Protein AF-A0A9D6QWW6-F1 (afdb_monomer)

Secondary structure (DSSP, 8-state):
------HHHHHHHHHHHTTEEEEE-TTS-EEEEE---HHHH--S--TT---SS-BTTB--S-EEE--SSSSSPP-SPBPTTS-B--EEE---GGGS-SEEEEEEEEGGGTTEEEEEEEE-HHHHHHHSS--EEEPP-----SHHHHHHHHHHHHHHHHTT--EEEEEE-GGGTT--TT-EEEEEEGGGTEEEEEEEEEEEEE-TTSS-EEEEEEE--GGGGSTTTT--TT--S-SS---SS-PPPPPPEESEE-TTS-EE-EEEEEEEE-TTS-EEEEEEEEEE-------SSSPPPB--S-PEEESSSS-B-SSEEEEEEEEEE-TTS-B-PPPPPEEEEEPSS-S-BEEEE---B--BTB-EEEEEEEEETTEEEEEEEEEEP-S-EEESSPPPEEEEPP-TT--EEEEEEEEBSS--EE-SEEETTEEE-TT--PPTTTTTT-EEEEEESTTTT-EEEEEEE-SSEEEESS--SS---TT-EEEEE-SSPEEEEEESSSPEEEEE---TTPEEEEEEEEE-TT-PBPPGGGSEEEEEE-----S-----SPPPPPEEEEEE-SSSEEEEEEEE-S--TT-TT--EEEEEEEEEEGGG-S-S-BBSS-B-SS--EEEBSS-----TT-EEEETTEEEEEEEEEGGGTEEEEESSGGGPPP--B-TT-B-EEPEEEEEEEE--TT-TTSHHHHT-EEEEE-TTEEEEEEEEEEEETTEEPPPEEEE-TTSTTSSEE---S-EEEEEEEEE---BTT-S--EE--S-B---EEEEEEEE--BSS-EEEEEEETTEEEEEEEE-TT-SBPPPEEGGGSPPB-TT-EEEEEEEE--SSB--EEEEEEEE-

Mean predicted aligned error: 19.9 Å

Structure (mmCIF, N/CA/C/O backbone):
data_AF-A0A9D6QWW6-F1
#
_entry.id   AF-A0A9D6QWW6-F1
#
loop_
_atom_site.group_PDB
_atom_site.id
_atom_site.type_symbol
_atom_site.label_atom_id
_atom_site.label_alt_id
_atom_site.label_comp_id
_atom_site.label_asym_id
_atom_site.label_entity_id
_atom_site.label_seq_id
_atom_site.pdbx_PDB_ins_code
_atom_site.Cartn_x
_atom_site.Cartn_y
_atom_site.Cartn_z
_atom_site.occupancy
_atom_site.B_iso_or_equiv
_atom_site.auth_seq_id
_atom_site.auth_comp_id
_atom_site.auth_asym_id
_atom_site.auth_atom_id
_atom_site.pdbx_PDB_model_num
ATOM 1 N N . MET A 1 1 ? 13.827 -35.131 -35.999 1.00 35.34 1 MET A N 1
ATOM 2 C CA . MET A 1 1 ? 13.311 -35.762 -37.239 1.00 35.34 1 MET A CA 1
ATOM 3 C C . MET A 1 1 ? 13.720 -34.912 -38.439 1.00 35.34 1 MET A C 1
ATOM 5 O O . MET A 1 1 ? 13.206 -33.811 -38.586 1.00 35.34 1 MET A O 1
ATOM 9 N N . GLN A 1 2 ? 14.664 -35.367 -39.269 1.00 40.75 2 GLN A N 1
ATOM 10 C CA . GLN A 1 2 ? 15.051 -34.659 -40.499 1.00 40.75 2 GLN A CA 1
ATOM 11 C C . GLN A 1 2 ? 13.941 -34.818 -41.549 1.00 40.75 2 GLN A C 1
ATOM 13 O O . GLN A 1 2 ? 13.760 -35.897 -42.113 1.00 40.75 2 GLN A O 1
ATOM 18 N N . LYS A 1 3 ? 13.167 -33.756 -41.799 1.00 56.72 3 LYS A N 1
ATOM 19 C CA . LYS A 1 3 ? 12.199 -33.730 -42.905 1.00 56.72 3 LYS A CA 1
ATOM 20 C C . LYS A 1 3 ? 12.975 -33.815 -44.225 1.00 56.72 3 LYS A C 1
ATOM 22 O O . LYS A 1 3 ? 13.739 -32.909 -44.549 1.00 56.72 3 LYS A O 1
ATOM 27 N N . ARG A 1 4 ? 12.791 -34.903 -44.984 1.00 74.62 4 ARG A N 1
ATOM 28 C CA . ARG A 1 4 ? 13.320 -35.027 -46.353 1.00 74.62 4 ARG A CA 1
ATOM 29 C C . ARG A 1 4 ? 12.727 -33.905 -47.208 1.00 74.62 4 ARG A C 1
ATOM 31 O O . ARG A 1 4 ? 11.512 -33.729 -47.225 1.00 74.62 4 ARG A O 1
ATOM 38 N N . ARG A 1 5 ? 13.580 -33.154 -47.903 1.00 77.94 5 ARG A N 1
ATOM 39 C CA . ARG A 1 5 ? 13.190 -32.066 -48.812 1.00 77.94 5 ARG A CA 1
ATOM 40 C C . ARG A 1 5 ? 13.649 -32.378 -50.226 1.00 77.94 5 ARG A C 1
ATOM 42 O O . ARG A 1 5 ? 14.634 -33.087 -50.421 1.00 77.94 5 ARG A O 1
ATOM 49 N N . ILE A 1 6 ? 12.935 -31.840 -51.209 1.00 87.44 6 ILE A N 1
ATOM 50 C CA . ILE A 1 6 ? 13.286 -31.991 -52.620 1.00 87.44 6 ILE A CA 1
ATOM 51 C C . ILE A 1 6 ? 14.560 -31.178 -52.882 1.00 87.44 6 ILE A C 1
ATOM 53 O O . ILE A 1 6 ? 14.642 -30.009 -52.503 1.00 87.44 6 ILE A O 1
ATOM 57 N N . ALA A 1 7 ? 15.550 -31.774 -53.553 1.00 85.62 7 ALA A N 1
ATOM 58 C CA . ALA A 1 7 ? 16.825 -31.111 -53.852 1.00 85.62 7 ALA A CA 1
ATOM 59 C C . ALA A 1 7 ? 16.636 -29.777 -54.601 1.00 85.62 7 ALA A C 1
ATOM 61 O O . ALA A 1 7 ? 17.343 -28.809 -54.335 1.00 85.62 7 ALA A O 1
ATOM 62 N N . ALA A 1 8 ? 15.630 -29.699 -55.478 1.00 85.44 8 ALA A N 1
ATOM 63 C CA . ALA A 1 8 ? 15.270 -28.478 -56.192 1.00 85.44 8 ALA A CA 1
ATOM 64 C C . ALA A 1 8 ? 14.894 -27.313 -55.257 1.00 85.44 8 ALA A C 1
ATOM 66 O O . ALA A 1 8 ? 15.230 -26.170 -55.558 1.00 85.44 8 ALA A O 1
ATOM 67 N N . ASP A 1 9 ? 14.243 -27.581 -54.121 1.00 84.75 9 ASP A N 1
ATOM 68 C CA . ASP A 1 9 ? 13.852 -26.539 -53.164 1.00 84.75 9 ASP A CA 1
ATOM 69 C C . ASP A 1 9 ? 15.052 -26.030 -52.368 1.00 84.75 9 ASP A C 1
ATOM 71 O O . ASP A 1 9 ? 15.179 -24.826 -52.157 1.00 84.75 9 ASP A O 1
ATOM 75 N N . VAL A 1 10 ? 15.966 -26.928 -51.987 1.00 86.50 10 VAL A N 1
ATOM 76 C CA . VAL A 1 10 ? 17.221 -26.557 -51.316 1.00 86.50 10 VAL A CA 1
ATOM 77 C C . VAL A 1 10 ? 18.082 -25.709 -52.251 1.00 86.50 10 VAL A C 1
ATOM 79 O O . VAL A 1 10 ? 18.511 -24.620 -51.878 1.00 86.50 10 VAL A O 1
ATOM 82 N N . ILE A 1 11 ? 18.260 -26.153 -53.501 1.00 88.12 11 ILE A N 1
ATOM 83 C CA . ILE A 1 11 ? 19.006 -25.402 -54.520 1.00 88.12 11 ILE A CA 1
ATOM 84 C C . ILE A 1 11 ? 18.350 -24.039 -54.765 1.00 88.12 11 ILE A C 1
ATOM 86 O O . ILE A 1 11 ? 19.054 -23.037 -54.849 1.00 88.12 11 ILE A O 1
ATOM 90 N N . ARG A 1 12 ? 17.013 -23.965 -54.840 1.00 88.50 12 ARG A N 1
ATOM 91 C CA . ARG A 1 12 ? 16.294 -22.693 -55.005 1.00 88.50 12 ARG A CA 1
ATOM 92 C C . ARG A 1 12 ? 16.507 -21.757 -53.811 1.00 88.50 12 ARG A C 1
ATOM 94 O O . ARG A 1 12 ? 16.715 -20.569 -54.034 1.00 88.50 12 ARG A O 1
ATOM 101 N N . GLY A 1 13 ? 16.494 -22.277 -52.584 1.00 89.25 13 GLY A N 1
ATOM 102 C CA . GLY A 1 13 ? 16.745 -21.499 -51.368 1.00 89.25 13 GLY A CA 1
ATOM 103 C C . GLY A 1 13 ? 18.157 -20.913 -51.316 1.00 89.25 13 GLY A C 1
ATOM 104 O O . GLY A 1 13 ? 18.313 -19.711 -51.104 1.00 89.25 13 GLY A O 1
ATOM 105 N N . VAL A 1 14 ? 19.177 -21.730 -51.605 1.00 89.62 14 VAL A N 1
ATOM 106 C CA . VAL A 1 14 ? 20.581 -21.280 -51.688 1.00 89.62 14 VAL A CA 1
ATOM 107 C C . VAL A 1 14 ? 20.756 -20.258 -52.811 1.00 89.62 14 VAL A C 1
ATOM 109 O O . VAL A 1 14 ? 21.389 -19.219 -52.627 1.00 89.62 14 VAL A O 1
ATOM 112 N N . ARG A 1 15 ? 20.140 -20.521 -53.969 1.00 91.19 15 ARG A N 1
ATOM 113 C CA . ARG A 1 15 ? 20.174 -19.625 -55.124 1.00 91.19 15 ARG A CA 1
ATOM 114 C C . ARG A 1 15 ? 19.595 -18.251 -54.790 1.00 91.19 15 ARG A C 1
ATOM 116 O O . ARG A 1 15 ? 20.201 -17.246 -55.134 1.00 91.19 15 ARG A O 1
ATOM 123 N N . ASN A 1 16 ? 18.444 -18.202 -54.125 1.00 90.75 16 ASN A N 1
ATOM 124 C CA . ASN A 1 16 ? 17.798 -16.942 -53.767 1.00 90.75 16 ASN A CA 1
ATOM 125 C C . ASN A 1 16 ? 18.596 -16.158 -52.711 1.00 90.75 16 ASN A C 1
ATOM 127 O O . ASN A 1 16 ? 18.680 -14.939 -52.825 1.00 90.75 16 ASN A O 1
ATOM 131 N N . ASN A 1 17 ? 19.208 -16.837 -51.731 1.00 88.31 17 ASN A N 1
ATOM 132 C CA . ASN A 1 17 ? 20.063 -16.200 -50.722 1.00 88.31 17 ASN A CA 1
ATOM 133 C C . ASN A 1 17 ? 21.275 -15.507 -51.365 1.00 88.31 17 ASN A C 1
ATOM 135 O O . ASN A 1 17 ? 21.494 -14.320 -51.172 1.00 88.31 17 ASN A O 1
ATOM 139 N N . ALA A 1 18 ? 22.032 -16.225 -52.193 1.00 88.00 18 ALA A N 1
ATOM 140 C CA . ALA A 1 18 ? 23.262 -15.700 -52.786 1.00 88.00 18 ALA A CA 1
ATOM 141 C C . ALA A 1 18 ? 23.048 -14.979 -54.134 1.00 88.00 18 ALA A C 1
ATOM 143 O O . ALA A 1 18 ? 24.008 -14.776 -54.877 1.00 88.00 18 ALA A O 1
ATOM 144 N N . ARG A 1 19 ? 21.798 -14.616 -54.471 1.00 89.94 19 ARG A N 1
ATOM 145 C CA . ARG A 1 19 ? 21.415 -13.964 -55.740 1.00 89.94 19 ARG A CA 1
ATOM 146 C C . ARG A 1 19 ? 21.978 -14.694 -56.965 1.00 89.94 19 ARG A C 1
ATOM 148 O O . ARG A 1 19 ? 22.498 -14.081 -57.884 1.00 89.94 19 ARG A O 1
ATOM 155 N N . LEU A 1 20 ? 21.933 -16.022 -56.979 1.00 90.81 20 LEU A N 1
ATOM 156 C CA . LEU A 1 20 ? 22.541 -16.810 -58.048 1.00 90.81 20 LEU A CA 1
ATOM 157 C C . LEU A 1 20 ? 21.593 -16.963 -59.248 1.00 90.81 20 LEU A C 1
ATOM 159 O O . LEU A 1 20 ? 20.383 -17.145 -59.119 1.00 90.81 20 LEU A O 1
ATOM 163 N N . LEU A 1 21 ? 22.166 -16.977 -60.442 1.00 88.06 21 LEU A N 1
ATOM 164 C CA . LEU A 1 21 ? 21.520 -17.291 -61.707 1.00 88.06 21 LEU A CA 1
ATOM 165 C C . LEU A 1 21 ? 22.118 -18.591 -62.253 1.00 88.06 21 LEU A C 1
ATOM 167 O O . LEU A 1 21 ? 23.333 -18.784 -62.245 1.00 88.06 21 LEU A O 1
ATOM 171 N N . LEU A 1 22 ? 21.254 -19.457 -62.783 1.00 86.94 22 LEU A N 1
ATOM 172 C CA . LEU A 1 22 ? 21.667 -20.629 -63.549 1.00 86.94 22 LEU A CA 1
ATOM 173 C C . LEU A 1 22 ? 21.533 -20.327 -65.043 1.00 86.94 22 LEU A C 1
ATOM 175 O O . LEU A 1 22 ? 20.453 -19.951 -65.499 1.00 86.94 22 LEU A O 1
ATOM 179 N N . SER A 1 23 ? 22.611 -20.499 -65.800 1.00 84.94 23 SER A N 1
ATOM 180 C CA . SER A 1 23 ? 22.618 -20.319 -67.256 1.00 84.94 23 SER A CA 1
ATOM 181 C C . SER A 1 23 ? 23.560 -21.315 -67.922 1.00 84.94 23 SER A C 1
ATOM 183 O O . SER A 1 23 ? 24.389 -21.930 -67.259 1.00 84.94 23 SER A O 1
ATOM 185 N N . TYR A 1 24 ? 23.431 -21.522 -69.231 1.00 82.56 24 TYR A N 1
ATOM 186 C CA . TYR A 1 24 ? 24.338 -22.410 -69.958 1.00 82.56 24 TYR A CA 1
ATOM 187 C C . TYR A 1 24 ? 25.615 -21.675 -70.377 1.00 82.56 24 TYR A C 1
ATOM 189 O O . TYR A 1 24 ? 25.574 -20.526 -70.820 1.00 82.56 24 TYR A O 1
ATOM 197 N N . THR A 1 25 ? 26.762 -22.338 -70.249 1.00 79.06 25 THR A N 1
ATOM 198 C CA . THR A 1 25 ? 28.038 -21.847 -70.777 1.00 79.06 25 THR A CA 1
ATOM 199 C C . THR A 1 25 ? 28.094 -22.014 -72.300 1.00 79.06 25 THR A C 1
ATOM 201 O O . THR A 1 25 ? 27.261 -22.693 -72.898 1.00 79.06 25 THR A O 1
ATOM 204 N N . SER A 1 26 ? 29.107 -21.432 -72.950 1.00 72.00 26 SER A N 1
ATOM 205 C CA . SER A 1 26 ? 29.367 -21.625 -74.390 1.00 72.00 26 SER A CA 1
ATOM 206 C C . SER A 1 26 ? 29.620 -23.083 -74.781 1.00 72.00 26 SER A C 1
ATOM 208 O O . SER A 1 26 ? 29.499 -23.421 -75.950 1.00 72.00 26 SER A O 1
ATOM 210 N N . GLU A 1 27 ? 29.951 -23.941 -73.816 1.00 81.75 27 GLU A N 1
ATOM 211 C CA . GLU A 1 27 ? 30.161 -25.381 -74.010 1.00 81.75 27 GLU A CA 1
ATOM 212 C C . GLU A 1 27 ? 28.877 -26.202 -73.781 1.00 81.75 27 GLU A C 1
ATOM 214 O O . GLU A 1 27 ? 28.923 -27.428 -73.780 1.00 81.75 27 GLU A O 1
ATOM 219 N N . GLY A 1 28 ? 27.737 -25.551 -73.518 1.00 80.44 28 GLY A N 1
ATOM 220 C CA . GLY A 1 28 ? 26.470 -26.223 -73.209 1.00 80.44 28 GLY A CA 1
ATOM 221 C C . GLY A 1 28 ? 26.385 -26.806 -71.792 1.00 80.44 28 GLY A C 1
ATOM 222 O O . GLY A 1 28 ? 25.428 -27.510 -71.477 1.00 80.44 28 GLY A O 1
ATOM 223 N N . LYS A 1 29 ? 27.352 -26.512 -70.912 1.00 86.88 29 LYS A N 1
ATOM 224 C CA . LYS A 1 29 ? 27.326 -26.932 -69.499 1.00 86.88 29 LYS A CA 1
ATOM 225 C C . LYS A 1 29 ? 26.448 -25.994 -68.676 1.00 86.88 29 LYS A C 1
ATOM 227 O O . LYS A 1 29 ? 26.388 -24.801 -68.958 1.00 86.88 29 LYS A O 1
ATOM 232 N N . LEU A 1 30 ? 25.802 -26.512 -67.633 1.00 86.06 30 LEU A N 1
ATOM 233 C CA . LEU A 1 30 ? 25.117 -25.672 -66.651 1.00 86.06 30 LEU A CA 1
ATOM 234 C C . LEU A 1 30 ? 26.160 -24.891 -65.835 1.00 86.06 30 LEU A C 1
ATOM 236 O O . LEU A 1 30 ? 27.041 -25.487 -65.221 1.00 86.06 30 LEU A O 1
ATOM 240 N N . GLY A 1 31 ? 26.065 -23.568 -65.847 1.00 87.00 31 GLY A N 1
ATOM 241 C CA . GLY A 1 31 ? 26.901 -22.643 -65.093 1.00 87.00 31 GLY A CA 1
ATOM 242 C C . GLY A 1 31 ? 26.102 -21.893 -64.029 1.00 87.00 31 GLY A C 1
ATOM 243 O O . GLY A 1 31 ? 24.887 -21.716 -64.141 1.00 87.00 31 GLY A O 1
ATOM 244 N N . VAL A 1 32 ? 26.812 -21.440 -62.996 1.00 88.75 32 VAL A N 1
ATOM 245 C CA . VAL A 1 32 ? 26.279 -20.605 -61.915 1.00 88.75 32 VAL A CA 1
ATOM 246 C C . VAL A 1 32 ? 26.941 -19.235 -62.003 1.00 88.75 32 VAL A C 1
ATOM 248 O O . VAL A 1 32 ? 28.161 -19.143 -62.132 1.00 88.75 32 VAL A O 1
ATOM 251 N N . ARG A 1 33 ? 26.141 -18.173 -61.947 1.00 88.69 33 ARG A N 1
ATOM 252 C CA . ARG A 1 33 ? 26.596 -16.777 -61.926 1.00 88.69 33 ARG A CA 1
ATOM 253 C C . ARG A 1 33 ? 25.939 -16.043 -60.767 1.00 88.69 33 ARG A C 1
ATOM 255 O O . ARG A 1 33 ? 24.866 -16.443 -60.334 1.00 88.69 33 ARG A O 1
ATOM 262 N N . VAL A 1 34 ? 26.564 -14.977 -60.285 1.00 90.44 34 VAL A N 1
ATOM 263 C CA . VAL A 1 34 ? 25.941 -14.062 -59.322 1.00 90.44 34 VAL A CA 1
ATOM 264 C C . VAL A 1 34 ? 25.212 -12.976 -60.107 1.00 90.44 34 VAL A C 1
ATOM 266 O O . VAL A 1 34 ? 25.798 -12.362 -60.994 1.00 90.44 34 VAL A O 1
ATOM 269 N N . GLU A 1 35 ? 23.939 -12.770 -59.795 1.00 91.25 35 GLU A N 1
ATOM 270 C CA . GLU A 1 35 ? 23.129 -11.662 -60.283 1.00 91.25 35 GLU A CA 1
ATOM 271 C C . GLU A 1 35 ? 23.552 -10.383 -59.549 1.00 91.25 35 GLU A C 1
ATOM 273 O O . GLU A 1 35 ? 23.468 -10.302 -58.321 1.00 91.25 35 GLU A O 1
ATOM 278 N N . ASN A 1 36 ? 24.057 -9.399 -60.288 1.00 92.31 36 ASN A N 1
ATOM 279 C CA . ASN A 1 36 ? 24.637 -8.185 -59.730 1.00 92.31 36 ASN A CA 1
ATOM 280 C C . ASN A 1 36 ? 24.520 -6.998 -60.702 1.00 92.31 36 ASN A C 1
ATOM 282 O O . ASN A 1 36 ? 23.876 -7.085 -61.750 1.00 92.31 36 ASN A O 1
ATOM 286 N N . SER A 1 37 ? 25.144 -5.878 -60.339 1.00 93.31 37 SER A N 1
ATOM 287 C CA . SER A 1 37 ? 25.271 -4.705 -61.192 1.00 93.31 37 SER A CA 1
ATOM 288 C C . SER A 1 37 ? 26.024 -5.009 -62.490 1.00 93.31 37 SER A C 1
ATOM 290 O O . SER A 1 37 ? 26.860 -5.918 -62.560 1.00 93.31 37 SER A O 1
ATOM 292 N N . LEU A 1 38 ? 25.763 -4.208 -63.523 1.00 92.69 38 LEU A N 1
ATOM 293 C CA . LEU A 1 38 ? 26.370 -4.365 -64.844 1.00 92.69 38 LEU A CA 1
ATOM 294 C C . LEU A 1 38 ? 27.908 -4.320 -64.791 1.00 92.69 38 LEU A C 1
ATOM 296 O O . LEU A 1 38 ? 28.567 -5.107 -65.471 1.00 92.69 38 LEU A O 1
ATOM 300 N N . ALA A 1 39 ? 28.478 -3.457 -63.944 1.00 93.56 39 ALA A N 1
ATOM 301 C CA . ALA A 1 39 ? 29.922 -3.350 -63.731 1.00 93.56 39 ALA A CA 1
ATOM 302 C C . ALA A 1 39 ? 30.556 -4.643 -63.192 1.00 93.56 39 ALA A C 1
ATOM 304 O O . ALA A 1 39 ? 31.664 -4.994 -63.590 1.00 93.56 39 ALA A O 1
ATOM 305 N N . LEU A 1 40 ? 29.861 -5.357 -62.300 1.00 92.69 40 LEU A N 1
ATOM 306 C CA . LEU A 1 40 ? 30.375 -6.580 -61.679 1.00 92.69 40 LEU A CA 1
ATOM 307 C C . LEU A 1 40 ? 30.120 -7.821 -62.539 1.00 92.69 40 LEU A C 1
ATOM 309 O O . LEU A 1 40 ? 30.953 -8.724 -62.571 1.00 92.69 40 LEU A O 1
ATOM 313 N N . GLU A 1 41 ? 28.995 -7.874 -63.256 1.00 91.44 41 GLU A N 1
ATOM 314 C CA . GLU A 1 41 ? 28.673 -9.017 -64.114 1.00 91.44 41 GLU A CA 1
ATOM 315 C C . GLU A 1 41 ? 29.388 -9.000 -65.466 1.00 91.44 41 GLU A C 1
ATOM 317 O O . GLU A 1 41 ? 29.725 -10.061 -65.997 1.00 91.44 41 GLU A O 1
ATOM 322 N N . GLN A 1 42 ? 29.590 -7.818 -66.052 1.00 92.75 42 GLN A N 1
ATOM 323 C CA . GLN A 1 42 ? 30.191 -7.652 -67.376 1.00 92.75 42 GLN A CA 1
ATOM 324 C C . GLN A 1 42 ? 31.274 -6.551 -67.356 1.00 92.75 42 GLN A C 1
ATOM 326 O O . GLN A 1 42 ? 31.156 -5.552 -68.068 1.00 92.75 42 GLN A O 1
ATOM 331 N N . PRO A 1 43 ? 32.359 -6.711 -66.565 1.00 93.25 43 PRO A N 1
ATOM 332 C CA . PRO A 1 43 ? 33.414 -5.696 -66.427 1.00 93.25 43 PRO A CA 1
ATOM 333 C C . PRO A 1 43 ? 34.237 -5.499 -67.709 1.00 93.25 43 PRO A C 1
ATOM 335 O O . PRO A 1 43 ? 34.852 -4.453 -67.917 1.00 93.25 43 PRO A O 1
ATOM 338 N N . GLN A 1 44 ? 34.257 -6.503 -68.588 1.00 93.62 44 GLN A N 1
ATOM 339 C CA . GLN A 1 44 ? 34.959 -6.482 -69.869 1.00 93.62 44 GLN A CA 1
ATOM 340 C C . GLN A 1 44 ? 33.972 -6.627 -71.023 1.00 93.62 44 GLN A C 1
ATOM 342 O O . GLN A 1 44 ? 32.969 -7.329 -70.899 1.00 93.62 44 GLN A O 1
ATOM 347 N N . LYS A 1 45 ? 34.285 -5.994 -72.160 1.00 92.19 45 LYS A N 1
ATOM 348 C CA . LYS A 1 45 ? 33.434 -6.011 -73.351 1.00 92.19 45 LYS A CA 1
ATOM 349 C C . LYS A 1 45 ? 33.238 -7.445 -73.865 1.00 92.19 45 LYS A C 1
ATOM 351 O O . LYS A 1 45 ? 34.216 -8.047 -74.315 1.00 92.19 45 LYS A O 1
ATOM 356 N N . PRO A 1 46 ? 32.004 -7.988 -73.852 1.00 88.81 46 PRO A N 1
ATOM 357 C CA . PRO A 1 46 ? 31.754 -9.343 -74.328 1.00 88.81 46 PRO A CA 1
ATOM 358 C C . PRO A 1 46 ? 32.052 -9.492 -75.823 1.00 88.81 46 PRO A C 1
ATOM 360 O O . PRO A 1 46 ? 31.796 -8.583 -76.621 1.00 88.81 46 PRO A O 1
ATOM 363 N N . ALA A 1 47 ? 32.553 -10.664 -76.218 1.00 84.69 47 ALA A N 1
ATOM 364 C CA . ALA A 1 47 ? 32.747 -11.000 -77.624 1.00 84.69 47 ALA A CA 1
ATOM 365 C C . ALA A 1 47 ? 31.401 -10.937 -78.373 1.00 84.69 47 ALA A C 1
ATOM 367 O O . ALA A 1 47 ? 30.436 -11.582 -77.974 1.00 84.69 47 ALA A O 1
ATOM 368 N N . GLY A 1 48 ? 31.335 -10.144 -79.448 1.00 84.62 48 GLY A N 1
ATOM 369 C CA . GLY A 1 48 ? 30.103 -9.910 -80.215 1.00 84.62 48 GLY A CA 1
ATOM 370 C C . GLY A 1 48 ? 29.268 -8.700 -79.770 1.00 84.62 48 GLY A C 1
ATOM 371 O O . GLY A 1 48 ? 28.308 -8.354 -80.457 1.00 84.62 48 GLY A O 1
ATOM 372 N N . SER A 1 49 ? 29.645 -8.007 -78.687 1.00 89.44 49 SER A N 1
ATOM 373 C CA . SER A 1 49 ? 28.968 -6.775 -78.264 1.00 89.44 49 SER A CA 1
ATOM 374 C C . SER A 1 49 ? 29.247 -5.608 -79.218 1.00 89.44 49 SER A C 1
ATOM 376 O O . SER A 1 49 ? 30.399 -5.266 -79.505 1.00 89.44 49 SER A O 1
ATOM 378 N N . ASN A 1 50 ? 28.183 -4.937 -79.662 1.00 90.12 50 ASN A N 1
ATOM 379 C CA . ASN A 1 50 ? 28.246 -3.697 -80.441 1.00 90.12 50 ASN A CA 1
ATOM 380 C C . ASN A 1 50 ? 28.296 -2.429 -79.561 1.00 90.12 50 ASN A C 1
ATOM 382 O O . ASN A 1 50 ? 28.192 -1.327 -80.097 1.00 90.12 50 ASN A O 1
ATOM 386 N N . ALA A 1 51 ? 28.447 -2.558 -78.236 1.00 89.00 51 ALA A N 1
ATOM 387 C CA . ALA A 1 51 ? 28.445 -1.415 -77.326 1.00 89.00 51 ALA A CA 1
ATOM 388 C C . ALA A 1 51 ? 29.611 -0.446 -77.621 1.00 89.00 51 ALA A C 1
ATOM 390 O O . ALA A 1 51 ? 30.770 -0.884 -77.633 1.00 89.00 51 ALA A O 1
ATOM 391 N N . PRO A 1 52 ? 29.344 0.853 -77.862 1.00 87.06 52 PRO A N 1
ATOM 392 C CA . PRO A 1 52 ? 30.395 1.832 -78.145 1.00 87.06 52 PRO A CA 1
ATOM 393 C C . PRO A 1 52 ? 31.123 2.309 -76.879 1.00 87.06 52 PRO A C 1
ATOM 395 O O . PRO A 1 52 ? 32.281 2.702 -76.962 1.00 87.06 52 PRO A O 1
ATOM 398 N N . ALA A 1 53 ? 30.469 2.246 -75.717 1.00 90.44 53 ALA A N 1
ATOM 399 C CA . ALA A 1 53 ? 31.006 2.658 -74.425 1.00 90.44 53 ALA A CA 1
ATOM 400 C C . ALA A 1 53 ? 30.405 1.811 -73.292 1.00 90.44 53 ALA A C 1
ATOM 402 O O . ALA A 1 53 ? 29.415 1.101 -73.497 1.00 90.44 53 ALA A O 1
ATOM 403 N N . MET A 1 54 ? 31.001 1.911 -72.103 1.00 92.75 54 MET A N 1
ATOM 404 C CA . MET A 1 54 ? 30.438 1.340 -70.881 1.00 92.75 54 MET A CA 1
ATOM 405 C C . MET A 1 54 ? 29.134 2.049 -70.493 1.00 92.75 54 MET A C 1
ATOM 407 O O . MET A 1 54 ? 28.985 3.256 -70.685 1.00 92.75 54 MET A O 1
ATOM 411 N N . VAL A 1 55 ? 28.219 1.297 -69.891 1.00 90.31 55 VAL A N 1
ATOM 412 C CA . VAL A 1 55 ? 26.994 1.789 -69.254 1.00 90.31 55 VAL A CA 1
ATOM 413 C C . VAL A 1 55 ? 27.069 1.383 -67.787 1.00 90.31 55 VAL A C 1
ATOM 415 O O . VAL A 1 55 ? 27.397 0.239 -67.486 1.00 90.31 55 VAL A O 1
ATOM 418 N N . ASN A 1 56 ? 26.853 2.332 -66.874 1.00 90.12 56 ASN A N 1
ATOM 419 C CA . ASN A 1 56 ? 26.979 2.132 -65.425 1.00 90.12 56 ASN A CA 1
ATOM 420 C C . ASN A 1 56 ? 28.274 1.408 -64.986 1.00 90.12 56 ASN A C 1
ATOM 422 O O . ASN A 1 56 ? 28.268 0.575 -64.085 1.00 90.12 56 ASN A O 1
ATOM 426 N N . GLY A 1 57 ? 29.395 1.695 -65.655 1.00 90.88 57 GLY A N 1
ATOM 427 C CA . GLY A 1 57 ? 30.697 1.088 -65.351 1.00 90.88 57 GLY A CA 1
ATOM 428 C C . GLY A 1 57 ? 30.913 -0.339 -65.877 1.00 90.88 57 GLY A C 1
ATOM 429 O O . GLY A 1 57 ? 31.982 -0.893 -65.639 1.00 90.88 57 GLY A O 1
ATOM 430 N N . GLY A 1 58 ? 29.958 -0.929 -66.606 1.00 94.06 58 GLY A N 1
ATOM 431 C CA . GLY A 1 58 ? 30.100 -2.243 -67.249 1.00 94.06 58 GLY A CA 1
ATOM 432 C C . GLY A 1 58 ? 29.766 -2.237 -68.742 1.00 94.06 58 GLY A C 1
ATOM 433 O O . GLY A 1 58 ? 29.381 -1.216 -69.313 1.00 94.06 58 GLY A O 1
ATOM 434 N N . TRP A 1 59 ? 29.929 -3.383 -69.400 1.00 95.44 59 TRP A N 1
ATOM 435 C CA . TRP A 1 59 ? 29.727 -3.536 -70.840 1.00 95.44 59 TRP A CA 1
ATOM 436 C C . TRP A 1 59 ? 28.492 -4.381 -71.160 1.00 95.44 59 TRP A C 1
ATOM 438 O O . TRP A 1 59 ? 28.526 -5.591 -70.943 1.00 95.44 59 TRP A O 1
ATOM 448 N N . PRO A 1 60 ? 27.444 -3.801 -71.772 1.00 93.94 60 PRO A N 1
ATOM 449 C CA . PRO A 1 60 ? 26.290 -4.569 -72.224 1.00 93.94 60 PRO A CA 1
ATOM 450 C C . PRO A 1 60 ? 26.694 -5.684 -73.196 1.00 93.94 60 PRO A C 1
ATOM 452 O O . PRO A 1 60 ? 27.533 -5.478 -74.082 1.00 93.94 60 PRO A O 1
ATOM 455 N N . ALA A 1 61 ? 26.039 -6.842 -73.100 1.00 92.94 61 ALA A N 1
ATOM 456 C CA . ALA A 1 61 ? 26.201 -7.935 -74.061 1.00 92.94 61 ALA A CA 1
ATOM 457 C C . ALA A 1 61 ? 25.851 -7.497 -75.487 1.00 92.94 61 ALA A C 1
ATOM 459 O O . ALA A 1 61 ? 26.490 -7.930 -76.443 1.00 92.94 61 ALA A O 1
ATOM 460 N N . TYR A 1 62 ? 24.857 -6.619 -75.626 1.00 93.44 62 TYR A N 1
ATOM 461 C CA . TYR A 1 62 ? 24.492 -5.989 -76.886 1.00 93.44 62 TYR A CA 1
ATOM 462 C C . TYR A 1 62 ? 23.662 -4.726 -76.636 1.00 93.44 62 TYR A C 1
ATOM 464 O O . TYR A 1 62 ? 22.970 -4.619 -75.621 1.00 93.44 62 TYR A O 1
ATOM 472 N N . VAL A 1 63 ? 23.711 -3.787 -77.576 1.00 91.75 63 VAL A N 1
ATOM 473 C CA . VAL A 1 63 ? 22.939 -2.542 -77.581 1.00 91.75 63 VAL A CA 1
ATOM 474 C C . VAL A 1 63 ? 21.911 -2.602 -78.704 1.00 91.75 63 VAL A C 1
ATOM 476 O O . VAL A 1 63 ? 22.260 -2.675 -79.889 1.00 91.75 63 VAL A O 1
ATOM 479 N N . TYR A 1 64 ? 20.638 -2.543 -78.330 1.00 91.88 64 TYR A N 1
ATOM 480 C CA . TYR A 1 64 ? 19.508 -2.520 -79.248 1.00 91.88 64 TYR A CA 1
ATOM 481 C C . TYR A 1 64 ? 18.934 -1.108 -79.348 1.00 91.88 64 TYR A C 1
ATOM 483 O O . TYR A 1 64 ? 18.451 -0.564 -78.362 1.00 91.88 64 TYR A O 1
ATOM 491 N N . ALA A 1 65 ? 18.973 -0.518 -80.543 1.00 86.50 65 ALA A N 1
ATOM 492 C CA . ALA A 1 65 ? 18.422 0.810 -80.811 1.00 86.50 65 ALA A CA 1
ATOM 493 C C . ALA A 1 65 ? 17.297 0.760 -81.860 1.00 86.50 65 ALA A C 1
ATOM 495 O O . ALA A 1 65 ? 17.334 -0.066 -82.782 1.00 86.50 65 ALA A O 1
ATOM 496 N N . ASP A 1 66 ? 16.313 1.656 -81.748 1.00 80.44 66 ASP A N 1
ATOM 497 C CA . ASP A 1 66 ? 15.261 1.874 -82.754 1.00 80.44 66 ASP A CA 1
ATOM 498 C C . ASP A 1 66 ? 15.565 2.997 -83.751 1.00 80.44 66 ASP A C 1
ATOM 500 O O . ASP A 1 66 ? 14.814 3.176 -84.714 1.00 80.44 66 ASP A O 1
ATOM 504 N N . THR A 1 67 ? 16.664 3.726 -83.549 1.00 66.75 67 THR A N 1
ATOM 505 C CA . THR A 1 67 ? 17.057 4.852 -84.392 1.00 66.75 67 THR A CA 1
ATOM 506 C C . THR A 1 67 ? 17.755 4.377 -85.667 1.00 66.75 67 THR A C 1
ATOM 508 O O . THR A 1 67 ? 18.654 3.534 -85.663 1.00 66.75 67 THR A O 1
ATOM 511 N N . THR A 1 68 ? 17.327 4.929 -86.801 1.00 57.22 68 THR A N 1
ATOM 512 C CA . THR A 1 68 ? 17.920 4.678 -88.124 1.00 57.22 68 THR A CA 1
ATOM 513 C C . THR A 1 68 ? 19.109 5.594 -88.433 1.00 57.22 68 THR A C 1
ATOM 515 O O . THR A 1 68 ? 19.812 5.348 -89.408 1.00 57.22 68 THR A O 1
ATOM 518 N N . SER A 1 69 ? 19.362 6.625 -87.617 1.00 53.81 69 SER A N 1
ATOM 519 C CA . SER A 1 69 ? 20.368 7.672 -87.860 1.00 53.81 69 SER A CA 1
ATOM 520 C C . SER A 1 69 ? 21.269 7.941 -86.642 1.00 53.81 69 SER A C 1
ATOM 522 O O . SER A 1 69 ? 21.438 9.085 -86.223 1.00 53.81 69 SER A O 1
ATOM 524 N N . GLY A 1 70 ? 21.828 6.886 -86.047 1.00 57.09 70 GLY A N 1
ATOM 525 C CA . GLY A 1 70 ? 22.774 6.970 -84.930 1.00 57.09 70 GLY A CA 1
ATOM 526 C C . GLY A 1 70 ? 23.622 5.703 -84.795 1.00 57.09 70 GLY A C 1
ATOM 527 O O . GLY A 1 70 ? 23.290 4.666 -85.368 1.00 57.09 70 GLY A O 1
ATOM 528 N N . SER A 1 71 ? 24.737 5.795 -84.065 1.00 59.91 71 SER A N 1
ATOM 529 C CA . SER A 1 71 ? 25.560 4.640 -83.685 1.00 59.91 71 SER A CA 1
ATOM 530 C C . SER A 1 71 ? 25.194 4.200 -82.260 1.00 59.91 71 SER A C 1
ATOM 532 O O . SER A 1 71 ? 25.225 5.050 -81.367 1.00 59.91 71 SER A O 1
ATOM 534 N N . PRO A 1 72 ? 24.869 2.915 -82.011 1.00 67.50 72 PRO A N 1
ATOM 535 C CA . PRO A 1 72 ? 24.854 1.803 -82.964 1.00 67.50 72 PRO A CA 1
ATOM 536 C C . PRO A 1 72 ? 23.601 1.789 -83.868 1.00 67.50 72 PRO A C 1
ATOM 538 O O . PRO A 1 72 ? 22.543 2.264 -83.457 1.00 67.50 72 PRO A O 1
ATOM 541 N N . PRO A 1 73 ? 23.695 1.210 -85.084 1.00 70.56 73 PRO A N 1
ATOM 542 C CA . PRO A 1 73 ? 22.586 1.155 -86.037 1.00 70.56 73 PRO A CA 1
ATOM 543 C C . PRO A 1 73 ? 21.416 0.318 -85.511 1.00 70.56 73 PRO A C 1
ATOM 545 O O . PRO A 1 73 ? 21.624 -0.633 -84.749 1.00 70.56 73 PRO A O 1
ATOM 548 N N . SER A 1 74 ? 20.203 0.607 -86.000 1.00 78.88 74 SER A N 1
ATOM 549 C CA . SER A 1 74 ? 18.983 -0.086 -85.579 1.00 78.88 74 SER A CA 1
ATOM 550 C C . SER A 1 74 ? 19.140 -1.615 -85.559 1.00 78.88 74 SER A C 1
ATOM 552 O O . SER A 1 74 ? 19.567 -2.255 -86.530 1.00 78.88 74 SER A O 1
ATOM 554 N N . ALA A 1 75 ? 18.831 -2.218 -84.413 1.00 85.38 75 ALA A N 1
ATOM 555 C CA . ALA A 1 75 ? 18.956 -3.658 -84.173 1.00 85.38 75 ALA A CA 1
ATOM 556 C C . ALA A 1 75 ? 17.632 -4.310 -83.754 1.00 85.38 75 ALA A C 1
ATOM 558 O O . ALA A 1 75 ? 17.601 -5.507 -83.469 1.00 85.38 75 ALA A O 1
ATOM 559 N N . ILE A 1 76 ? 16.555 -3.528 -83.769 1.00 89.12 76 ILE A N 1
ATOM 560 C CA . ILE A 1 76 ? 15.189 -3.953 -83.494 1.00 89.12 76 ILE A CA 1
ATOM 561 C C . ILE A 1 76 ? 14.463 -4.069 -84.834 1.00 89.12 76 ILE A C 1
ATOM 563 O O . ILE A 1 76 ? 14.409 -3.109 -85.605 1.00 89.12 76 ILE A O 1
ATOM 567 N N . LEU A 1 77 ? 13.924 -5.250 -85.130 1.00 88.69 77 LEU A N 1
ATOM 568 C CA . LEU A 1 77 ? 13.184 -5.486 -86.365 1.00 88.69 77 LEU A CA 1
ATOM 569 C C . LEU A 1 77 ? 11.857 -4.724 -86.371 1.00 88.69 77 LEU A C 1
ATOM 571 O O . LEU A 1 77 ? 11.220 -4.503 -85.337 1.00 88.69 77 LEU A O 1
ATOM 575 N N . ARG A 1 78 ? 11.422 -4.350 -87.572 1.00 84.75 78 ARG A N 1
ATOM 576 C CA . ARG A 1 78 ? 10.074 -3.848 -87.842 1.00 84.75 78 ARG A CA 1
ATOM 577 C C . ARG A 1 78 ? 9.250 -4.965 -88.478 1.00 84.75 78 ARG A C 1
ATOM 579 O O . ARG A 1 78 ? 9.792 -5.794 -89.207 1.00 84.75 78 ARG A O 1
ATOM 586 N N . ALA A 1 79 ? 7.950 -4.974 -88.209 1.00 80.94 79 ALA A N 1
ATOM 587 C CA . ALA A 1 79 ? 7.011 -5.864 -88.880 1.00 80.94 79 ALA A CA 1
ATOM 588 C C . ALA A 1 79 ? 6.899 -5.510 -90.376 1.00 80.94 79 ALA A C 1
ATOM 590 O O . ALA A 1 79 ? 7.288 -4.421 -90.799 1.00 80.94 79 ALA A O 1
ATOM 591 N N . GLN A 1 80 ? 6.331 -6.412 -91.185 1.00 79.88 80 GLN A N 1
ATOM 592 C CA . GLN A 1 80 ? 6.183 -6.218 -92.639 1.00 79.88 80 GLN A CA 1
ATOM 593 C C . GLN A 1 80 ? 5.408 -4.941 -93.016 1.00 79.88 80 GLN A C 1
ATOM 595 O O . GLN A 1 80 ? 5.643 -4.367 -94.072 1.00 79.88 80 GLN A O 1
ATOM 600 N N . ASN A 1 81 ? 4.517 -4.473 -92.140 1.00 79.12 81 ASN A N 1
ATOM 601 C CA . ASN A 1 81 ? 3.749 -3.234 -92.295 1.00 79.12 81 ASN A CA 1
ATOM 602 C C . ASN A 1 81 ? 4.482 -1.977 -91.772 1.00 79.12 81 ASN A C 1
ATOM 604 O O . ASN A 1 81 ? 3.869 -0.922 -91.640 1.00 79.12 81 ASN A O 1
ATOM 608 N N . GLY A 1 82 ? 5.766 -2.086 -91.414 1.00 76.69 82 GLY A N 1
ATOM 609 C CA . GLY A 1 82 ? 6.574 -0.996 -90.856 1.00 76.69 82 GLY A CA 1
ATOM 610 C C . GLY A 1 82 ? 6.363 -0.731 -89.358 1.00 76.69 82 GLY A C 1
ATOM 611 O O . GLY A 1 82 ? 7.064 0.104 -88.778 1.00 76.69 82 GLY A O 1
ATOM 612 N N . ALA A 1 83 ? 5.443 -1.442 -88.696 1.00 78.88 83 ALA A N 1
ATOM 613 C CA . ALA A 1 83 ? 5.200 -1.277 -87.265 1.00 78.88 83 ALA A CA 1
ATOM 614 C C . ALA A 1 83 ? 6.400 -1.742 -86.417 1.00 78.88 83 ALA A C 1
ATOM 616 O O . ALA A 1 83 ? 7.182 -2.608 -86.812 1.00 78.88 83 ALA A O 1
ATOM 617 N N . SER A 1 84 ? 6.557 -1.153 -85.230 1.00 82.12 84 SER A N 1
ATOM 618 C CA . SER A 1 84 ? 7.545 -1.603 -84.240 1.00 82.12 84 SER A CA 1
ATOM 619 C C . SER A 1 84 ? 7.203 -3.011 -83.747 1.00 82.12 84 SER A C 1
ATOM 621 O O . SER A 1 84 ? 6.048 -3.254 -83.409 1.00 82.12 84 SER A O 1
ATOM 623 N N . THR A 1 85 ? 8.187 -3.912 -83.656 1.00 88.50 85 THR A N 1
ATOM 624 C CA . THR A 1 85 ? 8.001 -5.217 -82.984 1.00 88.50 85 THR A CA 1
ATOM 625 C C . THR A 1 85 ? 8.114 -5.110 -81.462 1.00 88.50 85 THR A C 1
ATOM 627 O O . THR A 1 85 ? 7.848 -6.079 -80.759 1.00 88.50 85 THR A O 1
ATOM 630 N N . VAL A 1 86 ? 8.497 -3.934 -80.947 1.00 90.56 86 VAL A N 1
ATOM 631 C CA . VAL A 1 86 ? 8.609 -3.682 -79.509 1.00 90.56 86 VAL A CA 1
ATOM 632 C C . VAL A 1 86 ? 7.239 -3.738 -78.850 1.00 90.56 86 VAL A C 1
ATOM 634 O O . VAL A 1 86 ? 6.338 -2.969 -79.190 1.00 90.56 86 VAL A O 1
ATOM 637 N N . ARG A 1 87 ? 7.134 -4.589 -77.838 1.00 91.44 87 ARG A N 1
ATOM 638 C CA . ARG A 1 87 ? 6.023 -4.679 -76.907 1.00 91.44 87 ARG A CA 1
ATOM 639 C C . ARG A 1 87 ? 6.559 -4.488 -75.498 1.00 91.44 87 ARG A C 1
ATOM 641 O O . ARG A 1 87 ? 7.380 -5.269 -75.031 1.00 91.44 87 ARG A O 1
ATOM 648 N N . LEU A 1 88 ? 6.053 -3.473 -74.812 1.00 90.06 88 LEU A N 1
ATOM 649 C CA . LEU A 1 88 ? 6.246 -3.323 -73.377 1.00 90.06 88 LEU A CA 1
ATOM 650 C C . LEU A 1 88 ? 5.020 -3.846 -72.648 1.00 90.06 88 LEU A C 1
ATOM 652 O O . LEU A 1 88 ? 3.889 -3.627 -73.087 1.00 90.06 88 LEU A O 1
ATOM 656 N N . TRP A 1 89 ? 5.246 -4.544 -71.546 1.00 90.19 89 TRP A N 1
ATOM 657 C CA . TRP A 1 89 ? 4.168 -5.047 -70.711 1.00 90.19 89 TRP A CA 1
ATOM 658 C C . TRP A 1 89 ? 4.608 -5.176 -69.253 1.00 90.19 89 TRP A C 1
ATOM 660 O O . TRP A 1 89 ? 5.797 -5.205 -68.930 1.00 90.19 89 TRP A O 1
ATOM 670 N N . SER A 1 90 ? 3.615 -5.258 -68.378 1.00 89.62 90 SER A N 1
ATOM 671 C CA . SER A 1 90 ? 3.762 -5.480 -66.943 1.00 89.62 90 SER A CA 1
ATOM 672 C C . SER A 1 90 ? 2.893 -6.669 -66.555 1.00 89.62 90 SER A C 1
ATOM 674 O O . SER A 1 90 ? 1.856 -6.913 -67.179 1.00 89.62 90 SER A O 1
ATOM 676 N N . ARG A 1 91 ? 3.312 -7.434 -65.549 1.00 90.81 91 ARG A N 1
ATOM 677 C CA . ARG A 1 91 ? 2.467 -8.473 -64.953 1.00 90.81 91 ARG A CA 1
ATOM 678 C C . ARG A 1 91 ? 1.263 -7.819 -64.269 1.00 90.81 91 ARG A C 1
ATOM 680 O O . ARG A 1 91 ? 1.400 -6.692 -63.783 1.00 90.81 91 ARG A O 1
ATOM 687 N N . PRO A 1 92 ? 0.103 -8.499 -64.217 1.00 87.44 92 PRO A N 1
ATOM 688 C CA . PRO A 1 92 ? -1.046 -7.992 -63.479 1.00 87.44 92 PRO A CA 1
ATOM 689 C C . PRO A 1 92 ? -0.698 -7.832 -61.996 1.00 87.44 92 PRO A C 1
ATOM 691 O O . PRO A 1 92 ? 0.187 -8.515 -61.473 1.00 87.44 92 PRO A O 1
ATOM 694 N N . THR A 1 93 ? -1.422 -6.947 -61.310 1.00 80.88 93 THR A N 1
ATOM 695 C CA . THR A 1 93 ? -1.221 -6.662 -59.883 1.00 80.88 93 THR A CA 1
ATOM 696 C C . THR A 1 93 ? -1.254 -7.948 -59.054 1.00 80.88 93 THR A C 1
ATOM 698 O O . THR A 1 93 ? -0.336 -8.172 -58.278 1.00 80.88 93 THR A O 1
ATOM 701 N N . ALA A 1 94 ? -2.196 -8.861 -59.337 1.00 83.25 94 ALA A N 1
ATOM 702 C CA . ALA A 1 94 ? -2.315 -10.182 -58.699 1.00 83.25 94 ALA A CA 1
ATOM 703 C C . ALA A 1 94 ? -1.020 -11.027 -58.707 1.00 83.25 94 ALA A C 1
ATOM 705 O O . ALA A 1 94 ? -0.776 -11.775 -57.764 1.00 83.25 94 ALA A O 1
ATOM 706 N N . ASP A 1 95 ? -0.174 -10.872 -59.731 1.00 85.31 95 ASP A N 1
ATOM 707 C CA . ASP A 1 95 ? 1.083 -11.619 -59.904 1.00 85.31 95 ASP A CA 1
ATOM 708 C C . ASP A 1 95 ? 2.330 -10.791 -59.543 1.00 85.31 95 ASP A C 1
ATOM 710 O O . ASP A 1 95 ? 3.468 -11.191 -59.829 1.00 85.31 95 ASP A O 1
ATOM 714 N N . THR A 1 96 ? 2.132 -9.624 -58.929 1.00 89.00 96 THR A N 1
ATOM 715 C CA . THR A 1 96 ? 3.188 -8.678 -58.560 1.00 89.00 96 THR A CA 1
ATOM 716 C C . THR A 1 96 ? 3.164 -8.455 -57.049 1.00 89.00 96 THR A C 1
ATOM 718 O O . THR A 1 96 ? 2.565 -7.489 -56.581 1.00 89.00 96 THR A O 1
ATOM 721 N N . PRO A 1 97 ? 3.799 -9.341 -56.256 1.00 87.62 97 PRO A N 1
ATOM 722 C CA . PRO A 1 97 ? 3.864 -9.164 -54.815 1.00 87.62 97 PRO A CA 1
ATOM 723 C C . PRO A 1 97 ? 4.490 -7.825 -54.432 1.00 87.62 97 PRO A C 1
ATOM 725 O O . PRO A 1 97 ? 5.611 -7.522 -54.858 1.00 87.62 97 PRO A O 1
ATOM 728 N N . ASN A 1 98 ? 3.768 -7.071 -53.605 1.00 82.69 98 ASN A N 1
ATOM 729 C CA . ASN A 1 98 ? 4.209 -5.823 -52.980 1.00 82.69 98 ASN A CA 1
ATOM 730 C C . ASN A 1 98 ? 4.531 -5.999 -51.481 1.00 82.69 98 ASN A C 1
ATOM 732 O O . ASN A 1 98 ? 4.918 -5.048 -50.801 1.00 82.69 98 ASN A O 1
ATOM 736 N N . ARG A 1 99 ? 4.450 -7.243 -50.992 1.00 83.81 99 ARG A N 1
ATOM 737 C CA . ARG A 1 99 ? 4.906 -7.693 -49.678 1.00 83.81 99 ARG A CA 1
ATOM 738 C C . ARG A 1 99 ? 5.687 -8.998 -49.824 1.00 83.81 99 ARG A C 1
ATOM 740 O O . ARG A 1 99 ? 5.187 -9.939 -50.435 1.00 83.81 99 ARG A O 1
ATOM 747 N N . PHE A 1 100 ? 6.882 -9.087 -49.243 1.00 83.50 100 PHE A N 1
ATOM 748 C CA . PHE A 1 100 ? 7.647 -10.337 -49.156 1.00 83.50 100 PHE A CA 1
ATOM 749 C C . PHE A 1 100 ? 7.946 -10.712 -47.712 1.00 83.50 100 PHE A C 1
ATOM 751 O O . PHE A 1 100 ? 8.316 -9.854 -46.915 1.00 83.50 100 PHE A O 1
ATOM 758 N N . ALA A 1 101 ? 7.849 -12.006 -47.408 1.00 81.81 101 ALA A N 1
ATOM 759 C CA . ALA A 1 101 ? 8.243 -12.573 -46.123 1.00 81.81 101 ALA A CA 1
ATOM 760 C C . ALA A 1 101 ? 9.219 -13.743 -46.303 1.00 81.81 101 ALA A C 1
ATOM 762 O O . ALA A 1 101 ? 9.092 -14.525 -47.255 1.00 81.81 101 ALA A O 1
ATOM 763 N N . MET A 1 102 ? 10.168 -13.875 -45.375 1.00 82.44 102 MET A N 1
ATOM 764 C CA . MET A 1 102 ? 11.060 -15.031 -45.260 1.00 82.44 102 MET A CA 1
ATOM 765 C C . MET A 1 102 ? 11.183 -15.493 -43.810 1.00 82.44 102 MET A C 1
ATOM 767 O O . MET A 1 102 ? 11.029 -14.696 -42.889 1.00 82.44 102 MET A O 1
ATOM 771 N N . GLU A 1 103 ? 11.513 -16.768 -43.636 1.00 83.00 103 GLU A N 1
ATOM 772 C CA . GLU A 1 103 ? 11.904 -17.362 -42.356 1.00 83.00 103 GLU A CA 1
ATOM 773 C C . GLU A 1 103 ? 13.387 -17.747 -42.417 1.00 83.00 103 GLU A C 1
ATOM 775 O O . GLU A 1 103 ? 13.865 -18.191 -43.465 1.00 83.00 103 GLU A O 1
ATOM 780 N N . PHE A 1 104 ? 14.113 -17.577 -41.315 1.00 83.44 104 PHE A N 1
ATOM 781 C CA . PHE A 1 104 ? 15.541 -17.879 -41.214 1.00 83.44 104 PHE A CA 1
ATOM 782 C C . PHE A 1 104 ? 15.928 -18.262 -39.777 1.00 83.44 104 PHE A C 1
ATOM 784 O O . PHE A 1 104 ? 15.124 -18.126 -38.862 1.00 83.44 104 PHE A O 1
ATOM 791 N N . GLN A 1 105 ? 17.134 -18.798 -39.576 1.00 78.81 105 GLN A N 1
ATOM 792 C CA . GLN A 1 105 ? 17.643 -19.131 -38.239 1.00 78.81 105 GLN A CA 1
ATOM 793 C C . GLN A 1 105 ? 18.575 -18.021 -37.769 1.00 78.81 105 GLN A C 1
ATOM 795 O O . GLN A 1 105 ? 19.620 -17.805 -38.384 1.00 78.81 105 GLN A O 1
ATOM 800 N N . ASP A 1 106 ? 18.206 -17.311 -36.705 1.00 72.50 106 ASP A N 1
ATOM 801 C CA . ASP A 1 106 ? 18.981 -16.161 -36.240 1.00 72.50 106 ASP A CA 1
ATOM 802 C C . ASP A 1 106 ? 20.108 -16.595 -35.297 1.00 72.50 106 ASP A C 1
ATOM 804 O O . ASP A 1 106 ? 19.870 -17.059 -34.181 1.00 72.50 106 ASP A O 1
ATOM 808 N N . ARG A 1 107 ? 21.361 -16.392 -35.720 1.00 69.50 107 ARG A N 1
ATOM 809 C CA . ARG A 1 107 ? 22.540 -16.730 -34.909 1.00 69.50 107 ARG A CA 1
ATOM 810 C C . ARG A 1 107 ? 22.602 -15.957 -33.589 1.00 69.50 107 ARG A C 1
ATOM 812 O O . ARG A 1 107 ? 23.228 -16.431 -32.646 1.00 69.50 107 ARG A O 1
ATOM 819 N N . PHE A 1 108 ? 21.994 -14.771 -33.528 1.00 60.78 108 PHE A N 1
ATOM 820 C CA . PHE A 1 108 ? 21.972 -13.927 -32.330 1.00 60.78 108 PHE A CA 1
ATOM 821 C C . PHE A 1 108 ? 20.837 -14.276 -31.371 1.00 60.78 108 PHE A C 1
ATOM 823 O O . PHE A 1 108 ? 20.832 -13.802 -30.239 1.00 60.78 108 PHE A O 1
ATOM 830 N N . ASN A 1 109 ? 19.931 -15.148 -31.804 1.00 59.78 109 ASN A N 1
ATOM 831 C CA . ASN A 1 109 ? 18.858 -15.719 -31.009 1.00 59.78 109 ASN A CA 1
ATOM 832 C C . ASN A 1 109 ? 19.028 -17.245 -30.923 1.00 59.78 109 ASN A C 1
ATOM 834 O O . ASN A 1 109 ? 18.103 -17.995 -31.205 1.00 59.78 109 ASN A O 1
ATOM 838 N N . GLU A 1 110 ? 20.244 -17.724 -30.636 1.00 61.88 110 GLU A N 1
ATOM 839 C CA . GLU A 1 110 ? 20.553 -19.157 -30.465 1.00 61.88 110 GLU A CA 1
ATOM 840 C C . GLU A 1 110 ? 20.135 -20.066 -31.643 1.00 61.88 110 GLU A C 1
ATOM 842 O O . GLU A 1 110 ? 19.811 -21.238 -31.454 1.00 61.88 110 GLU A O 1
ATOM 847 N N . TYR A 1 111 ? 20.147 -19.547 -32.876 1.00 70.56 111 TYR A N 1
ATOM 848 C CA . TYR A 1 111 ? 19.670 -20.238 -34.085 1.00 70.56 111 TYR A CA 1
ATOM 849 C C . TYR A 1 111 ? 18.185 -20.637 -34.038 1.00 70.56 111 TYR A C 1
ATOM 851 O O . TYR A 1 111 ? 17.754 -21.535 -34.772 1.00 70.56 111 TYR A O 1
ATOM 859 N N . GLN A 1 112 ? 17.385 -19.954 -33.215 1.00 67.56 112 GLN A N 1
ATOM 860 C CA . GLN A 1 112 ? 15.930 -20.071 -33.235 1.00 67.56 112 GLN A CA 1
ATOM 861 C C . GLN A 1 112 ? 15.368 -19.614 -34.585 1.00 67.56 112 GLN A C 1
ATOM 863 O O . GLN A 1 112 ? 15.940 -18.766 -35.276 1.00 67.56 112 GLN A O 1
ATOM 868 N N . GLN A 1 113 ? 14.240 -20.213 -34.968 1.00 73.44 113 GLN A N 1
ATOM 869 C CA . GLN A 1 113 ? 13.538 -19.855 -36.194 1.00 73.44 113 GLN A CA 1
ATOM 870 C C . GLN A 1 113 ? 12.865 -18.495 -36.016 1.00 73.44 113 GLN A C 1
ATOM 872 O O . GLN A 1 113 ? 12.051 -18.312 -35.115 1.00 73.44 113 GLN A O 1
ATOM 877 N N . ASP A 1 114 ? 13.195 -17.566 -36.901 1.00 74.69 114 ASP A N 1
ATOM 878 C CA . ASP A 1 114 ? 12.677 -16.207 -36.919 1.00 74.69 114 ASP A CA 1
ATOM 879 C C . ASP A 1 114 ? 12.166 -15.854 -38.324 1.00 74.69 114 ASP A C 1
ATOM 881 O O . ASP A 1 114 ? 12.335 -16.619 -39.281 1.00 74.69 114 ASP A O 1
ATOM 885 N N . SER A 1 115 ? 11.508 -14.707 -38.468 1.00 79.31 115 SER A N 1
ATOM 886 C CA . SER A 1 115 ? 10.966 -14.243 -39.740 1.00 79.31 115 SER A CA 1
ATOM 887 C C . SER A 1 115 ? 11.147 -12.745 -39.942 1.00 79.31 115 SER A C 1
ATOM 889 O O . SER A 1 115 ? 11.205 -11.959 -39.001 1.00 79.31 115 SER A O 1
ATOM 891 N N . LEU A 1 116 ? 11.208 -12.326 -41.201 1.00 78.75 116 LEU A N 1
ATOM 892 C CA . LEU A 1 116 ? 11.207 -10.917 -41.575 1.00 78.75 116 LEU A CA 1
ATOM 893 C C . LEU A 1 116 ? 10.222 -10.701 -42.717 1.00 78.75 116 LEU A C 1
ATOM 895 O O . LEU A 1 116 ? 10.125 -11.522 -43.630 1.00 78.75 116 LEU A O 1
ATOM 899 N N . THR A 1 117 ? 9.503 -9.582 -42.667 1.00 79.88 117 THR A N 1
ATOM 900 C CA . THR A 1 117 ? 8.566 -9.159 -43.709 1.00 79.88 117 THR A CA 1
ATOM 901 C C . THR A 1 117 ? 8.871 -7.727 -44.131 1.00 79.88 117 THR A C 1
ATOM 903 O O . THR A 1 117 ? 9.049 -6.866 -43.276 1.00 79.88 117 THR A O 1
ATOM 906 N N . LEU A 1 118 ? 8.891 -7.462 -45.439 1.00 77.81 118 LEU A N 1
ATOM 907 C CA . LEU A 1 118 ? 8.973 -6.116 -46.009 1.00 77.81 118 LEU A CA 1
ATOM 908 C C . LEU A 1 118 ? 7.773 -5.852 -46.919 1.00 77.81 118 LEU A C 1
ATOM 910 O O . LEU A 1 118 ? 7.370 -6.728 -47.686 1.00 77.81 118 LEU A O 1
ATOM 914 N N . VAL A 1 119 ? 7.241 -4.633 -46.852 1.00 80.00 119 VAL A N 1
ATOM 915 C CA . VAL A 1 119 ? 6.108 -4.157 -47.655 1.00 80.00 119 VAL A CA 1
ATOM 916 C C . VAL A 1 119 ? 6.463 -2.831 -48.327 1.00 80.00 119 VAL A C 1
ATOM 918 O O . VAL A 1 119 ? 7.115 -1.980 -47.721 1.00 80.00 119 VAL A O 1
ATOM 921 N N . ASP A 1 120 ? 6.050 -2.648 -49.581 1.00 77.25 120 ASP A N 1
ATOM 922 C CA . ASP A 1 120 ? 6.109 -1.348 -50.254 1.00 77.25 120 ASP A CA 1
ATOM 923 C C . ASP A 1 120 ? 4.787 -0.604 -50.035 1.00 77.25 120 ASP A C 1
ATOM 925 O O . ASP A 1 120 ? 3.805 -0.796 -50.756 1.00 77.25 120 ASP A O 1
ATOM 929 N N . ALA A 1 121 ? 4.750 0.230 -48.996 1.00 69.25 121 ALA A N 1
ATOM 930 C CA . ALA A 1 121 ? 3.541 0.952 -48.604 1.00 69.25 121 ALA A CA 1
ATOM 931 C C . ALA A 1 121 ? 3.026 1.902 -49.703 1.00 69.25 121 ALA A C 1
ATOM 933 O O . ALA A 1 121 ? 1.817 2.088 -49.841 1.00 69.25 121 ALA A O 1
ATOM 934 N N . GLY A 1 122 ? 3.925 2.479 -50.509 1.00 66.75 122 GLY A N 1
ATOM 935 C CA . GLY A 1 122 ? 3.553 3.383 -51.597 1.00 66.75 122 GLY A CA 1
ATOM 936 C C . GLY A 1 122 ? 2.819 2.659 -52.724 1.00 66.75 122 GLY A C 1
ATOM 937 O O . GLY A 1 122 ? 1.837 3.177 -53.260 1.00 66.75 122 GLY A O 1
ATOM 938 N N . ASP A 1 123 ? 3.260 1.449 -53.067 1.00 71.56 123 ASP A N 1
ATOM 939 C CA . ASP A 1 123 ? 2.573 0.619 -54.053 1.00 71.56 123 ASP A CA 1
ATOM 940 C C . ASP A 1 123 ? 1.275 0.003 -53.506 1.00 71.56 123 ASP A C 1
ATOM 942 O O . ASP A 1 123 ? 0.266 -0.019 -54.213 1.00 71.56 123 ASP A O 1
ATOM 946 N N . CYS A 1 124 ? 1.242 -0.398 -52.228 1.00 70.88 124 CYS A N 1
ATOM 947 C CA . CYS A 1 124 ? 0.012 -0.854 -51.563 1.00 70.88 124 CYS A CA 1
ATOM 948 C C . CYS A 1 124 ? -1.071 0.235 -51.571 1.00 70.88 124 CYS A C 1
ATOM 950 O O . CYS A 1 124 ? -2.218 -0.037 -51.916 1.00 70.88 124 CYS A O 1
ATOM 952 N N . ALA A 1 125 ? -0.707 1.488 -51.277 1.00 67.75 125 ALA A N 1
ATOM 953 C CA . ALA A 1 125 ? -1.635 2.617 -51.329 1.00 67.75 125 ALA A CA 1
ATOM 954 C C . ALA A 1 125 ? -2.164 2.885 -52.750 1.00 67.75 125 ALA A C 1
ATOM 956 O O . ALA A 1 125 ? -3.323 3.256 -52.920 1.00 67.75 125 ALA A O 1
ATOM 957 N N . ARG A 1 126 ? -1.333 2.678 -53.780 1.00 69.75 126 ARG A N 1
ATOM 958 C CA . ARG A 1 126 ? -1.721 2.874 -55.187 1.00 69.75 126 ARG A CA 1
ATOM 959 C C . ARG A 1 126 ? -2.621 1.757 -55.715 1.00 69.75 126 ARG A C 1
ATOM 961 O O . ARG A 1 126 ? -3.498 2.015 -56.534 1.00 69.75 126 ARG A O 1
ATOM 968 N N . THR A 1 127 ? -2.375 0.524 -55.285 1.00 76.19 127 THR A N 1
ATOM 969 C CA . THR A 1 127 ? -3.101 -0.677 -55.730 1.00 76.19 127 THR A CA 1
ATOM 970 C C . THR A 1 127 ? -4.337 -0.974 -54.880 1.00 76.19 127 THR A C 1
ATOM 972 O O . THR A 1 127 ? -5.240 -1.668 -55.342 1.00 76.19 127 THR A O 1
ATOM 975 N N . GLY A 1 128 ? -4.396 -0.437 -53.658 1.00 68.44 128 GLY A N 1
ATOM 976 C CA . GLY A 1 128 ? -5.483 -0.634 -52.700 1.00 68.44 128 GLY A CA 1
ATOM 977 C C . GLY A 1 128 ? -5.497 -2.014 -52.037 1.00 68.44 128 GLY A C 1
ATOM 978 O O . GLY A 1 128 ? -6.457 -2.324 -51.334 1.00 68.44 128 GLY A O 1
ATOM 979 N N . GLN A 1 129 ? -4.485 -2.858 -52.274 1.00 70.62 129 GLN A N 1
ATOM 980 C CA . GLN A 1 129 ? -4.418 -4.232 -51.767 1.00 70.62 129 GLN A CA 1
ATOM 981 C C . GLN A 1 129 ? -2.970 -4.670 -51.499 1.00 70.62 129 GLN A C 1
ATOM 983 O O . GLN A 1 129 ? -2.046 -4.323 -52.238 1.00 70.62 129 GLN A O 1
ATOM 988 N N . GLU A 1 130 ? -2.780 -5.490 -50.463 1.00 79.38 130 GLU A N 1
ATOM 989 C CA . GLU A 1 130 ? -1.506 -6.159 -50.184 1.00 79.38 130 GLU A CA 1
ATOM 990 C C . GLU A 1 130 ? -1.459 -7.543 -50.837 1.00 79.38 130 GLU A C 1
ATOM 992 O O . GLU A 1 130 ? -2.320 -8.395 -50.613 1.00 79.38 130 GLU A O 1
ATOM 997 N N . ILE A 1 131 ? -0.407 -7.796 -51.610 1.00 81.81 131 ILE A N 1
ATOM 998 C CA . ILE A 1 131 ? -0.173 -9.045 -52.330 1.00 81.81 131 ILE A CA 1
ATOM 999 C C . ILE A 1 131 ? 1.122 -9.646 -51.801 1.00 81.81 131 ILE A C 1
ATOM 1001 O O . ILE A 1 131 ? 2.220 -9.131 -52.021 1.00 81.81 131 ILE A O 1
ATOM 1005 N N . THR A 1 132 ? 0.977 -10.744 -51.062 1.00 83.31 132 THR A N 1
ATOM 1006 C CA . THR A 1 132 ? 2.080 -11.373 -50.329 1.00 83.31 132 THR A CA 1
ATOM 1007 C C . THR A 1 132 ? 2.761 -12.446 -51.179 1.00 83.31 132 THR A C 1
ATOM 1009 O O . THR A 1 132 ? 2.132 -13.409 -51.611 1.00 83.31 132 THR A O 1
ATOM 1012 N N . GLY A 1 133 ? 4.075 -12.323 -51.355 1.00 81.44 133 GLY A N 1
ATOM 1013 C CA . GLY A 1 133 ? 4.959 -13.359 -51.874 1.00 81.44 133 GLY A CA 1
ATOM 1014 C C . GLY A 1 133 ? 5.769 -13.994 -50.743 1.00 81.44 133 GLY A C 1
ATOM 1015 O O . GLY A 1 133 ? 6.326 -13.300 -49.893 1.00 81.44 133 GLY A O 1
ATOM 1016 N N . ARG A 1 134 ? 5.879 -15.325 -50.724 1.00 80.31 134 ARG A N 1
ATOM 1017 C CA . ARG A 1 134 ? 6.779 -16.025 -49.792 1.00 80.31 134 ARG A CA 1
ATOM 1018 C C . ARG A 1 134 ? 8.114 -16.287 -50.472 1.00 80.31 134 ARG A C 1
ATOM 1020 O O . ARG A 1 134 ? 8.152 -16.924 -51.526 1.00 80.31 134 ARG A O 1
ATOM 1027 N N . LEU A 1 135 ? 9.205 -15.830 -49.865 1.00 85.94 135 LEU A N 1
ATOM 1028 C CA . LEU A 1 135 ? 10.544 -16.076 -50.381 1.00 85.94 135 LEU A CA 1
ATOM 1029 C C . LEU A 1 135 ? 11.167 -17.288 -49.683 1.00 85.94 135 LEU A C 1
ATOM 1031 O O . LEU A 1 135 ? 11.415 -17.277 -48.482 1.00 85.94 135 LEU A O 1
ATOM 1035 N N . LEU A 1 136 ? 11.439 -18.339 -50.459 1.00 86.50 136 LEU A N 1
ATOM 1036 C CA . LEU A 1 136 ? 12.207 -19.490 -49.989 1.00 86.50 136 LEU A CA 1
ATOM 1037 C C . LEU A 1 136 ? 13.701 -19.152 -50.022 1.00 86.50 136 LEU A C 1
ATOM 1039 O O . LEU A 1 136 ? 14.239 -18.881 -51.101 1.00 86.50 136 LEU A O 1
ATOM 1043 N N . VAL A 1 137 ? 14.356 -19.214 -48.867 1.00 86.94 137 VAL A N 1
ATOM 1044 C CA . VAL A 1 137 ? 15.789 -18.946 -48.676 1.00 86.94 137 VAL A CA 1
ATOM 1045 C C . VAL A 1 137 ? 16.407 -19.989 -47.754 1.00 86.94 137 VAL A C 1
ATOM 1047 O O . VAL A 1 137 ? 15.714 -20.582 -46.937 1.00 86.94 137 VAL A O 1
ATOM 1050 N N . GLU A 1 138 ? 17.710 -20.219 -47.903 1.00 87.50 138 GLU A N 1
ATOM 1051 C CA . GLU A 1 138 ? 18.492 -21.108 -47.039 1.00 87.50 138 GLU A CA 1
ATOM 1052 C C . GLU A 1 138 ? 19.837 -20.472 -46.704 1.00 87.50 138 GLU A C 1
ATOM 1054 O O . GLU A 1 138 ? 20.479 -19.901 -47.587 1.00 87.50 138 GLU A O 1
ATOM 1059 N N . GLY A 1 139 ? 20.283 -20.611 -45.453 1.00 84.69 139 GLY A N 1
ATOM 1060 C CA . GLY A 1 139 ? 21.602 -20.141 -45.013 1.00 84.69 139 GLY A CA 1
ATOM 1061 C C . GLY A 1 139 ? 21.703 -18.631 -44.773 1.00 84.69 139 GLY A C 1
ATOM 1062 O O . GLY A 1 139 ? 22.768 -18.058 -44.988 1.00 84.69 139 GLY A O 1
ATOM 1063 N N . ILE A 1 140 ? 20.608 -17.982 -44.369 1.00 87.00 140 ILE A N 1
ATOM 1064 C CA . ILE A 1 140 ? 20.615 -16.595 -43.881 1.00 87.00 140 ILE A CA 1
ATOM 1065 C C . ILE A 1 140 ? 20.701 -16.642 -42.347 1.00 87.00 140 ILE A C 1
ATOM 1067 O O . ILE A 1 140 ? 19.776 -17.168 -41.735 1.00 87.00 140 ILE A O 1
ATOM 1071 N N . PRO A 1 141 ? 21.782 -16.140 -41.717 1.00 81.56 141 PRO A N 1
ATOM 1072 C CA . PRO A 1 141 ? 21.961 -16.214 -40.271 1.00 81.56 141 PRO A CA 1
ATOM 1073 C C . PRO A 1 141 ? 21.650 -14.901 -39.531 1.00 81.56 141 PRO A C 1
ATOM 1075 O O . PRO A 1 141 ? 21.790 -14.865 -38.312 1.00 81.56 141 PRO A O 1
ATOM 1078 N N . THR A 1 142 ? 21.315 -13.807 -40.236 1.00 80.94 142 THR A N 1
ATOM 1079 C CA . THR A 1 142 ? 21.128 -12.468 -39.642 1.00 80.94 142 THR A CA 1
ATOM 1080 C C . THR A 1 142 ? 20.002 -11.661 -40.298 1.00 80.94 142 THR A C 1
ATOM 1082 O O . THR A 1 142 ? 19.716 -11.805 -41.490 1.00 80.94 142 THR A O 1
ATOM 1085 N N . TYR A 1 143 ? 19.426 -10.729 -39.529 1.00 75.38 143 TYR A N 1
ATOM 1086 C CA . TYR A 1 143 ? 18.406 -9.777 -39.986 1.00 75.38 143 TYR A CA 1
ATOM 1087 C C . TYR A 1 143 ? 18.871 -8.829 -41.098 1.00 75.38 143 TYR A C 1
ATOM 1089 O O . TYR A 1 143 ? 18.104 -8.544 -42.012 1.00 75.38 143 TYR A O 1
ATOM 1097 N N . ASP A 1 144 ? 20.111 -8.338 -41.048 1.00 77.31 144 ASP A N 1
ATOM 1098 C CA . ASP A 1 144 ? 20.648 -7.435 -42.079 1.00 77.31 144 ASP A CA 1
ATOM 1099 C C . ASP A 1 144 ? 20.728 -8.141 -43.441 1.00 77.31 144 ASP A C 1
ATOM 1101 O O . ASP A 1 144 ? 20.250 -7.618 -44.449 1.00 77.31 144 ASP A O 1
ATOM 1105 N N . GLN A 1 145 ? 21.224 -9.382 -43.464 1.00 83.62 145 GLN A N 1
ATOM 1106 C CA . GLN A 1 145 ? 21.227 -10.188 -44.682 1.00 83.62 145 GLN A CA 1
ATOM 1107 C C . GLN A 1 145 ? 19.795 -10.502 -45.142 1.00 83.62 145 GLN A C 1
ATOM 1109 O O . GLN A 1 145 ? 19.496 -10.370 -46.330 1.00 83.62 145 GLN A O 1
ATOM 1114 N N . ALA A 1 146 ? 18.887 -10.843 -44.221 1.00 84.94 146 ALA A N 1
ATOM 1115 C CA . ALA A 1 146 ? 17.474 -11.057 -44.537 1.00 84.94 146 ALA A CA 1
ATOM 1116 C C . ALA A 1 146 ? 16.827 -9.816 -45.186 1.00 84.94 146 ALA A C 1
ATOM 1118 O O . ALA A 1 146 ? 16.155 -9.934 -46.214 1.00 84.94 146 ALA A O 1
ATOM 1119 N N . ALA A 1 147 ? 17.074 -8.620 -44.644 1.00 83.25 147 ALA A N 1
ATOM 1120 C CA . ALA A 1 147 ? 16.525 -7.359 -45.140 1.00 83.25 147 ALA A CA 1
ATOM 1121 C C . ALA A 1 147 ? 17.022 -7.027 -46.555 1.00 83.25 147 ALA A C 1
ATOM 1123 O O . ALA A 1 147 ? 16.210 -6.731 -47.435 1.00 83.25 147 ALA A O 1
ATOM 1124 N N . ARG A 1 148 ? 18.330 -7.157 -46.814 1.00 85.44 148 ARG A N 1
ATOM 1125 C CA . ARG A 1 148 ? 18.924 -6.933 -48.147 1.00 85.44 148 ARG A CA 1
ATOM 1126 C C . ARG A 1 148 ? 18.380 -7.893 -49.198 1.00 85.44 148 ARG A C 1
ATOM 1128 O O . ARG A 1 148 ? 18.158 -7.499 -50.345 1.00 85.44 148 ARG A O 1
ATOM 1135 N N . ILE A 1 149 ? 18.158 -9.155 -48.830 1.00 89.94 149 ILE A N 1
ATOM 1136 C CA . ILE A 1 149 ? 17.592 -10.147 -49.749 1.00 89.94 149 ILE A CA 1
ATOM 1137 C C . ILE A 1 149 ? 16.103 -9.880 -49.997 1.00 89.94 149 ILE A C 1
ATOM 1139 O O . ILE A 1 149 ? 15.694 -9.839 -51.156 1.00 89.94 149 ILE A O 1
ATOM 1143 N N . LEU A 1 150 ? 15.294 -9.621 -48.964 1.00 88.56 150 LEU A N 1
ATOM 1144 C CA . LEU A 1 150 ? 13.879 -9.271 -49.154 1.00 88.56 150 LEU A CA 1
ATOM 1145 C C . LEU A 1 150 ? 13.709 -8.009 -49.999 1.00 88.56 150 LEU A C 1
ATOM 1147 O O . LEU A 1 150 ? 12.879 -7.993 -50.909 1.00 88.56 150 LEU A O 1
ATOM 1151 N N . LYS A 1 151 ? 14.498 -6.964 -49.725 1.00 87.31 151 LYS A N 1
ATOM 1152 C CA . LYS A 1 151 ? 14.400 -5.694 -50.446 1.00 87.31 151 LYS A CA 1
ATOM 1153 C C . LYS A 1 151 ? 14.773 -5.850 -51.917 1.00 87.31 151 LYS A C 1
ATOM 1155 O O . LYS A 1 151 ? 14.051 -5.341 -52.771 1.00 87.31 151 LYS A O 1
ATOM 1160 N N . PHE A 1 152 ? 15.818 -6.623 -52.216 1.00 90.50 152 PHE A N 1
ATOM 1161 C CA . PHE A 1 152 ? 16.181 -6.980 -53.587 1.00 90.50 152 PHE A CA 1
ATOM 1162 C C . PHE A 1 152 ? 15.004 -7.614 -54.352 1.00 90.50 152 PHE A C 1
ATOM 1164 O O . PHE A 1 152 ? 14.659 -7.161 -55.445 1.00 90.50 152 PHE A O 1
ATOM 1171 N N . PHE A 1 153 ? 14.342 -8.623 -53.773 1.00 91.00 153 PHE A N 1
ATOM 1172 C CA . PHE A 1 153 ? 13.192 -9.273 -54.416 1.00 91.00 153 PHE A CA 1
ATOM 1173 C C . PHE A 1 153 ? 11.963 -8.358 -54.517 1.00 91.00 153 PHE A C 1
ATOM 1175 O O . PHE A 1 153 ? 11.251 -8.416 -55.521 1.00 91.00 153 PHE A O 1
ATOM 1182 N N . LEU A 1 154 ? 11.732 -7.492 -53.527 1.00 89.12 154 LEU A N 1
ATOM 1183 C CA . LEU A 1 154 ? 10.645 -6.512 -53.530 1.00 89.12 154 LEU A CA 1
ATOM 1184 C C . LEU A 1 154 ? 10.818 -5.472 -54.647 1.00 89.12 154 LEU A C 1
ATOM 1186 O O . LEU A 1 154 ? 9.904 -5.276 -55.447 1.00 89.12 154 LEU A O 1
ATOM 1190 N N . ASP A 1 155 ? 12.001 -4.861 -54.765 1.00 88.88 155 ASP A N 1
ATOM 1191 C CA . ASP A 1 155 ? 12.295 -3.897 -55.833 1.00 88.88 155 ASP A CA 1
ATOM 1192 C C . ASP A 1 155 ? 12.216 -4.557 -57.214 1.00 88.88 155 ASP A C 1
ATOM 1194 O O . ASP A 1 155 ? 11.576 -4.024 -58.121 1.00 88.88 155 ASP A O 1
ATOM 1198 N N . LYS A 1 156 ? 12.784 -5.758 -57.368 1.00 90.12 156 LYS A N 1
ATOM 1199 C CA . LYS A 1 156 ? 12.703 -6.520 -58.621 1.00 90.12 156 LYS A CA 1
ATOM 1200 C C . LYS A 1 156 ? 11.267 -6.921 -58.981 1.00 90.12 156 LYS A C 1
ATOM 1202 O O . LYS A 1 156 ? 10.955 -7.052 -60.164 1.00 90.12 156 LYS A O 1
ATOM 1207 N N . SER A 1 157 ? 10.394 -7.118 -57.992 1.00 90.50 157 SER A N 1
ATOM 1208 C CA . SER A 1 157 ? 8.976 -7.410 -58.215 1.00 90.50 157 SER A CA 1
ATOM 1209 C C . SER A 1 157 ? 8.216 -6.175 -58.685 1.00 90.50 157 SER A C 1
ATOM 1211 O O . SER A 1 157 ? 7.550 -6.265 -59.710 1.00 90.50 157 SER A O 1
ATOM 1213 N N . ILE A 1 158 ? 8.352 -5.042 -57.983 1.00 87.75 158 ILE A N 1
ATOM 1214 C CA . ILE A 1 158 ? 7.572 -3.815 -58.219 1.00 87.75 158 ILE A CA 1
ATOM 1215 C C . ILE A 1 158 ? 8.230 -2.935 -59.285 1.00 87.75 158 ILE A C 1
ATOM 1217 O O . ILE A 1 158 ? 7.687 -2.754 -60.374 1.00 87.75 158 ILE A O 1
ATOM 1221 N N . LYS A 1 159 ? 9.428 -2.407 -59.003 1.00 87.25 159 LYS A N 1
ATOM 1222 C CA . LYS A 1 159 ? 10.171 -1.526 -59.924 1.00 87.25 159 LYS A CA 1
ATOM 1223 C C . LYS A 1 159 ? 10.627 -2.286 -61.166 1.00 87.25 159 LYS A C 1
ATOM 1225 O O . LYS A 1 159 ? 10.672 -1.727 -62.258 1.00 87.25 159 LYS A O 1
ATOM 1230 N N . GLY A 1 160 ? 10.909 -3.576 -61.003 1.00 88.88 160 GLY A N 1
ATOM 1231 C CA . GLY A 1 160 ? 11.207 -4.489 -62.098 1.00 88.88 160 GLY A CA 1
ATOM 1232 C C . GLY A 1 160 ? 9.989 -5.000 -62.865 1.00 88.88 160 GLY A C 1
ATOM 1233 O O . GLY A 1 160 ? 10.184 -5.780 -63.798 1.00 88.88 160 GLY A O 1
ATOM 1234 N N . ASN A 1 161 ? 8.752 -4.582 -62.552 1.00 91.50 161 ASN A N 1
ATOM 1235 C CA . ASN A 1 161 ? 7.547 -4.982 -63.296 1.00 91.50 161 ASN A CA 1
ATOM 1236 C C . ASN A 1 161 ? 7.409 -4.271 -64.657 1.00 91.50 161 ASN A C 1
ATOM 1238 O O . ASN A 1 161 ? 6.339 -3.785 -65.026 1.00 91.50 161 ASN A O 1
ATOM 1242 N N . ARG A 1 162 ? 8.500 -4.187 -65.417 1.00 91.38 162 ARG A N 1
ATOM 1243 C CA . ARG A 1 162 ? 8.521 -3.671 -66.784 1.00 91.38 162 ARG A CA 1
ATOM 1244 C C . ARG A 1 162 ? 9.320 -4.635 -67.641 1.00 91.38 162 ARG A C 1
ATOM 1246 O O . ARG A 1 162 ? 10.532 -4.785 -67.473 1.00 91.38 162 ARG A O 1
ATOM 1253 N N . TYR A 1 163 ? 8.619 -5.284 -68.555 1.00 94.94 163 TYR A N 1
ATOM 1254 C CA . TYR A 1 163 ? 9.170 -6.258 -69.478 1.00 94.94 163 TYR A CA 1
ATOM 1255 C C . TYR A 1 163 ? 9.113 -5.706 -70.889 1.00 94.94 163 TYR A C 1
ATOM 1257 O O . TYR A 1 163 ? 8.167 -5.008 -71.259 1.00 94.94 163 TYR A O 1
ATOM 1265 N N . ILE A 1 164 ? 10.133 -6.032 -71.670 1.00 93.94 164 ILE A N 1
ATOM 1266 C CA . ILE A 1 164 ? 10.219 -5.693 -73.081 1.00 93.94 164 ILE A CA 1
ATOM 1267 C C . ILE A 1 164 ? 10.332 -6.970 -73.902 1.00 93.94 164 ILE A C 1
ATOM 1269 O O . ILE A 1 164 ? 11.098 -7.877 -73.576 1.00 93.94 164 ILE A O 1
ATOM 1273 N N . GLU A 1 165 ? 9.563 -7.019 -74.979 1.00 95.50 165 GLU A N 1
ATOM 1274 C CA . GLU A 1 165 ? 9.668 -8.019 -76.026 1.00 95.50 165 GLU A CA 1
ATOM 1275 C C . GLU A 1 165 ? 9.912 -7.334 -77.357 1.00 95.50 165 GLU A C 1
ATOM 1277 O O . GLU A 1 165 ? 9.280 -6.324 -77.653 1.00 95.50 165 GLU A O 1
ATOM 1282 N N . PHE A 1 166 ? 10.831 -7.858 -78.157 1.00 93.81 166 PHE A N 1
ATOM 1283 C CA . PHE A 1 166 ? 11.050 -7.378 -79.517 1.00 93.81 166 PHE A CA 1
ATOM 1284 C C . PHE A 1 166 ? 11.739 -8.440 -80.362 1.00 93.81 166 PHE A C 1
ATOM 1286 O O . PHE A 1 166 ? 12.414 -9.336 -79.846 1.00 93.81 166 PHE A O 1
ATOM 1293 N N . GLU A 1 167 ? 11.586 -8.329 -81.678 1.00 92.88 167 GLU A N 1
ATOM 1294 C CA . GLU A 1 167 ? 12.271 -9.211 -82.611 1.00 92.88 167 GLU A CA 1
ATOM 1295 C C . GLU A 1 167 ? 13.601 -8.602 -83.056 1.00 92.88 167 GLU A C 1
ATOM 1297 O O . GLU A 1 167 ? 13.730 -7.401 -83.306 1.00 92.88 167 GLU A O 1
ATOM 1302 N N . THR A 1 168 ? 14.606 -9.455 -83.199 1.00 91.94 168 THR A N 1
ATOM 1303 C CA . THR A 1 168 ? 15.878 -9.130 -83.840 1.00 91.94 168 THR A CA 1
ATOM 1304 C C . THR A 1 168 ? 16.286 -10.247 -84.801 1.00 91.94 168 THR A C 1
ATOM 1306 O O . THR A 1 168 ? 15.544 -11.202 -85.014 1.00 91.94 168 THR A O 1
ATOM 1309 N N . THR A 1 169 ? 17.443 -10.115 -85.440 1.00 89.38 169 THR A N 1
ATOM 1310 C CA . THR A 1 169 ? 17.975 -11.094 -86.402 1.00 89.38 169 THR A CA 1
ATOM 1311 C C . THR A 1 169 ? 19.038 -11.981 -85.744 1.00 89.38 169 THR A C 1
ATOM 1313 O O . THR A 1 169 ? 19.083 -12.127 -84.522 1.00 89.38 169 THR A O 1
ATOM 1316 N N . VAL A 1 170 ? 19.982 -12.493 -86.538 1.00 84.19 170 VAL A N 1
ATOM 1317 C CA . VAL A 1 170 ? 21.241 -13.103 -86.079 1.00 84.19 170 VAL A CA 1
ATOM 1318 C C . VAL A 1 170 ? 22.050 -12.220 -85.112 1.00 84.19 170 VAL A C 1
ATOM 1320 O O . VAL A 1 170 ? 22.980 -12.709 -84.486 1.00 84.19 170 VAL A O 1
ATOM 1323 N N . LYS A 1 171 ? 21.690 -10.941 -84.932 1.00 87.62 171 LYS A N 1
ATOM 1324 C CA . LYS A 1 171 ? 22.267 -10.046 -83.914 1.00 87.62 171 LYS A CA 1
ATOM 1325 C C . LYS A 1 171 ? 22.125 -10.568 -82.474 1.00 87.62 171 LYS A C 1
ATOM 1327 O O . LYS A 1 171 ? 22.924 -10.178 -81.633 1.00 87.62 171 LYS A O 1
ATOM 1332 N N . ALA A 1 172 ? 21.168 -11.459 -82.194 1.00 87.75 172 ALA A N 1
ATOM 1333 C CA . ALA A 1 172 ? 21.045 -12.121 -80.889 1.00 87.75 172 ALA A CA 1
ATOM 1334 C C . ALA A 1 172 ? 22.112 -13.208 -80.632 1.00 87.75 172 ALA A C 1
ATOM 1336 O O . ALA A 1 172 ? 22.246 -13.686 -79.504 1.00 87.75 172 ALA A O 1
ATOM 1337 N N . VAL A 1 173 ? 22.862 -13.637 -81.656 1.00 84.62 173 VAL A N 1
ATOM 1338 C CA . VAL A 1 173 ? 23.871 -14.698 -81.525 1.00 84.62 173 VAL A CA 1
ATOM 1339 C C . VAL A 1 173 ? 24.993 -14.250 -80.585 1.00 84.62 173 VAL A C 1
ATOM 1341 O O . VAL A 1 173 ? 25.508 -13.142 -80.693 1.00 84.62 173 VAL A O 1
ATOM 1344 N N . GLY A 1 174 ? 25.376 -15.132 -79.660 1.00 82.62 174 GLY A N 1
ATOM 1345 C CA . GLY A 1 174 ? 26.404 -14.871 -78.646 1.00 82.62 174 GLY A CA 1
ATOM 1346 C C . GLY A 1 174 ? 25.858 -14.394 -77.297 1.00 82.62 174 GLY A C 1
ATOM 1347 O O . GLY A 1 174 ? 26.571 -14.498 -76.302 1.00 82.62 174 GLY A O 1
ATOM 1348 N N . GLN A 1 175 ? 24.595 -13.959 -77.235 1.00 89.62 175 GLN A N 1
ATOM 1349 C CA . GLN A 1 175 ? 23.910 -13.599 -75.987 1.00 89.62 175 GLN A CA 1
ATOM 1350 C C . GLN A 1 175 ? 23.314 -14.836 -75.303 1.00 89.62 175 GLN A C 1
ATOM 1352 O O . GLN A 1 175 ? 22.918 -15.803 -75.960 1.00 89.62 175 GLN A O 1
ATOM 1357 N N . ARG A 1 176 ? 23.227 -14.806 -73.971 1.00 88.75 176 ARG A N 1
ATOM 1358 C CA . ARG A 1 176 ? 22.683 -15.884 -73.134 1.00 88.75 176 ARG A CA 1
ATOM 1359 C C . ARG A 1 176 ? 21.548 -15.367 -72.260 1.00 88.75 176 ARG A C 1
ATOM 1361 O O . ARG A 1 176 ? 21.486 -14.189 -71.916 1.00 88.75 176 ARG A O 1
ATOM 1368 N N . VAL A 1 177 ? 20.657 -16.270 -71.849 1.00 90.31 177 VAL A N 1
ATOM 1369 C CA . VAL A 1 177 ? 19.658 -15.947 -70.820 1.00 90.31 177 VAL A CA 1
ATOM 1370 C C . VAL A 1 177 ? 20.385 -15.506 -69.546 1.00 90.31 177 VAL A C 1
ATOM 1372 O O . VAL A 1 177 ? 21.296 -16.186 -69.069 1.00 90.31 177 VAL A O 1
ATOM 1375 N N . GLY A 1 178 ? 19.973 -14.355 -69.026 1.00 90.12 178 GLY A N 1
ATOM 1376 C CA . GLY A 1 178 ? 20.548 -13.676 -67.876 1.00 90.12 178 GLY A CA 1
ATOM 1377 C C . GLY A 1 178 ? 21.607 -12.626 -68.196 1.00 90.12 178 GLY A C 1
ATOM 1378 O O . GLY A 1 178 ? 21.959 -11.880 -67.286 1.00 90.12 178 GLY A O 1
ATOM 1379 N N . ASP A 1 179 ? 22.080 -12.523 -69.444 1.00 92.06 179 ASP A N 1
ATOM 1380 C CA . ASP A 1 179 ? 22.951 -11.417 -69.846 1.00 92.06 179 ASP A CA 1
ATOM 1381 C C . ASP A 1 179 ? 22.204 -10.080 -69.801 1.00 92.06 179 ASP A C 1
ATOM 1383 O O . ASP A 1 179 ? 20.993 -10.004 -70.042 1.00 92.06 179 ASP A O 1
ATOM 1387 N N . LEU A 1 180 ? 22.954 -9.019 -69.510 1.00 94.88 180 LEU A N 1
ATOM 1388 C CA . LEU A 1 180 ? 22.456 -7.654 -69.529 1.00 94.88 180 LEU A CA 1
ATOM 1389 C C . LEU A 1 180 ? 22.685 -7.049 -70.915 1.00 94.88 180 LEU A C 1
ATOM 1391 O O . LEU A 1 180 ? 23.793 -7.053 -71.448 1.00 94.88 180 LEU A O 1
ATOM 1395 N N . ILE A 1 181 ? 21.614 -6.543 -71.508 1.00 95.00 181 ILE A N 1
ATOM 1396 C CA . ILE A 1 181 ? 21.613 -5.783 -72.759 1.00 95.00 181 ILE A CA 1
ATOM 1397 C C . ILE A 1 181 ? 21.178 -4.354 -72.454 1.00 95.00 181 ILE A C 1
ATOM 1399 O O . ILE A 1 181 ? 20.592 -4.097 -71.403 1.00 95.00 181 ILE A O 1
ATOM 1403 N N . THR A 1 182 ? 21.412 -3.422 -73.371 1.00 93.94 182 THR A N 1
ATOM 1404 C CA . THR A 1 182 ? 20.811 -2.088 -73.270 1.00 93.94 182 THR A CA 1
ATOM 1405 C C . THR A 1 182 ? 19.873 -1.823 -74.427 1.00 93.94 182 THR A C 1
ATOM 1407 O O . THR A 1 182 ? 20.114 -2.246 -75.560 1.00 93.94 182 THR A O 1
ATOM 1410 N N . VAL A 1 183 ? 18.781 -1.125 -74.131 1.00 91.25 183 VAL A N 1
ATOM 1411 C CA . VAL A 1 183 ? 17.775 -0.742 -75.115 1.00 91.25 183 VAL A CA 1
ATOM 1412 C C . VAL A 1 183 ? 17.672 0.777 -75.166 1.00 91.25 183 VAL A C 1
ATOM 1414 O O . VAL A 1 183 ? 17.474 1.442 -74.149 1.00 91.25 183 VAL A O 1
ATOM 1417 N N . THR A 1 184 ? 17.793 1.316 -76.373 1.00 87.62 184 THR A N 1
ATOM 1418 C CA . THR A 1 184 ? 17.471 2.704 -76.697 1.00 87.62 184 THR A CA 1
ATOM 1419 C C . THR A 1 184 ? 16.211 2.699 -77.552 1.00 87.62 184 THR A C 1
ATOM 1421 O O . THR A 1 184 ? 16.210 2.164 -78.662 1.00 87.62 184 THR A O 1
ATOM 1424 N N . TYR A 1 185 ? 15.129 3.249 -77.008 1.00 86.00 185 TYR A N 1
ATOM 1425 C CA . TYR A 1 185 ? 13.816 3.278 -77.644 1.00 86.00 185 TYR A CA 1
ATOM 1426 C C . TYR A 1 185 ? 13.175 4.646 -77.424 1.00 86.00 185 TYR A C 1
ATOM 1428 O O . TYR A 1 185 ? 12.644 4.935 -76.346 1.00 86.00 185 TYR A O 1
ATOM 1436 N N . GLY A 1 186 ? 13.248 5.501 -78.448 1.00 75.56 186 GLY A N 1
ATOM 1437 C CA . GLY A 1 186 ? 12.914 6.923 -78.324 1.00 75.56 186 GLY A CA 1
ATOM 1438 C C . GLY A 1 186 ? 11.460 7.184 -77.929 1.00 75.56 186 GLY A C 1
ATOM 1439 O O . GLY A 1 186 ? 11.192 8.087 -77.141 1.00 75.56 186 GLY A O 1
ATOM 1440 N N . LYS A 1 187 ? 10.520 6.353 -78.401 1.00 77.44 187 LYS A N 1
ATOM 1441 C CA . LYS A 1 187 ? 9.084 6.499 -78.095 1.00 77.44 187 LYS A CA 1
ATOM 1442 C C . LYS A 1 187 ? 8.769 6.386 -76.595 1.00 77.44 187 LYS A C 1
ATOM 1444 O O . LYS A 1 187 ? 7.801 6.978 -76.137 1.00 77.44 187 LYS A O 1
ATOM 1449 N N . GLU A 1 188 ? 9.584 5.653 -75.842 1.00 77.81 188 GLU A N 1
ATOM 1450 C CA . GLU A 1 188 ? 9.394 5.415 -74.402 1.00 77.81 188 GLU A CA 1
ATOM 1451 C C . GLU A 1 188 ? 10.428 6.161 -73.550 1.00 77.81 188 GLU A C 1
ATOM 1453 O O . GLU A 1 188 ? 10.564 5.883 -72.358 1.00 77.81 188 GLU A O 1
ATOM 1458 N N . GLY A 1 189 ? 11.194 7.069 -74.168 1.00 78.75 189 GLY A N 1
ATOM 1459 C CA . GLY A 1 189 ? 12.250 7.836 -73.507 1.00 78.75 189 GLY A CA 1
ATOM 1460 C C . GLY A 1 189 ? 13.431 6.992 -73.017 1.00 78.75 189 GLY A C 1
ATOM 1461 O O . GLY A 1 189 ? 14.207 7.459 -72.189 1.00 78.75 189 GLY A O 1
ATOM 1462 N N . MET A 1 190 ? 13.579 5.750 -73.491 1.00 85.06 190 MET A N 1
ATOM 1463 C CA . MET A 1 190 ? 14.661 4.868 -73.052 1.00 85.06 190 MET A CA 1
ATOM 1464 C C . MET A 1 190 ? 15.955 5.213 -73.784 1.00 85.06 190 MET A C 1
ATOM 1466 O O . MET A 1 190 ? 15.998 5.166 -75.015 1.00 85.06 190 MET A O 1
ATOM 1470 N N . VAL A 1 191 ? 17.021 5.488 -73.033 1.00 86.88 191 VAL A N 1
ATOM 1471 C CA . VAL A 1 191 ? 18.362 5.750 -73.570 1.00 86.88 191 VAL A CA 1
ATOM 1472 C C . VAL A 1 191 ? 19.354 4.841 -72.862 1.00 86.88 191 VAL A C 1
ATOM 1474 O O . VAL A 1 191 ? 19.592 4.999 -71.670 1.00 86.88 191 VAL A O 1
ATOM 1477 N N . ASN A 1 192 ? 19.915 3.874 -73.594 1.00 88.12 192 ASN A N 1
ATOM 1478 C CA . ASN A 1 192 ? 20.819 2.850 -73.063 1.00 88.12 192 ASN A CA 1
ATOM 1479 C C . ASN A 1 192 ? 20.306 2.169 -71.780 1.00 88.12 192 ASN A C 1
ATOM 1481 O O . ASN A 1 192 ? 21.106 1.756 -70.944 1.00 88.12 192 ASN A O 1
ATOM 1485 N N . GLN A 1 193 ? 18.986 2.028 -71.630 1.00 92.81 193 GLN A N 1
ATOM 1486 C CA . GLN A 1 193 ? 18.379 1.444 -70.438 1.00 92.81 193 GLN A CA 1
ATOM 1487 C C . GLN A 1 193 ? 18.800 -0.027 -70.321 1.00 92.81 193 GLN A C 1
ATOM 1489 O O . GLN A 1 193 ? 18.545 -0.784 -71.264 1.00 92.81 193 GLN A O 1
ATOM 1494 N N . PRO A 1 194 ? 19.410 -0.463 -69.204 1.00 95.44 194 PRO A N 1
ATOM 1495 C CA . PRO A 1 194 ? 19.728 -1.870 -68.999 1.00 95.44 194 PRO A CA 1
ATOM 1496 C C . PRO A 1 194 ? 18.475 -2.744 -68.864 1.00 95.44 194 PRO A C 1
ATOM 1498 O O . PRO A 1 194 ? 17.515 -2.390 -68.174 1.00 95.44 194 PRO A O 1
ATOM 1501 N N . PHE A 1 195 ? 18.514 -3.914 -69.499 1.00 96.06 195 PHE A N 1
ATOM 1502 C CA . PHE A 1 195 ? 17.522 -4.981 -69.395 1.00 96.06 195 PHE A CA 1
ATOM 1503 C C . PHE A 1 195 ? 18.226 -6.337 -69.262 1.00 96.06 195 PHE A C 1
ATOM 1505 O O . PHE A 1 195 ? 19.188 -6.618 -69.976 1.00 96.06 195 PHE A O 1
ATOM 1512 N N . ARG A 1 196 ? 17.717 -7.213 -68.393 1.00 94.69 196 ARG A N 1
ATOM 1513 C CA . ARG A 1 196 ? 18.182 -8.597 -68.249 1.00 94.69 196 ARG A CA 1
ATOM 1514 C C . ARG A 1 196 ? 17.388 -9.532 -69.148 1.00 94.69 196 ARG A C 1
ATOM 1516 O O . ARG A 1 196 ? 16.164 -9.612 -69.033 1.00 94.69 196 ARG A O 1
ATOM 1523 N N . LEU A 1 197 ? 18.078 -10.280 -70.006 1.00 94.62 197 LEU A N 1
ATOM 1524 C CA . LEU A 1 197 ? 17.456 -11.268 -70.888 1.00 94.62 197 LEU A CA 1
ATOM 1525 C C . LEU A 1 197 ? 16.836 -12.413 -70.079 1.00 94.62 197 LEU A C 1
ATOM 1527 O O . LEU A 1 197 ? 17.529 -13.111 -69.345 1.00 94.62 197 LEU A O 1
ATOM 1531 N N . LEU A 1 198 ? 15.538 -12.649 -70.254 1.00 94.12 198 LEU A N 1
ATOM 1532 C CA . LEU A 1 198 ? 14.808 -13.753 -69.623 1.00 94.12 198 LEU A CA 1
ATOM 1533 C C . LEU A 1 198 ? 14.579 -14.920 -70.580 1.00 94.12 198 LEU A C 1
ATOM 1535 O O . LEU A 1 198 ? 14.571 -16.077 -70.163 1.00 94.12 198 LEU A O 1
ATOM 1539 N N . LYS A 1 199 ? 14.376 -14.621 -71.865 1.00 94.06 199 LYS A N 1
ATOM 1540 C CA . LYS A 1 199 ? 14.089 -15.622 -72.891 1.00 94.06 199 LYS A CA 1
ATOM 1541 C C . LYS A 1 199 ? 14.675 -15.195 -74.229 1.00 94.06 199 LYS A C 1
ATOM 1543 O O . LYS A 1 199 ? 14.564 -14.037 -74.622 1.00 94.06 199 LYS A O 1
ATOM 1548 N N . ILE A 1 200 ? 15.255 -16.165 -74.928 1.00 92.44 200 ILE A N 1
ATOM 1549 C CA . ILE A 1 200 ? 15.725 -16.045 -76.307 1.00 92.44 200 ILE A CA 1
ATOM 1550 C C . ILE A 1 200 ? 14.998 -17.130 -77.100 1.00 92.44 200 ILE A C 1
ATOM 1552 O O . ILE A 1 200 ? 15.184 -18.315 -76.826 1.00 92.44 200 ILE A O 1
ATOM 1556 N N . ALA A 1 201 ? 14.137 -16.738 -78.036 1.00 93.31 201 ALA A N 1
ATOM 1557 C CA . ALA A 1 201 ? 13.305 -17.655 -78.809 1.00 93.31 201 ALA A CA 1
ATOM 1558 C C . ALA A 1 201 ? 13.540 -17.461 -80.317 1.00 93.31 201 ALA A C 1
ATOM 1560 O O . ALA A 1 201 ? 12.926 -16.583 -80.928 1.00 93.31 201 ALA A O 1
ATOM 1561 N N . PRO A 1 202 ? 14.434 -18.253 -80.934 1.00 91.25 202 PRO A N 1
ATOM 1562 C CA . PRO A 1 202 ? 14.605 -18.262 -82.383 1.00 91.25 202 PRO A CA 1
ATOM 1563 C C . PRO A 1 202 ? 13.328 -18.727 -83.093 1.00 91.25 202 PRO A C 1
ATOM 1565 O O . PRO A 1 202 ? 12.689 -19.689 -82.666 1.00 91.25 202 PRO A O 1
ATOM 1568 N N . ALA A 1 203 ? 12.971 -18.070 -84.195 1.00 87.88 203 ALA A N 1
ATOM 1569 C CA . ALA A 1 203 ? 11.908 -18.533 -85.079 1.00 87.88 203 ALA A CA 1
ATOM 1570 C C . ALA A 1 203 ? 12.342 -19.794 -85.847 1.00 87.88 203 ALA A C 1
ATOM 1572 O O . ALA A 1 203 ? 13.533 -20.041 -86.031 1.00 87.88 203 ALA A O 1
ATOM 1573 N N . MET A 1 204 ? 11.381 -20.567 -86.367 1.00 88.25 204 MET A N 1
ATOM 1574 C CA . MET A 1 204 ? 11.658 -21.824 -87.092 1.00 88.25 204 MET A CA 1
ATOM 1575 C C . MET A 1 204 ? 12.566 -21.653 -88.321 1.00 88.25 204 MET A C 1
ATOM 1577 O O . MET A 1 204 ? 13.230 -22.594 -88.739 1.00 88.25 204 MET A O 1
ATOM 1581 N N . ASN A 1 205 ? 12.608 -20.454 -88.909 1.00 82.62 205 ASN A N 1
ATOM 1582 C CA . ASN A 1 205 ? 13.480 -20.140 -90.041 1.00 82.62 205 ASN A CA 1
ATOM 1583 C C . ASN A 1 205 ? 14.900 -19.710 -89.619 1.00 82.62 205 ASN A C 1
ATOM 1585 O O . ASN A 1 205 ? 15.711 -19.416 -90.494 1.00 82.62 205 ASN A O 1
ATOM 1589 N N . TYR A 1 206 ? 15.180 -19.619 -88.311 1.00 78.88 206 TYR A N 1
ATOM 1590 C CA . TYR A 1 206 ? 16.428 -19.138 -87.700 1.00 78.88 206 TYR A CA 1
ATOM 1591 C C . TYR A 1 206 ? 16.899 -17.753 -88.183 1.00 78.88 206 TYR A C 1
ATOM 1593 O O . TYR A 1 206 ? 18.051 -17.375 -87.981 1.00 78.88 206 TYR A O 1
ATOM 1601 N N . ARG A 1 207 ? 16.015 -16.973 -88.822 1.00 85.06 207 ARG A N 1
ATOM 1602 C CA . ARG A 1 207 ? 16.318 -15.626 -89.337 1.00 85.06 207 ARG A CA 1
ATOM 1603 C C . ARG A 1 207 ? 15.935 -14.528 -88.359 1.00 85.06 207 ARG A C 1
ATOM 1605 O O . ARG A 1 207 ? 16.563 -13.470 -88.368 1.00 85.06 207 ARG A O 1
ATOM 1612 N N . THR A 1 208 ? 14.918 -14.778 -87.540 1.00 90.38 208 THR A N 1
ATOM 1613 C CA . THR A 1 208 ? 14.458 -13.864 -86.495 1.00 90.38 208 THR A CA 1
ATOM 1614 C C . THR A 1 208 ? 14.527 -14.532 -85.128 1.00 90.38 208 THR A C 1
ATOM 1616 O O . THR A 1 208 ? 14.449 -15.756 -85.002 1.00 90.38 208 THR A O 1
ATOM 1619 N N . VAL A 1 209 ? 14.714 -13.718 -84.097 1.00 93.44 209 VAL A N 1
ATOM 1620 C CA . VAL A 1 209 ? 14.786 -14.137 -82.701 1.00 93.44 209 VAL A CA 1
ATOM 1621 C C . VAL A 1 209 ? 13.934 -13.180 -81.885 1.00 93.44 209 VAL A C 1
ATOM 1623 O O . VAL A 1 209 ? 14.164 -11.972 -81.921 1.00 93.44 209 VAL A O 1
ATOM 1626 N N . LEU A 1 210 ? 12.964 -13.719 -81.150 1.00 94.25 210 LEU A N 1
ATOM 1627 C CA . LEU A 1 210 ? 12.189 -12.968 -80.172 1.00 94.25 210 LEU A CA 1
ATOM 1628 C C . LEU A 1 210 ? 12.958 -12.945 -78.848 1.00 94.25 210 LEU A C 1
ATOM 1630 O O . LEU A 1 210 ? 13.286 -13.999 -78.290 1.00 94.25 210 LEU A O 1
ATOM 1634 N N . LEU A 1 211 ? 13.246 -11.746 -78.355 1.00 95.81 211 LEU A N 1
ATOM 1635 C CA . LEU A 1 211 ? 13.877 -11.529 -77.058 1.00 95.81 211 LEU A CA 1
ATOM 1636 C C . LEU A 1 211 ? 12.829 -11.046 -76.065 1.00 95.81 211 LEU A C 1
ATOM 1638 O O . LEU A 1 211 ? 12.097 -10.113 -76.372 1.00 95.81 211 LEU A O 1
ATOM 1642 N N . THR A 1 212 ? 12.803 -11.647 -74.876 1.00 97.12 212 THR A N 1
ATOM 1643 C CA . THR A 1 212 ? 12.037 -11.154 -73.723 1.00 97.12 212 THR A CA 1
ATOM 1644 C C . THR A 1 212 ? 13.025 -10.769 -72.632 1.00 97.12 212 THR A C 1
ATOM 1646 O O . THR A 1 212 ? 13.860 -11.591 -72.239 1.00 97.12 212 THR A O 1
ATOM 1649 N N . ALA A 1 213 ? 12.932 -9.545 -72.118 1.00 96.50 213 ALA A N 1
ATOM 1650 C CA . ALA A 1 213 ? 13.835 -9.033 -71.095 1.00 96.50 213 ALA A CA 1
ATOM 1651 C C . ALA A 1 213 ? 13.089 -8.248 -70.006 1.00 96.50 213 ALA A C 1
ATOM 1653 O O . ALA A 1 213 ? 12.044 -7.654 -70.266 1.00 96.50 213 ALA A O 1
ATOM 1654 N N . GLN A 1 214 ? 13.626 -8.249 -68.787 1.00 96.19 214 GLN A N 1
ATOM 1655 C CA . GLN A 1 214 ? 13.131 -7.467 -67.648 1.00 96.19 214 GLN A CA 1
ATOM 1656 C C . GLN A 1 214 ? 14.004 -6.230 -67.456 1.00 96.19 214 GLN A C 1
ATOM 1658 O O . GLN A 1 214 ? 15.219 -6.328 -67.612 1.00 96.19 214 GLN A O 1
ATOM 1663 N N . ILE A 1 215 ? 13.417 -5.080 -67.120 1.00 94.94 215 ILE A N 1
ATOM 1664 C CA . ILE A 1 215 ? 14.202 -3.879 -66.807 1.00 94.94 215 ILE A CA 1
ATOM 1665 C C . ILE A 1 215 ? 15.182 -4.157 -65.659 1.00 94.94 215 ILE A C 1
ATOM 1667 O O . ILE A 1 215 ? 14.865 -4.889 -64.719 1.00 94.94 215 ILE A O 1
ATOM 1671 N N . HIS A 1 216 ? 16.382 -3.593 -65.758 1.00 94.38 216 HIS A N 1
ATOM 1672 C CA . HIS A 1 216 ? 17.447 -3.745 -64.772 1.00 94.38 216 HIS A CA 1
ATOM 1673 C C . HIS A 1 216 ? 17.891 -2.380 -64.251 1.00 94.38 216 HIS A C 1
ATOM 1675 O O . HIS A 1 216 ? 18.027 -1.427 -65.018 1.00 94.38 216 HIS A O 1
ATOM 1681 N N . ASP A 1 217 ? 18.154 -2.321 -62.950 1.00 92.25 217 ASP A N 1
ATOM 1682 C CA . ASP A 1 217 ? 18.703 -1.163 -62.254 1.00 92.25 217 ASP A CA 1
ATOM 1683 C C . ASP A 1 217 ? 19.776 -1.648 -61.271 1.00 92.25 217 ASP A C 1
ATOM 1685 O O . ASP A 1 217 ? 19.529 -2.523 -60.436 1.00 92.25 217 ASP A O 1
ATOM 1689 N N . ASP A 1 218 ? 20.981 -1.088 -61.379 1.00 91.81 218 ASP A N 1
ATOM 1690 C CA . ASP A 1 218 ? 22.116 -1.462 -60.535 1.00 91.81 218 ASP A CA 1
ATOM 1691 C C . ASP A 1 218 ? 21.887 -1.112 -59.064 1.00 91.81 218 ASP A C 1
ATOM 1693 O O . ASP A 1 218 ? 22.448 -1.777 -58.188 1.00 91.81 218 ASP A O 1
ATOM 1697 N N . ALA A 1 219 ? 21.038 -0.119 -58.777 1.00 87.62 219 ALA A N 1
ATOM 1698 C CA . ALA A 1 219 ? 20.698 0.270 -57.415 1.00 87.62 219 ALA A CA 1
ATOM 1699 C C . ALA A 1 219 ? 20.082 -0.891 -56.627 1.00 87.62 219 ALA A C 1
ATOM 1701 O O . ALA A 1 219 ? 20.280 -0.969 -55.420 1.00 87.62 219 ALA A O 1
ATOM 1702 N N . TRP A 1 220 ? 19.394 -1.834 -57.284 1.00 88.81 220 TRP A N 1
ATOM 1703 C CA . TRP A 1 220 ? 18.767 -2.962 -56.590 1.00 88.81 220 TRP A CA 1
ATOM 1704 C C . TRP A 1 220 ? 19.778 -3.939 -55.981 1.00 88.81 220 TRP A C 1
ATOM 1706 O O . TRP A 1 220 ? 19.437 -4.667 -55.046 1.00 88.81 220 TRP A O 1
ATOM 1716 N N . TYR A 1 221 ? 21.002 -3.964 -56.514 1.00 88.56 221 TYR A N 1
ATOM 1717 C CA . TYR A 1 221 ? 22.041 -4.936 -56.171 1.00 88.56 221 TYR A CA 1
ATOM 1718 C C . TYR A 1 221 ? 23.087 -4.388 -55.204 1.00 88.56 221 TYR A C 1
ATOM 1720 O O . TYR A 1 221 ? 23.877 -5.169 -54.675 1.00 88.56 221 TYR A O 1
ATOM 1728 N N . GLN A 1 222 ? 23.086 -3.077 -54.955 1.00 84.62 222 GLN A N 1
ATOM 1729 C CA . GLN A 1 222 ? 23.982 -2.457 -53.986 1.00 84.62 222 GLN A CA 1
ATOM 1730 C C . GLN A 1 222 ? 23.744 -3.036 -52.590 1.00 84.62 222 GLN A C 1
ATOM 1732 O O . GLN A 1 222 ? 22.605 -3.305 -52.207 1.00 84.62 222 GLN A O 1
ATOM 1737 N N . ASP A 1 223 ? 24.807 -3.188 -51.803 1.00 74.00 223 ASP A N 1
ATOM 1738 C CA . ASP A 1 223 ? 24.693 -3.646 -50.412 1.00 74.00 223 ASP A CA 1
ATOM 1739 C C . ASP A 1 223 ? 23.940 -2.650 -49.528 1.00 74.00 223 ASP A C 1
ATOM 1741 O O . ASP A 1 223 ? 23.345 -3.046 -48.529 1.00 74.00 223 ASP A O 1
ATOM 1745 N N . THR A 1 224 ? 23.906 -1.380 -49.941 1.00 75.19 224 THR A N 1
ATOM 1746 C CA . THR A 1 224 ? 23.076 -0.332 -49.341 1.00 75.19 224 THR A CA 1
ATOM 1747 C C . THR A 1 224 ? 21.584 -0.521 -49.625 1.00 75.19 224 THR A C 1
ATOM 1749 O O . THR A 1 224 ? 20.749 0.039 -48.916 1.00 75.19 224 THR A O 1
ATOM 1752 N N . ASN A 1 225 ? 21.203 -1.326 -50.625 1.00 72.62 225 ASN A N 1
ATOM 1753 C CA . ASN A 1 225 ? 19.803 -1.586 -50.931 1.00 72.62 225 ASN A CA 1
ATOM 1754 C C . ASN A 1 225 ? 19.215 -2.630 -49.980 1.00 72.62 225 ASN A C 1
ATOM 1756 O O . ASN A 1 225 ? 19.603 -3.798 -49.970 1.00 72.62 225 ASN A O 1
ATOM 1760 N N . GLY A 1 226 ? 18.262 -2.192 -49.162 1.00 62.19 226 GLY A N 1
ATOM 1761 C CA . GLY A 1 226 ? 17.763 -2.989 -48.042 1.00 62.19 226 GLY A CA 1
ATOM 1762 C C . GLY A 1 226 ? 18.685 -2.968 -46.831 1.00 62.19 226 GLY A C 1
ATOM 1763 O O . GLY A 1 226 ? 18.347 -3.582 -45.821 1.00 62.19 226 GLY A O 1
ATOM 1764 N N . GLN A 1 227 ? 19.792 -2.219 -46.896 1.00 63.81 227 GLN A N 1
ATOM 1765 C CA . GLN A 1 227 ? 20.432 -1.724 -45.693 1.00 63.81 227 GLN A CA 1
ATOM 1766 C C . GLN A 1 227 ? 19.433 -0.767 -45.060 1.00 63.81 227 GLN A C 1
ATOM 1768 O O . GLN A 1 227 ? 19.107 0.287 -45.605 1.00 63.81 227 GLN A O 1
ATOM 1773 N N . LEU A 1 228 ? 18.869 -1.194 -43.942 1.00 50.16 228 LEU A N 1
ATOM 1774 C CA . LEU A 1 228 ? 17.924 -0.400 -43.187 1.00 50.16 228 LEU A CA 1
ATOM 1775 C C . LEU A 1 228 ? 18.678 0.835 -42.662 1.00 50.16 228 LEU A C 1
ATOM 1777 O O . LEU A 1 228 ? 19.302 0.777 -41.608 1.00 50.16 228 LEU A O 1
ATOM 1781 N N . SER A 1 229 ? 18.660 1.950 -43.407 1.00 38.50 229 SER A N 1
ATOM 1782 C CA . SER A 1 229 ? 19.147 3.260 -42.926 1.00 38.50 229 SER A CA 1
ATOM 1783 C C . SER A 1 229 ? 18.351 3.728 -41.704 1.00 38.50 229 SER A C 1
ATOM 1785 O O . SER A 1 229 ? 18.817 4.542 -40.919 1.00 38.50 229 SER A O 1
ATOM 1787 N N . LEU A 1 230 ? 17.157 3.158 -41.557 1.00 34.19 230 LEU A N 1
ATOM 1788 C CA . LEU A 1 230 ? 16.292 3.178 -40.398 1.00 34.19 230 LEU A CA 1
ATOM 1789 C C . LEU A 1 230 ? 15.923 1.715 -40.137 1.00 34.19 230 LEU A C 1
ATOM 1791 O O . LEU A 1 230 ? 14.953 1.199 -40.693 1.00 34.19 230 LEU A O 1
ATOM 1795 N N . ILE A 1 231 ? 16.732 1.004 -39.351 1.00 34.31 231 ILE A N 1
ATOM 1796 C CA . ILE A 1 231 ? 16.193 -0.138 -38.604 1.00 34.31 231 ILE A CA 1
ATOM 1797 C C . ILE A 1 231 ? 15.061 0.489 -37.773 1.00 34.31 231 ILE A C 1
ATOM 1799 O O . ILE A 1 231 ? 15.362 1.445 -37.057 1.00 34.31 231 ILE A O 1
ATOM 1803 N N . PRO A 1 232 ? 13.786 0.054 -37.867 1.00 30.08 232 PRO A N 1
ATOM 1804 C CA . PRO A 1 232 ? 12.816 0.404 -36.829 1.00 30.08 232 PRO A CA 1
ATOM 1805 C C . PRO A 1 232 ? 13.487 0.021 -35.515 1.00 30.08 232 PRO A C 1
ATOM 1807 O O . PRO A 1 232 ? 13.827 -1.147 -35.412 1.00 30.08 232 PRO A O 1
ATOM 1810 N N . GLU A 1 233 ? 13.782 0.999 -34.650 1.00 36.62 233 GLU A N 1
ATOM 1811 C CA . GLU A 1 233 ? 14.782 1.100 -33.557 1.00 36.62 233 GLU A CA 1
ATOM 1812 C C . GLU A 1 233 ? 14.997 -0.107 -32.607 1.00 36.62 233 GLU A C 1
ATOM 1814 O O . GLU A 1 233 ? 15.165 0.014 -31.392 1.00 36.62 233 GLU A O 1
ATOM 1819 N N . THR A 1 234 ? 15.053 -1.313 -33.141 1.00 37.56 234 THR A N 1
ATOM 1820 C CA . THR A 1 234 ? 15.097 -2.583 -32.446 1.00 37.56 234 THR A CA 1
ATOM 1821 C C . THR A 1 234 ? 15.787 -3.574 -33.386 1.00 37.56 234 THR A C 1
ATOM 1823 O O . THR A 1 234 ? 15.230 -3.990 -34.395 1.00 37.56 234 THR A O 1
ATOM 1826 N N . ARG A 1 235 ? 16.990 -4.054 -33.033 1.00 43.66 235 ARG A N 1
ATOM 1827 C CA . ARG A 1 235 ? 17.571 -5.305 -33.587 1.00 43.66 235 ARG A CA 1
ATOM 1828 C C . ARG A 1 235 ? 16.787 -6.564 -33.153 1.00 43.66 235 ARG A C 1
ATOM 1830 O O . ARG A 1 235 ? 17.314 -7.667 -33.150 1.00 43.66 235 ARG A O 1
ATOM 1837 N N . ARG A 1 236 ? 15.539 -6.367 -32.736 1.00 48.72 236 ARG A N 1
ATOM 1838 C CA . ARG A 1 236 ? 14.511 -7.337 -32.376 1.00 48.72 236 ARG A CA 1
ATOM 1839 C C . ARG A 1 236 ? 13.274 -6.937 -33.175 1.00 48.72 236 ARG A C 1
ATOM 1841 O O . ARG A 1 236 ? 13.095 -5.747 -33.424 1.00 48.72 236 ARG A O 1
ATOM 1848 N N . GLN A 1 237 ? 12.399 -7.866 -33.545 1.00 35.59 237 GLN A N 1
ATOM 1849 C CA . GLN A 1 237 ? 11.044 -7.431 -33.883 1.00 35.59 237 GLN A CA 1
ATOM 1850 C C . GLN A 1 237 ? 10.467 -6.672 -32.672 1.00 35.59 237 GLN A C 1
ATOM 1852 O O . GLN A 1 237 ? 10.715 -7.104 -31.540 1.00 35.59 237 GLN A O 1
ATOM 1857 N N . PRO A 1 238 ? 9.731 -5.559 -32.855 1.00 35.94 238 PRO A N 1
ATOM 1858 C CA . PRO A 1 238 ? 8.866 -5.073 -31.795 1.00 35.94 238 PRO A CA 1
ATOM 1859 C C . PRO A 1 238 ? 7.933 -6.232 -31.460 1.00 35.94 238 PRO A C 1
ATOM 1861 O O . PRO A 1 238 ? 7.117 -6.641 -32.288 1.00 35.94 238 PRO A O 1
ATOM 1864 N N . GLY A 1 239 ? 8.133 -6.836 -30.291 1.00 34.09 239 GLY A N 1
ATOM 1865 C CA . GLY A 1 239 ? 7.238 -7.871 -29.820 1.00 34.09 239 GLY A CA 1
ATOM 1866 C C . GLY A 1 239 ? 5.845 -7.265 -29.782 1.00 34.09 239 GLY A C 1
ATOM 1867 O O . GLY A 1 239 ? 5.613 -6.275 -29.090 1.00 34.09 239 GLY A O 1
ATOM 1868 N N . VAL A 1 240 ? 4.923 -7.819 -30.566 1.00 29.05 240 VAL A N 1
ATOM 1869 C CA . VAL A 1 240 ? 3.499 -7.550 -30.384 1.00 29.05 240 VAL A CA 1
ATOM 1870 C C . VAL A 1 240 ? 3.122 -8.252 -29.085 1.00 29.05 240 VAL A C 1
ATOM 1872 O O . VAL A 1 240 ? 2.784 -9.432 -29.064 1.00 29.05 240 VAL A O 1
ATOM 1875 N N . GLY A 1 241 ? 3.302 -7.537 -27.983 1.00 37.59 241 GLY A N 1
ATOM 1876 C CA . GLY A 1 241 ? 3.077 -8.018 -26.635 1.00 37.59 241 GLY A CA 1
ATOM 1877 C C . GLY A 1 241 ? 3.273 -6.882 -25.644 1.00 37.59 241 GLY A C 1
ATOM 1878 O O . GLY A 1 241 ? 4.164 -6.049 -25.794 1.00 37.59 241 GLY A O 1
ATOM 1879 N N . THR A 1 242 ? 2.427 -6.839 -24.622 1.00 43.03 242 THR A N 1
ATOM 1880 C CA . THR A 1 242 ? 2.612 -5.991 -23.445 1.00 43.03 242 THR A CA 1
ATOM 1881 C C . THR A 1 242 ? 3.804 -6.512 -22.646 1.00 43.03 242 THR A C 1
ATOM 1883 O O . THR A 1 242 ? 3.634 -7.233 -21.664 1.00 43.03 242 THR A O 1
ATOM 1886 N N . HIS A 1 243 ? 5.022 -6.231 -23.110 1.00 65.25 243 HIS A N 1
ATOM 1887 C CA . HIS A 1 243 ? 6.227 -6.582 -22.372 1.00 65.25 243 HIS A CA 1
ATOM 1888 C C . HIS A 1 243 ? 6.228 -5.849 -21.025 1.00 65.25 243 HIS A C 1
ATOM 1890 O O . HIS A 1 243 ? 5.883 -4.665 -20.937 1.00 65.25 243 HIS A O 1
ATOM 1896 N N . LEU A 1 244 ? 6.552 -6.601 -19.974 1.00 74.44 244 LEU A N 1
ATOM 1897 C CA . LEU A 1 244 ? 6.718 -6.076 -18.627 1.00 74.44 244 LEU A CA 1
ATOM 1898 C C . LEU A 1 244 ? 8.009 -5.254 -18.584 1.00 74.44 244 LEU A C 1
ATOM 1900 O O . LEU A 1 244 ? 9.017 -5.716 -19.128 1.00 74.44 244 LEU A O 1
ATOM 1904 N N . PRO A 1 245 ? 7.994 -4.067 -17.966 1.00 83.94 245 PRO A N 1
ATOM 1905 C CA . PRO A 1 245 ? 9.216 -3.311 -17.754 1.00 83.94 245 PRO A CA 1
ATOM 1906 C C . PRO A 1 245 ? 10.114 -4.019 -16.730 1.00 83.94 245 PRO A C 1
ATOM 1908 O O . PRO A 1 245 ? 9.647 -4.786 -15.880 1.00 83.94 245 PRO A O 1
ATOM 1911 N N . ASN A 1 246 ? 11.411 -3.743 -16.801 1.00 84.81 246 ASN A N 1
ATOM 1912 C CA . ASN A 1 246 ? 12.373 -4.168 -15.794 1.00 84.81 246 ASN A CA 1
ATOM 1913 C C . ASN A 1 246 ? 12.100 -3.443 -14.461 1.00 84.81 246 ASN A C 1
ATOM 1915 O O . ASN A 1 246 ? 11.724 -2.268 -14.483 1.00 84.81 246 ASN A O 1
ATOM 1919 N N . PRO A 1 247 ? 12.309 -4.097 -13.302 1.00 87.19 247 PRO A N 1
ATOM 1920 C CA . PRO A 1 247 ? 12.167 -3.452 -12.000 1.00 87.19 247 PRO A CA 1
ATOM 1921 C C . PRO A 1 247 ? 13.031 -2.190 -11.879 1.00 87.19 247 PRO A C 1
ATOM 1923 O O . PRO A 1 247 ? 14.168 -2.148 -12.357 1.00 87.19 247 PRO A O 1
ATOM 1926 N N . ILE A 1 248 ? 12.496 -1.163 -11.215 1.00 91.88 248 ILE A N 1
ATOM 1927 C CA . ILE A 1 248 ? 13.268 0.041 -10.891 1.00 91.88 248 ILE A CA 1
ATOM 1928 C C . ILE A 1 248 ? 14.316 -0.257 -9.814 1.00 91.88 248 ILE A C 1
ATOM 1930 O O . ILE A 1 248 ? 14.151 -1.160 -8.994 1.00 91.88 248 ILE A O 1
ATOM 1934 N N . SER A 1 249 ? 15.381 0.542 -9.789 1.00 91.69 249 SER A N 1
ATOM 1935 C CA . SER A 1 249 ? 16.356 0.517 -8.699 1.00 91.69 249 SER A CA 1
ATOM 1936 C C . SER A 1 249 ? 15.999 1.534 -7.622 1.00 91.69 249 SER A C 1
ATOM 1938 O O . SER A 1 249 ? 15.472 2.606 -7.923 1.00 91.69 249 SER A O 1
ATOM 1940 N N . GLY A 1 250 ? 16.383 1.236 -6.383 1.00 91.44 250 GLY A N 1
ATOM 1941 C CA . GLY A 1 250 ? 16.534 2.245 -5.341 1.00 91.44 250 GLY A CA 1
ATOM 1942 C C . GLY A 1 250 ? 17.686 3.213 -5.634 1.00 91.44 250 GLY A C 1
ATOM 1943 O O . GLY A 1 250 ? 18.446 3.011 -6.588 1.00 91.44 250 GLY A O 1
ATOM 1944 N N . SER A 1 251 ? 17.797 4.270 -4.830 1.00 92.50 251 SER A N 1
ATOM 1945 C CA . SER A 1 251 ? 18.847 5.292 -4.940 1.00 92.50 251 SER A CA 1
ATOM 1946 C C . SER A 1 251 ? 20.005 5.094 -3.960 1.00 92.50 251 SER A C 1
ATOM 1948 O O . SER A 1 251 ? 21.020 5.775 -4.087 1.00 92.50 251 SER A O 1
ATOM 1950 N N . GLU A 1 252 ? 19.871 4.182 -2.994 1.00 92.06 252 GLU A N 1
ATOM 1951 C CA . GLU A 1 252 ? 20.852 3.950 -1.933 1.00 92.06 252 GLU A CA 1
ATOM 1952 C C . GLU A 1 252 ? 21.118 2.454 -1.721 1.00 92.06 252 GLU A C 1
ATOM 1954 O O . GLU A 1 252 ? 20.428 1.580 -2.251 1.00 92.06 252 GLU A O 1
ATOM 1959 N N . THR A 1 253 ? 22.170 2.145 -0.968 1.00 88.69 253 THR A N 1
ATOM 1960 C CA . THR A 1 253 ? 22.502 0.785 -0.539 1.00 88.69 253 THR A CA 1
ATOM 1961 C C . THR A 1 253 ? 22.728 0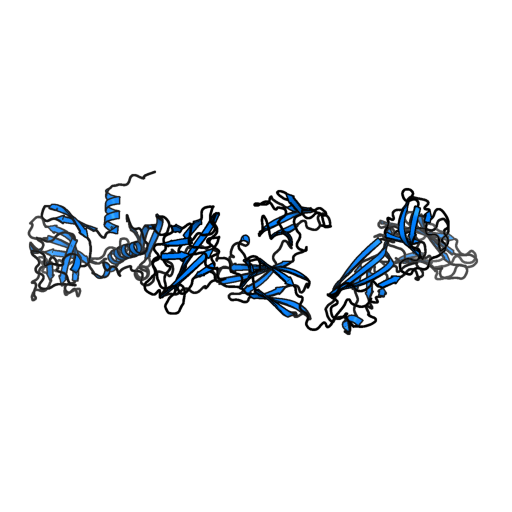.803 0.966 1.00 88.69 253 THR A C 1
ATOM 1963 O O . THR A 1 253 ? 23.436 1.678 1.463 1.00 88.69 253 THR A O 1
ATOM 1966 N N . ASP A 1 254 ? 22.110 -0.126 1.690 1.00 83.50 254 ASP A N 1
ATOM 1967 C CA . ASP A 1 254 ? 22.265 -0.234 3.139 1.00 83.50 254 ASP A CA 1
ATOM 1968 C C . ASP A 1 254 ? 23.602 -0.882 3.549 1.00 83.50 254 ASP A C 1
ATOM 1970 O O . ASP A 1 254 ? 24.426 -1.275 2.718 1.00 83.50 254 ASP A O 1
ATOM 1974 N N . ALA A 1 255 ? 23.833 -0.984 4.863 1.00 79.31 255 ALA A N 1
ATOM 1975 C CA . ALA A 1 255 ? 25.060 -1.539 5.438 1.00 79.31 255 ALA A CA 1
ATOM 1976 C C . ALA A 1 255 ? 25.319 -3.009 5.053 1.00 79.31 255 ALA A C 1
ATOM 1978 O O . ALA A 1 255 ? 26.467 -3.453 5.093 1.00 79.31 255 ALA A O 1
ATOM 1979 N N . ASN A 1 256 ? 24.276 -3.736 4.645 1.00 76.19 256 ASN A N 1
ATOM 1980 C CA . ASN A 1 256 ? 24.347 -5.129 4.216 1.00 76.19 256 ASN A CA 1
ATOM 1981 C C . ASN A 1 256 ? 24.521 -5.260 2.691 1.00 76.19 256 ASN A C 1
ATOM 1983 O O . ASN A 1 256 ? 24.570 -6.372 2.166 1.00 76.19 256 ASN A O 1
ATOM 1987 N N . GLY A 1 257 ? 24.648 -4.146 1.962 1.00 78.88 257 GLY A N 1
ATOM 1988 C CA . GLY A 1 257 ? 24.811 -4.155 0.511 1.00 78.88 257 GLY A CA 1
ATOM 1989 C C . GLY A 1 257 ? 23.495 -4.298 -0.259 1.00 78.88 257 GLY A C 1
ATOM 1990 O O . GLY A 1 257 ? 23.530 -4.545 -1.468 1.00 78.88 257 GLY A O 1
ATOM 1991 N N . LYS A 1 258 ? 22.340 -4.148 0.404 1.00 84.31 258 LYS A N 1
ATOM 1992 C CA . LYS A 1 258 ? 21.017 -4.271 -0.217 1.00 84.31 258 LYS A CA 1
ATOM 1993 C C . LYS A 1 258 ? 20.501 -2.916 -0.680 1.00 84.31 258 LYS A C 1
ATOM 1995 O O . LYS A 1 258 ? 20.702 -1.884 -0.049 1.00 84.31 258 LYS A O 1
ATOM 2000 N N . ILE A 1 259 ? 19.850 -2.927 -1.835 1.00 89.81 259 ILE A N 1
ATOM 2001 C CA . ILE A 1 259 ? 19.383 -1.720 -2.515 1.00 89.81 259 ILE A CA 1
ATOM 2002 C C . ILE A 1 259 ? 18.120 -1.206 -1.830 1.00 89.81 259 ILE A C 1
ATOM 2004 O O . ILE A 1 259 ? 17.177 -1.966 -1.621 1.00 89.81 259 ILE A O 1
ATOM 2008 N N . GLN A 1 260 ? 18.103 0.091 -1.534 1.00 93.19 260 GLN A N 1
ATOM 2009 C CA . GLN A 1 260 ? 17.019 0.786 -0.850 1.00 93.19 260 GLN A CA 1
ATOM 2010 C C . GLN A 1 260 ? 16.623 2.053 -1.614 1.00 93.19 260 GLN A C 1
ATOM 2012 O O . GLN A 1 260 ? 17.431 2.660 -2.324 1.00 93.19 260 GLN A O 1
ATOM 2017 N N . PHE A 1 261 ? 15.374 2.476 -1.465 1.00 95.44 261 PHE A N 1
ATOM 2018 C CA . PHE A 1 261 ? 14.966 3.828 -1.818 1.00 95.44 261 PHE A CA 1
ATOM 2019 C C . PHE A 1 261 ? 15.502 4.818 -0.781 1.00 95.44 261 PHE A C 1
ATOM 2021 O O . PHE A 1 261 ? 15.419 4.563 0.418 1.00 95.44 261 PHE A O 1
ATOM 2028 N N . GLY A 1 262 ? 16.013 5.961 -1.236 1.00 92.75 262 GLY A N 1
ATOM 2029 C CA . GLY A 1 262 ? 16.308 7.083 -0.346 1.00 92.75 262 GLY A CA 1
ATOM 2030 C C . GLY A 1 262 ? 14.997 7.764 0.019 1.00 92.75 262 GLY A C 1
ATOM 2031 O O . GLY A 1 262 ? 14.306 8.262 -0.866 1.00 92.75 262 GLY A O 1
ATOM 2032 N N . ILE A 1 263 ? 14.614 7.757 1.291 1.00 92.56 263 ILE A N 1
ATOM 2033 C CA . ILE A 1 263 ? 13.327 8.303 1.734 1.00 92.56 263 ILE A CA 1
ATOM 2034 C C . ILE A 1 263 ? 13.576 9.533 2.599 1.00 92.56 263 ILE A C 1
ATOM 2036 O O . ILE A 1 263 ? 14.364 9.499 3.540 1.00 92.56 263 ILE A O 1
ATOM 2040 N N . THR A 1 264 ? 12.894 10.627 2.272 1.00 88.06 264 THR A N 1
ATOM 2041 C CA . THR A 1 264 ? 12.842 11.838 3.097 1.00 88.06 264 THR A CA 1
ATOM 2042 C C . THR A 1 264 ? 11.393 12.122 3.467 1.00 88.06 264 THR A C 1
ATOM 2044 O O . THR A 1 264 ? 10.506 12.039 2.623 1.00 88.06 264 THR A O 1
ATOM 2047 N N . GLU A 1 265 ? 11.139 12.452 4.730 1.00 83.50 265 GLU A N 1
ATOM 2048 C CA . GLU A 1 265 ? 9.804 12.818 5.204 1.00 83.50 265 GLU A CA 1
ATOM 2049 C C . GLU A 1 265 ? 9.582 14.330 5.135 1.00 83.50 265 GLU A C 1
ATOM 2051 O O . GLU A 1 265 ? 10.440 15.124 5.526 1.00 83.50 265 GLU A O 1
ATOM 2056 N N . TYR A 1 266 ? 8.387 14.708 4.700 1.00 74.62 266 TYR A N 1
ATOM 2057 C CA . TYR A 1 266 ? 7.856 16.059 4.704 1.00 74.62 266 TYR A CA 1
ATOM 2058 C C . TYR A 1 266 ? 6.520 16.092 5.446 1.00 74.62 266 TYR A C 1
ATOM 2060 O O . TYR A 1 266 ? 5.760 15.124 5.489 1.00 74.62 266 TYR A O 1
ATOM 2068 N N . GLU A 1 267 ? 6.225 17.244 6.030 1.00 71.31 267 GLU A N 1
ATOM 2069 C CA . GLU A 1 267 ? 4.961 17.505 6.711 1.00 71.31 267 GLU A CA 1
ATOM 2070 C C . GLU A 1 267 ? 4.002 18.197 5.745 1.00 71.31 267 GLU A C 1
ATOM 2072 O O . GLU A 1 267 ? 4.338 19.240 5.176 1.00 71.31 267 GLU A O 1
ATOM 2077 N N . VAL A 1 268 ? 2.800 17.639 5.575 1.00 60.19 268 VAL A N 1
ATOM 2078 C CA . VAL A 1 268 ? 1.745 18.252 4.757 1.00 60.19 268 VAL A CA 1
ATOM 2079 C C . VAL A 1 268 ? 0.461 18.350 5.571 1.00 60.19 268 VAL A C 1
ATOM 2081 O O . VAL A 1 268 ? -0.024 17.359 6.117 1.00 60.19 268 VAL A O 1
ATOM 2084 N N . ALA A 1 269 ? -0.102 19.557 5.642 1.00 58.44 269 ALA A N 1
ATOM 2085 C CA . ALA A 1 269 ? -1.420 19.777 6.224 1.00 58.44 269 ALA A CA 1
ATOM 2086 C C . ALA A 1 269 ? -2.503 19.261 5.261 1.00 58.44 269 ALA A C 1
ATOM 2088 O O . ALA A 1 269 ? -2.591 19.706 4.114 1.00 58.44 269 ALA A O 1
ATOM 2089 N N . GLY A 1 270 ? -3.317 18.320 5.728 1.00 54.06 270 GLY A N 1
ATOM 2090 C CA . GLY A 1 270 ? -4.514 17.843 5.051 1.00 54.06 270 GLY A CA 1
ATOM 2091 C C . GLY A 1 270 ? -5.588 18.929 4.965 1.00 54.06 270 GLY A C 1
ATOM 2092 O O . GLY A 1 270 ? -5.628 19.877 5.750 1.00 54.06 270 GLY A O 1
ATOM 2093 N N . THR A 1 271 ? -6.498 18.790 4.001 1.00 45.84 271 THR A N 1
ATOM 2094 C CA . THR A 1 271 ? -7.632 19.713 3.794 1.00 45.84 271 THR A CA 1
ATOM 2095 C C . THR A 1 271 ? -8.655 19.714 4.934 1.00 45.84 271 THR A C 1
ATOM 2097 O O . THR A 1 271 ? -9.479 20.620 5.013 1.00 45.84 271 THR A O 1
ATOM 2100 N N . ASP A 1 272 ? -8.605 18.708 5.803 1.00 44.44 272 ASP A N 1
ATOM 2101 C CA . ASP A 1 272 ? -9.417 18.528 7.010 1.00 44.44 272 ASP A CA 1
ATOM 2102 C C . ASP A 1 272 ? -8.705 18.991 8.297 1.00 44.44 272 ASP A C 1
ATOM 2104 O O . ASP A 1 272 ? -9.270 18.883 9.382 1.00 44.44 272 ASP A O 1
ATOM 2108 N N . GLY A 1 273 ? -7.482 19.525 8.183 1.00 45.41 273 GLY A N 1
ATOM 2109 C CA . GLY A 1 273 ? -6.657 19.942 9.318 1.00 45.41 273 GLY A CA 1
ATOM 2110 C C . GLY A 1 273 ? -5.767 18.845 9.915 1.00 45.41 273 GLY A C 1
ATOM 2111 O O . GLY A 1 273 ? -5.009 19.152 10.831 1.00 45.41 273 GLY A O 1
ATOM 2112 N N . SER A 1 274 ? -5.800 17.606 9.401 1.00 48.75 274 SER A N 1
ATOM 2113 C CA . SER A 1 274 ? -4.891 16.529 9.829 1.00 48.75 274 SER A CA 1
ATOM 2114 C C . SER A 1 274 ? -3.448 16.769 9.354 1.00 48.75 274 SER A C 1
ATOM 2116 O O . SER A 1 274 ? -3.223 17.359 8.300 1.00 48.75 274 SER A O 1
ATOM 2118 N N . ILE A 1 275 ? -2.437 16.322 10.110 1.00 53.00 275 ILE A N 1
ATOM 2119 C CA . ILE A 1 275 ? -1.035 16.334 9.650 1.00 53.00 275 ILE A CA 1
ATOM 2120 C C . ILE A 1 275 ? -0.713 14.966 9.054 1.00 53.00 275 ILE A C 1
ATOM 2122 O O . ILE A 1 275 ? -0.622 13.970 9.777 1.00 53.00 275 ILE A O 1
ATOM 2126 N N . LEU A 1 276 ? -0.508 14.931 7.740 1.00 62.59 276 LEU A N 1
ATOM 2127 C CA . LEU A 1 276 ? -0.093 13.737 7.013 1.00 62.59 276 LEU A CA 1
ATOM 2128 C C . LEU A 1 276 ? 1.430 13.733 6.854 1.00 62.59 276 LEU A C 1
ATOM 2130 O O . LEU A 1 276 ? 2.060 14.784 6.691 1.00 62.59 276 LEU A O 1
ATOM 2134 N N . THR A 1 277 ? 2.023 12.541 6.892 1.00 76.00 277 THR A N 1
ATOM 2135 C CA . THR A 1 277 ? 3.428 12.359 6.525 1.00 76.00 277 THR A CA 1
ATOM 2136 C C . THR A 1 277 ? 3.481 12.190 5.016 1.00 76.00 277 THR A C 1
ATOM 2138 O O . THR A 1 277 ? 3.016 11.184 4.488 1.00 76.00 277 THR A O 1
ATOM 2141 N N . GLU A 1 278 ? 4.027 13.171 4.306 1.00 86.94 278 GLU A N 1
ATOM 2142 C CA . GLU A 1 278 ? 4.396 12.993 2.906 1.00 86.94 278 GLU A CA 1
ATOM 2143 C C . GLU A 1 278 ? 5.796 12.390 2.857 1.00 86.94 278 GLU A C 1
ATOM 2145 O O . GLU A 1 278 ? 6.733 12.910 3.456 1.00 86.94 278 GLU A O 1
ATOM 2150 N N . VAL A 1 279 ? 5.949 11.277 2.155 1.00 90.25 279 VAL A N 1
ATOM 2151 C CA . VAL A 1 279 ? 7.260 10.702 1.868 1.00 90.25 279 VAL A CA 1
ATOM 2152 C C . VAL A 1 279 ? 7.685 11.112 0.471 1.00 90.25 279 VAL A C 1
ATOM 2154 O O . VAL A 1 279 ? 6.925 11.002 -0.492 1.00 90.25 279 VAL A O 1
ATOM 2157 N N . GLU A 1 280 ? 8.923 11.570 0.364 1.00 93.19 280 GLU A N 1
ATOM 2158 C CA . GLU A 1 280 ? 9.638 11.701 -0.891 1.00 93.19 280 GLU A CA 1
ATOM 2159 C C . GLU A 1 280 ? 10.561 10.499 -1.055 1.00 93.19 280 GLU A C 1
ATOM 2161 O O . GLU A 1 280 ? 11.501 10.300 -0.287 1.00 93.19 280 GLU A O 1
ATOM 2166 N N . VAL A 1 281 ? 10.269 9.687 -2.063 1.00 96.06 281 VAL A N 1
ATOM 2167 C CA . VAL A 1 281 ? 10.945 8.427 -2.347 1.00 96.06 281 VAL A CA 1
ATOM 2168 C C . VAL A 1 281 ? 11.845 8.621 -3.561 1.00 96.06 281 VAL A C 1
ATOM 2170 O O . VAL A 1 281 ? 11.381 8.765 -4.696 1.00 96.06 281 VAL A O 1
ATOM 2173 N N . SER A 1 282 ? 13.148 8.624 -3.315 1.00 95.12 282 SER A N 1
ATOM 2174 C CA . SER A 1 282 ? 14.197 8.686 -4.324 1.00 95.12 282 SER A CA 1
ATOM 2175 C C . SER A 1 282 ? 14.472 7.300 -4.900 1.00 95.12 282 SER A C 1
ATOM 2177 O O . SER A 1 282 ? 14.671 6.320 -4.181 1.00 95.12 282 SER A O 1
ATOM 2179 N N . PHE A 1 283 ? 14.497 7.222 -6.227 1.00 94.38 283 PHE A N 1
ATOM 2180 C CA . PHE A 1 283 ? 14.754 5.999 -6.985 1.00 94.38 283 PHE A CA 1
ATOM 2181 C C . PHE A 1 283 ? 15.556 6.303 -8.257 1.00 94.38 283 PHE A C 1
ATOM 2183 O O . PHE A 1 283 ? 15.705 7.467 -8.635 1.00 94.38 283 PHE A O 1
ATOM 2190 N N . THR A 1 284 ? 16.050 5.272 -8.944 1.00 91.88 284 THR A N 1
ATOM 2191 C CA . THR A 1 284 ? 16.698 5.436 -10.254 1.00 91.88 284 THR A CA 1
ATOM 2192 C C . THR A 1 284 ? 15.825 4.826 -11.353 1.00 91.88 284 THR A C 1
ATOM 2194 O O . THR A 1 284 ? 15.774 3.596 -11.478 1.00 91.88 284 THR A O 1
ATOM 2197 N N . PRO A 1 285 ? 15.121 5.649 -12.157 1.00 88.06 285 PRO A N 1
ATOM 2198 C CA . PRO A 1 285 ? 14.345 5.152 -13.286 1.00 88.06 285 PRO A CA 1
ATOM 2199 C C . PRO A 1 285 ? 15.267 4.657 -14.415 1.00 88.06 285 PRO A C 1
ATOM 2201 O O . PRO A 1 285 ? 16.306 5.276 -14.667 1.00 88.06 285 PRO A O 1
ATOM 2204 N N . PRO A 1 286 ? 14.882 3.597 -15.150 1.00 84.19 286 PRO A N 1
ATOM 2205 C CA . PRO A 1 286 ? 15.509 3.271 -16.422 1.00 84.19 286 PRO A CA 1
ATOM 2206 C C . PRO A 1 286 ? 15.410 4.447 -17.395 1.00 84.19 286 PRO A C 1
ATOM 2208 O O . PRO A 1 286 ? 14.399 5.152 -17.454 1.00 84.19 286 PRO A O 1
ATOM 2211 N N . VAL A 1 287 ? 16.445 4.642 -18.209 1.00 77.38 287 VAL A N 1
ATOM 2212 C CA . VAL A 1 287 ? 16.387 5.631 -19.287 1.00 77.38 287 VAL A CA 1
ATOM 2213 C C . VAL A 1 287 ? 15.393 5.132 -20.341 1.00 77.38 287 VAL A C 1
ATOM 2215 O O . VAL A 1 287 ? 15.632 4.116 -20.994 1.00 77.38 287 VAL A O 1
ATOM 2218 N N . ALA A 1 288 ? 14.271 5.842 -20.489 1.00 61.72 288 ALA A N 1
ATOM 2219 C CA . ALA A 1 288 ? 13.238 5.533 -21.483 1.00 61.72 288 ALA A CA 1
ATOM 2220 C C . ALA A 1 288 ? 13.656 5.934 -22.914 1.00 61.72 288 ALA A C 1
ATOM 2222 O O . ALA A 1 288 ? 13.175 5.369 -23.896 1.00 61.72 288 ALA A O 1
ATOM 2223 N N . GLY A 1 289 ? 14.551 6.923 -23.039 1.00 57.88 289 GLY A N 1
ATOM 2224 C CA . GLY A 1 289 ? 15.059 7.423 -24.316 1.00 57.88 289 GLY A CA 1
ATOM 2225 C C . GLY A 1 289 ? 16.107 6.498 -24.934 1.00 57.88 289 GLY A C 1
ATOM 2226 O O . GLY A 1 289 ? 16.979 5.983 -24.240 1.00 57.88 289 GLY A O 1
ATOM 2227 N N . ARG A 1 290 ? 16.033 6.308 -26.254 1.00 65.75 290 ARG A N 1
ATOM 2228 C CA . ARG A 1 290 ? 17.054 5.607 -27.038 1.00 65.75 290 ARG A CA 1
ATOM 2229 C C . ARG A 1 290 ? 17.781 6.597 -27.928 1.00 65.75 290 ARG A C 1
ATOM 2231 O O . ARG A 1 290 ? 17.148 7.428 -28.577 1.00 65.75 290 ARG A O 1
ATOM 2238 N N . SER A 1 291 ? 19.101 6.481 -28.006 1.00 70.06 291 SER A N 1
ATOM 2239 C CA . SER A 1 291 ? 19.846 7.122 -29.082 1.00 70.06 291 SER A CA 1
ATOM 2240 C C . SER A 1 291 ? 19.357 6.584 -30.427 1.00 70.06 291 SER A C 1
ATOM 2242 O O . SER A 1 291 ? 19.413 5.383 -30.689 1.00 70.06 291 SER A O 1
ATOM 2244 N N . ALA A 1 292 ? 18.948 7.490 -31.313 1.00 66.06 292 ALA A N 1
ATOM 2245 C CA . ALA A 1 292 ? 18.644 7.162 -32.704 1.00 66.06 292 ALA A CA 1
ATOM 2246 C C . ALA A 1 292 ? 19.913 6.843 -33.528 1.00 66.06 292 ALA A C 1
ATOM 2248 O O . ALA A 1 292 ? 19.819 6.404 -34.674 1.00 66.06 292 ALA A O 1
ATOM 2249 N N . ARG A 1 293 ? 21.111 7.096 -32.972 1.00 73.81 293 ARG A N 1
ATOM 2250 C CA . ARG A 1 293 ? 22.416 6.948 -33.644 1.00 73.81 293 ARG A CA 1
ATOM 2251 C C . ARG A 1 293 ? 23.191 5.719 -33.170 1.00 73.81 293 ARG A C 1
ATOM 2253 O O . ARG A 1 293 ? 23.831 5.059 -33.986 1.00 73.81 293 ARG A O 1
ATOM 2260 N N . ALA A 1 294 ? 23.144 5.402 -31.876 1.00 79.25 294 ALA A N 1
ATOM 2261 C CA . ALA A 1 294 ? 23.764 4.207 -31.315 1.00 79.25 294 ALA A CA 1
ATOM 2262 C C . ALA A 1 294 ? 22.762 3.040 -31.300 1.00 79.25 294 ALA A C 1
ATOM 2264 O O . ALA A 1 294 ? 21.820 3.002 -30.515 1.00 79.25 294 ALA A O 1
ATOM 2265 N N . GLY A 1 295 ? 22.966 2.060 -32.180 1.00 75.06 295 GLY A N 1
ATOM 2266 C CA . GLY A 1 295 ? 22.167 0.837 -32.211 1.00 75.06 295 GLY A CA 1
ATOM 2267 C C . GLY A 1 295 ? 22.569 -0.173 -31.130 1.00 75.06 295 GLY A C 1
ATOM 2268 O O . GLY A 1 295 ? 23.638 -0.088 -30.531 1.00 75.06 295 GLY A O 1
ATOM 2269 N N . ILE A 1 296 ? 21.714 -1.179 -30.924 1.00 80.38 296 ILE A N 1
ATOM 2270 C CA . ILE A 1 296 ? 21.911 -2.252 -29.931 1.00 80.38 296 ILE A CA 1
ATOM 2271 C C . ILE A 1 296 ? 23.228 -2.999 -30.189 1.00 80.38 296 ILE A C 1
ATOM 2273 O O . ILE A 1 296 ? 23.334 -3.559 -31.270 1.00 80.38 296 ILE A O 1
ATOM 2277 N N . PRO A 1 297 ? 24.206 -3.097 -29.275 1.00 82.81 297 PRO A N 1
ATOM 2278 C CA . PRO A 1 297 ? 25.458 -3.828 -29.514 1.00 82.81 297 PRO A CA 1
ATOM 2279 C C . PRO A 1 297 ? 25.278 -5.334 -29.764 1.00 82.81 297 PRO A C 1
ATOM 2281 O O . PRO A 1 297 ? 24.301 -5.948 -29.334 1.00 82.81 297 PRO A O 1
ATOM 2284 N N . ILE A 1 298 ? 26.245 -5.945 -30.454 1.00 78.62 298 ILE A N 1
ATOM 2285 C CA . ILE A 1 298 ? 26.386 -7.407 -30.559 1.00 78.62 298 ILE A CA 1
ATOM 2286 C C . ILE A 1 298 ? 27.398 -7.857 -29.520 1.00 78.62 298 ILE A C 1
ATOM 2288 O O . ILE A 1 298 ? 28.431 -7.212 -29.366 1.00 78.62 298 ILE A O 1
ATOM 2292 N N . VAL A 1 299 ? 27.115 -8.968 -28.853 1.00 81.06 299 VAL A N 1
ATOM 2293 C CA . VAL A 1 299 ? 28.032 -9.637 -27.932 1.00 81.06 299 VAL A CA 1
ATOM 2294 C C . VAL A 1 299 ? 27.863 -11.146 -28.089 1.00 81.06 299 VAL A C 1
ATOM 2296 O O . VAL A 1 299 ? 26.756 -11.621 -28.363 1.00 81.06 299 VAL A O 1
ATOM 2299 N N . SER A 1 300 ? 28.947 -11.905 -27.933 1.00 79.81 300 SER A N 1
ATOM 2300 C CA . SER A 1 300 ? 28.850 -13.360 -27.835 1.00 79.81 300 SER A CA 1
ATOM 2301 C C . SER A 1 300 ? 28.069 -13.753 -26.578 1.00 79.81 300 SER A C 1
ATOM 2303 O O . SER A 1 300 ? 28.348 -13.266 -25.484 1.00 79.81 300 SER A O 1
ATOM 2305 N N . LEU A 1 301 ? 27.130 -14.694 -26.710 1.00 77.50 301 LEU A N 1
ATOM 2306 C CA . LEU A 1 301 ? 26.407 -15.269 -25.568 1.00 77.50 301 LEU A CA 1
ATOM 2307 C C . LEU A 1 301 ? 27.272 -16.240 -24.739 1.00 77.50 301 LEU A C 1
ATOM 2309 O O . LEU A 1 301 ? 26.800 -16.783 -23.743 1.00 77.50 301 LEU A O 1
ATOM 2313 N N . GLN A 1 302 ? 28.529 -16.465 -25.141 1.00 80.94 302 GLN A N 1
ATOM 2314 C CA . GLN A 1 302 ? 29.487 -17.341 -24.468 1.00 80.94 302 GLN A CA 1
ATOM 2315 C C . GLN A 1 302 ? 30.645 -16.516 -23.874 1.00 80.94 302 GLN A C 1
ATOM 2317 O O . GLN A 1 302 ? 31.604 -16.190 -24.584 1.00 80.94 302 GLN A O 1
ATOM 2322 N N . PRO A 1 303 ? 30.578 -16.159 -22.578 1.00 88.62 303 PRO A N 1
ATOM 2323 C CA . PRO A 1 303 ? 31.663 -15.455 -21.906 1.00 88.62 303 PRO A CA 1
ATOM 2324 C C . PRO A 1 303 ? 32.792 -16.419 -21.508 1.00 88.62 303 PRO A C 1
ATOM 2326 O O . PRO A 1 303 ? 32.563 -17.610 -21.282 1.00 88.62 303 PRO A O 1
ATOM 2329 N N . THR A 1 304 ? 34.009 -15.896 -21.356 1.00 92.69 304 THR A N 1
ATOM 2330 C CA . THR A 1 304 ? 35.153 -16.647 -20.812 1.00 92.69 304 THR A CA 1
ATOM 2331 C C . THR A 1 304 ? 35.257 -16.399 -19.308 1.00 92.69 304 THR A C 1
ATOM 2333 O O . THR A 1 304 ? 35.296 -15.249 -18.876 1.00 92.69 304 THR A O 1
ATOM 2336 N N . ILE A 1 305 ? 35.334 -17.461 -18.502 1.00 92.94 305 ILE A N 1
ATOM 2337 C CA . ILE A 1 305 ? 35.517 -17.364 -17.045 1.00 92.94 305 ILE A CA 1
ATOM 2338 C C . ILE A 1 305 ? 36.976 -17.675 -16.711 1.00 92.94 305 ILE A C 1
ATOM 2340 O O . ILE A 1 305 ? 37.456 -18.764 -17.031 1.00 92.94 305 ILE A O 1
ATOM 2344 N N . LEU A 1 306 ? 37.677 -16.743 -16.063 1.00 92.25 306 LEU A N 1
ATOM 2345 C CA . LEU A 1 306 ? 39.051 -16.958 -15.596 1.00 92.25 306 LEU A CA 1
ATOM 2346 C C . LEU A 1 306 ? 39.059 -17.054 -14.063 1.00 92.25 306 LEU A C 1
ATOM 2348 O O . LEU A 1 306 ? 38.470 -16.194 -13.410 1.00 92.25 306 LEU A O 1
ATOM 2352 N N . PRO A 1 307 ? 39.725 -18.061 -13.468 1.00 88.12 307 PRO A N 1
ATOM 2353 C CA . PRO A 1 307 ? 39.638 -18.330 -12.030 1.00 88.12 307 PRO A CA 1
ATOM 2354 C C . PRO A 1 307 ? 40.475 -17.387 -11.153 1.00 88.12 307 PRO A C 1
ATOM 2356 O O . PRO A 1 307 ? 40.350 -17.422 -9.926 1.00 88.12 307 PRO A O 1
ATOM 2359 N N . THR A 1 308 ? 41.341 -16.569 -11.757 1.00 87.62 308 THR A N 1
ATOM 2360 C CA . THR A 1 308 ? 42.262 -15.643 -11.086 1.00 87.62 308 THR A CA 1
ATOM 2361 C C . THR A 1 308 ? 42.197 -14.246 -11.715 1.00 87.62 308 THR A C 1
ATOM 2363 O O . THR A 1 308 ? 41.797 -14.093 -12.870 1.00 87.62 308 THR A O 1
ATOM 2366 N N . GLY A 1 309 ? 42.621 -13.225 -10.960 1.00 85.75 309 GLY A N 1
ATOM 2367 C CA . GLY A 1 309 ? 42.762 -11.845 -11.447 1.00 85.75 309 GLY A CA 1
ATOM 2368 C C . GLY A 1 309 ? 41.605 -10.892 -11.123 1.00 85.75 309 GLY A C 1
ATOM 2369 O O . GLY A 1 309 ? 41.645 -9.750 -11.570 1.00 85.75 309 GLY A O 1
ATOM 2370 N N . GLY A 1 310 ? 40.603 -11.327 -10.352 1.00 92.56 310 GLY A N 1
ATOM 2371 C CA . GLY A 1 310 ? 39.487 -10.479 -9.918 1.00 92.56 310 GLY A CA 1
ATOM 2372 C C . GLY A 1 310 ? 39.047 -10.723 -8.480 1.00 92.56 310 GLY A C 1
ATOM 2373 O O . GLY A 1 310 ? 39.789 -11.299 -7.687 1.00 92.56 310 GLY A O 1
ATOM 2374 N N . THR A 1 311 ? 37.831 -10.281 -8.166 1.00 94.25 311 THR A N 1
ATOM 2375 C CA . THR A 1 311 ? 37.185 -10.386 -6.846 1.00 94.25 311 THR A CA 1
ATOM 2376 C C . THR A 1 311 ? 35.792 -11.026 -6.912 1.00 94.25 311 THR A C 1
ATOM 2378 O O . THR A 1 311 ? 35.052 -11.016 -5.928 1.00 94.25 311 THR A O 1
ATOM 2381 N N . LEU A 1 312 ? 35.399 -11.595 -8.060 1.00 92.88 312 LEU A N 1
ATOM 2382 C CA . LEU A 1 312 ? 34.103 -12.262 -8.188 1.00 92.88 312 LEU A CA 1
ATOM 2383 C C . LEU A 1 312 ? 34.104 -13.597 -7.433 1.00 92.88 312 LEU A C 1
ATOM 2385 O O . LEU A 1 312 ? 34.926 -14.485 -7.698 1.00 92.88 312 LEU A O 1
ATOM 2389 N N . ALA A 1 313 ? 33.132 -13.756 -6.532 1.00 91.25 313 ALA A N 1
ATOM 2390 C CA . ALA A 1 313 ? 32.891 -14.995 -5.800 1.00 91.25 313 ALA A CA 1
ATOM 2391 C C . ALA A 1 313 ? 32.592 -16.178 -6.741 1.00 91.25 313 ALA A C 1
ATOM 2393 O O . ALA A 1 313 ? 32.027 -16.006 -7.824 1.00 91.25 313 ALA A O 1
ATOM 2394 N N . GLY A 1 314 ? 32.973 -17.382 -6.326 1.00 90.31 314 GLY A N 1
ATOM 2395 C CA . GLY A 1 314 ? 32.582 -18.620 -6.991 1.00 90.31 314 GLY A CA 1
ATOM 2396 C C . GLY A 1 314 ? 31.134 -19.003 -6.682 1.00 90.31 314 GLY A C 1
ATOM 2397 O O . GLY A 1 314 ? 30.476 -18.386 -5.850 1.00 90.31 314 GLY A O 1
ATOM 2398 N N . ASN A 1 315 ? 30.653 -20.063 -7.329 1.00 89.12 315 ASN A N 1
ATOM 2399 C CA . ASN A 1 315 ? 29.321 -20.640 -7.106 1.00 89.12 315 ASN A CA 1
ATOM 2400 C C . ASN A 1 315 ? 28.146 -19.667 -7.334 1.00 89.12 315 ASN A C 1
ATOM 2402 O O . ASN A 1 315 ? 27.124 -19.748 -6.660 1.00 89.12 315 ASN A O 1
ATOM 2406 N N . GLN A 1 316 ? 28.271 -18.760 -8.302 1.00 88.94 316 GLN A N 1
ATOM 2407 C CA . GLN A 1 316 ? 27.205 -17.822 -8.655 1.00 88.94 316 GLN A CA 1
ATOM 2408 C C . GLN A 1 316 ? 26.956 -17.787 -10.162 1.00 88.94 316 GLN A C 1
ATOM 2410 O O . GLN A 1 316 ? 27.823 -18.114 -10.978 1.00 88.94 316 GLN A O 1
ATOM 2415 N N . THR A 1 317 ? 25.740 -17.395 -10.537 1.00 86.81 317 THR A N 1
ATOM 2416 C CA . THR A 1 317 ? 25.382 -17.089 -11.925 1.00 86.81 317 THR A CA 1
ATOM 2417 C C . THR A 1 317 ? 25.162 -15.591 -12.044 1.00 86.81 317 THR A C 1
ATOM 2419 O O . THR A 1 317 ? 24.348 -15.031 -11.318 1.00 86.81 317 THR A O 1
ATOM 2422 N N . LEU A 1 318 ? 25.874 -14.968 -12.976 1.00 90.75 318 LEU A N 1
ATOM 2423 C CA . LEU A 1 318 ? 25.769 -13.549 -13.281 1.00 90.75 318 LEU A CA 1
ATOM 2424 C C . LEU A 1 318 ? 25.248 -13.366 -14.703 1.00 90.75 318 LEU A C 1
ATOM 2426 O O . LEU A 1 318 ? 25.493 -14.185 -15.591 1.00 90.75 318 LEU A O 1
ATOM 2430 N N . TYR A 1 319 ? 24.533 -12.276 -14.911 1.00 89.88 319 TYR A N 1
ATOM 2431 C CA . TYR A 1 319 ? 23.952 -11.882 -16.183 1.00 89.88 319 TYR A CA 1
ATOM 2432 C C . TYR A 1 319 ? 24.533 -10.537 -16.591 1.00 89.88 319 TYR A C 1
ATOM 2434 O O . TYR A 1 319 ? 24.612 -9.640 -15.757 1.00 89.88 319 TYR A O 1
ATOM 2442 N N . TYR A 1 320 ? 24.930 -10.401 -17.855 1.00 91.56 320 TYR A N 1
ATOM 2443 C CA . TYR A 1 320 ? 25.540 -9.185 -18.390 1.00 91.56 320 TYR A CA 1
ATOM 2444 C C . TYR A 1 320 ? 24.763 -8.651 -19.587 1.00 91.56 320 TYR A C 1
ATOM 2446 O O . TYR A 1 320 ? 24.277 -9.430 -20.402 1.00 91.56 320 TYR A O 1
ATOM 2454 N N . ALA A 1 321 ? 24.702 -7.332 -19.738 1.00 90.00 321 ALA A N 1
ATOM 2455 C CA . ALA A 1 321 ? 24.220 -6.681 -20.955 1.00 90.00 321 ALA A CA 1
ATOM 2456 C C . ALA A 1 321 ? 25.104 -5.482 -21.303 1.00 90.00 321 ALA A C 1
ATOM 2458 O O . ALA A 1 321 ? 25.732 -4.889 -20.424 1.00 90.00 321 ALA A O 1
ATOM 2459 N N . VAL A 1 322 ? 25.154 -5.134 -22.587 1.00 91.56 322 VAL A N 1
ATOM 2460 C CA . VAL A 1 322 ? 25.977 -4.033 -23.099 1.00 91.56 322 VAL A CA 1
ATOM 2461 C C . VAL A 1 322 ? 25.130 -3.095 -23.945 1.00 91.56 322 VAL A C 1
ATOM 2463 O O . VAL A 1 322 ? 24.348 -3.544 -24.783 1.00 91.56 322 VAL A O 1
ATOM 2466 N N . THR A 1 323 ? 25.313 -1.795 -23.757 1.00 91.06 323 THR A N 1
ATOM 2467 C CA . THR A 1 323 ? 24.722 -0.728 -24.576 1.00 91.06 323 THR A CA 1
ATOM 2468 C C . THR A 1 323 ? 25.834 0.082 -25.235 1.00 91.06 323 THR A C 1
ATOM 2470 O O . THR A 1 323 ? 26.954 0.156 -24.734 1.00 91.06 323 THR A O 1
ATOM 2473 N N . GLY A 1 324 ? 25.548 0.660 -26.401 1.00 89.81 324 GLY A N 1
ATOM 2474 C CA . GLY A 1 324 ? 26.421 1.647 -27.033 1.00 89.81 324 GLY A CA 1
ATOM 2475 C C . GLY A 1 324 ? 25.860 3.041 -26.793 1.00 89.81 324 GLY A C 1
ATOM 2476 O O . GLY A 1 324 ? 24.644 3.210 -26.857 1.00 89.81 324 GLY A O 1
ATOM 2477 N N . SER A 1 325 ? 26.724 4.026 -26.580 1.00 90.94 325 SER A N 1
ATOM 2478 C CA . SER A 1 325 ? 26.344 5.434 -26.431 1.00 90.94 325 SER A CA 1
ATOM 2479 C C . SER A 1 325 ? 26.825 6.237 -27.634 1.00 90.94 325 SER A C 1
ATOM 2481 O O . SER A 1 325 ? 27.886 5.938 -28.185 1.00 90.94 325 SER A O 1
ATOM 2483 N N . ASP A 1 326 ? 26.065 7.236 -28.076 1.00 87.75 326 ASP A N 1
ATOM 2484 C CA . ASP A 1 326 ? 26.493 8.150 -29.142 1.00 87.75 326 ASP A CA 1
ATOM 2485 C C . ASP A 1 326 ? 27.415 9.272 -28.625 1.00 87.75 326 ASP A C 1
ATOM 2487 O O . ASP A 1 326 ? 27.770 9.326 -27.447 1.00 87.75 326 ASP A O 1
ATOM 2491 N N . ALA A 1 327 ? 27.844 10.165 -29.522 1.00 86.94 327 ALA A N 1
ATOM 2492 C CA . ALA A 1 327 ? 28.719 11.290 -29.180 1.00 86.94 327 ALA A CA 1
ATOM 2493 C C . ALA A 1 327 ? 28.071 12.319 -28.233 1.00 86.94 327 ALA A C 1
ATOM 2495 O O . ALA A 1 327 ? 28.792 13.087 -27.599 1.00 86.94 327 ALA A O 1
ATOM 2496 N N . ASP A 1 328 ? 26.739 12.317 -28.127 1.00 84.31 328 ASP A N 1
ATOM 2497 C CA . ASP A 1 328 ? 25.965 13.188 -27.239 1.00 84.31 328 ASP A CA 1
ATOM 2498 C C . ASP A 1 328 ? 25.722 12.516 -25.866 1.00 84.31 328 ASP A C 1
ATOM 2500 O O . ASP A 1 328 ? 25.071 13.088 -24.990 1.00 84.31 328 ASP A O 1
ATOM 2504 N N . GLY A 1 329 ? 26.259 11.304 -25.660 1.00 82.44 329 GLY A N 1
ATOM 2505 C CA . GLY A 1 329 ? 26.152 10.535 -24.421 1.00 82.44 329 GLY A CA 1
ATOM 2506 C C . GLY A 1 329 ? 24.840 9.764 -24.265 1.00 82.44 329 GLY A C 1
ATOM 2507 O O . GLY A 1 329 ? 24.598 9.209 -23.195 1.00 82.44 329 GLY A O 1
ATOM 2508 N N . GLN A 1 330 ? 23.995 9.703 -25.299 1.00 84.31 330 GLN A N 1
ATOM 2509 C CA . GLN A 1 330 ? 22.722 8.983 -25.245 1.00 84.31 330 GLN A CA 1
ATOM 2510 C C . GLN A 1 330 ? 22.929 7.495 -25.526 1.00 84.31 330 GLN A C 1
ATOM 2512 O O . GLN A 1 330 ? 23.595 7.128 -26.496 1.00 84.31 330 GLN A O 1
ATOM 2517 N N . GLU A 1 331 ? 22.339 6.627 -24.703 1.00 86.75 331 GLU A N 1
ATOM 2518 C CA . GLU A 1 331 ? 22.466 5.174 -24.851 1.00 86.75 331 GLU A CA 1
ATOM 2519 C C . GLU A 1 331 ? 21.442 4.585 -25.832 1.00 86.75 331 GLU A C 1
ATOM 2521 O O . GLU A 1 331 ? 20.280 4.988 -25.891 1.00 86.75 331 GLU A O 1
ATOM 2526 N N . GLY A 1 332 ? 21.878 3.604 -26.619 1.00 82.00 332 GLY A N 1
ATOM 2527 C CA . GLY A 1 332 ? 21.014 2.729 -27.405 1.00 82.00 332 GLY A CA 1
ATOM 2528 C C . GLY A 1 332 ? 20.383 1.613 -26.566 1.00 82.00 332 GLY A C 1
ATOM 2529 O O . GLY A 1 332 ? 20.595 1.499 -25.362 1.00 82.00 332 GLY A O 1
ATOM 2530 N N . GLY A 1 333 ? 19.616 0.731 -27.212 1.00 78.75 333 GLY A N 1
ATOM 2531 C CA . GLY A 1 333 ? 19.037 -0.429 -26.522 1.00 78.75 333 GLY A CA 1
ATOM 2532 C C . GLY A 1 333 ? 20.093 -1.461 -26.069 1.00 78.75 333 GLY A C 1
ATOM 2533 O O . GLY A 1 333 ? 21.135 -1.593 -26.719 1.00 78.75 333 GLY A O 1
ATOM 2534 N N . PRO A 1 334 ? 19.830 -2.227 -24.993 1.00 83.06 334 PRO A N 1
ATOM 2535 C CA . PRO A 1 334 ? 20.766 -3.226 -24.479 1.00 83.06 334 PRO A CA 1
ATOM 2536 C C . PRO A 1 334 ? 20.869 -4.455 -25.387 1.00 83.06 334 PRO A C 1
ATOM 2538 O O . PRO A 1 334 ? 19.901 -4.853 -26.044 1.00 83.06 334 PRO A O 1
ATOM 2541 N N . SER A 1 335 ? 22.053 -5.073 -25.403 1.00 83.12 335 SER A N 1
ATOM 2542 C CA . SER A 1 335 ? 22.312 -6.361 -26.049 1.00 83.12 335 SER A CA 1
ATOM 2543 C C . SER A 1 335 ? 21.435 -7.479 -25.472 1.00 83.12 335 SER A C 1
ATOM 2545 O O . SER A 1 335 ? 20.757 -7.320 -24.456 1.00 83.12 335 SER A O 1
ATOM 2547 N N . PHE A 1 336 ? 21.480 -8.667 -26.082 1.00 76.12 336 PHE A N 1
ATOM 2548 C CA . PHE A 1 336 ? 21.014 -9.864 -25.383 1.00 76.12 336 PHE A CA 1
ATOM 2549 C C . PHE A 1 336 ? 21.802 -10.073 -24.089 1.00 76.12 336 PHE A C 1
ATOM 2551 O O . PHE A 1 336 ? 22.989 -9.740 -24.011 1.00 76.12 336 PHE A O 1
ATOM 2558 N N . THR A 1 337 ? 21.119 -10.621 -23.086 1.00 80.38 337 THR A N 1
ATOM 2559 C CA . THR A 1 337 ? 21.719 -10.905 -21.793 1.00 80.38 337 THR A CA 1
ATOM 2560 C C . THR A 1 337 ? 22.646 -12.112 -21.907 1.00 80.38 337 THR A C 1
ATOM 2562 O O . THR A 1 337 ? 22.223 -13.199 -22.296 1.00 80.38 337 THR A O 1
ATOM 2565 N N . VAL A 1 338 ? 23.911 -11.931 -21.550 1.00 81.81 338 VAL A N 1
ATOM 2566 C CA . VAL A 1 338 ? 24.936 -12.977 -21.537 1.00 81.81 338 VAL A CA 1
ATOM 2567 C C . VAL A 1 338 ? 24.956 -13.628 -20.161 1.00 81.81 338 VAL A C 1
ATOM 2569 O O . VAL A 1 338 ? 25.144 -12.948 -19.153 1.00 81.81 338 VAL A O 1
ATOM 2572 N N . ARG A 1 339 ? 24.781 -14.950 -20.102 1.00 86.31 339 ARG A N 1
ATOM 2573 C CA . ARG A 1 339 ? 24.827 -15.711 -18.849 1.00 86.31 339 ARG A CA 1
ATOM 2574 C C . ARG A 1 339 ? 26.248 -16.204 -18.568 1.00 86.31 339 ARG A C 1
ATOM 2576 O O . ARG A 1 339 ? 26.791 -17.003 -19.325 1.00 86.31 339 ARG A O 1
ATOM 2583 N N . ALA A 1 340 ? 26.808 -15.808 -17.432 1.00 88.88 340 ALA A N 1
ATOM 2584 C CA . ALA A 1 340 ? 28.092 -16.265 -16.915 1.00 88.88 340 ALA A CA 1
ATOM 2585 C C . ALA A 1 340 ? 27.878 -17.165 -15.689 1.00 88.88 340 ALA A C 1
ATOM 2587 O O . ALA A 1 340 ? 27.413 -16.712 -14.645 1.00 88.88 340 ALA A O 1
ATOM 2588 N N . LYS A 1 341 ? 28.212 -18.455 -15.798 1.00 89.62 341 LYS A N 1
ATOM 2589 C CA . LYS A 1 341 ? 28.157 -19.400 -14.671 1.00 89.62 341 LYS A CA 1
ATOM 2590 C C . LYS A 1 341 ? 29.558 -19.570 -14.084 1.00 89.62 341 LYS A C 1
ATOM 2592 O O . LYS A 1 341 ? 30.395 -20.219 -14.708 1.00 89.62 341 LYS A O 1
ATOM 2597 N N . ILE A 1 342 ? 29.800 -19.013 -12.899 1.00 90.50 342 ILE A N 1
ATOM 2598 C CA . ILE A 1 342 ? 31.091 -19.114 -12.210 1.00 90.50 342 ILE A CA 1
ATOM 2599 C C . ILE A 1 342 ? 31.101 -20.401 -11.365 1.00 90.50 342 ILE A C 1
ATOM 2601 O O . ILE A 1 342 ? 30.231 -20.565 -10.504 1.00 90.50 342 ILE A O 1
ATOM 2605 N N . PRO A 1 343 ? 32.043 -21.337 -11.593 1.00 87.06 343 PRO A N 1
ATOM 2606 C CA . PRO A 1 343 ? 32.144 -22.567 -10.807 1.00 87.06 343 PRO A CA 1
ATOM 2607 C C . PRO A 1 343 ? 32.365 -22.310 -9.308 1.00 87.06 343 PRO A C 1
ATOM 2609 O O . PRO A 1 343 ? 32.850 -21.253 -8.907 1.00 87.06 343 PRO A O 1
ATOM 2612 N N . ALA A 1 344 ? 32.027 -23.286 -8.464 1.00 84.81 344 ALA A N 1
ATOM 2613 C CA . ALA A 1 344 ? 32.378 -23.249 -7.044 1.00 84.81 344 ALA A CA 1
ATOM 2614 C C . ALA A 1 344 ? 33.905 -23.349 -6.855 1.00 84.81 344 ALA A C 1
ATOM 2616 O O . ALA A 1 344 ? 34.560 -24.102 -7.577 1.00 84.81 344 ALA A O 1
ATOM 2617 N N . GLY A 1 345 ? 34.474 -22.609 -5.895 1.00 80.12 345 GLY A N 1
ATOM 2618 C CA . GLY A 1 345 ? 35.910 -22.672 -5.599 1.00 80.12 345 GLY A CA 1
ATOM 2619 C C . GLY A 1 345 ? 36.508 -21.360 -5.089 1.00 80.12 345 GLY A C 1
ATOM 2620 O O . GLY A 1 345 ? 36.543 -21.131 -3.885 1.00 80.12 345 GLY A O 1
ATOM 2621 N N . SER A 1 346 ? 37.034 -20.528 -5.992 1.00 84.06 346 SER A N 1
ATOM 2622 C CA . SER A 1 346 ? 37.760 -19.294 -5.650 1.00 84.06 346 SER A CA 1
ATOM 2623 C C . SER A 1 346 ? 36.843 -18.069 -5.588 1.00 84.06 346 SER A C 1
ATOM 2625 O O . SER A 1 346 ? 35.780 -18.053 -6.202 1.00 84.06 346 SER A O 1
ATOM 2627 N N . SER A 1 347 ? 37.268 -17.018 -4.882 1.00 88.19 347 SER A N 1
ATOM 2628 C CA . SER A 1 347 ? 36.666 -15.673 -4.912 1.00 88.19 347 SER A CA 1
ATOM 2629 C C . SER A 1 347 ? 37.470 -14.690 -5.771 1.00 88.19 347 SER A C 1
ATOM 2631 O O . SER A 1 347 ? 37.335 -13.479 -5.641 1.00 88.19 347 SER A O 1
ATOM 2633 N N . THR A 1 348 ? 38.329 -15.218 -6.648 1.00 92.69 348 THR A N 1
ATOM 2634 C CA . THR A 1 348 ? 39.281 -14.440 -7.453 1.00 92.69 348 THR A CA 1
ATOM 2635 C C . THR A 1 348 ? 38.933 -14.401 -8.941 1.00 92.69 348 THR A C 1
ATOM 2637 O O . THR A 1 348 ? 39.811 -14.161 -9.772 1.00 92.69 348 THR A O 1
ATOM 2640 N N . ASN A 1 349 ? 37.685 -14.711 -9.302 1.00 94.56 349 ASN A N 1
ATOM 2641 C CA . ASN A 1 349 ? 37.294 -14.923 -10.695 1.00 94.56 349 ASN A CA 1
ATOM 2642 C C . ASN A 1 349 ? 37.141 -13.601 -11.466 1.00 94.56 349 ASN A C 1
ATOM 2644 O O . ASN A 1 349 ? 36.873 -12.549 -10.882 1.00 94.56 349 ASN A O 1
ATOM 2648 N N . THR A 1 350 ? 37.249 -13.680 -12.792 1.00 95.75 350 THR A N 1
ATOM 2649 C CA . THR A 1 350 ? 36.870 -12.618 -13.736 1.00 95.75 350 THR A CA 1
ATOM 2650 C C . THR A 1 350 ? 35.947 -13.177 -14.819 1.00 95.75 350 THR A C 1
ATOM 2652 O O . THR A 1 350 ? 35.983 -14.376 -15.124 1.00 95.75 350 THR A O 1
ATOM 2655 N N . VAL A 1 351 ? 35.122 -12.311 -15.408 1.00 96.12 351 VAL A N 1
ATOM 2656 C CA . VAL A 1 351 ? 34.247 -12.650 -16.540 1.00 96.12 351 VAL A CA 1
ATOM 2657 C C . VAL A 1 351 ? 34.630 -11.791 -17.735 1.00 96.12 351 VAL A C 1
ATOM 2659 O O . VAL A 1 351 ? 34.549 -10.568 -17.670 1.00 96.12 351 VAL A O 1
ATOM 2662 N N . GLN A 1 352 ? 35.018 -12.424 -18.840 1.00 96.81 352 GLN A N 1
ATOM 2663 C CA . GLN A 1 352 ? 35.332 -11.740 -20.090 1.00 96.81 352 GLN A CA 1
ATOM 2664 C C . GLN A 1 352 ? 34.197 -11.907 -21.106 1.00 96.81 352 GLN A C 1
ATOM 2666 O O . GLN A 1 352 ? 33.852 -13.021 -21.506 1.00 96.81 352 GLN A O 1
ATOM 2671 N N . LEU A 1 353 ? 33.636 -10.780 -21.541 1.00 93.50 353 LEU A N 1
ATOM 2672 C CA . LEU A 1 353 ? 32.701 -10.673 -22.656 1.00 93.50 353 LEU A CA 1
ATOM 2673 C C . LEU A 1 353 ? 33.483 -10.604 -23.971 1.00 93.50 353 LEU A C 1
ATOM 2675 O O . LEU A 1 353 ? 34.447 -9.844 -24.088 1.00 93.50 353 LEU A O 1
ATOM 2679 N N . ASN A 1 354 ? 33.051 -11.389 -24.958 1.00 87.38 354 ASN A N 1
ATOM 2680 C CA . ASN A 1 354 ? 33.755 -11.586 -26.224 1.00 87.38 354 ASN A CA 1
ATOM 2681 C C . ASN A 1 354 ? 32.941 -11.087 -27.423 1.00 87.38 354 ASN A C 1
ATOM 2683 O O . ASN A 1 354 ? 31.711 -11.045 -27.375 1.00 87.38 354 ASN A O 1
ATOM 2687 N N . GLU A 1 355 ? 33.641 -10.786 -28.519 1.00 84.38 355 GLU A N 1
ATOM 2688 C CA . GLU A 1 355 ? 33.059 -10.434 -29.825 1.00 84.38 355 GLU A CA 1
ATOM 2689 C C . GLU A 1 355 ? 32.081 -9.249 -29.768 1.00 84.38 355 GLU A C 1
ATOM 2691 O O . GLU A 1 355 ? 31.046 -9.229 -30.438 1.00 84.38 355 GLU A O 1
ATOM 2696 N N . LEU A 1 356 ? 32.421 -8.243 -28.960 1.00 85.69 356 LEU A N 1
ATOM 2697 C CA . LEU A 1 356 ? 31.668 -6.998 -28.871 1.00 85.69 356 LEU A CA 1
ATOM 2698 C C . LEU A 1 356 ? 31.755 -6.231 -30.197 1.00 85.69 356 LEU A C 1
ATOM 2700 O O . LEU A 1 356 ? 32.837 -6.012 -30.744 1.00 85.69 356 LEU A O 1
ATOM 2704 N N . SER A 1 357 ? 30.609 -5.812 -30.728 1.00 85.00 357 SER A N 1
ATOM 2705 C CA . SER A 1 357 ? 30.535 -5.040 -31.972 1.00 85.00 357 SER A CA 1
ATOM 2706 C C . SER A 1 357 ? 29.426 -3.992 -31.920 1.00 85.00 357 SER A C 1
ATOM 2708 O O . SER A 1 357 ? 28.301 -4.267 -31.495 1.00 85.00 357 SER A O 1
ATOM 2710 N N . PHE A 1 358 ? 29.738 -2.786 -32.393 1.00 84.50 358 PHE A N 1
ATOM 2711 C CA . PHE A 1 358 ? 28.909 -1.587 -32.258 1.00 84.50 358 PHE A CA 1
ATOM 2712 C C . PHE A 1 358 ? 28.537 -1.007 -33.628 1.00 84.50 358 PHE A C 1
ATOM 2714 O O . PHE A 1 358 ? 29.235 -1.218 -34.621 1.00 84.50 358 PHE A O 1
ATOM 2721 N N . THR A 1 359 ? 27.410 -0.297 -33.708 1.00 80.06 359 THR A N 1
ATOM 2722 C CA . THR A 1 359 ? 26.988 0.387 -34.943 1.00 80.06 359 THR A CA 1
ATOM 2723 C C . THR A 1 359 ? 27.881 1.582 -35.278 1.00 80.06 359 THR A C 1
ATOM 2725 O O . THR A 1 359 ? 28.346 2.260 -34.359 1.00 80.06 359 THR A O 1
ATOM 2728 N N . PRO A 1 360 ? 28.020 1.940 -36.569 1.00 75.12 360 PRO A N 1
ATOM 2729 C CA . PRO A 1 360 ? 28.495 3.267 -36.954 1.00 75.12 360 PRO A CA 1
ATOM 2730 C C . PRO A 1 360 ? 27.608 4.342 -36.301 1.00 75.12 360 PRO A C 1
ATOM 2732 O O . PRO A 1 360 ? 26.406 4.354 -36.542 1.00 75.12 360 PRO A O 1
ATOM 2735 N N . GLY A 1 361 ? 28.185 5.194 -35.449 1.00 78.62 361 GLY A N 1
ATOM 2736 C CA . GLY A 1 361 ? 27.450 6.189 -34.649 1.00 78.62 361 GLY A CA 1
ATOM 2737 C C . GLY A 1 361 ? 27.612 6.030 -33.133 1.00 78.62 361 GLY A C 1
ATOM 2738 O O . GLY A 1 361 ? 27.378 6.989 -32.402 1.00 78.62 361 GLY A O 1
ATOM 2739 N N . SER A 1 362 ? 28.072 4.866 -32.659 1.00 86.50 362 SER A N 1
ATOM 2740 C CA . SER A 1 362 ? 28.496 4.684 -31.265 1.00 86.50 362 SER A CA 1
ATOM 2741 C C . SER A 1 362 ? 29.862 5.344 -31.027 1.00 86.50 362 SER A C 1
ATOM 2743 O O . SER A 1 362 ? 30.769 5.191 -31.844 1.00 86.50 362 SER A O 1
ATOM 2745 N N . ALA A 1 363 ? 30.012 6.062 -29.915 1.00 91.75 363 ALA A N 1
ATOM 2746 C CA . ALA A 1 363 ? 31.251 6.694 -29.461 1.00 91.75 363 ALA A CA 1
ATOM 2747 C C . ALA A 1 363 ? 31.870 5.948 -28.267 1.00 91.75 363 ALA A C 1
ATOM 2749 O O . ALA A 1 363 ? 33.085 5.758 -28.219 1.00 91.75 363 ALA A O 1
ATOM 2750 N N . THR A 1 364 ? 31.037 5.487 -27.332 1.00 94.62 364 THR A N 1
ATOM 2751 C CA . THR A 1 364 ? 31.446 4.723 -26.143 1.00 94.62 364 THR A CA 1
ATOM 2752 C C . THR A 1 364 ? 30.473 3.571 -25.878 1.00 94.62 364 THR A C 1
ATOM 2754 O O . THR A 1 364 ? 29.493 3.396 -26.609 1.00 94.62 364 THR A O 1
ATOM 2757 N N . PHE A 1 365 ? 30.753 2.742 -24.871 1.00 94.06 365 PHE A N 1
ATOM 2758 C CA . PHE A 1 365 ? 29.831 1.700 -24.422 1.00 94.06 365 PHE A CA 1
ATOM 2759 C C . PHE A 1 365 ? 29.751 1.588 -22.895 1.00 94.06 365 PHE A C 1
ATOM 2761 O O . PHE A 1 365 ? 30.676 1.982 -22.177 1.00 94.06 365 PHE A O 1
ATOM 2768 N N . THR A 1 366 ? 28.639 1.026 -22.420 1.00 94.81 366 THR A N 1
ATOM 2769 C CA . THR A 1 366 ? 28.325 0.804 -21.002 1.00 94.81 366 THR A CA 1
ATOM 2770 C C . THR A 1 366 ? 28.040 -0.682 -20.773 1.00 94.81 366 THR A C 1
ATOM 2772 O O . THR A 1 366 ? 27.451 -1.353 -21.624 1.00 94.81 366 THR A O 1
ATOM 2775 N N . VAL A 1 367 ? 28.472 -1.216 -19.628 1.00 95.88 367 VAL A N 1
ATOM 2776 C CA . VAL A 1 367 ? 28.276 -2.621 -19.240 1.00 95.88 367 VAL A CA 1
ATOM 2777 C C . VAL A 1 367 ? 27.447 -2.700 -17.968 1.00 95.88 367 VAL A C 1
ATOM 2779 O O . VAL A 1 367 ? 27.720 -2.009 -16.983 1.00 95.88 367 VAL A O 1
ATOM 2782 N N . TYR A 1 368 ? 26.468 -3.598 -17.986 1.00 94.25 368 TYR A N 1
ATOM 2783 C CA . TYR A 1 368 ? 25.576 -3.891 -16.875 1.00 94.25 368 TYR A CA 1
ATOM 2784 C C . TYR A 1 368 ? 25.748 -5.333 -16.410 1.00 94.25 368 TYR A C 1
ATOM 2786 O O . TYR A 1 368 ? 26.017 -6.218 -17.226 1.00 94.25 368 TYR A O 1
ATOM 2794 N N . ARG A 1 369 ? 25.553 -5.569 -15.112 1.00 94.31 369 ARG A N 1
ATOM 2795 C CA . ARG A 1 369 ? 25.632 -6.876 -14.457 1.00 94.31 369 ARG A CA 1
ATOM 2796 C C . ARG A 1 369 ? 24.521 -7.037 -13.422 1.00 94.31 369 ARG A C 1
ATOM 2798 O O . ARG A 1 369 ? 24.218 -6.097 -12.695 1.00 94.31 369 ARG A O 1
ATOM 2805 N N . GLY A 1 370 ? 23.973 -8.239 -13.294 1.00 89.62 370 GLY A N 1
ATOM 2806 C CA . GLY A 1 370 ? 23.026 -8.585 -12.235 1.00 89.62 370 GLY A CA 1
ATOM 2807 C C . GLY A 1 370 ? 22.973 -10.080 -11.944 1.00 89.62 370 GLY A C 1
ATOM 2808 O O . GLY A 1 370 ? 23.547 -10.890 -12.671 1.00 89.62 370 GLY A O 1
ATOM 2809 N N . THR A 1 371 ? 22.278 -10.452 -10.873 1.00 84.62 371 THR A N 1
ATOM 2810 C CA . THR A 1 371 ? 22.003 -11.854 -10.504 1.00 84.62 371 THR A CA 1
ATOM 2811 C C . THR A 1 371 ? 20.782 -12.415 -11.235 1.00 84.62 371 THR A C 1
ATOM 2813 O O . THR A 1 371 ? 20.627 -13.632 -11.339 1.00 84.62 371 THR A O 1
ATOM 2816 N N . LEU A 1 372 ? 19.957 -11.537 -11.813 1.00 80.94 372 LEU A N 1
ATOM 2817 C CA . LEU A 1 372 ? 18.805 -11.862 -12.647 1.00 80.94 372 LEU A CA 1
ATOM 2818 C C . LEU A 1 372 ? 18.900 -11.132 -13.995 1.00 80.94 372 LEU A C 1
ATOM 2820 O O . LEU A 1 372 ? 19.395 -10.007 -14.052 1.00 80.94 372 LEU A O 1
ATOM 2824 N N . PRO A 1 373 ? 18.390 -11.721 -15.090 1.00 78.06 373 PRO A N 1
ATOM 2825 C CA . PRO A 1 373 ? 18.477 -11.118 -16.420 1.00 78.06 373 PRO A CA 1
ATOM 2826 C C . PRO A 1 373 ? 17.646 -9.836 -16.578 1.00 78.06 373 PRO A C 1
ATOM 2828 O O . PRO A 1 373 ? 17.907 -9.065 -17.498 1.00 78.06 373 PRO A O 1
ATOM 2831 N N . THR A 1 374 ? 16.658 -9.619 -15.707 1.00 76.06 374 THR A N 1
ATOM 2832 C CA . THR A 1 374 ? 15.757 -8.455 -15.694 1.00 76.06 374 THR A CA 1
ATOM 2833 C C . THR A 1 374 ? 16.178 -7.373 -14.699 1.00 76.06 374 THR A C 1
ATOM 2835 O O . THR A 1 374 ? 15.583 -6.304 -14.688 1.00 76.06 374 THR A O 1
ATOM 2838 N N . GLN A 1 375 ? 17.190 -7.624 -13.862 1.00 83.31 375 GLN A N 1
ATOM 2839 C CA . GLN A 1 375 ? 17.641 -6.706 -12.813 1.00 83.31 375 GLN A CA 1
ATOM 2840 C C . GLN A 1 375 ? 19.154 -6.515 -12.937 1.00 83.31 375 GLN A C 1
ATOM 2842 O O . GLN A 1 375 ? 19.945 -7.202 -12.291 1.00 83.31 375 GLN A O 1
ATOM 2847 N N . LEU A 1 376 ? 19.546 -5.618 -13.844 1.00 88.62 376 LEU A N 1
ATOM 2848 C CA . LEU A 1 376 ? 20.938 -5.352 -14.195 1.00 88.62 376 LEU A CA 1
ATOM 2849 C C . LEU A 1 376 ? 21.343 -3.943 -13.756 1.00 88.62 376 LEU A C 1
ATOM 2851 O O . LEU A 1 376 ? 20.631 -2.976 -14.028 1.00 88.62 376 LEU A O 1
ATOM 2855 N N . TYR A 1 377 ? 22.523 -3.842 -13.152 1.00 91.81 377 TYR A N 1
ATOM 2856 C CA . TYR A 1 377 ? 23.110 -2.611 -12.630 1.00 91.81 377 TYR A CA 1
ATOM 2857 C C . TYR A 1 377 ? 24.396 -2.272 -13.365 1.00 91.81 377 TYR A C 1
ATOM 2859 O O . TYR A 1 377 ? 25.154 -3.162 -13.757 1.00 91.81 377 TYR A O 1
ATOM 2867 N N . ARG A 1 378 ? 24.650 -0.986 -13.579 1.00 93.69 378 ARG A N 1
ATOM 2868 C CA . ARG A 1 378 ? 25.825 -0.511 -14.308 1.00 93.69 378 ARG A CA 1
ATOM 2869 C C . ARG A 1 378 ? 27.097 -0.838 -13.532 1.00 93.69 378 ARG A C 1
ATOM 2871 O O . ARG A 1 378 ? 27.170 -0.562 -12.346 1.00 93.69 378 ARG A O 1
ATOM 2878 N N . ILE A 1 379 ? 28.102 -1.406 -14.191 1.00 96.25 379 ILE A N 1
ATOM 2879 C CA . ILE A 1 379 ? 29.411 -1.703 -13.573 1.00 96.25 379 ILE A CA 1
ATOM 2880 C C . ILE A 1 379 ? 30.567 -0.943 -14.224 1.00 96.25 379 ILE A C 1
ATOM 2882 O O . ILE A 1 379 ? 31.643 -0.831 -13.645 1.00 96.25 379 ILE A O 1
ATOM 2886 N N . ALA A 1 380 ? 30.366 -0.446 -15.444 1.00 95.31 380 ALA A N 1
ATOM 2887 C CA . ALA A 1 380 ? 31.336 0.363 -16.166 1.00 95.31 380 ALA A CA 1
ATOM 2888 C C . ALA A 1 380 ? 30.615 1.199 -17.226 1.00 95.31 380 ALA A C 1
ATOM 2890 O O . ALA A 1 380 ? 29.698 0.696 -17.876 1.00 95.31 380 ALA A O 1
ATOM 2891 N N . TYR A 1 381 ? 31.029 2.450 -17.420 1.00 94.00 381 TYR A N 1
ATOM 2892 C CA . TYR A 1 381 ? 30.403 3.388 -18.354 1.00 94.00 381 TYR A CA 1
ATOM 2893 C C . TYR A 1 381 ? 31.452 4.234 -19.077 1.00 94.00 381 TYR A C 1
ATOM 2895 O O . TYR A 1 381 ? 32.577 4.380 -18.598 1.00 94.00 381 TYR A O 1
ATOM 2903 N N . GLY A 1 382 ? 31.092 4.785 -20.240 1.00 92.12 382 GLY A N 1
ATOM 2904 C CA . GLY A 1 382 ? 31.983 5.666 -21.005 1.00 92.12 382 GLY A CA 1
ATOM 2905 C C . GLY A 1 382 ? 33.227 4.965 -21.563 1.00 92.12 382 GLY A C 1
ATOM 2906 O O . GLY A 1 382 ? 34.250 5.608 -21.792 1.00 92.12 382 GLY A O 1
ATOM 2907 N N . LEU A 1 383 ? 33.159 3.648 -21.774 1.00 95.31 383 LEU A N 1
ATOM 2908 C CA . LEU A 1 383 ? 34.287 2.850 -22.243 1.00 95.31 383 LEU A CA 1
ATOM 2909 C C . LEU A 1 383 ? 34.561 3.101 -23.729 1.00 95.31 383 LEU A C 1
ATOM 2911 O O . LEU A 1 383 ? 33.636 3.199 -24.536 1.00 95.31 383 LEU A O 1
ATOM 2915 N N . VAL A 1 384 ? 35.839 3.147 -24.108 1.00 94.94 384 VAL A N 1
ATOM 2916 C CA . VAL A 1 384 ? 36.251 3.204 -25.519 1.00 94.94 384 VAL A CA 1
ATOM 2917 C C . VAL A 1 384 ? 35.857 1.904 -26.209 1.00 94.94 384 VAL A C 1
ATOM 2919 O O . VAL A 1 384 ? 36.160 0.838 -25.684 1.00 94.94 384 VAL A O 1
ATOM 2922 N N . LEU A 1 385 ? 35.233 1.986 -27.390 1.00 93.31 385 LEU A N 1
ATOM 2923 C CA . LEU A 1 385 ? 34.777 0.816 -28.149 1.00 93.31 385 LEU A CA 1
ATOM 2924 C C . LEU A 1 385 ? 35.875 -0.251 -28.281 1.00 93.31 385 LEU A C 1
ATOM 2926 O O . LEU A 1 385 ? 36.950 0.005 -28.824 1.00 93.31 385 LEU A O 1
ATOM 2930 N N . ALA A 1 386 ? 35.574 -1.460 -27.816 1.00 93.00 386 ALA A N 1
ATOM 2931 C CA . ALA A 1 386 ? 36.491 -2.591 -27.815 1.00 93.00 386 ALA A CA 1
ATOM 2932 C C . ALA A 1 386 ? 35.755 -3.879 -28.194 1.00 93.00 386 ALA A C 1
ATOM 2934 O O . ALA A 1 386 ? 34.561 -4.010 -27.944 1.00 93.00 386 ALA A O 1
ATOM 2935 N N . GLY A 1 387 ? 36.476 -4.846 -28.769 1.00 88.50 387 GLY A N 1
ATOM 2936 C CA . GLY A 1 387 ? 35.923 -6.164 -29.109 1.00 88.50 387 GLY A CA 1
ATOM 2937 C C . GLY A 1 387 ? 35.756 -7.109 -27.913 1.00 88.50 387 GLY A C 1
ATOM 2938 O O . GLY A 1 387 ? 35.169 -8.180 -28.059 1.00 88.50 387 GLY A O 1
ATOM 2939 N N . GLN A 1 388 ? 36.282 -6.737 -26.742 1.00 94.38 388 GLN A N 1
ATOM 2940 C CA . GLN A 1 388 ? 36.241 -7.519 -25.506 1.00 94.38 388 GLN A CA 1
ATOM 2941 C C . GLN A 1 388 ? 36.141 -6.595 -24.286 1.00 94.38 388 GLN A C 1
ATOM 2943 O O . GLN A 1 388 ? 36.623 -5.462 -24.321 1.00 94.38 388 GLN A O 1
ATOM 2948 N N . PHE A 1 389 ? 35.545 -7.095 -23.205 1.00 97.00 389 PHE A N 1
ATOM 2949 C CA . PHE A 1 389 ? 35.487 -6.425 -21.904 1.00 97.00 389 PHE A CA 1
ATOM 2950 C C . PHE A 1 389 ? 35.679 -7.453 -20.791 1.00 97.00 389 PHE A C 1
ATOM 2952 O O . PHE A 1 389 ? 35.084 -8.525 -20.860 1.00 97.00 389 PHE A O 1
ATOM 2959 N N . THR A 1 390 ? 36.463 -7.130 -19.762 1.00 96.81 390 THR A N 1
ATOM 2960 C CA . THR A 1 390 ? 36.693 -8.023 -18.617 1.00 96.81 390 THR A CA 1
ATOM 2961 C C . THR A 1 390 ? 36.184 -7.374 -17.335 1.00 96.81 390 THR A C 1
ATOM 2963 O O . THR A 1 390 ? 36.703 -6.342 -16.918 1.00 96.81 390 THR A O 1
ATOM 2966 N N . ASP A 1 391 ? 35.205 -8.005 -16.690 1.00 97.00 391 ASP A N 1
ATOM 2967 C CA . ASP A 1 391 ? 34.773 -7.675 -15.334 1.00 97.00 391 ASP A CA 1
ATOM 2968 C C . ASP A 1 391 ? 35.687 -8.374 -14.322 1.00 97.00 391 ASP A C 1
ATOM 2970 O O . ASP A 1 391 ? 35.692 -9.604 -14.208 1.00 97.00 391 ASP A O 1
ATOM 2974 N N . THR A 1 392 ? 36.461 -7.584 -13.580 1.00 95.44 392 THR A N 1
ATOM 2975 C CA . THR A 1 392 ? 37.341 -8.060 -12.504 1.00 95.44 392 THR A CA 1
ATOM 2976 C C . THR A 1 392 ? 36.661 -8.080 -11.135 1.00 95.44 392 THR A C 1
ATOM 2978 O O . THR A 1 392 ? 37.341 -8.255 -10.129 1.00 95.44 392 THR A O 1
ATOM 2981 N N . GLY A 1 393 ? 35.341 -7.891 -11.080 1.00 92.50 393 GLY A N 1
ATOM 2982 C CA . GLY A 1 393 ? 34.583 -7.673 -9.848 1.00 92.50 393 GLY A CA 1
ATOM 2983 C C . GLY A 1 393 ? 34.365 -6.193 -9.556 1.00 92.50 393 GLY A C 1
ATOM 2984 O O . GLY A 1 393 ? 34.467 -5.755 -8.413 1.00 92.50 393 GLY A O 1
ATOM 2985 N N . LEU A 1 394 ? 34.072 -5.416 -10.603 1.00 94.75 394 LEU A N 1
ATOM 2986 C CA . LEU A 1 394 ? 33.752 -3.993 -10.484 1.00 94.75 394 LEU A CA 1
ATOM 2987 C C . LEU A 1 394 ? 32.491 -3.792 -9.632 1.00 94.75 394 LEU A C 1
ATOM 2989 O O . LEU A 1 394 ? 31.584 -4.634 -9.644 1.00 94.75 394 LEU A O 1
ATOM 2993 N N . ALA A 1 395 ? 32.436 -2.688 -8.887 1.00 90.56 395 ALA A N 1
ATOM 2994 C CA . ALA A 1 395 ? 31.274 -2.337 -8.078 1.00 90.56 395 ALA A CA 1
ATOM 2995 C C . ALA A 1 395 ? 30.074 -2.002 -8.976 1.00 90.56 395 ALA A C 1
ATOM 2997 O O . ALA A 1 395 ? 30.235 -1.421 -10.047 1.00 90.56 395 ALA A O 1
ATOM 2998 N N . ALA A 1 396 ? 28.878 -2.393 -8.543 1.00 89.12 396 ALA A N 1
ATOM 2999 C CA . ALA A 1 396 ? 27.647 -2.019 -9.223 1.00 89.12 396 ALA A CA 1
ATOM 3000 C C . ALA A 1 396 ? 27.204 -0.623 -8.769 1.00 89.12 396 ALA A C 1
ATOM 3002 O O . ALA A 1 396 ? 27.124 -0.347 -7.575 1.00 89.12 396 ALA A O 1
ATOM 3003 N N . GLU A 1 397 ? 26.904 0.242 -9.727 1.00 91.56 397 GLU A N 1
ATOM 3004 C CA . GLU A 1 397 ? 26.234 1.519 -9.531 1.00 91.56 397 GLU A CA 1
ATOM 3005 C C . GLU A 1 397 ? 24.720 1.317 -9.666 1.00 91.56 397 GLU A C 1
ATOM 3007 O O . GLU A 1 397 ? 24.261 0.544 -10.511 1.00 91.56 397 GLU A O 1
ATOM 3012 N N . LEU A 1 398 ? 23.931 2.057 -8.883 1.00 89.00 398 LEU A N 1
ATOM 3013 C CA . LEU A 1 398 ? 22.461 1.993 -8.861 1.00 89.00 398 LEU A CA 1
ATOM 3014 C C . LEU A 1 398 ? 21.815 2.668 -10.082 1.00 89.00 398 LEU A C 1
ATOM 3016 O O . LEU A 1 398 ? 20.877 3.450 -9.960 1.00 89.00 398 LEU A O 1
ATOM 3020 N N . ALA A 1 399 ? 22.345 2.376 -11.267 1.00 89.12 399 ALA A N 1
ATOM 3021 C CA . ALA A 1 399 ? 21.835 2.771 -12.566 1.00 89.12 399 ALA A CA 1
ATOM 3022 C C . ALA A 1 399 ? 21.454 1.511 -13.348 1.00 89.12 399 ALA A C 1
ATOM 3024 O O . ALA A 1 399 ? 22.278 0.614 -13.543 1.00 89.12 399 ALA A O 1
ATOM 3025 N N . THR A 1 400 ? 20.203 1.442 -13.788 1.00 88.31 400 THR A N 1
ATOM 3026 C CA . THR A 1 400 ? 19.670 0.298 -14.531 1.00 88.31 400 THR A CA 1
ATOM 3027 C C . THR A 1 400 ? 19.945 0.426 -16.026 1.00 88.31 400 THR A C 1
ATOM 3029 O O . THR A 1 400 ? 20.231 1.511 -16.542 1.00 88.31 400 THR A O 1
ATOM 3032 N N . SER A 1 401 ? 19.886 -0.696 -16.744 1.00 86.19 401 SER A N 1
ATOM 3033 C CA . SER A 1 401 ? 19.970 -0.680 -18.207 1.00 86.19 401 SER A CA 1
ATOM 3034 C C . SER A 1 401 ? 18.775 0.061 -18.824 1.00 86.19 401 SER A C 1
ATOM 3036 O O . SER A 1 401 ? 17.668 -0.076 -18.294 1.00 86.19 401 SER A O 1
ATOM 3038 N N . PRO A 1 402 ? 18.941 0.755 -19.966 1.00 85.31 402 PRO A N 1
ATOM 3039 C CA . PRO A 1 402 ? 17.836 1.378 -20.690 1.00 85.31 402 PRO A CA 1
ATOM 3040 C C . PRO A 1 402 ? 16.704 0.385 -20.976 1.00 85.31 402 PRO A C 1
ATOM 3042 O O . PRO A 1 402 ? 16.945 -0.725 -21.463 1.00 85.31 402 PRO A O 1
ATOM 3045 N N . ASP A 1 403 ? 15.465 0.802 -20.721 1.00 82.75 403 ASP A N 1
ATOM 3046 C CA . ASP A 1 403 ? 14.270 -0.012 -20.941 1.00 82.75 403 ASP A CA 1
ATOM 3047 C C . ASP A 1 403 ? 13.202 0.803 -21.685 1.00 82.75 403 ASP A C 1
ATOM 3049 O O . ASP A 1 403 ? 12.615 1.715 -21.106 1.00 82.75 403 ASP A O 1
ATOM 3053 N N . PRO A 1 404 ? 12.910 0.486 -22.962 1.00 75.25 404 PRO A N 1
ATOM 3054 C CA . PRO A 1 404 ? 11.897 1.207 -23.734 1.00 75.25 404 PRO A CA 1
ATOM 3055 C C . PRO A 1 404 ? 10.466 0.951 -23.245 1.00 75.25 404 PRO A C 1
ATOM 3057 O O . PRO A 1 404 ? 9.551 1.640 -23.687 1.00 75.25 404 PRO A O 1
ATOM 3060 N N . HIS A 1 405 ? 10.243 -0.078 -22.419 1.00 80.00 405 HIS A N 1
ATOM 3061 C CA . HIS A 1 405 ? 8.910 -0.414 -21.922 1.00 80.00 405 HIS A CA 1
ATOM 3062 C C . HIS A 1 405 ? 8.580 0.317 -20.626 1.00 80.00 405 HIS A C 1
ATOM 3064 O O . HIS A 1 405 ? 7.426 0.281 -20.211 1.00 80.00 405 HIS A O 1
ATOM 3070 N N . TYR A 1 406 ? 9.553 0.974 -19.993 1.00 86.62 406 TYR A N 1
ATOM 3071 C CA . TYR A 1 406 ? 9.314 1.799 -18.820 1.00 86.62 406 TYR A CA 1
ATOM 3072 C C . TYR A 1 406 ? 8.597 3.097 -19.224 1.00 86.62 406 TYR A C 1
ATOM 3074 O O . TYR A 1 406 ? 9.120 3.881 -20.015 1.00 86.62 406 TYR A O 1
ATOM 3082 N N . ASP A 1 407 ? 7.407 3.336 -18.668 1.00 87.19 407 ASP A N 1
ATOM 3083 C CA . ASP A 1 407 ? 6.701 4.623 -18.774 1.00 87.19 407 ASP A CA 1
ATOM 3084 C C . ASP A 1 407 ? 6.719 5.377 -17.438 1.00 87.19 407 ASP A C 1
ATOM 3086 O O . ASP A 1 407 ? 6.972 6.582 -17.406 1.00 87.19 407 ASP A O 1
ATOM 3090 N N . HIS A 1 408 ? 6.454 4.676 -16.332 1.00 90.44 408 HIS A N 1
ATOM 3091 C CA . HIS A 1 408 ? 6.419 5.243 -14.983 1.00 90.44 408 HIS A CA 1
ATOM 3092 C C . HIS A 1 408 ? 6.660 4.178 -13.908 1.00 90.44 408 HIS A C 1
ATOM 3094 O O . HIS A 1 408 ? 6.637 2.984 -14.184 1.00 90.44 408 HIS A O 1
ATOM 3100 N N . ALA A 1 409 ? 6.853 4.616 -12.668 1.00 93.88 409 ALA A N 1
ATOM 3101 C CA . ALA A 1 409 ? 6.847 3.780 -11.479 1.00 93.88 409 ALA A CA 1
ATOM 3102 C C . ALA A 1 409 ? 5.580 4.033 -10.649 1.00 93.88 409 ALA A C 1
ATOM 3104 O O . ALA A 1 409 ? 5.198 5.188 -10.431 1.00 93.88 409 ALA A O 1
ATOM 3105 N N . ASN A 1 410 ? 4.948 2.959 -10.183 1.00 95.38 410 ASN A N 1
ATOM 3106 C CA . ASN A 1 410 ? 3.878 2.984 -9.192 1.00 95.38 410 ASN A CA 1
ATOM 3107 C C . ASN A 1 410 ? 4.461 2.602 -7.828 1.00 95.38 410 ASN A C 1
ATOM 3109 O O . ASN A 1 410 ? 5.178 1.607 -7.701 1.00 95.38 410 ASN A O 1
ATOM 3113 N N . PHE A 1 411 ? 4.160 3.408 -6.819 1.00 96.50 411 PHE A N 1
ATOM 3114 C CA . PHE A 1 411 ? 4.619 3.218 -5.453 1.00 96.50 411 PHE A CA 1
ATOM 3115 C C . PHE A 1 411 ? 3.468 2.786 -4.563 1.00 96.50 411 PHE A C 1
ATOM 3117 O O . PHE A 1 411 ? 2.358 3.317 -4.648 1.00 96.50 411 PHE A O 1
ATOM 3124 N N . TYR A 1 412 ? 3.775 1.841 -3.689 1.00 96.50 412 TYR A N 1
ATOM 3125 C CA . TYR A 1 412 ? 2.859 1.238 -2.744 1.00 96.50 412 TYR A CA 1
ATOM 3126 C C . TYR A 1 412 ? 3.458 1.278 -1.349 1.00 96.50 412 TYR A C 1
ATOM 3128 O O . TYR A 1 412 ? 4.681 1.240 -1.198 1.00 96.50 412 TYR A O 1
ATOM 3136 N N . TRP A 1 413 ? 2.604 1.303 -0.335 1.00 95.38 413 TRP A N 1
ATOM 3137 C CA . TRP A 1 413 ? 3.023 1.201 1.053 1.00 95.38 413 TRP A CA 1
ATOM 3138 C C . TRP A 1 413 ? 2.114 0.261 1.844 1.00 95.38 413 TRP A C 1
ATOM 3140 O O . TRP A 1 413 ? 0.965 0.035 1.470 1.00 95.38 413 TRP A O 1
ATOM 3150 N N . ARG A 1 414 ? 2.637 -0.306 2.927 1.00 94.56 414 ARG A N 1
ATOM 3151 C CA . ARG A 1 414 ? 1.874 -1.053 3.939 1.00 94.56 414 ARG A CA 1
ATOM 3152 C C . ARG A 1 414 ? 2.570 -0.940 5.292 1.00 94.56 414 ARG A C 1
ATOM 3154 O O . ARG A 1 414 ? 3.761 -0.623 5.332 1.00 94.56 414 ARG A O 1
ATOM 3161 N N . LEU A 1 415 ? 1.860 -1.187 6.387 1.00 93.56 415 LEU A N 1
ATOM 3162 C CA . LEU A 1 415 ? 2.436 -1.095 7.733 1.00 93.56 415 LEU A CA 1
ATOM 3163 C C . LEU A 1 415 ? 2.931 -2.448 8.257 1.00 93.56 415 LEU A C 1
ATOM 3165 O O . LEU A 1 415 ? 2.280 -3.479 8.076 1.00 93.56 415 LEU A O 1
ATOM 3169 N N . GLU A 1 416 ? 4.055 -2.416 8.976 1.00 93.25 416 GLU A N 1
ATOM 3170 C CA . GLU A 1 416 ? 4.445 -3.501 9.882 1.00 93.25 416 GLU A CA 1
ATOM 3171 C C . GLU A 1 416 ? 3.574 -3.427 11.141 1.00 93.25 416 GLU A C 1
ATOM 3173 O O . GLU A 1 416 ? 3.397 -2.351 11.726 1.00 93.25 416 GLU A O 1
ATOM 3178 N N . GLU A 1 417 ? 3.017 -4.562 11.551 1.00 88.88 417 GLU A N 1
ATOM 3179 C CA . GLU A 1 417 ? 2.179 -4.721 12.747 1.00 88.88 417 GLU A CA 1
ATOM 3180 C C . GLU A 1 417 ? 2.980 -5.196 13.959 1.00 88.88 417 GLU A C 1
ATOM 3182 O O . GLU A 1 417 ? 2.586 -4.971 15.103 1.00 88.88 417 GLU A O 1
ATOM 3187 N N . THR A 1 418 ? 4.127 -5.828 13.719 1.00 87.81 418 THR A N 1
ATOM 3188 C CA . THR A 1 418 ? 5.053 -6.254 14.766 1.00 87.81 418 THR A CA 1
ATOM 3189 C C . THR A 1 418 ? 6.419 -5.637 14.546 1.00 87.81 418 THR A C 1
ATOM 3191 O O . THR A 1 418 ? 6.815 -5.340 13.424 1.00 87.81 418 THR A O 1
ATOM 3194 N N . GLU A 1 419 ? 7.186 -5.509 15.622 1.00 86.62 419 GLU A N 1
ATOM 3195 C CA . GLU A 1 419 ? 8.622 -5.297 15.487 1.00 86.62 419 GLU A CA 1
ATOM 3196 C C . GLU A 1 419 ? 9.295 -6.515 14.848 1.00 86.62 419 GLU A C 1
ATOM 3198 O O . GLU A 1 419 ? 8.776 -7.634 14.892 1.00 86.62 419 GLU A O 1
ATOM 3203 N N . GLU A 1 420 ? 10.482 -6.289 14.302 1.00 89.81 420 GLU A N 1
ATOM 3204 C CA . GLU A 1 420 ? 11.354 -7.345 13.808 1.00 89.81 420 GLU A CA 1
ATOM 3205 C C . GLU A 1 420 ? 11.778 -8.295 14.929 1.00 89.81 420 GLU A C 1
ATOM 3207 O O . GLU A 1 420 ? 12.137 -7.867 16.034 1.00 89.81 420 GLU A O 1
ATOM 3212 N N . LYS A 1 421 ? 11.725 -9.598 14.641 1.00 91.69 421 LYS A N 1
ATOM 3213 C CA . LYS A 1 421 ? 12.101 -10.667 15.569 1.00 91.69 421 LYS A CA 1
ATOM 3214 C C . LYS A 1 421 ? 13.070 -11.645 14.933 1.00 91.69 421 LYS A C 1
ATOM 3216 O O . LYS A 1 421 ? 13.027 -11.884 13.729 1.00 91.69 421 LYS A O 1
ATOM 3221 N N . PHE A 1 422 ? 13.889 -12.248 15.786 1.00 92.94 422 PHE A N 1
ATOM 3222 C CA . PHE A 1 422 ? 14.784 -13.338 15.426 1.00 92.94 422 PHE A CA 1
ATOM 3223 C C . PHE A 1 422 ? 14.016 -14.656 15.508 1.00 92.94 422 PHE A C 1
ATOM 3225 O O . PHE A 1 422 ? 13.380 -14.954 16.521 1.00 92.94 422 PHE A O 1
ATOM 3232 N N . ALA A 1 423 ? 14.076 -15.475 14.463 1.00 94.25 423 ALA A N 1
ATOM 3233 C CA . ALA A 1 423 ? 13.418 -16.770 14.469 1.00 94.25 423 ALA A CA 1
ATOM 3234 C C . ALA A 1 423 ? 14.142 -17.735 15.424 1.00 94.25 423 ALA A C 1
ATOM 3236 O O . ALA A 1 423 ? 15.200 -18.275 15.113 1.00 94.25 423 ALA A O 1
ATOM 3237 N N . THR A 1 424 ? 13.558 -17.987 16.598 1.00 94.69 424 THR A N 1
ATOM 3238 C CA . THR A 1 424 ? 14.025 -19.046 17.517 1.00 94.69 424 THR A CA 1
ATOM 3239 C C . THR A 1 424 ? 13.215 -20.334 17.375 1.00 94.69 424 THR A C 1
ATOM 3241 O O . THR A 1 424 ? 13.637 -21.391 17.845 1.00 94.69 424 THR A O 1
ATOM 3244 N N . ILE A 1 425 ? 12.074 -20.266 16.686 1.00 93.38 425 ILE A N 1
ATOM 3245 C CA . ILE A 1 425 ? 11.222 -21.400 16.339 1.00 93.38 425 ILE A CA 1
ATOM 3246 C C . ILE A 1 425 ? 11.046 -21.400 14.820 1.00 93.38 425 ILE A C 1
ATOM 3248 O O . ILE A 1 425 ? 10.534 -20.441 14.249 1.00 93.38 425 ILE A O 1
ATOM 3252 N N . VAL A 1 426 ? 11.449 -22.485 14.161 1.00 95.44 426 VAL A N 1
ATOM 3253 C CA . VAL A 1 426 ? 11.368 -22.627 12.701 1.00 95.44 426 VAL A CA 1
ATOM 3254 C C . VAL A 1 426 ? 10.800 -23.986 12.312 1.00 95.44 426 VAL A C 1
ATOM 3256 O O . VAL A 1 426 ? 11.014 -24.990 12.994 1.00 95.44 426 VAL A O 1
ATOM 3259 N N . GLY A 1 427 ? 10.077 -24.024 11.196 1.00 91.88 427 GLY A N 1
ATOM 3260 C CA . GLY A 1 427 ? 9.556 -25.247 10.597 1.00 91.88 427 GLY A CA 1
ATOM 3261 C C . GLY A 1 427 ? 9.180 -25.042 9.126 1.00 91.88 427 GLY A C 1
ATOM 3262 O O . GLY A 1 427 ? 9.188 -23.913 8.639 1.00 91.88 427 GLY A O 1
ATOM 3263 N N . PRO A 1 428 ? 8.811 -26.111 8.396 1.00 92.75 428 PRO A N 1
ATOM 3264 C CA . PRO A 1 428 ? 8.526 -26.032 6.960 1.00 92.75 428 PRO A CA 1
ATOM 3265 C C . PRO A 1 428 ? 7.449 -25.007 6.588 1.00 92.75 428 PRO A C 1
ATOM 3267 O O . PRO A 1 428 ? 7.545 -24.390 5.534 1.00 92.75 428 PRO A O 1
ATOM 3270 N N . ASN A 1 429 ? 6.455 -24.806 7.455 1.00 95.94 429 ASN A N 1
ATOM 3271 C CA . ASN A 1 429 ? 5.393 -23.802 7.343 1.00 95.94 429 ASN A CA 1
ATOM 3272 C C . ASN A 1 429 ? 5.223 -23.001 8.647 1.00 95.94 429 ASN A C 1
ATOM 3274 O O . ASN A 1 429 ? 4.116 -22.568 8.976 1.00 95.94 429 ASN A O 1
ATOM 3278 N N . GLN A 1 430 ? 6.298 -22.853 9.425 1.00 95.88 430 GLN A N 1
ATOM 3279 C CA . GLN A 1 430 ? 6.261 -22.178 10.720 1.00 95.88 430 GLN A CA 1
ATOM 3280 C C . GLN A 1 430 ? 7.458 -21.253 10.894 1.00 95.88 430 GLN A C 1
ATOM 3282 O O . GLN A 1 430 ? 8.575 -21.582 10.496 1.00 95.88 430 GLN A O 1
ATOM 3287 N N . VAL A 1 431 ? 7.215 -20.110 11.523 1.00 97.12 431 VAL A N 1
ATOM 3288 C CA . VAL A 1 431 ? 8.251 -19.199 12.014 1.00 97.12 431 VAL A CA 1
ATOM 3289 C C . VAL A 1 431 ? 7.753 -18.567 13.310 1.00 97.12 431 VAL A C 1
ATOM 3291 O O . VAL A 1 431 ? 6.557 -18.321 13.472 1.00 97.12 431 VAL A O 1
ATOM 3294 N N . GLY A 1 432 ? 8.636 -18.361 14.272 1.00 94.75 432 GLY A N 1
ATOM 3295 C CA . GLY A 1 432 ? 8.255 -17.855 15.577 1.00 94.75 432 GLY A CA 1
ATOM 3296 C C . GLY A 1 432 ? 9.447 -17.514 16.448 1.00 94.75 432 GLY A C 1
ATOM 3297 O O . GLY A 1 432 ? 10.597 -17.813 16.127 1.00 94.75 432 GLY A O 1
ATOM 3298 N N . ASP A 1 433 ? 9.142 -16.907 17.584 1.00 93.12 433 ASP A N 1
ATOM 3299 C CA . ASP A 1 433 ? 10.117 -16.553 18.602 1.00 93.12 433 ASP A CA 1
ATOM 3300 C C . ASP A 1 433 ? 9.535 -16.913 19.977 1.00 93.12 433 ASP A C 1
ATOM 3302 O O . ASP A 1 433 ? 8.412 -16.538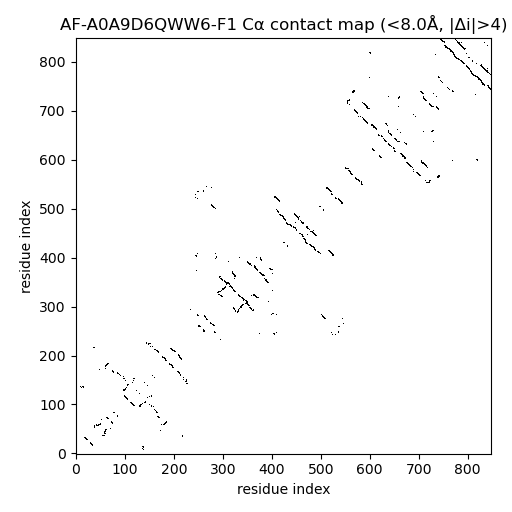 20.312 1.00 93.12 433 ASP A O 1
ATOM 3306 N N . ALA A 1 434 ? 10.284 -17.679 20.771 1.00 90.12 434 ALA A N 1
ATOM 3307 C CA . ALA A 1 434 ? 9.883 -18.127 22.102 1.00 90.12 434 ALA A CA 1
ATOM 3308 C C . ALA A 1 434 ? 9.633 -16.978 23.101 1.00 90.12 434 ALA A C 1
ATOM 3310 O O . ALA A 1 434 ? 8.960 -17.196 24.107 1.00 90.12 434 ALA A O 1
ATOM 3311 N N . SER A 1 435 ? 10.160 -15.779 22.841 1.00 86.56 435 SER A N 1
ATOM 3312 C CA . SER A 1 435 ? 9.945 -14.570 23.647 1.00 86.56 435 SER A CA 1
ATOM 3313 C C . SER A 1 435 ? 8.665 -13.804 23.293 1.00 86.56 435 SER A C 1
ATOM 3315 O O . SER A 1 435 ? 8.295 -12.875 24.012 1.00 86.56 435 SER A O 1
ATOM 3317 N N . LEU A 1 436 ? 7.980 -14.172 22.204 1.00 83.94 436 LEU A N 1
ATOM 3318 C CA . LEU A 1 436 ? 6.741 -13.521 21.794 1.00 83.94 436 LEU A CA 1
ATOM 3319 C C . LEU A 1 436 ? 5.569 -13.848 22.728 1.00 83.94 436 LEU A C 1
ATOM 3321 O O . LEU A 1 436 ? 5.451 -14.937 23.287 1.00 83.94 436 LEU A O 1
ATOM 3325 N N . SER A 1 437 ? 4.661 -12.885 22.844 1.00 88.19 437 SER A N 1
ATOM 3326 C CA . SER A 1 437 ? 3.412 -12.984 23.601 1.00 88.19 437 SER A CA 1
ATOM 3327 C C . SER A 1 437 ? 2.227 -12.507 22.756 1.00 88.19 437 SER A C 1
ATOM 3329 O O . SER A 1 437 ? 1.431 -11.664 23.168 1.00 88.19 437 SER A O 1
ATOM 3331 N N . LEU A 1 438 ? 2.124 -13.024 21.528 1.00 85.75 438 LEU A N 1
ATOM 3332 C CA . LEU A 1 438 ? 1.044 -12.674 20.607 1.00 85.75 438 LEU A CA 1
ATOM 3333 C C . LEU A 1 438 ? -0.313 -13.144 21.153 1.00 85.75 438 LEU A C 1
ATOM 3335 O O . LEU A 1 438 ? -0.425 -14.176 21.815 1.00 85.75 438 LEU A O 1
ATOM 3339 N N . THR A 1 439 ? -1.379 -12.423 20.818 1.00 90.75 439 THR A N 1
ATOM 3340 C CA . THR A 1 439 ? -2.731 -12.937 21.060 1.00 90.75 439 THR A CA 1
ATOM 3341 C C . THR A 1 439 ? -3.005 -14.072 20.062 1.00 90.75 439 THR A C 1
ATOM 3343 O O . THR A 1 439 ? -2.821 -13.860 18.856 1.00 90.75 439 THR A O 1
ATOM 3346 N N . PRO A 1 440 ? -3.412 -15.278 20.512 1.00 91.81 440 PRO A N 1
ATOM 3347 C CA . PRO A 1 440 ? -3.684 -16.392 19.610 1.00 91.81 440 PRO A CA 1
ATOM 3348 C C . PRO A 1 440 ? -4.686 -16.013 18.515 1.00 91.81 440 PRO A C 1
ATOM 3350 O O . PRO A 1 440 ? -5.739 -15.446 18.796 1.00 91.81 440 PRO A O 1
ATOM 3353 N N . ASN A 1 441 ? -4.345 -16.341 17.272 1.00 90.94 441 ASN A N 1
ATOM 3354 C CA . ASN A 1 441 ? -5.101 -16.072 16.046 1.00 90.94 441 ASN A CA 1
ATOM 3355 C C . ASN A 1 441 ? -5.375 -14.594 15.705 1.00 90.94 441 ASN A C 1
ATOM 3357 O O . ASN A 1 441 ? -6.113 -14.331 14.758 1.00 90.94 441 ASN A O 1
ATOM 3361 N N . ALA A 1 442 ? -4.769 -13.628 16.402 1.00 86.25 442 ALA A N 1
ATOM 3362 C CA . ALA A 1 442 ? -4.953 -12.207 16.097 1.00 86.25 442 ALA A CA 1
ATOM 3363 C C . ALA A 1 442 ? -4.402 -11.785 14.723 1.00 86.25 442 ALA A C 1
ATOM 3365 O O . ALA A 1 442 ? -4.858 -10.790 14.175 1.00 86.25 442 ALA A O 1
ATOM 3366 N N . TYR A 1 443 ? -3.453 -12.541 14.159 1.00 90.56 443 TYR A N 1
ATOM 3367 C CA . TYR A 1 443 ? -2.793 -12.214 12.890 1.00 90.56 443 TYR A CA 1
ATOM 3368 C C . TYR A 1 443 ? -3.221 -13.127 11.736 1.00 90.56 443 TYR A C 1
ATOM 3370 O O . TYR A 1 443 ? -2.570 -13.156 10.693 1.00 90.56 443 TYR A O 1
ATOM 3378 N N . VAL A 1 444 ? -4.304 -13.894 11.888 1.00 92.31 444 VAL A N 1
ATOM 3379 C CA . VAL A 1 444 ? -4.832 -14.712 10.786 1.00 92.31 444 VAL A CA 1
ATOM 3380 C C . VAL A 1 444 ? -5.241 -13.810 9.622 1.00 92.31 444 VAL A C 1
ATOM 3382 O O . VAL A 1 444 ? -5.964 -12.835 9.803 1.00 92.31 444 VAL A O 1
ATOM 3385 N N . GLY A 1 445 ? -4.771 -14.137 8.418 1.00 89.75 445 GLY A N 1
ATOM 3386 C CA . GLY A 1 445 ? -4.997 -13.343 7.209 1.00 89.75 445 GLY A CA 1
ATOM 3387 C C . GLY A 1 445 ? -3.970 -12.233 6.967 1.00 89.75 445 GLY A C 1
ATOM 3388 O O . GLY A 1 445 ? -3.922 -11.724 5.851 1.00 89.75 445 GLY A O 1
ATOM 3389 N N . HIS A 1 446 ? -3.114 -11.903 7.942 1.00 93.19 446 HIS A N 1
ATOM 3390 C CA . HIS A 1 446 ? -1.953 -11.028 7.736 1.00 93.19 446 HIS A CA 1
ATOM 3391 C C . HIS A 1 446 ? -0.834 -11.756 6.976 1.00 93.19 446 HIS A C 1
ATOM 3393 O O . HIS A 1 446 ? -0.904 -12.966 6.735 1.00 93.19 446 HIS A O 1
ATOM 3399 N N . VAL A 1 447 ? 0.216 -11.026 6.594 1.00 95.69 447 VAL A N 1
ATOM 3400 C CA . VAL A 1 447 ? 1.375 -11.582 5.884 1.00 95.69 447 VAL A CA 1
ATOM 3401 C C . VAL A 1 447 ? 2.592 -11.572 6.795 1.00 95.69 447 VAL A C 1
ATOM 3403 O O . VAL A 1 447 ? 2.903 -10.556 7.404 1.00 95.69 447 VAL A O 1
ATOM 3406 N N . VAL A 1 448 ? 3.307 -12.692 6.871 1.00 95.94 448 VAL A N 1
ATOM 3407 C CA . VAL A 1 448 ? 4.643 -12.738 7.474 1.00 95.94 448 VAL A CA 1
ATOM 3408 C C . VAL A 1 448 ? 5.695 -12.651 6.375 1.00 95.94 448 VAL A C 1
ATOM 3410 O O . VAL A 1 448 ? 5.621 -13.376 5.376 1.00 95.94 448 VAL A O 1
ATOM 3413 N N . ARG A 1 449 ? 6.672 -11.763 6.567 1.00 94.50 449 ARG A N 1
ATOM 3414 C CA . ARG A 1 449 ? 7.810 -11.563 5.667 1.00 94.50 449 ARG A CA 1
ATOM 3415 C C . ARG A 1 449 ? 9.105 -11.944 6.370 1.00 94.50 449 ARG A C 1
ATOM 3417 O O . ARG A 1 449 ? 9.343 -11.509 7.495 1.00 94.50 449 ARG A O 1
ATOM 3424 N N . LEU A 1 450 ? 9.956 -12.703 5.682 1.00 94.38 450 LEU A N 1
ATOM 3425 C CA . LEU A 1 450 ? 11.339 -12.942 6.104 1.00 94.38 450 LEU A CA 1
ATOM 3426 C C . LEU A 1 450 ? 12.204 -11.784 5.585 1.00 94.38 450 LEU A C 1
ATOM 3428 O O . LEU A 1 450 ? 12.313 -11.589 4.372 1.00 94.38 450 LEU A O 1
ATOM 3432 N N . VAL A 1 451 ? 12.745 -10.962 6.484 1.00 92.19 451 VAL A N 1
ATOM 3433 C CA . VAL A 1 451 ? 13.384 -9.675 6.138 1.00 92.19 451 VAL A CA 1
ATOM 3434 C C . VAL A 1 451 ? 14.906 -9.732 6.085 1.00 92.19 451 VAL A C 1
ATOM 3436 O O . VAL A 1 451 ? 15.498 -8.887 5.416 1.00 92.19 451 VAL A O 1
ATOM 3439 N N . GLU A 1 452 ? 15.512 -10.727 6.732 1.00 90.81 452 GLU A N 1
ATOM 3440 C CA . GLU A 1 452 ? 16.957 -10.979 6.745 1.00 90.81 452 GLU A CA 1
ATOM 3441 C C . GLU A 1 452 ? 17.224 -12.469 7.033 1.00 90.81 452 GLU A C 1
ATOM 3443 O O . GLU A 1 452 ? 16.355 -13.172 7.560 1.00 90.81 452 GLU A O 1
ATOM 3448 N N . GLY A 1 453 ? 18.421 -12.948 6.687 1.00 90.44 453 GLY A N 1
ATOM 3449 C CA . GLY A 1 453 ? 18.881 -14.308 6.971 1.00 90.44 453 GLY A CA 1
ATOM 3450 C C . GLY A 1 453 ? 18.379 -15.365 5.988 1.00 90.44 453 GLY A C 1
ATOM 3451 O O . GLY A 1 453 ? 18.029 -15.077 4.843 1.00 90.44 453 GLY A O 1
ATOM 3452 N N . GLN A 1 454 ? 18.366 -16.625 6.424 1.00 90.81 454 GLN A N 1
ATOM 3453 C CA . GLN A 1 454 ? 17.962 -17.744 5.575 1.00 90.81 454 GLN A CA 1
ATOM 3454 C C . GLN A 1 454 ? 16.503 -17.597 5.108 1.00 90.81 454 GLN A C 1
ATOM 3456 O O . GLN A 1 454 ? 15.591 -17.396 5.914 1.00 90.81 454 GLN A O 1
ATOM 3461 N N . GLY A 1 455 ? 16.276 -17.717 3.797 1.00 86.75 455 GLY A N 1
ATOM 3462 C CA . GLY A 1 455 ? 14.950 -17.590 3.194 1.00 86.75 455 GLY A CA 1
ATOM 3463 C C . GLY A 1 455 ? 14.429 -16.154 3.048 1.00 86.75 455 GLY A C 1
ATOM 3464 O O . GLY A 1 455 ? 13.236 -15.987 2.776 1.00 86.75 455 GLY A O 1
ATOM 3465 N N . GLU A 1 456 ? 15.287 -15.139 3.211 1.00 88.88 456 GLU A N 1
ATOM 3466 C CA . GLU A 1 456 ? 14.967 -13.718 3.019 1.00 88.88 456 GLU A CA 1
ATOM 3467 C C . GLU A 1 456 ? 14.158 -13.445 1.735 1.00 88.88 456 GLU A C 1
ATOM 3469 O O . GLU A 1 456 ? 14.397 -14.009 0.667 1.00 88.88 456 GLU A O 1
ATOM 3474 N N . GLY A 1 457 ? 13.194 -12.527 1.837 1.00 84.50 457 GLY A N 1
ATOM 3475 C CA . GLY A 1 457 ? 12.377 -12.057 0.719 1.00 84.50 457 GLY A CA 1
ATOM 3476 C C . GLY A 1 457 ? 11.120 -12.889 0.476 1.00 84.50 457 GLY A C 1
ATOM 3477 O O . GLY A 1 457 ? 10.247 -12.459 -0.277 1.00 84.50 457 GLY A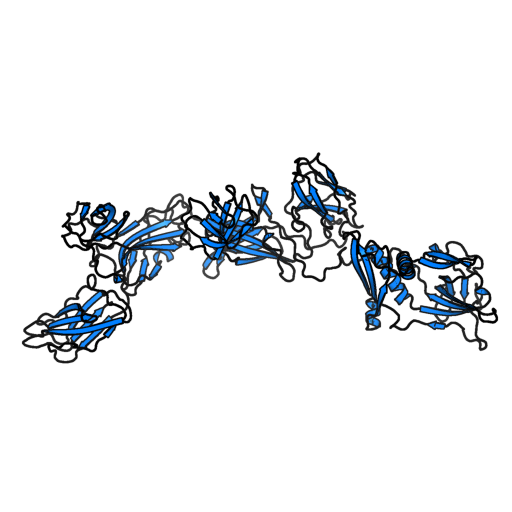 O 1
ATOM 3478 N N . GLN A 1 458 ? 10.981 -14.042 1.135 1.00 89.94 458 GLN A N 1
ATOM 3479 C CA . GLN A 1 458 ? 9.751 -14.822 1.082 1.00 89.94 458 GLN A CA 1
ATOM 3480 C C . GLN A 1 458 ? 8.639 -14.192 1.928 1.00 89.94 458 GLN A C 1
ATOM 3482 O O . GLN A 1 458 ? 8.854 -13.747 3.057 1.00 89.94 458 GLN A O 1
ATOM 3487 N N . GLU A 1 459 ? 7.422 -14.243 1.390 1.00 92.25 459 GLU A N 1
ATOM 3488 C CA . GLU A 1 459 ? 6.190 -13.828 2.061 1.00 92.25 459 GLU A CA 1
ATOM 3489 C C . GLU A 1 459 ? 5.154 -14.948 2.031 1.00 92.25 459 GLU A C 1
ATOM 3491 O O . GLU A 1 459 ? 5.069 -15.712 1.054 1.00 92.25 459 GLU A O 1
ATOM 3496 N N . ARG A 1 460 ? 4.370 -15.057 3.106 1.00 94.25 460 ARG A N 1
ATOM 3497 C CA . ARG A 1 460 ? 3.286 -16.036 3.242 1.00 94.25 460 ARG A CA 1
ATOM 3498 C C . ARG A 1 460 ? 2.128 -15.472 4.058 1.00 94.25 460 ARG A C 1
ATOM 3500 O O . ARG A 1 460 ? 2.345 -14.687 4.980 1.00 94.25 460 ARG A O 1
ATOM 3507 N N . THR A 1 461 ? 0.910 -15.912 3.757 1.00 95.69 461 THR A N 1
ATOM 3508 C CA . THR A 1 461 ? -0.268 -15.550 4.552 1.00 95.69 461 THR A CA 1
ATOM 3509 C C . THR A 1 461 ? -0.313 -16.407 5.813 1.00 95.69 461 THR A C 1
ATOM 3511 O O . THR A 1 461 ? -0.098 -17.619 5.771 1.00 95.69 461 THR A O 1
ATOM 3514 N N . ILE A 1 462 ? -0.596 -15.783 6.952 1.00 96.50 462 ILE A N 1
ATOM 3515 C CA . ILE A 1 462 ? -0.702 -16.459 8.244 1.00 96.50 462 ILE A CA 1
ATOM 3516 C C . ILE A 1 462 ? -2.061 -17.164 8.313 1.00 96.50 462 ILE A C 1
ATOM 3518 O O . ILE A 1 462 ? -3.113 -16.524 8.283 1.00 96.50 462 ILE A O 1
ATOM 3522 N N . ALA A 1 463 ? -2.039 -18.493 8.416 1.00 96.25 463 ALA A N 1
ATOM 3523 C CA . ALA A 1 463 ? -3.231 -19.332 8.529 1.00 96.25 463 ALA A CA 1
ATOM 3524 C C . ALA A 1 463 ? -3.681 -19.514 9.990 1.00 96.25 463 ALA A C 1
ATOM 3526 O O . ALA A 1 463 ? -4.870 -19.663 10.258 1.00 96.25 463 ALA A O 1
ATOM 3527 N N . ALA A 1 464 ? -2.734 -19.505 10.930 1.00 94.75 464 ALA A N 1
ATOM 3528 C CA . ALA A 1 464 ? -2.979 -19.574 12.370 1.00 94.75 464 ALA A CA 1
ATOM 3529 C C . ALA A 1 464 ? -1.785 -18.991 13.134 1.00 94.75 464 ALA A C 1
ATOM 3531 O O . ALA A 1 464 ? -0.650 -19.083 12.663 1.00 94.75 464 ALA A O 1
ATOM 3532 N N . ASN A 1 465 ? -2.004 -18.463 14.339 1.00 96.06 465 ASN A N 1
ATOM 3533 C CA . ASN A 1 465 ? -0.903 -18.130 15.242 1.00 96.06 465 ASN A CA 1
ATOM 3534 C C . ASN A 1 465 ? -1.210 -18.505 16.693 1.00 96.06 465 ASN A C 1
ATOM 3536 O O . ASN A 1 465 ? -2.320 -18.312 17.182 1.00 96.06 465 ASN A O 1
ATOM 3540 N N . THR A 1 466 ? -0.206 -19.016 17.398 1.00 95.31 466 THR A N 1
ATOM 3541 C CA . THR A 1 466 ? -0.228 -19.130 18.863 1.00 95.31 466 THR A CA 1
ATOM 3542 C C . THR A 1 466 ? 0.384 -17.865 19.477 1.00 95.31 466 THR A C 1
ATOM 3544 O O . THR A 1 466 ? 0.567 -16.862 18.783 1.00 95.31 466 THR A O 1
ATOM 3547 N N . ALA A 1 467 ? 0.717 -17.902 20.771 1.00 91.19 467 ALA A N 1
ATOM 3548 C CA . ALA A 1 467 ? 1.448 -16.816 21.416 1.00 91.19 467 ALA A CA 1
ATOM 3549 C C . ALA A 1 467 ? 2.877 -16.626 20.878 1.00 91.19 467 ALA A C 1
ATOM 3551 O O . ALA A 1 467 ? 3.384 -15.508 20.894 1.00 91.19 467 ALA A O 1
ATOM 3552 N N . THR A 1 468 ? 3.509 -17.690 20.373 1.00 94.12 468 THR A N 1
ATOM 3553 C CA . THR A 1 468 ? 4.932 -17.684 19.984 1.00 94.12 468 THR A CA 1
ATOM 3554 C C . THR A 1 468 ? 5.201 -18.134 18.550 1.00 94.12 468 THR A C 1
ATOM 3556 O O . THR A 1 468 ? 6.309 -17.944 18.058 1.00 94.12 468 THR A O 1
ATOM 3559 N N . ILE A 1 469 ? 4.221 -18.736 17.866 1.00 96.19 469 ILE A N 1
ATOM 3560 C CA . ILE A 1 469 ? 4.412 -19.363 16.550 1.00 96.19 469 ILE A CA 1
ATOM 3561 C C . ILE A 1 469 ? 3.393 -18.821 15.553 1.00 96.19 469 ILE A C 1
ATOM 3563 O O . ILE A 1 469 ? 2.189 -18.858 15.811 1.00 96.19 469 ILE A O 1
ATOM 3567 N N . LEU A 1 470 ? 3.875 -18.407 14.384 1.00 97.00 470 LEU A N 1
ATOM 3568 C CA . LEU A 1 470 ? 3.079 -18.139 13.192 1.00 97.00 470 LEU A CA 1
ATOM 3569 C C . LEU A 1 470 ? 3.095 -19.389 12.302 1.00 97.00 470 LEU A C 1
ATOM 3571 O O . LEU A 1 470 ? 4.160 -19.900 11.955 1.00 97.00 470 LEU A O 1
ATOM 3575 N N . THR A 1 471 ? 1.919 -19.892 11.931 1.00 97.56 471 THR A N 1
ATOM 3576 C CA . THR A 1 471 ? 1.749 -20.983 10.960 1.00 97.56 471 THR A CA 1
ATOM 3577 C C . THR A 1 471 ? 1.212 -20.409 9.658 1.00 97.56 471 THR A C 1
ATOM 3579 O O . THR A 1 471 ? 0.187 -19.724 9.654 1.00 97.56 471 THR A O 1
ATOM 3582 N N . VAL A 1 472 ? 1.895 -20.694 8.554 1.00 97.38 472 VAL A N 1
ATOM 3583 C CA . VAL A 1 472 ? 1.604 -20.107 7.242 1.00 97.38 472 VAL A CA 1
ATOM 3584 C C . VAL A 1 472 ? 0.852 -21.057 6.308 1.00 97.38 472 VAL A C 1
ATOM 3586 O O . VAL A 1 472 ? 0.832 -22.273 6.510 1.00 97.38 472 VAL A O 1
ATOM 3589 N N . ASP A 1 473 ? 0.221 -20.482 5.286 1.00 95.19 473 ASP A N 1
ATOM 3590 C CA . ASP A 1 473 ? -0.669 -21.134 4.318 1.00 95.19 473 ASP A CA 1
ATOM 3591 C C . ASP A 1 473 ? 0.003 -22.196 3.428 1.00 95.19 473 ASP A C 1
ATOM 3593 O O . ASP A 1 473 ? -0.654 -23.131 2.965 1.00 95.19 473 ASP A O 1
ATOM 3597 N N . ARG A 1 474 ? 1.316 -22.086 3.203 1.00 95.25 474 ARG A N 1
ATOM 3598 C CA . ARG A 1 474 ? 2.122 -23.055 2.447 1.00 95.25 474 ARG A CA 1
ATOM 3599 C C . ARG A 1 474 ? 3.568 -23.075 2.928 1.00 95.25 474 ARG A C 1
ATOM 3601 O O . ARG A 1 474 ? 4.042 -22.115 3.529 1.00 95.25 474 ARG A O 1
ATOM 3608 N N . ASN A 1 475 ? 4.286 -24.149 2.603 1.00 95.62 475 ASN A N 1
ATOM 3609 C CA . ASN A 1 475 ? 5.688 -24.281 2.986 1.00 95.62 475 ASN A CA 1
ATOM 3610 C C . ASN A 1 475 ? 6.560 -23.147 2.414 1.00 95.62 475 ASN A C 1
ATOM 3612 O O . ASN A 1 475 ? 6.296 -22.596 1.335 1.00 95.62 475 ASN A O 1
ATOM 3616 N N . TRP A 1 476 ? 7.622 -22.825 3.144 1.00 92.62 476 TRP A N 1
ATOM 3617 C CA . TRP A 1 476 ? 8.719 -21.998 2.662 1.00 92.62 476 TRP A CA 1
ATOM 3618 C C . TRP A 1 476 ? 9.461 -22.729 1.538 1.00 92.62 476 TRP A C 1
ATOM 3620 O O . TRP A 1 476 ? 9.698 -23.936 1.628 1.00 92.62 476 TRP A O 1
ATOM 3630 N N . ASP A 1 477 ? 9.791 -22.005 0.470 1.00 90.88 477 ASP A N 1
ATOM 3631 C CA . ASP A 1 477 ? 10.584 -22.529 -0.646 1.00 90.88 477 ASP A CA 1
ATOM 3632 C C . ASP A 1 477 ? 12.024 -22.784 -0.179 1.00 90.88 477 ASP A C 1
ATOM 3634 O O . ASP A 1 477 ? 12.608 -23.833 -0.453 1.00 90.88 477 ASP A O 1
ATOM 3638 N N . GLU A 1 478 ? 12.553 -21.847 0.608 1.00 92.06 478 GLU A N 1
ATOM 3639 C CA . GLU A 1 478 ? 13.786 -21.991 1.373 1.00 92.06 478 GLU A CA 1
ATOM 3640 C C . GLU A 1 478 ? 13.451 -21.902 2.864 1.00 92.06 478 GLU A C 1
ATOM 3642 O O . GLU A 1 478 ? 12.925 -20.891 3.330 1.00 92.06 478 GLU A O 1
ATOM 3647 N N . ALA A 1 479 ? 13.677 -22.990 3.603 1.00 91.19 479 ALA A N 1
ATOM 3648 C CA . ALA A 1 479 ? 13.249 -23.086 4.995 1.00 91.19 479 ALA A CA 1
ATOM 3649 C C . ALA A 1 479 ? 14.006 -22.083 5.889 1.00 91.19 479 ALA A C 1
ATOM 3651 O O . ALA A 1 479 ? 15.232 -22.013 5.775 1.00 91.19 479 ALA A O 1
ATOM 3652 N N . PRO A 1 480 ? 13.309 -21.355 6.784 1.00 95.06 480 PRO A N 1
ATOM 3653 C CA . PRO A 1 480 ? 13.945 -20.434 7.718 1.00 95.06 480 PRO A CA 1
ATOM 3654 C C . PRO A 1 480 ? 14.799 -21.187 8.744 1.00 95.06 480 PRO A C 1
ATOM 3656 O O . PRO A 1 480 ? 14.521 -22.344 9.078 1.00 95.06 480 PRO A O 1
ATOM 3659 N N . ASP A 1 481 ? 15.816 -20.516 9.274 1.00 92.88 481 ASP A N 1
ATOM 3660 C CA . ASP A 1 481 ? 16.698 -21.031 10.320 1.00 92.88 481 ASP A CA 1
ATOM 3661 C C . ASP A 1 481 ? 16.934 -19.990 11.432 1.00 92.88 481 ASP A C 1
ATOM 3663 O O . ASP A 1 481 ? 16.268 -18.959 11.492 1.00 92.88 481 ASP A O 1
ATOM 3667 N N . GLY A 1 482 ? 17.867 -20.269 12.349 1.00 88.19 482 GLY A N 1
ATOM 3668 C CA . GLY A 1 482 ? 18.176 -19.375 13.472 1.00 88.19 482 GLY A CA 1
ATOM 3669 C C . GLY A 1 482 ? 18.822 -18.037 13.087 1.00 88.19 482 GLY A C 1
ATOM 3670 O O . GLY A 1 482 ? 19.040 -17.204 13.963 1.00 88.19 482 GLY A O 1
ATOM 3671 N N . THR A 1 483 ? 19.160 -17.834 11.811 1.00 93.31 483 THR A N 1
ATOM 3672 C CA . THR A 1 483 ? 19.629 -16.553 11.264 1.00 93.31 483 THR A CA 1
ATOM 3673 C C . THR A 1 483 ? 18.495 -15.731 10.662 1.00 93.31 483 THR A C 1
ATOM 3675 O O . THR A 1 483 ? 18.715 -14.575 10.325 1.00 93.31 483 THR A O 1
ATOM 3678 N N . THR A 1 484 ? 17.298 -16.305 10.505 1.00 95.38 484 THR A N 1
ATOM 3679 C CA . THR A 1 484 ? 16.162 -15.642 9.868 1.00 95.38 484 THR A CA 1
ATOM 3680 C C . THR A 1 484 ? 15.551 -14.583 10.780 1.00 95.38 484 THR A C 1
ATOM 3682 O O . THR A 1 484 ? 15.230 -14.846 11.940 1.00 95.38 484 THR A O 1
ATOM 3685 N N . HIS A 1 485 ? 15.314 -13.397 10.229 1.00 94.19 485 HIS A N 1
ATOM 3686 C CA . HIS A 1 485 ? 14.541 -12.340 10.870 1.00 94.19 485 HIS A CA 1
ATOM 3687 C C . HIS A 1 485 ? 13.188 -12.209 10.177 1.00 94.19 485 HIS A C 1
ATOM 3689 O O . HIS A 1 485 ? 13.094 -12.340 8.952 1.00 94.19 485 HIS A O 1
ATOM 3695 N N . PHE A 1 486 ? 12.132 -11.933 10.938 1.00 95.31 486 PHE A N 1
ATOM 3696 C CA . PHE A 1 486 ? 10.784 -11.818 10.387 1.00 95.31 486 PHE A CA 1
ATOM 3697 C C . PHE A 1 486 ? 9.974 -10.680 11.007 1.00 95.31 486 PHE A C 1
ATOM 3699 O O . PHE A 1 486 ? 10.214 -10.257 12.140 1.00 95.31 486 PHE A O 1
ATOM 3706 N N . VAL A 1 487 ? 8.987 -10.217 10.242 1.00 95.06 487 VAL A N 1
ATOM 3707 C CA . VAL A 1 487 ? 7.973 -9.228 10.638 1.00 95.06 487 VAL A CA 1
ATOM 3708 C C . VAL A 1 487 ? 6.592 -9.685 10.172 1.00 95.06 487 VAL A C 1
ATOM 3710 O O . VAL A 1 487 ? 6.475 -10.437 9.197 1.00 95.06 487 VAL A O 1
ATOM 3713 N N . VAL A 1 488 ? 5.543 -9.227 10.855 1.00 94.62 488 VAL A N 1
ATOM 3714 C CA . VAL A 1 488 ? 4.153 -9.356 10.404 1.00 94.62 488 VAL A CA 1
ATOM 3715 C C . VAL A 1 488 ? 3.694 -8.023 9.831 1.00 94.62 488 VAL A C 1
ATOM 3717 O O . VAL A 1 488 ? 3.829 -6.990 10.481 1.00 94.62 488 VAL A O 1
ATOM 3720 N N . ASN A 1 489 ? 3.112 -8.069 8.640 1.00 93.44 489 ASN A N 1
ATOM 3721 C CA . ASN A 1 489 ? 2.662 -6.922 7.866 1.00 93.44 489 ASN A CA 1
ATOM 3722 C C . ASN A 1 489 ? 1.157 -6.996 7.601 1.00 93.44 489 ASN A C 1
ATOM 3724 O O . ASN A 1 489 ? 0.548 -8.075 7.604 1.00 93.44 489 ASN A O 1
ATOM 3728 N N . GLU A 1 490 ? 0.562 -5.849 7.287 1.00 92.38 490 GLU A N 1
ATOM 3729 C CA . GLU A 1 490 ? -0.731 -5.810 6.606 1.00 92.38 490 GLU A CA 1
ATOM 3730 C C . GLU A 1 490 ? -0.690 -6.675 5.333 1.00 92.38 490 GLU A C 1
ATOM 3732 O O . GLU A 1 490 ? 0.302 -6.713 4.601 1.00 92.38 490 GLU A O 1
ATOM 3737 N N . ALA A 1 491 ? -1.785 -7.374 5.039 1.00 88.50 491 ALA A N 1
ATOM 3738 C CA . ALA A 1 491 ? -1.845 -8.213 3.843 1.00 88.50 491 ALA A CA 1
ATOM 3739 C C . ALA A 1 491 ? -1.968 -7.407 2.543 1.00 88.50 491 ALA A C 1
ATOM 3741 O O . ALA A 1 491 ? -1.608 -7.896 1.474 1.00 88.50 491 ALA A O 1
ATOM 3742 N N . THR A 1 492 ? -2.505 -6.188 2.625 1.00 90.50 492 THR A N 1
ATOM 3743 C CA . THR A 1 492 ? -2.830 -5.365 1.456 1.00 90.50 492 THR A CA 1
ATOM 3744 C C . THR A 1 492 ? -1.816 -4.244 1.290 1.00 90.50 492 THR A C 1
ATOM 3746 O O . THR A 1 492 ? -1.490 -3.548 2.243 1.00 90.50 492 THR A O 1
ATOM 3749 N N . TRP A 1 493 ? -1.363 -4.045 0.055 1.00 91.62 493 TRP A N 1
ATOM 3750 C CA . TRP A 1 493 ? -0.605 -2.865 -0.342 1.00 91.62 493 TRP A CA 1
ATOM 3751 C C . TRP A 1 493 ? -1.548 -1.699 -0.646 1.00 91.62 493 TRP A C 1
ATOM 3753 O O . TRP A 1 493 ? -2.444 -1.819 -1.485 1.00 91.62 493 TRP A O 1
ATOM 3763 N N . HIS A 1 494 ? -1.305 -0.552 -0.025 1.00 92.19 494 HIS A N 1
ATOM 3764 C CA . HIS A 1 494 ? -1.979 0.705 -0.332 1.00 92.19 494 HIS A CA 1
ATOM 3765 C C . HIS A 1 494 ? -1.252 1.411 -1.470 1.00 92.19 494 HIS A C 1
ATOM 3767 O O . HIS A 1 494 ? -0.027 1.523 -1.464 1.00 92.19 494 HIS A O 1
ATOM 3773 N N . PHE A 1 495 ? -1.992 1.902 -2.462 1.00 94.38 495 PHE A N 1
ATOM 3774 C CA . PHE A 1 495 ? -1.403 2.710 -3.528 1.00 94.38 495 PHE A CA 1
ATOM 3775 C C . PHE A 1 495 ? -0.987 4.075 -2.966 1.00 94.38 495 PHE A C 1
ATOM 3777 O O . PHE A 1 495 ? -1.821 4.808 -2.440 1.00 94.38 495 PHE A O 1
ATOM 3784 N N . GLY A 1 496 ? 0.298 4.408 -3.077 1.00 90.44 496 GLY A N 1
ATOM 3785 C CA . GLY A 1 496 ? 0.846 5.690 -2.644 1.00 90.44 496 GLY A CA 1
ATOM 3786 C C . GLY A 1 496 ? 0.777 6.729 -3.755 1.00 90.44 496 GLY A C 1
ATOM 3787 O O . GLY A 1 496 ? 0.111 7.754 -3.629 1.00 90.44 496 GLY A O 1
ATOM 3788 N N . GLY A 1 497 ? 1.451 6.466 -4.874 1.00 90.31 497 GLY A N 1
ATOM 3789 C CA . GLY A 1 497 ? 1.526 7.435 -5.962 1.00 90.31 497 GLY A CA 1
ATOM 3790 C C . GLY A 1 497 ? 2.254 6.924 -7.195 1.00 90.31 497 GLY A C 1
ATOM 3791 O O . GLY A 1 497 ? 2.782 5.815 -7.226 1.00 90.31 497 GLY A O 1
ATOM 3792 N N . ARG A 1 498 ? 2.284 7.760 -8.233 1.00 92.88 498 ARG A N 1
ATOM 3793 C CA . ARG A 1 498 ? 2.939 7.469 -9.511 1.00 92.88 498 ARG A CA 1
ATOM 3794 C C . ARG A 1 498 ? 3.977 8.531 -9.828 1.00 92.88 498 ARG A C 1
ATOM 3796 O O . ARG A 1 498 ? 3.679 9.719 -9.736 1.00 92.88 498 ARG A O 1
ATOM 3803 N N . ALA A 1 499 ? 5.149 8.114 -10.297 1.00 90.31 499 ALA A N 1
ATOM 3804 C CA . ALA A 1 499 ? 6.199 9.028 -10.730 1.00 90.31 499 ALA A CA 1
ATOM 3805 C C . ALA A 1 499 ? 6.904 8.521 -11.991 1.00 90.31 499 ALA A C 1
ATOM 3807 O O . ALA A 1 499 ? 7.258 7.352 -12.095 1.00 90.31 499 ALA A O 1
ATOM 3808 N N . ARG A 1 500 ? 7.121 9.410 -12.967 1.00 88.19 500 ARG A N 1
ATOM 3809 C CA . ARG A 1 500 ? 7.927 9.101 -14.166 1.00 88.19 500 ARG A CA 1
ATOM 3810 C C . ARG A 1 500 ? 9.421 9.253 -13.899 1.00 88.19 500 ARG A C 1
ATOM 3812 O O . ARG A 1 500 ? 10.225 8.476 -14.406 1.00 88.19 500 ARG A O 1
ATOM 3819 N N . SER A 1 501 ? 9.764 10.241 -13.081 1.00 87.50 501 SER A N 1
ATOM 3820 C CA . SER A 1 501 ? 11.116 10.583 -12.655 1.00 87.50 501 SER A CA 1
ATOM 3821 C C . SER A 1 501 ? 11.202 10.596 -11.137 1.00 87.50 501 SER A C 1
ATOM 3823 O O . SER A 1 501 ? 10.199 10.797 -10.458 1.00 87.50 501 SER A O 1
ATOM 3825 N N . SER A 1 502 ? 12.413 10.423 -10.623 1.00 90.56 502 SER A N 1
ATOM 3826 C CA . SER A 1 502 ? 12.700 10.596 -9.205 1.00 90.56 502 SER A CA 1
ATOM 3827 C C . SER A 1 502 ? 12.693 12.083 -8.816 1.00 90.56 502 SER A C 1
ATOM 3829 O O . SER A 1 502 ? 13.159 12.901 -9.618 1.00 90.56 502 SER A O 1
ATOM 3831 N N . PRO A 1 503 ? 12.191 12.447 -7.623 1.00 94.06 503 PRO A N 1
ATOM 3832 C CA . PRO A 1 503 ? 11.579 11.559 -6.632 1.00 94.06 503 PRO A CA 1
ATOM 3833 C C . PRO A 1 503 ? 10.058 11.393 -6.814 1.00 94.06 503 PRO A C 1
ATOM 3835 O O . PRO A 1 503 ? 9.388 12.224 -7.429 1.00 94.06 503 PRO A O 1
ATOM 3838 N N . ALA A 1 504 ? 9.500 10.321 -6.246 1.00 93.12 504 ALA A N 1
ATOM 3839 C CA . ALA A 1 504 ? 8.055 10.145 -6.091 1.00 93.12 504 ALA A CA 1
ATOM 3840 C C . ALA A 1 504 ? 7.584 10.749 -4.765 1.00 93.12 504 ALA A C 1
ATOM 3842 O O . ALA A 1 504 ? 8.267 10.598 -3.759 1.00 93.12 504 ALA A O 1
ATOM 3843 N N . ARG A 1 505 ? 6.414 11.395 -4.744 1.00 92.69 505 ARG A N 1
ATOM 3844 C CA . ARG A 1 505 ? 5.831 11.965 -3.522 1.00 92.69 505 ARG A CA 1
ATOM 3845 C C . ARG A 1 505 ? 4.430 11.429 -3.291 1.00 92.69 505 ARG A C 1
ATOM 3847 O O . ARG A 1 505 ? 3.626 11.411 -4.224 1.00 92.69 505 ARG A O 1
ATOM 3854 N N . PHE A 1 506 ? 4.156 10.977 -2.074 1.00 90.94 506 PHE A N 1
ATOM 3855 C CA . PHE A 1 506 ? 2.829 10.534 -1.656 1.00 90.94 506 PHE A CA 1
ATOM 3856 C C . PHE A 1 506 ? 2.692 10.539 -0.136 1.00 90.94 506 PHE A C 1
ATOM 3858 O O . PHE A 1 506 ? 3.678 10.584 0.594 1.00 90.94 506 PHE A O 1
ATOM 3865 N N . GLN A 1 507 ? 1.451 10.487 0.338 1.00 88.44 507 GLN A N 1
ATOM 3866 C CA . GLN A 1 507 ? 1.132 10.529 1.759 1.00 88.44 507 GLN A CA 1
ATOM 3867 C C . GLN A 1 507 ? 1.022 9.120 2.346 1.00 88.44 507 GLN A C 1
ATOM 3869 O O . GLN A 1 507 ? 0.465 8.215 1.721 1.00 88.44 507 GLN A O 1
ATOM 3874 N N . ILE A 1 508 ? 1.522 8.968 3.569 1.00 86.12 508 ILE A N 1
ATOM 3875 C CA . ILE A 1 508 ? 1.332 7.805 4.436 1.00 86.12 508 ILE A CA 1
ATOM 3876 C C . ILE A 1 508 ? 0.807 8.271 5.808 1.00 86.12 508 ILE A C 1
ATOM 3878 O O . ILE A 1 508 ? 0.991 9.438 6.178 1.00 86.12 508 ILE A O 1
ATOM 3882 N N . PRO A 1 509 ? 0.150 7.393 6.589 1.00 83.50 509 PRO A N 1
ATOM 3883 C CA . PRO A 1 509 ? -0.281 7.721 7.943 1.00 83.50 509 PRO A CA 1
ATOM 3884 C C . PRO A 1 509 ? 0.891 8.182 8.818 1.00 83.50 509 PRO A C 1
ATOM 3886 O O . PRO A 1 509 ? 1.939 7.539 8.854 1.00 83.50 509 PRO A O 1
ATOM 3889 N N . ASN A 1 510 ? 0.707 9.270 9.569 1.00 73.25 510 ASN A N 1
ATOM 3890 C CA . ASN A 1 510 ? 1.730 9.827 10.461 1.00 73.25 510 ASN A CA 1
ATOM 3891 C C . ASN A 1 510 ? 1.826 9.035 11.782 1.00 73.25 510 ASN A C 1
ATOM 3893 O O . ASN A 1 510 ? 1.498 9.529 12.861 1.00 73.25 510 ASN A O 1
ATOM 3897 N N . LEU A 1 511 ? 2.246 7.771 11.698 1.00 76.56 511 LEU A N 1
ATOM 3898 C CA . LEU A 1 511 ? 2.355 6.858 12.837 1.00 76.56 511 LEU A CA 1
ATOM 3899 C C . LEU A 1 511 ? 3.814 6.727 13.290 1.00 76.56 511 LEU A C 1
ATOM 3901 O O . LEU A 1 511 ? 4.492 5.751 12.973 1.00 76.56 511 LEU A O 1
ATOM 3905 N N . ARG A 1 512 ? 4.316 7.719 14.036 1.00 69.38 512 ARG A N 1
ATOM 3906 C CA . ARG A 1 512 ? 5.716 7.735 14.500 1.00 69.38 512 ARG A CA 1
ATOM 3907 C C . ARG A 1 512 ? 6.134 6.419 15.153 1.00 69.38 512 ARG A C 1
ATOM 3909 O O . ARG A 1 512 ? 5.474 5.928 16.062 1.00 69.38 512 ARG A O 1
ATOM 3916 N N . GLY A 1 513 ? 7.296 5.914 14.757 1.00 71.81 513 GLY A N 1
ATOM 3917 C CA . GLY A 1 513 ? 7.906 4.716 15.324 1.00 71.81 513 GLY A CA 1
ATOM 3918 C C . GLY A 1 513 ? 7.414 3.417 14.692 1.00 71.81 513 GLY A C 1
ATOM 3919 O O . GLY A 1 513 ? 8.167 2.441 14.735 1.00 71.81 513 GLY A O 1
ATOM 3920 N N . ARG A 1 514 ? 6.235 3.412 14.047 1.00 82.25 514 ARG A N 1
ATOM 3921 C CA . ARG A 1 514 ? 5.824 2.320 13.156 1.00 82.25 514 ARG A CA 1
ATOM 3922 C C . ARG A 1 514 ? 6.738 2.296 11.934 1.00 82.25 514 ARG A C 1
ATOM 3924 O O . ARG A 1 514 ? 7.333 3.307 11.556 1.00 82.25 514 ARG A O 1
ATOM 3931 N N . VAL A 1 515 ? 6.855 1.125 11.329 1.00 90.69 515 VAL A N 1
ATOM 3932 C CA . VAL A 1 515 ? 7.602 0.941 10.088 1.00 90.69 515 VAL A CA 1
ATOM 3933 C C . VAL A 1 515 ? 6.600 0.822 8.947 1.00 90.69 515 VAL A C 1
ATOM 3935 O O . VAL A 1 515 ? 5.650 0.044 9.030 1.00 90.69 515 VAL A O 1
ATOM 3938 N N . ALA A 1 516 ? 6.796 1.629 7.909 1.00 92.81 516 ALA A N 1
ATOM 3939 C CA . ALA A 1 516 ? 6.122 1.472 6.633 1.00 92.81 516 ALA A CA 1
ATOM 3940 C C . ALA A 1 516 ? 7.064 0.743 5.673 1.00 92.81 516 ALA A C 1
ATOM 3942 O O . ALA A 1 516 ? 8.192 1.182 5.442 1.00 92.81 516 ALA A O 1
ATOM 3943 N N . GLU A 1 517 ? 6.600 -0.357 5.094 1.00 95.19 517 GLU A N 1
ATOM 3944 C CA . GLU A 1 517 ? 7.248 -0.932 3.924 1.00 95.19 517 GLU A CA 1
ATOM 3945 C C . GLU A 1 517 ? 6.804 -0.149 2.694 1.00 95.19 517 GLU A C 1
ATOM 3947 O O . GLU A 1 517 ? 5.606 0.012 2.466 1.00 95.19 517 GLU A O 1
ATOM 3952 N N . ILE A 1 518 ? 7.757 0.323 1.893 1.00 96.06 518 ILE A N 1
ATOM 3953 C CA . ILE A 1 518 ? 7.507 1.038 0.641 1.00 96.06 518 ILE A CA 1
ATOM 3954 C C . ILE A 1 518 ? 8.053 0.215 -0.520 1.00 96.06 518 ILE A C 1
ATOM 3956 O O . ILE A 1 518 ? 9.242 -0.101 -0.555 1.00 96.06 518 ILE A O 1
ATOM 3960 N N . SER A 1 519 ? 7.192 -0.103 -1.486 1.00 95.00 519 SER A N 1
ATOM 3961 C CA . SER A 1 519 ? 7.534 -0.847 -2.698 1.00 95.00 519 SER A CA 1
ATOM 3962 C C . SER A 1 519 ? 7.367 0.025 -3.937 1.00 95.00 519 SER A C 1
ATOM 3964 O O . SER A 1 519 ? 6.362 0.720 -4.079 1.00 95.00 519 SER A O 1
ATOM 3966 N N . GLY A 1 520 ? 8.334 -0.032 -4.852 1.00 94.06 520 GLY A N 1
ATOM 3967 C CA . GLY A 1 520 ? 8.273 0.665 -6.136 1.00 94.06 520 GLY A CA 1
ATOM 3968 C C . GLY A 1 520 ? 8.301 -0.318 -7.303 1.00 94.06 520 GLY A C 1
ATOM 3969 O O . GLY A 1 520 ? 9.225 -1.125 -7.423 1.00 94.06 520 GLY A O 1
ATOM 3970 N N . ARG A 1 521 ? 7.291 -0.246 -8.173 1.00 92.44 521 ARG A N 1
ATOM 3971 C CA . ARG A 1 521 ? 7.089 -1.165 -9.301 1.00 92.44 521 ARG A CA 1
ATOM 3972 C C . ARG A 1 521 ? 7.129 -0.390 -10.608 1.00 92.44 521 ARG A C 1
ATOM 3974 O O . ARG A 1 521 ? 6.418 0.599 -10.770 1.00 92.44 521 ARG A O 1
ATOM 3981 N N . ALA A 1 522 ? 7.962 -0.829 -11.545 1.00 91.06 522 ALA A N 1
ATOM 3982 C CA . ALA A 1 522 ? 7.983 -0.251 -12.883 1.00 91.06 522 ALA A CA 1
ATOM 3983 C C . ALA A 1 522 ? 6.690 -0.612 -13.619 1.00 91.06 522 ALA A C 1
ATOM 3985 O O . ALA A 1 522 ? 6.205 -1.731 -13.482 1.00 91.06 522 ALA A O 1
ATOM 3986 N N . ALA A 1 523 ? 6.162 0.287 -14.440 1.00 88.56 523 ALA A N 1
ATOM 3987 C CA . ALA A 1 523 ? 4.964 0.065 -15.234 1.00 88.56 523 ALA A CA 1
ATOM 3988 C C . ALA A 1 523 ? 5.151 0.571 -16.670 1.00 88.56 523 ALA A C 1
ATOM 3990 O O . ALA A 1 523 ? 5.822 1.577 -16.927 1.00 88.56 523 ALA A O 1
ATOM 3991 N N . ASN A 1 524 ? 4.560 -0.158 -17.617 1.00 85.25 524 ASN A N 1
ATOM 3992 C CA . ASN A 1 524 ? 4.534 0.260 -19.016 1.00 85.25 524 ASN A CA 1
ATOM 3993 C C . ASN A 1 524 ? 3.402 1.259 -19.294 1.00 85.25 524 ASN A C 1
ATOM 3995 O O . ASN A 1 524 ? 2.596 1.578 -18.421 1.00 85.25 524 ASN A O 1
ATOM 3999 N N . ALA A 1 525 ? 3.311 1.742 -20.535 1.00 83.88 525 ALA A N 1
ATOM 4000 C CA . ALA A 1 525 ? 2.291 2.713 -20.943 1.00 83.88 525 ALA A CA 1
ATOM 4001 C C . ALA A 1 525 ? 0.838 2.223 -20.740 1.00 83.88 525 ALA A C 1
ATOM 4003 O O . ALA A 1 525 ? -0.073 3.040 -20.643 1.00 83.88 525 ALA A O 1
ATOM 4004 N N . ASN A 1 526 ? 0.618 0.905 -20.632 1.00 79.81 526 ASN A N 1
ATOM 4005 C CA . ASN A 1 526 ? -0.683 0.299 -20.324 1.00 79.81 526 ASN A CA 1
ATOM 4006 C C . ASN A 1 526 ? -0.887 0.046 -18.818 1.00 79.81 526 ASN A C 1
ATOM 4008 O O . ASN A 1 526 ? -1.838 -0.635 -18.442 1.00 79.81 526 ASN A O 1
ATOM 4012 N N . ASN A 1 527 ? -0.003 0.568 -17.961 1.00 82.06 527 ASN A N 1
ATOM 4013 C CA . ASN A 1 527 ? -0.011 0.385 -16.509 1.00 82.06 527 ASN A CA 1
ATOM 4014 C C . ASN A 1 527 ? 0.096 -1.090 -16.071 1.00 82.06 527 ASN A C 1
ATOM 4016 O O . ASN A 1 527 ? -0.453 -1.479 -15.043 1.00 82.06 527 ASN A O 1
ATOM 4020 N N . ILE A 1 528 ? 0.783 -1.923 -16.860 1.00 82.75 528 ILE A N 1
ATOM 4021 C CA . ILE A 1 528 ? 1.102 -3.301 -16.472 1.00 82.75 528 ILE A CA 1
ATOM 4022 C C . ILE A 1 528 ? 2.467 -3.290 -15.784 1.00 82.75 528 ILE A C 1
ATOM 4024 O O . ILE A 1 528 ? 3.451 -2.821 -16.364 1.00 82.75 528 ILE A O 1
ATOM 4028 N N . GLU A 1 529 ? 2.500 -3.792 -14.552 1.00 87.31 529 GLU A N 1
ATOM 4029 C CA . GLU A 1 529 ? 3.631 -3.652 -13.634 1.00 87.31 529 GLU A CA 1
ATOM 4030 C C . GLU A 1 529 ? 4.638 -4.797 -13.709 1.00 87.31 529 GLU A C 1
ATOM 4032 O O . GLU A 1 529 ? 4.273 -5.954 -13.922 1.00 87.31 529 GLU A O 1
ATOM 4037 N N . SER A 1 530 ? 5.907 -4.486 -13.446 1.00 84.94 530 SER A N 1
ATOM 4038 C CA . SER A 1 530 ? 6.956 -5.469 -13.186 1.00 84.94 530 SER A CA 1
ATOM 4039 C C . SER A 1 530 ? 6.559 -6.413 -12.037 1.00 84.94 530 SER A C 1
ATOM 4041 O O . SER A 1 530 ? 5.883 -5.969 -11.106 1.00 84.94 530 SER A O 1
ATOM 4043 N N . PRO A 1 531 ? 7.015 -7.681 -12.037 1.00 80.88 531 PRO A N 1
ATOM 4044 C CA . PRO A 1 531 ? 6.668 -8.644 -10.993 1.00 80.88 531 PRO A CA 1
ATOM 4045 C C . PRO A 1 531 ? 6.973 -8.140 -9.575 1.00 80.88 531 PRO A C 1
ATOM 4047 O O . PRO A 1 531 ? 8.088 -7.704 -9.297 1.00 80.88 531 PRO A O 1
ATOM 4050 N N . GLU A 1 532 ? 6.005 -8.276 -8.668 1.00 82.94 532 GLU A N 1
ATOM 4051 C CA . GLU A 1 532 ? 6.107 -7.820 -7.273 1.00 82.94 532 GLU A CA 1
ATOM 4052 C C . GLU A 1 532 ? 7.299 -8.424 -6.523 1.00 82.94 532 GLU A C 1
ATOM 4054 O O . GLU A 1 532 ? 8.019 -7.705 -5.841 1.00 82.94 532 GLU A O 1
ATOM 4059 N N . GLY A 1 533 ? 7.564 -9.722 -6.699 1.00 79.19 533 GLY A N 1
ATOM 4060 C CA . GLY A 1 533 ? 8.674 -10.402 -6.020 1.00 79.19 533 GLY A CA 1
ATOM 4061 C C . GLY A 1 533 ? 10.071 -9.917 -6.427 1.00 79.19 533 GLY A C 1
ATOM 4062 O O . GLY A 1 533 ? 11.051 -10.331 -5.819 1.00 79.19 533 GLY A O 1
ATOM 4063 N N . LEU A 1 534 ? 10.175 -9.065 -7.454 1.00 81.81 534 LEU A N 1
ATOM 4064 C CA . LEU A 1 534 ? 11.426 -8.441 -7.895 1.00 81.81 534 LEU A CA 1
ATOM 4065 C C . LEU A 1 534 ? 11.494 -6.943 -7.559 1.00 81.81 534 LEU A C 1
ATOM 4067 O O . LEU A 1 534 ? 12.485 -6.290 -7.886 1.00 81.81 534 LEU A O 1
ATOM 4071 N N . ALA A 1 535 ? 10.442 -6.380 -6.963 1.00 87.62 535 ALA A N 1
ATOM 4072 C CA . ALA A 1 535 ? 10.403 -4.975 -6.595 1.00 87.62 535 ALA A CA 1
ATOM 4073 C C . ALA A 1 535 ? 11.309 -4.706 -5.388 1.00 87.62 535 ALA A C 1
ATOM 4075 O O . ALA A 1 535 ? 11.370 -5.495 -4.442 1.00 87.62 535 ALA A O 1
ATOM 4076 N N . VAL A 1 536 ? 11.978 -3.553 -5.396 1.00 90.81 536 VAL A N 1
ATOM 4077 C CA . VAL A 1 536 ? 12.671 -3.057 -4.205 1.00 90.81 536 VAL A CA 1
ATOM 4078 C C . VAL A 1 536 ? 11.619 -2.747 -3.142 1.00 90.81 536 VAL A C 1
ATOM 4080 O O . VAL A 1 536 ? 10.597 -2.124 -3.442 1.00 90.81 536 VAL A O 1
ATOM 4083 N N . VAL A 1 537 ? 11.867 -3.203 -1.914 1.00 93.25 537 VAL A N 1
ATOM 4084 C CA . VAL A 1 537 ? 11.050 -2.889 -0.739 1.00 93.25 537 VAL A CA 1
ATOM 4085 C C . VAL A 1 537 ? 11.950 -2.283 0.322 1.00 93.25 537 VAL A C 1
ATOM 4087 O O . VAL A 1 537 ? 12.884 -2.938 0.786 1.00 93.25 537 VAL A O 1
ATOM 4090 N N . THR A 1 538 ? 11.649 -1.047 0.705 1.00 95.00 538 THR A N 1
ATOM 4091 C CA . THR A 1 538 ? 12.374 -0.318 1.743 1.00 95.00 538 THR A CA 1
ATOM 4092 C C . THR A 1 538 ? 11.532 -0.209 2.995 1.00 95.00 538 THR A C 1
ATOM 4094 O O . THR A 1 538 ? 10.389 0.240 2.951 1.00 95.00 538 THR A O 1
ATOM 4097 N N . ARG A 1 539 ? 12.115 -0.630 4.116 1.00 92.81 539 ARG A N 1
ATOM 4098 C CA . ARG A 1 539 ? 11.521 -0.529 5.447 1.00 92.81 539 ARG A CA 1
ATOM 4099 C C . ARG A 1 539 ? 11.876 0.832 6.022 1.00 92.81 539 ARG A C 1
ATOM 4101 O O . ARG A 1 539 ? 13.033 1.089 6.347 1.00 92.81 539 ARG A O 1
ATOM 4108 N N . TRP A 1 540 ? 10.891 1.710 6.122 1.00 91.50 540 TRP A N 1
ATOM 4109 C CA . TRP A 1 540 ? 11.080 3.067 6.603 1.00 91.50 540 TRP A CA 1
ATOM 4110 C C . TRP A 1 540 ? 10.414 3.252 7.958 1.00 91.50 540 TRP A C 1
ATOM 4112 O O . TRP A 1 540 ? 9.192 3.168 8.087 1.00 91.50 540 TRP A O 1
ATOM 4122 N N . ARG A 1 541 ? 11.220 3.494 8.995 1.00 88.62 541 ARG A N 1
ATOM 4123 C CA . ARG A 1 541 ? 10.693 3.814 10.321 1.00 88.62 541 ARG A CA 1
ATOM 4124 C C . ARG A 1 541 ? 10.206 5.252 10.313 1.00 88.62 541 ARG A C 1
ATOM 4126 O O . ARG A 1 541 ? 11.019 6.167 10.229 1.00 88.62 541 ARG A O 1
ATOM 4133 N N . ILE A 1 542 ? 8.897 5.422 10.457 1.00 81.50 542 ILE A N 1
ATOM 4134 C CA . ILE A 1 542 ? 8.250 6.724 10.371 1.00 81.50 542 ILE A CA 1
ATOM 4135 C C . ILE A 1 542 ? 8.807 7.613 11.486 1.00 81.50 542 ILE A C 1
ATOM 4137 O O . ILE A 1 542 ? 8.609 7.345 12.679 1.00 81.50 542 ILE A O 1
ATOM 4141 N N . GLY A 1 543 ? 9.536 8.660 11.105 1.00 64.44 543 GLY A N 1
ATOM 4142 C CA . GLY A 1 543 ? 10.163 9.611 12.025 1.00 64.44 543 GLY A CA 1
ATOM 4143 C C . GLY A 1 543 ? 9.120 10.432 12.781 1.00 64.44 543 GLY A C 1
ATOM 4144 O O . GLY A 1 543 ? 9.328 10.803 13.944 1.00 64.44 543 GLY A O 1
ATOM 4145 N N . GLY A 1 544 ? 7.964 10.610 12.142 1.00 56.25 544 GLY A N 1
ATOM 4146 C CA . GLY A 1 544 ? 6.789 11.289 12.651 1.00 56.25 544 GLY A CA 1
ATOM 4147 C C . GLY A 1 544 ? 6.930 12.791 12.481 1.00 56.25 544 GLY A C 1
ATOM 4148 O O . GLY A 1 544 ? 7.653 13.425 13.259 1.00 56.25 544 GLY A O 1
ATOM 4149 N N . GLY A 1 545 ? 6.198 13.337 11.513 1.00 42.84 545 GLY A N 1
ATOM 4150 C CA . GLY A 1 545 ? 6.146 14.765 11.225 1.00 42.84 545 GLY A CA 1
ATOM 4151 C C . GLY A 1 545 ? 5.576 15.543 12.411 1.00 42.84 545 GLY A C 1
ATOM 4152 O O . GLY A 1 545 ? 4.527 15.189 12.954 1.00 42.84 545 GLY A O 1
ATOM 4153 N N . GLY A 1 546 ? 6.309 16.559 12.849 1.00 45.75 546 GLY A N 1
ATOM 4154 C CA . GLY A 1 546 ? 5.930 17.541 13.851 1.00 45.75 546 GLY A CA 1
ATOM 4155 C C . GLY A 1 546 ? 7.146 18.373 14.258 1.00 45.75 546 GLY A C 1
ATOM 4156 O O . GLY A 1 546 ? 7.885 17.992 15.174 1.00 45.75 546 GLY A O 1
ATOM 4157 N N . THR A 1 547 ? 7.344 19.513 13.599 1.00 38.97 547 THR A N 1
ATOM 4158 C CA . THR A 1 547 ? 8.212 20.597 14.082 1.00 38.97 547 THR A CA 1
ATOM 4159 C C . THR A 1 547 ? 7.893 20.974 15.547 1.00 38.97 547 THR A C 1
ATOM 4161 O O . THR A 1 547 ? 6.740 21.144 15.934 1.00 38.97 547 THR A O 1
ATOM 4164 N N . GLY A 1 548 ? 8.929 21.133 16.386 1.00 49.00 548 GLY A N 1
ATOM 4165 C CA . GLY A 1 548 ? 8.857 22.021 17.559 1.00 49.00 548 GLY A CA 1
ATOM 4166 C C . GLY A 1 548 ? 8.524 21.451 18.945 1.00 49.00 548 GLY A C 1
ATOM 4167 O O . GLY A 1 548 ? 8.033 22.220 19.761 1.00 49.00 548 GLY A O 1
ATOM 4168 N N . VAL A 1 549 ? 8.802 20.180 19.263 1.00 54.84 549 VAL A N 1
ATOM 4169 C CA . VAL A 1 549 ? 8.658 19.688 20.654 1.00 54.84 549 VAL A CA 1
ATOM 4170 C C . VAL A 1 549 ? 9.995 19.744 21.401 1.00 54.84 549 VAL A C 1
ATOM 4172 O O . VAL A 1 549 ? 10.934 19.023 21.059 1.00 54.84 549 VAL A O 1
ATOM 4175 N N . SER A 1 550 ? 10.103 20.619 22.404 1.00 63.56 550 SER A N 1
ATOM 4176 C CA . SER A 1 550 ? 11.321 20.823 23.210 1.00 63.56 550 SER A CA 1
ATOM 4177 C C . SER A 1 550 ? 11.419 19.882 24.414 1.00 63.56 550 SER A C 1
ATOM 4179 O O . SER A 1 550 ? 12.130 20.181 25.367 1.00 63.56 550 SER A O 1
ATOM 4181 N N . ASP A 1 551 ? 10.670 18.779 24.416 1.00 76.69 551 ASP A N 1
ATOM 4182 C CA . ASP A 1 551 ? 10.678 17.818 25.516 1.00 76.69 551 ASP A CA 1
ATOM 4183 C C . ASP A 1 551 ? 12.096 17.256 25.727 1.00 76.69 551 ASP A C 1
ATOM 4185 O O . ASP A 1 551 ? 12.755 16.861 24.763 1.00 76.69 551 ASP A O 1
ATOM 4189 N N . GLU A 1 552 ? 12.546 17.137 26.973 1.00 84.19 552 GLU A N 1
ATOM 4190 C CA . GLU A 1 552 ? 13.856 16.573 27.350 1.00 84.19 552 GLU A CA 1
ATOM 4191 C C . GLU A 1 552 ? 13.738 15.328 28.250 1.00 84.19 552 GLU A C 1
ATOM 4193 O O . GLU A 1 552 ? 14.731 14.643 28.491 1.00 84.19 552 GLU A O 1
ATOM 4198 N N . ALA A 1 553 ? 12.532 15.006 28.731 1.00 85.38 553 ALA A N 1
ATOM 4199 C CA . ALA A 1 553 ? 12.248 13.821 29.542 1.00 85.38 553 ALA A CA 1
ATOM 4200 C C . ALA A 1 553 ? 10.787 13.355 29.383 1.00 85.38 553 ALA A C 1
ATOM 4202 O O . ALA A 1 553 ? 10.031 13.915 28.584 1.00 85.38 553 ALA A O 1
ATOM 4203 N N . ALA A 1 554 ? 10.384 12.320 30.130 1.00 90.56 554 ALA A N 1
ATOM 4204 C CA . ALA A 1 554 ? 8.997 11.853 30.160 1.00 90.56 554 ALA A CA 1
ATOM 4205 C C . ALA A 1 554 ? 8.046 12.952 30.694 1.00 90.56 554 ALA A C 1
ATOM 4207 O O . ALA A 1 554 ? 8.491 13.831 31.448 1.00 90.56 554 ALA A O 1
ATOM 4208 N N . PRO A 1 555 ? 6.752 12.939 30.320 1.00 93.25 555 PRO A N 1
ATOM 4209 C CA . PRO A 1 555 ? 5.800 13.950 30.766 1.00 93.25 555 PRO A CA 1
ATOM 4210 C C . PRO A 1 555 ? 5.517 13.843 32.275 1.00 93.25 555 PRO A C 1
ATOM 4212 O O . PRO A 1 555 ? 5.644 12.758 32.855 1.00 93.25 555 PRO A O 1
ATOM 4215 N N . PRO A 1 556 ? 5.091 14.936 32.932 1.00 94.62 556 PRO A N 1
ATOM 4216 C CA . PRO A 1 556 ? 4.575 14.867 34.295 1.00 94.62 556 PRO A CA 1
ATOM 4217 C C . PRO A 1 556 ? 3.285 14.036 34.362 1.00 94.62 556 PRO A C 1
ATOM 4219 O O . PRO A 1 556 ? 2.611 13.830 33.353 1.00 94.62 556 PRO A O 1
ATOM 4222 N N . ALA A 1 557 ? 2.927 13.575 35.564 1.00 95.44 557 ALA A N 1
ATOM 4223 C CA . ALA A 1 557 ? 1.689 12.828 35.784 1.00 95.44 557 ALA A CA 1
ATOM 4224 C C . ALA A 1 557 ? 0.465 13.674 35.359 1.00 95.44 557 ALA A C 1
ATOM 4226 O O . ALA A 1 557 ? 0.338 14.815 35.825 1.00 95.44 557 ALA A O 1
ATOM 4227 N N . PRO A 1 558 ? -0.418 13.164 34.481 1.00 96.06 558 PRO A N 1
ATOM 4228 C CA . PRO A 1 558 ? -1.617 13.884 34.062 1.00 96.06 558 PRO A CA 1
ATOM 4229 C C . PRO A 1 558 ? -2.674 13.874 35.169 1.00 96.06 558 PRO A C 1
ATOM 4231 O O . PRO A 1 558 ? -2.770 12.917 35.920 1.00 96.06 558 PRO A O 1
ATOM 4234 N N . SER A 1 559 ? -3.544 14.870 35.247 1.00 94.19 559 SER A N 1
ATOM 4235 C CA . SER A 1 559 ? -4.854 14.729 35.893 1.00 94.19 559 SER A CA 1
ATOM 4236 C C . SER A 1 559 ? -5.911 14.463 34.830 1.00 94.19 559 SER A C 1
ATOM 4238 O O . SER A 1 559 ? -5.764 14.938 33.708 1.00 94.19 559 SER A O 1
ATOM 4240 N N . PHE A 1 560 ? -6.982 13.758 35.177 1.00 95.31 560 PHE A N 1
ATOM 4241 C CA . PHE A 1 560 ? -8.134 13.539 34.305 1.00 95.31 560 PHE A CA 1
ATOM 4242 C C . PHE A 1 560 ? -9.413 13.470 35.141 1.00 95.31 560 PHE A C 1
ATOM 4244 O O . PHE A 1 560 ? -9.363 13.277 36.357 1.00 95.31 560 PHE A O 1
ATOM 4251 N N . GLY A 1 561 ? -10.555 13.627 34.485 1.00 92.25 561 GLY A N 1
ATOM 4252 C CA . GLY A 1 561 ? -11.877 13.419 35.054 1.00 92.25 561 GLY A CA 1
ATOM 4253 C C . GLY A 1 561 ? -12.696 12.444 34.218 1.00 92.25 561 GLY A C 1
ATOM 4254 O O . GLY A 1 561 ? -12.412 12.201 33.043 1.00 92.25 561 GLY A O 1
ATOM 4255 N N . THR A 1 562 ? -13.740 11.910 34.838 1.00 94.12 562 THR A N 1
ATOM 4256 C CA . THR A 1 562 ? -14.740 11.063 34.189 1.00 94.12 562 THR A CA 1
ATOM 4257 C C . THR A 1 562 ? -16.137 11.593 34.472 1.00 94.12 562 THR A C 1
ATOM 4259 O O . THR A 1 562 ? -16.436 12.075 35.568 1.00 94.12 562 THR A O 1
ATOM 4262 N N . ALA A 1 563 ? -17.025 11.474 33.496 1.00 91.88 563 ALA A N 1
ATOM 4263 C CA . ALA A 1 563 ? -18.447 11.733 33.647 1.00 91.88 563 ALA A CA 1
ATOM 4264 C C . ALA A 1 563 ? -19.253 10.544 33.124 1.00 91.88 563 ALA A C 1
ATOM 4266 O O . ALA A 1 563 ? -18.864 9.889 32.164 1.00 91.88 563 ALA A O 1
ATOM 4267 N N . ALA A 1 564 ? -20.392 10.302 33.759 1.00 89.94 564 ALA A N 1
ATOM 4268 C CA . ALA A 1 564 ? -21.381 9.315 33.362 1.00 89.94 564 ALA A CA 1
ATOM 4269 C C . ALA A 1 564 ? -22.736 10.021 33.400 1.00 89.94 564 ALA A C 1
ATOM 4271 O O . ALA A 1 564 ? -23.049 10.672 34.402 1.00 89.94 564 ALA A O 1
ATOM 4272 N N . GLN A 1 565 ? -23.493 9.964 32.303 1.00 82.44 565 GLN A N 1
ATOM 4273 C CA . GLN A 1 565 ? -24.754 10.705 32.174 1.00 82.44 565 GLN A CA 1
ATOM 4274 C C . GLN A 1 565 ? -26.004 9.823 32.283 1.00 82.44 565 GLN A C 1
ATOM 4276 O O . GLN A 1 565 ? -27.108 10.363 32.304 1.00 82.44 565 GLN A O 1
ATOM 4281 N N . GLY A 1 566 ? -25.858 8.501 32.414 1.00 81.31 566 GLY A N 1
ATOM 4282 C CA . GLY A 1 566 ? -26.993 7.574 32.421 1.00 81.31 566 GLY A CA 1
ATOM 4283 C C . GLY A 1 566 ? -27.390 7.061 31.037 1.00 81.31 566 GLY A C 1
ATOM 4284 O O . GLY A 1 566 ? -28.459 6.482 30.887 1.00 81.31 566 GLY A O 1
ATOM 4285 N N . ASP A 1 567 ? -26.583 7.324 30.012 1.00 86.31 567 ASP A N 1
ATOM 4286 C CA . ASP A 1 567 ? -26.847 6.948 28.623 1.00 86.31 567 ASP A CA 1
ATOM 4287 C C . ASP A 1 567 ? -26.083 5.697 28.179 1.00 86.31 567 ASP A C 1
ATOM 4289 O O . ASP A 1 567 ? -26.301 5.230 27.069 1.00 86.31 567 ASP A O 1
ATOM 4293 N N . GLY A 1 568 ? -25.230 5.144 29.039 1.00 89.12 568 GLY A N 1
ATOM 4294 C CA . GLY A 1 568 ? -24.362 3.999 28.779 1.00 89.12 568 GLY A CA 1
ATOM 4295 C C . GLY A 1 568 ? -22.938 4.387 28.405 1.00 89.12 568 GLY A C 1
ATOM 4296 O O . GLY A 1 568 ? -22.097 3.512 28.210 1.00 89.12 568 GLY A O 1
ATOM 4297 N N . ALA A 1 569 ? -22.636 5.683 28.325 1.00 91.50 569 ALA A N 1
ATOM 4298 C CA . ALA A 1 569 ? -21.306 6.167 28.005 1.00 91.50 569 ALA A CA 1
ATOM 4299 C C . ALA A 1 569 ? -20.521 6.583 29.255 1.00 91.50 569 ALA A C 1
ATOM 4301 O O . ALA A 1 569 ? -21.029 7.244 30.167 1.00 91.50 569 ALA A O 1
ATOM 4302 N N . LEU A 1 570 ? -19.232 6.249 29.251 1.00 93.94 570 LEU A N 1
ATOM 4303 C CA . LEU A 1 570 ? -18.241 6.836 30.137 1.00 93.94 570 LEU A CA 1
ATOM 4304 C C . LEU A 1 570 ? -17.449 7.887 29.355 1.00 93.94 570 LEU A C 1
ATOM 4306 O O . LEU A 1 570 ? -16.803 7.581 28.355 1.00 93.94 570 LEU A O 1
ATOM 4310 N N . ILE A 1 571 ? -17.490 9.132 29.821 1.00 94.31 571 ILE A N 1
ATOM 4311 C CA . ILE A 1 571 ? -16.827 10.263 29.174 1.00 94.31 571 ILE A CA 1
ATOM 4312 C C . ILE A 1 571 ? -15.558 10.606 29.948 1.00 94.31 571 ILE A C 1
ATOM 4314 O O . ILE A 1 571 ? -15.633 11.030 31.099 1.00 94.31 571 ILE A O 1
ATOM 4318 N N . PHE A 1 572 ? -14.401 10.496 29.308 1.00 94.12 572 PHE A N 1
ATOM 4319 C CA . PHE A 1 572 ? -13.131 11.035 29.788 1.00 94.12 572 PHE A CA 1
ATOM 4320 C C . PHE A 1 572 ? -13.018 12.500 29.399 1.00 94.12 572 PHE A C 1
ATOM 4322 O O . PHE A 1 572 ? -13.291 12.865 28.256 1.00 94.12 572 PHE A O 1
ATOM 4329 N N . LEU A 1 573 ? -12.611 13.348 30.336 1.00 93.75 573 LEU A N 1
ATOM 4330 C CA . LEU A 1 573 ? -12.507 14.790 30.121 1.00 93.75 573 LEU A CA 1
ATOM 4331 C C . LEU A 1 573 ? -11.501 15.426 31.078 1.00 93.75 573 LEU A C 1
ATOM 4333 O O . LEU A 1 573 ? -10.998 14.783 31.996 1.00 93.75 573 LEU A O 1
ATOM 4337 N N . GLY A 1 574 ? -11.222 16.714 30.879 1.00 89.75 574 GLY A N 1
ATOM 4338 C CA . GLY A 1 574 ? -10.451 17.502 31.842 1.00 89.75 574 GLY A CA 1
ATOM 4339 C C . GLY A 1 574 ? -9.011 17.020 32.019 1.00 89.75 574 GLY A C 1
ATOM 4340 O O . GLY A 1 574 ? -8.491 17.053 33.135 1.00 89.75 574 GLY A O 1
ATOM 4341 N N . ILE A 1 575 ? -8.373 16.556 30.937 1.00 94.19 575 ILE A N 1
ATOM 4342 C CA . ILE A 1 575 ? -6.953 16.208 30.980 1.00 94.19 575 ILE A CA 1
ATOM 4343 C C . ILE A 1 575 ? -6.137 17.480 31.206 1.00 94.19 575 ILE A C 1
ATOM 4345 O O . ILE A 1 575 ? -6.221 18.431 30.429 1.00 94.19 575 ILE A O 1
ATOM 4349 N N . ALA A 1 576 ? -5.325 17.491 32.258 1.00 92.12 576 ALA A N 1
ATOM 4350 C CA . ALA A 1 576 ? -4.438 18.604 32.570 1.00 92.12 576 ALA A CA 1
ATOM 4351 C C . ALA A 1 576 ? -3.114 18.112 33.157 1.00 92.12 576 ALA A C 1
ATOM 4353 O O . ALA A 1 576 ? -2.966 16.950 33.521 1.00 92.12 576 ALA A O 1
ATOM 4354 N N . PHE A 1 577 ? -2.137 19.010 33.240 1.00 94.38 577 PHE A N 1
ATOM 4355 C CA . PHE A 1 577 ? -0.816 18.719 33.785 1.00 94.38 577 PHE A CA 1
ATOM 4356 C C . PHE A 1 577 ? -0.422 19.795 34.796 1.00 94.38 577 PHE A C 1
ATOM 4358 O O . PHE A 1 577 ? -0.766 20.963 34.602 1.00 94.38 577 PHE A O 1
ATOM 4365 N N . PRO A 1 578 ? 0.350 19.449 35.843 1.00 90.75 578 PRO A N 1
ATOM 4366 C CA . PRO A 1 578 ? 0.887 20.442 36.775 1.00 90.75 578 PRO A CA 1
ATOM 4367 C C . PRO A 1 578 ? 1.872 21.412 36.098 1.00 90.75 578 PRO A C 1
ATOM 4369 O O . PRO A 1 578 ? 2.108 22.508 36.598 1.00 90.75 578 PRO A O 1
ATOM 4372 N N . SER A 1 579 ? 2.454 21.014 34.963 1.00 90.62 579 SER A N 1
ATOM 4373 C CA . SER A 1 579 ? 3.313 21.825 34.102 1.00 90.62 579 SER A CA 1
ATOM 4374 C C . SER A 1 579 ? 3.205 21.329 32.660 1.00 90.62 579 SER A C 1
ATOM 4376 O O . SER A 1 579 ? 3.039 20.133 32.440 1.00 90.62 579 SER A O 1
ATOM 4378 N N . LEU A 1 580 ? 3.347 22.233 31.688 1.00 89.31 580 LEU A N 1
ATOM 4379 C CA . LEU A 1 580 ? 3.406 21.889 30.259 1.00 89.31 580 LEU A CA 1
ATOM 4380 C C . LEU A 1 580 ? 4.827 21.520 29.784 1.00 89.31 580 LEU A C 1
ATOM 4382 O O . LEU A 1 580 ? 5.073 21.327 28.595 1.00 89.31 580 LEU A O 1
ATOM 4386 N N . VAL A 1 581 ? 5.796 21.434 30.700 1.00 87.69 581 VAL A N 1
ATOM 4387 C CA . VAL A 1 581 ? 7.132 20.912 30.381 1.00 87.69 581 VAL A CA 1
ATOM 4388 C C . VAL A 1 581 ? 7.008 19.435 30.011 1.00 87.69 581 VAL A C 1
ATOM 4390 O O . VAL A 1 581 ? 6.370 18.670 30.730 1.00 87.69 581 VAL A O 1
ATOM 4393 N N . ASN A 1 582 ? 7.645 19.033 28.911 1.00 88.44 582 ASN A N 1
ATOM 4394 C CA . ASN A 1 582 ? 7.615 17.673 28.368 1.00 88.44 582 ASN A CA 1
ATOM 4395 C C . ASN A 1 582 ? 6.235 17.177 27.883 1.00 88.44 582 ASN A C 1
ATOM 4397 O O . ASN A 1 582 ? 6.070 15.979 27.649 1.00 88.44 582 ASN A O 1
ATOM 4401 N N . THR A 1 583 ? 5.233 18.058 27.750 1.00 87.38 583 THR A N 1
ATOM 4402 C CA . THR A 1 583 ? 3.890 17.670 27.278 1.00 87.38 583 THR A CA 1
ATOM 4403 C C . THR A 1 583 ? 3.691 17.896 25.782 1.00 87.38 583 THR A C 1
ATOM 4405 O O . THR A 1 583 ? 2.680 17.471 25.226 1.00 87.38 583 THR A O 1
ATOM 4408 N N . GLN A 1 584 ? 4.633 18.562 25.111 1.00 82.00 584 GLN A N 1
ATOM 4409 C CA . GLN A 1 584 ? 4.507 18.916 23.700 1.00 82.00 584 GLN A CA 1
ATOM 4410 C C . GLN A 1 584 ? 4.616 17.680 22.800 1.00 82.00 584 GLN A C 1
ATOM 4412 O O . GLN A 1 584 ? 3.942 17.588 21.781 1.00 82.00 584 GLN A O 1
ATOM 4417 N N . GLY A 1 585 ? 5.441 16.705 23.167 1.00 75.88 585 GLY A N 1
ATOM 4418 C CA . GLY A 1 585 ? 5.667 15.472 22.420 1.00 75.88 585 GLY A CA 1
ATOM 4419 C C . GLY A 1 585 ? 4.797 14.291 22.839 1.00 75.88 585 GLY A C 1
ATOM 4420 O O . GLY A 1 585 ? 5.112 13.174 22.424 1.00 75.88 585 GLY A O 1
ATOM 4421 N N . ILE A 1 586 ? 3.758 14.491 23.658 1.00 84.00 586 ILE A N 1
ATOM 4422 C CA . ILE A 1 586 ? 2.809 13.422 24.001 1.00 84.00 586 ILE A CA 1
ATOM 4423 C C . ILE A 1 586 ? 2.100 12.953 22.727 1.00 84.00 586 ILE A C 1
ATOM 4425 O O . ILE A 1 586 ? 1.659 13.766 21.923 1.00 84.00 586 ILE A O 1
ATOM 4429 N N . THR A 1 587 ? 2.008 11.635 22.553 1.00 75.56 587 THR A N 1
ATOM 4430 C CA . THR A 1 587 ? 1.415 11.001 21.357 1.00 75.56 587 THR A CA 1
ATOM 4431 C C . THR A 1 587 ? 0.228 10.101 21.679 1.00 75.56 587 THR A C 1
ATOM 4433 O O . THR A 1 587 ? -0.621 9.854 20.826 1.00 75.56 587 THR A O 1
ATOM 4436 N N . SER A 1 588 ? 0.143 9.608 22.912 1.00 81.94 588 SER A N 1
ATOM 4437 C CA . SER A 1 588 ? -0.957 8.765 23.371 1.00 81.94 588 SER A CA 1
ATOM 4438 C C . SER A 1 588 ? -1.185 8.942 24.865 1.00 81.94 588 SER A C 1
ATOM 4440 O O . SER A 1 588 ? -0.267 9.297 25.612 1.00 81.94 588 SER A O 1
ATOM 4442 N N . GLY A 1 589 ? -2.419 8.691 25.285 1.00 88.00 589 GLY A N 1
ATOM 4443 C CA . GLY A 1 589 ? -2.778 8.429 26.668 1.00 88.00 589 GLY A CA 1
ATOM 4444 C C . GLY A 1 589 ? -3.520 7.111 26.778 1.00 88.00 589 GLY A C 1
ATOM 4445 O O . GLY A 1 589 ? -4.237 6.709 25.862 1.00 88.00 589 GLY A O 1
ATOM 4446 N N . ILE A 1 590 ? -3.309 6.430 27.893 1.00 91.19 590 ILE A N 1
ATOM 4447 C CA . ILE A 1 590 ? -3.875 5.117 28.163 1.00 91.19 590 ILE A CA 1
ATOM 4448 C C . ILE A 1 590 ? -4.658 5.214 29.460 1.00 91.19 590 ILE A C 1
ATOM 4450 O O . ILE A 1 590 ? -4.084 5.495 30.512 1.00 91.19 590 ILE A O 1
ATOM 4454 N N . PHE A 1 591 ? -5.962 4.974 29.368 1.00 92.31 591 PHE A N 1
ATOM 4455 C CA . PHE A 1 591 ? -6.828 4.767 30.517 1.00 92.31 591 PHE A CA 1
ATOM 4456 C C . PHE A 1 591 ? -6.910 3.274 30.818 1.00 92.31 591 PHE A C 1
ATOM 4458 O O . PHE A 1 591 ? -7.176 2.476 29.918 1.00 92.31 591 PHE A O 1
ATOM 4465 N N . ARG A 1 592 ? -6.730 2.888 32.080 1.00 95.31 592 ARG A N 1
ATOM 4466 C CA . ARG A 1 592 ? -7.070 1.548 32.571 1.00 95.31 592 ARG A CA 1
ATOM 4467 C C . ARG A 1 592 ? -8.169 1.677 33.611 1.00 95.31 592 ARG A C 1
ATOM 4469 O O . ARG A 1 592 ? -8.014 2.366 34.607 1.00 95.31 592 ARG A O 1
ATOM 4476 N N . LEU A 1 593 ? -9.304 1.058 33.344 1.00 96.56 593 LEU A N 1
ATOM 4477 C CA . LEU A 1 593 ? -10.519 1.177 34.135 1.00 96.56 593 LEU A CA 1
ATOM 4478 C C . LEU A 1 593 ? -10.715 -0.098 34.930 1.00 96.56 593 LEU A C 1
ATOM 4480 O O . LEU A 1 593 ? -10.589 -1.180 34.361 1.00 96.56 593 LEU A O 1
ATOM 4484 N N . HIS A 1 594 ? -11.090 0.050 36.194 1.00 97.44 594 HIS A N 1
ATOM 4485 C CA . HIS A 1 594 ? -11.442 -1.051 37.078 1.00 97.44 594 HIS A CA 1
ATOM 4486 C C . HIS A 1 594 ? -12.900 -0.896 37.479 1.00 97.44 594 HIS A C 1
ATOM 4488 O O . HIS A 1 594 ? -13.262 0.057 38.180 1.00 97.44 594 HIS A O 1
ATOM 4494 N N . TYR A 1 595 ? -13.747 -1.799 37.004 1.00 96.12 595 TYR A N 1
ATOM 4495 C CA . TYR A 1 595 ? -15.194 -1.661 37.114 1.00 96.12 595 TYR A CA 1
ATOM 4496 C C . TYR A 1 595 ? -15.867 -2.981 37.469 1.00 96.12 595 TYR A C 1
ATOM 4498 O O . TYR A 1 595 ? -15.344 -4.061 37.216 1.00 96.12 595 TYR A O 1
ATOM 4506 N N . ARG A 1 596 ? -17.053 -2.886 38.058 1.00 93.12 596 ARG A N 1
ATOM 4507 C CA . ARG A 1 596 ? -17.995 -3.996 38.182 1.00 93.12 596 ARG A CA 1
ATOM 4508 C C . ARG A 1 596 ? -18.969 -3.922 37.013 1.00 93.12 596 ARG A C 1
ATOM 4510 O O . ARG A 1 596 ? -19.492 -2.845 36.734 1.00 93.12 596 ARG A O 1
ATOM 4517 N N . ASP A 1 597 ? -19.225 -5.050 36.366 1.00 92.62 597 ASP A N 1
ATOM 4518 C CA . ASP A 1 597 ? -20.376 -5.188 35.476 1.00 92.62 597 ASP A CA 1
ATOM 4519 C C . ASP A 1 597 ? -21.618 -5.394 36.357 1.00 92.62 597 ASP A C 1
ATOM 4521 O O . ASP A 1 597 ? -21.707 -6.372 37.105 1.00 92.62 597 ASP A O 1
ATOM 4525 N N . GLU A 1 598 ? -22.541 -4.430 36.368 1.00 91.81 598 GLU A N 1
ATOM 4526 C CA . GLU A 1 598 ? -23.727 -4.526 37.222 1.00 91.81 598 GLU A CA 1
ATOM 4527 C C . GLU A 1 598 ? -24.716 -5.583 36.710 1.00 91.81 598 GLU A C 1
ATOM 4529 O O . GLU A 1 598 ? -25.513 -6.083 37.505 1.00 91.81 598 GLU A O 1
ATOM 4534 N N . LEU A 1 599 ? -24.610 -6.011 35.444 1.00 91.69 599 LEU A N 1
ATOM 4535 C CA . LEU A 1 599 ? -25.428 -7.085 34.872 1.00 91.69 599 LEU A CA 1
ATOM 4536 C C . LEU A 1 599 ? -25.047 -8.477 35.391 1.00 91.69 599 LEU A C 1
ATOM 4538 O O . LEU A 1 599 ? -25.844 -9.410 35.282 1.00 91.69 599 LEU A O 1
ATOM 4542 N N . GLU A 1 600 ? -23.878 -8.628 36.021 1.00 89.62 600 GLU A N 1
ATOM 4543 C CA . GLU A 1 600 ? -23.532 -9.842 36.774 1.00 89.62 600 GLU A CA 1
ATOM 4544 C C . GLU A 1 600 ? -24.372 -9.989 38.056 1.00 89.62 600 GLU A C 1
ATOM 4546 O O . GLU A 1 600 ? -24.412 -11.060 38.669 1.00 89.62 600 GLU A O 1
ATOM 4551 N N . GLY A 1 601 ? -25.073 -8.926 38.460 1.00 85.81 601 GLY A N 1
ATOM 4552 C CA . GLY A 1 601 ? -25.929 -8.914 39.631 1.00 85.81 601 GLY A CA 1
ATOM 4553 C C . GLY A 1 601 ? -25.144 -8.970 40.937 1.00 85.81 601 GLY A C 1
ATOM 4554 O O . GLY A 1 601 ? -24.012 -8.489 41.047 1.00 85.81 601 GLY A O 1
ATOM 4555 N N . VAL A 1 602 ? -25.785 -9.487 41.984 1.00 86.50 602 VAL A N 1
ATOM 4556 C CA . VAL A 1 602 ? -25.255 -9.423 43.351 1.00 86.50 602 VAL A CA 1
ATOM 4557 C C . VAL A 1 602 ? -24.260 -10.561 43.604 1.00 86.50 602 VAL A C 1
ATOM 4559 O O . VAL A 1 602 ? -24.593 -11.731 43.418 1.00 86.50 602 VAL A O 1
ATOM 4562 N N . SER A 1 603 ? -23.049 -10.242 44.076 1.00 90.62 603 SER A N 1
ATOM 4563 C CA . SER A 1 603 ? -21.955 -11.225 44.144 1.00 90.62 603 SER A CA 1
ATOM 4564 C C . SER A 1 603 ? -22.273 -12.390 45.091 1.00 90.62 603 SER A C 1
ATOM 4566 O O . SER A 1 603 ? -22.682 -12.144 46.233 1.00 90.62 603 SER A O 1
ATOM 4568 N N . PRO A 1 604 ? -22.044 -13.652 44.676 1.00 91.44 604 PRO A N 1
ATOM 4569 C CA . PRO A 1 604 ? -22.191 -14.821 45.541 1.00 91.44 604 PRO A CA 1
ATOM 4570 C C . PRO A 1 604 ? -21.015 -14.995 46.519 1.00 91.44 604 PRO A C 1
ATOM 4572 O O . PRO A 1 604 ? -21.068 -15.860 47.394 1.00 91.44 604 PRO A O 1
ATOM 4575 N N . TYR A 1 605 ? -19.941 -14.211 46.377 1.00 95.12 605 TYR A N 1
ATOM 4576 C CA . TYR A 1 605 ? -18.750 -14.305 47.215 1.00 95.12 605 TYR A CA 1
ATOM 4577 C C . TYR A 1 605 ? -18.861 -13.361 48.408 1.00 95.12 605 TYR A C 1
ATOM 4579 O O . TYR A 1 605 ? -19.121 -12.168 48.257 1.00 95.12 605 TYR A O 1
ATOM 4587 N N . GLN A 1 606 ? -18.651 -13.898 49.607 1.00 96.62 606 GLN A N 1
ATOM 4588 C CA . GLN A 1 606 ? -18.820 -13.177 50.865 1.00 96.62 606 GLN A CA 1
ATOM 4589 C C . GLN A 1 606 ? -17.694 -13.504 51.842 1.00 96.62 606 GLN A C 1
ATOM 4591 O O . GLN A 1 606 ? -17.175 -14.626 51.848 1.00 96.62 606 GLN A O 1
ATOM 4596 N N . LEU A 1 607 ? -17.367 -12.545 52.708 1.00 97.31 607 LEU A N 1
ATOM 4597 C CA . LEU A 1 607 ? -16.464 -12.764 53.833 1.00 97.31 607 LEU A CA 1
ATOM 4598 C C . LEU A 1 607 ? -17.052 -13.788 54.809 1.00 97.31 607 LEU A C 1
ATOM 4600 O O . LEU A 1 607 ? -18.140 -13.588 55.341 1.00 97.31 607 LEU A O 1
ATOM 4604 N N . ALA A 1 608 ? -16.302 -14.849 55.103 1.00 96.94 608 ALA A N 1
ATOM 4605 C CA . ALA A 1 608 ? -16.670 -15.853 56.101 1.00 96.94 608 ALA A CA 1
ATOM 4606 C C . ALA A 1 608 ? -16.591 -15.324 57.538 1.00 96.94 608 ALA A C 1
ATOM 4608 O O . ALA A 1 608 ? -17.303 -15.785 58.429 1.00 96.94 608 ALA A O 1
ATOM 4609 N N . THR A 1 609 ? -15.700 -14.364 57.777 1.00 96.31 609 THR A N 1
ATOM 4610 C CA . THR A 1 609 ? -15.459 -13.758 59.086 1.00 96.31 609 THR A CA 1
ATOM 4611 C C . THR A 1 609 ? -15.242 -12.264 58.926 1.00 96.31 609 THR A C 1
ATOM 4613 O O . THR A 1 609 ? -14.656 -11.837 57.933 1.00 96.31 609 THR A O 1
ATOM 4616 N N . ALA A 1 610 ? -15.656 -11.480 59.922 1.00 96.38 610 ALA A N 1
ATOM 4617 C CA . ALA A 1 610 ? -15.391 -10.048 59.935 1.00 96.38 610 ALA A CA 1
ATOM 4618 C C . ALA A 1 610 ? -13.880 -9.769 59.922 1.00 96.38 610 ALA A C 1
ATOM 4620 O O . ALA A 1 610 ? -13.101 -10.498 60.544 1.00 96.38 610 ALA A O 1
ATOM 4621 N N . VAL A 1 611 ? -13.487 -8.693 59.247 1.00 97.06 611 VAL A N 1
ATOM 4622 C CA . VAL A 1 611 ? -12.103 -8.214 59.184 1.00 97.06 611 VAL A CA 1
ATOM 4623 C C . VAL A 1 611 ? -12.031 -6.779 59.690 1.00 97.06 611 VAL A C 1
ATOM 4625 O O . VAL A 1 611 ? -12.932 -5.978 59.462 1.00 97.06 611 VAL A O 1
ATOM 4628 N N . ASN A 1 612 ? -10.963 -6.436 60.402 1.00 95.88 612 ASN A N 1
ATOM 4629 C CA . ASN A 1 612 ? -10.681 -5.060 60.803 1.00 95.88 612 ASN A CA 1
ATOM 4630 C C . ASN A 1 612 ? -9.945 -4.298 59.682 1.00 95.88 612 ASN A C 1
ATOM 4632 O O . ASN A 1 612 ? -9.598 -4.882 58.660 1.00 95.88 612 ASN A O 1
ATOM 4636 N N . ALA A 1 613 ? -9.658 -3.009 59.878 1.00 93.88 613 ALA A N 1
ATOM 4637 C CA . ALA A 1 613 ? -9.039 -2.145 58.863 1.00 93.88 613 ALA A CA 1
ATOM 4638 C C . ALA A 1 613 ? -7.560 -2.453 58.526 1.00 93.88 613 ALA A C 1
ATOM 4640 O O . ALA A 1 613 ? -7.013 -1.852 57.609 1.00 93.88 613 ALA A O 1
ATOM 4641 N N . VAL A 1 614 ? -6.891 -3.359 59.252 1.00 94.69 614 VA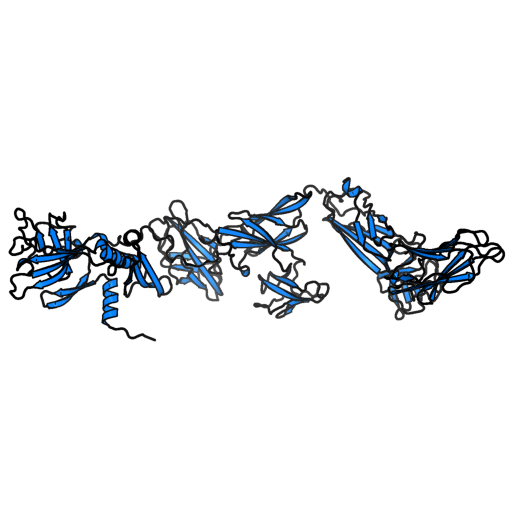L A N 1
ATOM 4642 C CA . VAL A 1 614 ? -5.460 -3.681 59.042 1.00 94.69 614 VAL A CA 1
ATOM 4643 C C . VAL A 1 614 ? -5.205 -5.136 58.655 1.00 94.69 614 VAL A C 1
ATOM 4645 O O . VAL A 1 614 ? -4.121 -5.469 58.182 1.00 94.69 614 VAL A O 1
ATOM 4648 N N . GLN A 1 615 ? -6.179 -6.026 58.851 1.00 96.25 615 GLN A N 1
ATOM 4649 C CA . GLN A 1 615 ? -6.057 -7.429 58.472 1.00 96.25 615 GLN A CA 1
ATOM 4650 C C . GLN A 1 615 ? -5.928 -7.570 56.952 1.00 96.25 615 GLN A C 1
ATOM 4652 O O . GLN A 1 615 ? -6.755 -7.064 56.198 1.00 96.25 615 GLN A O 1
ATOM 4657 N N . THR A 1 616 ? -4.900 -8.292 56.510 1.00 96.69 616 THR A N 1
ATOM 4658 C CA . THR A 1 616 ? -4.600 -8.540 55.090 1.00 96.69 616 THR A CA 1
ATOM 4659 C C . THR A 1 616 ? -5.036 -9.923 54.619 1.00 96.69 616 THR A C 1
ATOM 4661 O O . THR A 1 616 ? -4.892 -10.236 53.447 1.00 96.69 616 THR A O 1
ATOM 4664 N N . SER A 1 617 ? -5.562 -10.766 55.509 1.00 96.50 617 SER A N 1
ATOM 4665 C CA . SER A 1 617 ? -6.079 -12.092 55.169 1.00 96.50 617 SER A CA 1
ATOM 4666 C C . SER A 1 617 ? -7.601 -12.085 55.242 1.00 96.50 617 SER A C 1
ATOM 4668 O O . SER A 1 617 ? -8.162 -11.922 56.324 1.00 96.50 617 SER A O 1
ATOM 4670 N N . LEU A 1 618 ? -8.254 -12.319 54.109 1.00 97.50 618 LEU A N 1
ATOM 4671 C CA . LEU A 1 618 ? -9.702 -12.415 53.971 1.00 97.50 618 LEU A CA 1
ATOM 4672 C C . LEU A 1 618 ? -10.098 -13.886 53.834 1.00 97.50 618 LEU A C 1
ATOM 4674 O O . LEU A 1 618 ? -9.616 -14.568 52.931 1.00 97.50 618 LEU A O 1
ATOM 4678 N N . ALA A 1 619 ? -10.965 -14.377 54.717 1.00 97.00 619 ALA A N 1
ATOM 4679 C CA . ALA A 1 619 ? -11.563 -15.706 54.597 1.00 97.00 619 ALA A CA 1
ATOM 4680 C C . ALA A 1 619 ? -12.904 -15.601 53.862 1.00 97.00 619 ALA A C 1
ATOM 4682 O O . ALA A 1 619 ? -13.691 -14.706 54.168 1.00 97.00 619 ALA A O 1
ATOM 4683 N N . LEU A 1 620 ? -13.171 -16.501 52.914 1.00 97.56 620 LEU A N 1
ATOM 4684 C CA . LEU A 1 620 ? -14.373 -16.498 52.076 1.00 97.56 620 LEU A CA 1
ATOM 4685 C C . LEU A 1 620 ? -15.273 -17.698 52.392 1.00 97.56 620 LEU A C 1
ATOM 4687 O O . LEU A 1 620 ? -14.784 -18.777 52.720 1.00 97.56 620 LEU A O 1
ATOM 4691 N N . HIS A 1 621 ? -16.593 -17.523 52.268 1.00 95.69 621 HIS A N 1
ATOM 4692 C CA . HIS A 1 621 ? -17.563 -18.619 52.433 1.00 95.69 621 HIS A CA 1
ATOM 4693 C C . HIS A 1 621 ? -17.497 -19.652 51.301 1.00 95.69 621 HIS A C 1
ATOM 4695 O O . HIS A 1 621 ? -17.681 -20.847 51.531 1.00 95.69 621 HIS A O 1
ATOM 4701 N N . THR A 1 622 ? -17.212 -19.177 50.093 1.00 95.19 622 THR A N 1
ATOM 4702 C CA . THR A 1 622 ? -17.148 -19.963 48.859 1.00 95.19 622 THR A CA 1
ATOM 4703 C C . THR A 1 622 ? -15.832 -19.627 48.165 1.00 95.19 622 THR A C 1
ATOM 4705 O O . THR A 1 622 ? -15.420 -18.466 48.243 1.00 95.19 622 THR A O 1
ATOM 4708 N N . PRO A 1 623 ? -15.155 -20.582 47.497 1.00 95.75 623 PRO A N 1
ATOM 4709 C CA . PRO A 1 623 ? -13.932 -20.280 46.764 1.00 95.75 623 PRO A CA 1
ATOM 4710 C C . PRO A 1 623 ? -14.159 -19.132 45.777 1.00 95.75 623 PRO A C 1
ATOM 4712 O O . PRO A 1 623 ? -15.024 -19.237 44.907 1.00 95.75 623 PRO A O 1
ATOM 4715 N N . GLY A 1 624 ? -13.433 -18.029 45.946 1.00 92.56 624 GLY A N 1
ATOM 4716 C CA . GLY A 1 624 ? -13.599 -16.852 45.102 1.00 92.56 624 GLY A CA 1
ATOM 4717 C C . GLY A 1 624 ? -12.919 -16.998 43.737 1.00 92.56 624 GLY A C 1
ATOM 4718 O O . GLY A 1 624 ? -12.087 -17.881 43.526 1.00 92.56 624 GLY A O 1
ATOM 4719 N N . ASN A 1 625 ? -13.236 -16.084 42.819 1.00 93.19 625 ASN A N 1
ATOM 4720 C CA . ASN A 1 625 ? -12.765 -16.071 41.427 1.00 93.19 625 ASN A CA 1
ATOM 4721 C C . ASN A 1 625 ? -11.631 -15.062 41.120 1.00 93.19 625 ASN A C 1
ATOM 4723 O O . ASN A 1 625 ? -11.223 -14.925 39.965 1.00 93.19 625 ASN A O 1
ATOM 4727 N N . ALA A 1 626 ? -11.125 -14.332 42.113 1.00 93.81 626 ALA A N 1
ATOM 4728 C CA . ALA A 1 626 ? -9.954 -13.468 41.973 1.00 93.81 626 ALA A CA 1
ATOM 4729 C C . ALA A 1 626 ? -8.639 -14.270 42.003 1.00 93.81 626 ALA A C 1
ATOM 4731 O O . ALA A 1 626 ? -8.531 -15.303 42.668 1.00 93.81 626 ALA A O 1
ATOM 4732 N N . ALA A 1 627 ? -7.642 -13.756 41.295 1.00 93.88 627 ALA A N 1
ATOM 4733 C CA . ALA A 1 627 ? -6.268 -14.218 41.178 1.00 93.88 627 ALA A CA 1
ATOM 4734 C C . ALA A 1 627 ? -5.304 -13.140 41.723 1.00 93.88 627 ALA A C 1
ATOM 4736 O O . ALA A 1 627 ? -5.714 -12.003 41.973 1.00 93.88 627 ALA A O 1
ATOM 4737 N N . PRO A 1 628 ? -4.014 -13.463 41.940 1.00 93.69 628 PRO A N 1
ATOM 4738 C CA . PRO A 1 628 ? -3.028 -12.452 42.307 1.00 93.69 628 PRO A CA 1
ATOM 4739 C C . PRO A 1 628 ? -2.994 -11.302 41.290 1.00 93.69 628 PRO A C 1
ATOM 4741 O O . PRO A 1 628 ? -3.003 -11.541 40.086 1.00 93.69 628 PRO A O 1
ATOM 4744 N N . TRP A 1 629 ? -2.890 -10.081 41.808 1.00 90.75 629 TRP A N 1
ATOM 4745 C CA . TRP A 1 629 ? -2.936 -8.774 41.144 1.00 90.75 629 TRP A CA 1
ATOM 4746 C C . TRP A 1 629 ? -4.311 -8.244 40.749 1.00 90.75 629 TRP A C 1
ATOM 4748 O O . TRP A 1 629 ? -4.397 -7.068 40.396 1.00 90.75 629 TRP A O 1
ATOM 4758 N N . ASP A 1 630 ? -5.379 -9.027 40.898 1.00 94.50 630 ASP A N 1
ATOM 4759 C CA . ASP A 1 630 ? -6.727 -8.505 40.691 1.00 94.50 630 ASP A CA 1
ATOM 4760 C C . ASP A 1 630 ? -7.118 -7.510 41.786 1.00 94.50 630 ASP A C 1
ATOM 4762 O O . ASP A 1 630 ? -6.750 -7.652 42.961 1.00 94.50 630 ASP A O 1
ATOM 4766 N N . LEU A 1 631 ? -7.918 -6.519 41.398 1.00 97.44 631 LEU A N 1
ATOM 4767 C CA . LEU A 1 631 ? -8.609 -5.654 42.340 1.00 97.44 631 LEU A CA 1
ATOM 4768 C C . LEU A 1 631 ? -9.960 -6.258 42.702 1.00 97.44 631 LEU A C 1
ATOM 4770 O O . LEU A 1 631 ? -10.725 -6.705 41.846 1.00 97.44 631 LEU A O 1
ATOM 4774 N N . ILE A 1 632 ? -10.252 -6.239 43.995 1.00 97.31 632 ILE A N 1
ATOM 4775 C CA . ILE A 1 632 ? -11.560 -6.572 44.539 1.00 97.31 632 ILE A CA 1
ATOM 4776 C C . ILE A 1 632 ? -12.134 -5.355 45.255 1.00 97.31 632 ILE A C 1
ATOM 4778 O O . ILE A 1 632 ? -11.399 -4.569 45.854 1.00 97.31 632 ILE A O 1
ATOM 4782 N N . GLN A 1 633 ? -13.451 -5.231 45.217 1.00 95.81 633 GLN A N 1
ATOM 4783 C CA . GLN A 1 633 ? -14.222 -4.252 45.962 1.00 95.81 633 GLN A CA 1
ATOM 4784 C C . GLN A 1 633 ? -14.991 -4.955 47.084 1.00 95.81 633 GLN A C 1
ATOM 4786 O O . GLN A 1 633 ? -15.679 -5.953 46.848 1.00 95.81 633 GLN A O 1
ATOM 4791 N N . ILE A 1 634 ? -14.901 -4.404 48.294 1.00 95.25 634 ILE A N 1
ATOM 4792 C CA . ILE A 1 634 ? -15.766 -4.743 49.429 1.00 95.25 634 ILE A CA 1
ATOM 4793 C C . ILE A 1 634 ? -16.322 -3.430 49.963 1.00 95.25 634 ILE A C 1
ATOM 4795 O O . ILE A 1 634 ? -15.570 -2.582 50.440 1.00 95.25 634 ILE A O 1
ATOM 4799 N N . GLU A 1 635 ? -17.640 -3.255 49.864 1.00 93.19 635 GLU A N 1
ATOM 4800 C CA . GLU A 1 635 ? -18.309 -1.992 50.201 1.00 93.19 635 GLU A CA 1
ATOM 4801 C C . GLU A 1 635 ? -17.630 -0.803 49.481 1.00 93.19 635 GLU A C 1
ATOM 4803 O O . GLU A 1 635 ? -17.626 -0.751 48.247 1.00 93.19 635 GLU A O 1
ATOM 4808 N N . PHE A 1 636 ? -17.023 0.116 50.239 1.00 94.06 636 PHE A N 1
ATOM 4809 C CA . PHE A 1 636 ? -16.343 1.320 49.749 1.00 94.06 636 PHE A CA 1
ATOM 4810 C C . PHE A 1 636 ? -14.806 1.188 49.706 1.00 94.06 636 PHE A C 1
ATOM 4812 O O . PHE A 1 636 ? -14.095 2.178 49.529 1.00 94.06 636 PHE A O 1
ATOM 4819 N N . GLU A 1 637 ? -14.265 -0.018 49.883 1.00 96.81 637 GLU A N 1
ATOM 4820 C CA . GLU A 1 637 ? -12.824 -0.269 49.850 1.00 96.81 637 GLU A CA 1
ATOM 4821 C C . GLU A 1 637 ? -12.420 -1.082 48.616 1.00 96.81 637 GLU A C 1
ATOM 4823 O O . GLU A 1 637 ? -13.043 -2.093 48.286 1.00 96.81 637 GLU A O 1
ATOM 4828 N N . LEU A 1 638 ? -11.322 -0.665 47.977 1.00 97.88 638 LEU A N 1
ATOM 4829 C CA . LEU A 1 638 ? -10.605 -1.467 46.992 1.00 97.88 638 LEU A CA 1
ATOM 4830 C C . LEU A 1 638 ? -9.415 -2.147 47.651 1.00 97.88 638 LEU A C 1
ATOM 4832 O O . LEU A 1 638 ? -8.646 -1.530 48.388 1.00 97.88 638 LEU A O 1
ATOM 4836 N N . MET A 1 639 ? -9.223 -3.420 47.338 1.00 98.00 639 MET A N 1
ATOM 4837 C CA . MET A 1 639 ? -8.091 -4.197 47.822 1.00 98.00 639 MET A CA 1
ATOM 4838 C C . MET A 1 639 ? -7.436 -4.920 46.652 1.00 98.00 639 MET A C 1
ATOM 4840 O O . MET A 1 639 ? -8.124 -5.431 45.769 1.00 98.00 639 MET A O 1
ATOM 4844 N N . ARG A 1 640 ? -6.103 -4.989 46.643 1.00 97.62 640 ARG A N 1
ATOM 4845 C CA . ARG A 1 640 ? -5.364 -5.747 45.624 1.00 97.62 640 ARG A CA 1
ATOM 4846 C C . ARG A 1 640 ? -5.041 -7.128 46.157 1.00 97.62 640 ARG A C 1
ATOM 4848 O O . ARG A 1 640 ? -4.374 -7.236 47.183 1.00 97.62 640 ARG A O 1
ATOM 4855 N N . VAL A 1 641 ? -5.470 -8.181 45.477 1.00 97.25 641 VAL A N 1
ATOM 4856 C CA . VAL A 1 641 ? -5.134 -9.554 45.866 1.00 97.25 641 VAL A CA 1
ATOM 4857 C C . VAL A 1 641 ? -3.652 -9.791 45.590 1.00 97.25 641 VAL A C 1
ATOM 4859 O O . VAL A 1 641 ? -3.193 -9.637 44.469 1.00 97.25 641 VAL A O 1
ATOM 4862 N N . THR A 1 642 ? -2.868 -10.156 46.597 1.00 97.06 642 THR A N 1
ATOM 4863 C CA . THR A 1 642 ? -1.434 -10.462 46.448 1.00 97.06 642 THR A CA 1
ATOM 4864 C C . THR A 1 642 ? -1.173 -11.962 46.383 1.00 97.06 642 THR A C 1
ATOM 4866 O O . THR A 1 642 ? -0.206 -12.392 45.758 1.00 97.06 642 THR A O 1
ATOM 4869 N N . ALA A 1 643 ? -2.048 -12.773 46.983 1.00 94.69 643 ALA A N 1
ATOM 4870 C CA . ALA A 1 643 ? -1.996 -14.227 46.900 1.00 94.69 643 ALA A CA 1
ATOM 4871 C C . ALA A 1 643 ? -3.376 -14.857 47.125 1.00 94.69 643 ALA A C 1
ATOM 4873 O O . ALA A 1 643 ? -4.190 -14.348 47.899 1.00 94.69 643 ALA A O 1
ATOM 4874 N N . VAL A 1 644 ? -3.598 -16.016 46.501 1.00 96.31 644 VAL A N 1
ATOM 4875 C CA . VAL A 1 644 ? -4.781 -16.860 46.709 1.00 96.31 644 VAL A CA 1
ATOM 4876 C C . VAL A 1 644 ? -4.347 -18.148 47.396 1.00 96.31 644 VAL A C 1
ATOM 4878 O O . VAL A 1 644 ? -3.481 -18.867 46.901 1.00 96.31 644 VAL A O 1
ATOM 4881 N N . GLY A 1 645 ? -4.936 -18.428 48.553 1.00 93.00 645 GLY A N 1
ATOM 4882 C CA . GLY A 1 645 ? -4.659 -19.600 49.375 1.00 93.00 645 GLY A CA 1
ATOM 4883 C C . GLY A 1 645 ? -5.877 -20.507 49.520 1.00 93.00 645 GLY A C 1
ATOM 4884 O O . GLY A 1 645 ? -6.995 -20.163 49.131 1.00 93.00 645 GLY A O 1
ATOM 4885 N N . SER A 1 646 ? -5.654 -21.686 50.104 1.00 92.00 646 SER A N 1
ATOM 4886 C CA . SER A 1 646 ? -6.724 -22.595 50.543 1.00 92.00 646 SER A CA 1
ATOM 4887 C C . SER A 1 646 ? -7.757 -22.922 49.449 1.00 92.00 646 SER A C 1
ATOM 4889 O O . SER A 1 646 ? -8.956 -22.952 49.708 1.00 92.00 646 SER A O 1
ATOM 4891 N N . GLY A 1 647 ? -7.297 -23.117 48.206 1.00 89.75 647 GLY A N 1
ATOM 4892 C CA . GLY A 1 647 ? -8.160 -23.451 47.065 1.00 89.75 647 GLY A CA 1
ATOM 4893 C C . GLY A 1 647 ? -9.147 -22.350 46.658 1.00 89.75 647 GLY A C 1
ATOM 4894 O O . GLY A 1 647 ? -10.173 -22.668 46.072 1.00 89.75 647 GLY A O 1
ATOM 4895 N N . GLY A 1 648 ? -8.869 -21.083 46.994 1.00 91.62 648 GLY A N 1
ATOM 4896 C CA . GLY A 1 648 ? -9.743 -19.935 46.713 1.00 91.62 648 GLY A CA 1
ATOM 4897 C C . GLY A 1 648 ? -10.556 -19.450 47.916 1.00 91.62 648 GLY A C 1
ATOM 4898 O O . GLY A 1 648 ? -11.227 -18.427 47.818 1.00 91.62 648 GLY A O 1
ATOM 4899 N N . LEU A 1 649 ? -10.494 -20.143 49.060 1.00 96.69 649 LEU A N 1
ATOM 4900 C CA . LEU A 1 649 ? -11.199 -19.754 50.294 1.00 96.69 649 LEU A CA 1
ATOM 4901 C C . LEU A 1 649 ? -10.473 -18.679 51.111 1.00 96.69 649 LEU A C 1
ATOM 4903 O O . LEU A 1 649 ? -10.997 -18.218 52.126 1.00 96.69 649 LEU A O 1
ATOM 4907 N N . GLN A 1 650 ? -9.262 -18.296 50.710 1.00 97.19 650 GLN A N 1
ATOM 4908 C CA . GLN A 1 650 ? -8.483 -17.289 51.413 1.00 97.19 650 GLN A CA 1
ATOM 4909 C C . GLN A 1 650 ? -7.776 -16.364 50.428 1.00 97.19 650 GLN A C 1
ATOM 4911 O O . GLN A 1 650 ? -7.010 -16.827 49.582 1.00 97.19 650 GLN A O 1
ATOM 4916 N N . TYR A 1 651 ? -7.974 -15.059 50.587 1.00 98.00 651 TYR A N 1
ATOM 4917 C CA . TYR A 1 651 ? -7.205 -14.037 49.882 1.00 98.00 651 TYR A CA 1
ATOM 4918 C C . TYR A 1 651 ? -6.245 -13.340 50.830 1.00 98.00 651 TYR A C 1
ATOM 4920 O O . TYR A 1 651 ? -6.620 -12.954 51.933 1.00 98.00 651 TYR A O 1
ATOM 4928 N N . THR A 1 652 ? -5.004 -13.166 50.385 1.00 97.62 652 THR A N 1
ATOM 4929 C CA . THR A 1 652 ? -4.087 -12.186 50.972 1.00 97.62 652 THR A CA 1
ATOM 4930 C C . THR A 1 652 ? -4.169 -10.921 50.135 1.00 97.62 652 THR A C 1
ATOM 4932 O O . THR A 1 652 ? -4.135 -11.016 48.909 1.00 97.62 652 THR A O 1
ATOM 4935 N N . VAL A 1 653 ? -4.306 -9.758 50.767 1.00 97.81 653 VAL A N 1
ATOM 4936 C CA . VAL A 1 653 ? -4.585 -8.493 50.083 1.00 97.81 653 VAL A CA 1
ATOM 4937 C C . VAL A 1 653 ? -3.720 -7.335 50.578 1.00 97.81 653 VAL A C 1
ATOM 4939 O O . VAL A 1 653 ? -3.319 -7.282 51.741 1.00 97.81 653 VAL A O 1
ATOM 4942 N N . GLU A 1 654 ? -3.481 -6.373 49.693 1.00 97.12 654 GLU A N 1
ATOM 4943 C CA . GLU A 1 654 ? -3.100 -5.003 50.032 1.00 97.12 654 GLU A CA 1
ATOM 4944 C C . GLU A 1 654 ? -4.374 -4.173 50.235 1.00 97.12 654 GLU A C 1
ATOM 4946 O O . GLU A 1 654 ? -5.229 -4.116 49.348 1.00 97.12 654 GLU A O 1
ATOM 4951 N N . ARG A 1 655 ? -4.507 -3.566 51.417 1.00 96.62 655 ARG A N 1
ATOM 4952 C CA . ARG A 1 655 ? -5.671 -2.771 51.841 1.00 96.62 655 ARG A CA 1
ATOM 4953 C C . ARG A 1 655 ? -5.606 -1.347 51.292 1.00 96.62 655 ARG A C 1
ATOM 4955 O O . ARG A 1 655 ? -4.509 -0.831 51.089 1.00 96.62 655 ARG A O 1
ATOM 4962 N N . GLY A 1 656 ? -6.759 -0.706 51.105 1.00 95.38 656 GLY A N 1
ATOM 4963 C CA . GLY A 1 656 ? -6.833 0.689 50.650 1.00 95.38 656 GLY A CA 1
ATOM 4964 C C . GLY A 1 656 ? -6.180 0.938 49.284 1.00 95.38 656 GLY A C 1
ATOM 4965 O O . GLY A 1 656 ? -5.564 1.983 49.055 1.00 95.38 656 GLY A O 1
ATOM 4966 N N . ALA A 1 657 ? -6.268 -0.033 48.372 1.00 95.75 657 ALA A N 1
ATOM 4967 C CA . ALA A 1 657 ? -5.700 0.082 47.037 1.00 95.75 657 ALA A CA 1
ATOM 4968 C C . ALA A 1 657 ? -6.313 1.277 46.289 1.00 95.75 657 ALA A C 1
ATOM 4970 O O . ALA A 1 657 ? -7.460 1.669 46.530 1.00 95.75 657 ALA A O 1
ATOM 4971 N N . HIS A 1 658 ? -5.526 1.873 45.391 1.00 95.44 658 HIS A N 1
ATOM 4972 C CA . HIS A 1 658 ? -5.941 3.001 44.545 1.00 95.44 658 HIS A CA 1
ATOM 4973 C C . HIS A 1 658 ? -6.434 4.221 45.347 1.00 95.44 658 HIS A C 1
ATOM 4975 O O . HIS A 1 658 ? -7.238 5.012 44.868 1.00 95.44 658 HIS A O 1
ATOM 4981 N N . GLY A 1 659 ? -5.945 4.386 46.582 1.00 93.25 659 GLY A N 1
ATOM 4982 C CA . GLY A 1 659 ? -6.305 5.509 47.450 1.00 93.25 659 GLY A CA 1
ATOM 4983 C C . GLY A 1 659 ? -7.687 5.383 48.095 1.00 93.25 659 GLY A C 1
ATOM 4984 O O . GLY A 1 659 ? -8.228 6.384 48.568 1.00 93.25 659 GLY A O 1
ATOM 4985 N N . SER A 1 660 ? -8.285 4.189 48.103 1.00 96.12 660 SER A N 1
ATOM 4986 C CA . SER A 1 660 ? -9.478 3.911 48.911 1.00 96.12 660 SER A CA 1
ATOM 4987 C C . SER A 1 660 ? -9.134 3.844 50.404 1.00 96.12 660 SER A C 1
ATOM 4989 O O . SER A 1 660 ? -7.985 3.626 50.789 1.00 96.12 660 SER A O 1
ATOM 4991 N N . THR A 1 661 ? -10.117 4.096 51.271 1.00 95.12 661 THR A N 1
ATOM 4992 C CA . THR A 1 661 ? -9.886 4.104 52.724 1.00 95.12 661 THR A CA 1
ATOM 4993 C C . THR A 1 661 ? -10.071 2.702 53.286 1.00 95.12 661 THR A C 1
ATOM 4995 O O . THR A 1 661 ? -11.142 2.123 53.132 1.00 95.12 661 THR A O 1
ATOM 4998 N N . ALA A 1 662 ? -9.051 2.179 53.969 1.00 96.44 662 ALA A N 1
ATOM 4999 C CA . ALA A 1 662 ? -9.144 0.876 54.615 1.00 96.44 662 ALA A CA 1
ATOM 5000 C C . ALA A 1 662 ? -10.132 0.892 55.796 1.00 96.44 662 ALA A C 1
ATOM 5002 O O . ALA A 1 662 ? -10.002 1.724 56.700 1.00 96.44 662 ALA A O 1
ATOM 5003 N N . ALA A 1 663 ? -11.097 -0.031 55.813 1.00 96.19 663 ALA A N 1
ATOM 5004 C CA . ALA A 1 663 ? -12.201 -0.054 56.776 1.00 96.19 663 ALA A CA 1
ATOM 5005 C C . ALA A 1 663 ? -12.432 -1.448 57.403 1.00 96.19 663 ALA A C 1
ATOM 5007 O O . ALA A 1 663 ? -11.996 -2.471 56.875 1.00 96.19 663 ALA A O 1
ATOM 5008 N N . PRO A 1 664 ? -13.067 -1.546 58.584 1.00 97.31 664 PRO A N 1
ATOM 5009 C CA . PRO A 1 664 ? -13.566 -2.830 59.062 1.00 97.31 664 PRO A CA 1
ATOM 5010 C C . PRO A 1 664 ? -14.770 -3.282 58.220 1.00 97.31 664 PRO A C 1
ATOM 5012 O O . PRO A 1 664 ? -15.664 -2.480 57.970 1.00 97.31 664 PRO A O 1
ATOM 5015 N N . HIS A 1 665 ? -14.828 -4.567 57.864 1.00 97.44 665 HIS A N 1
ATOM 5016 C CA . HIS A 1 665 ? -15.952 -5.162 57.135 1.00 97.44 665 HIS A CA 1
ATOM 5017 C C . HIS A 1 665 ? -16.558 -6.330 57.925 1.00 97.44 665 HIS A C 1
ATOM 5019 O O . HIS A 1 665 ? -15.813 -7.167 58.454 1.00 97.44 665 HIS A O 1
ATOM 5025 N N . PRO A 1 666 ? -17.895 -6.418 58.034 1.00 97.44 666 PRO A N 1
ATOM 5026 C CA . PRO A 1 666 ? -18.557 -7.488 58.771 1.00 97.44 666 PRO A CA 1
ATOM 5027 C C . PRO A 1 666 ? -18.471 -8.842 58.048 1.00 97.44 666 PRO A C 1
ATOM 5029 O O . PRO A 1 666 ? -18.237 -8.927 56.843 1.00 97.44 666 PRO A O 1
ATOM 5032 N N . ALA A 1 667 ? -18.708 -9.927 58.793 1.00 96.31 667 ALA A N 1
ATOM 5033 C CA . ALA A 1 667 ? -18.951 -11.232 58.182 1.00 96.31 667 ALA A CA 1
ATOM 5034 C C . ALA A 1 667 ? -20.195 -11.149 57.280 1.00 96.31 667 ALA A C 1
ATOM 5036 O O . ALA A 1 667 ? -21.175 -10.495 57.636 1.00 96.31 667 ALA A O 1
ATOM 5037 N N . GLY A 1 668 ? -20.147 -11.795 56.118 1.00 95.62 668 GLY A N 1
ATOM 5038 C CA . GLY A 1 668 ? -21.182 -11.715 55.089 1.00 95.62 668 GLY A CA 1
ATOM 5039 C C . GLY A 1 668 ? -21.030 -10.545 54.109 1.00 95.62 668 GLY A C 1
ATOM 5040 O O . GLY A 1 668 ? -21.762 -10.514 53.120 1.00 95.62 668 GLY A O 1
ATOM 5041 N N . ALA A 1 669 ? -20.086 -9.613 54.322 1.00 95.75 669 ALA A N 1
ATOM 5042 C CA . ALA A 1 669 ? -19.831 -8.540 53.359 1.00 95.75 669 ALA A CA 1
ATOM 5043 C C . ALA A 1 669 ? -19.421 -9.124 52.000 1.00 95.75 669 ALA A C 1
ATOM 5045 O O . ALA A 1 669 ? -18.624 -10.067 51.930 1.00 95.75 669 ALA A O 1
ATOM 5046 N N . ARG A 1 670 ? -20.004 -8.587 50.926 1.00 93.56 670 ARG A N 1
ATOM 5047 C CA . ARG A 1 670 ? -19.840 -9.116 49.570 1.00 93.56 670 ARG A CA 1
ATOM 5048 C C . ARG A 1 670 ? -18.517 -8.678 48.963 1.00 93.56 670 ARG A C 1
ATOM 5050 O O . ARG A 1 670 ? -18.063 -7.560 49.184 1.00 93.56 670 ARG A O 1
ATOM 5057 N N . ILE A 1 671 ? -17.936 -9.576 48.179 1.00 95.62 671 ILE A N 1
ATOM 5058 C CA . ILE A 1 671 ? -16.664 -9.377 47.496 1.00 95.62 671 ILE A CA 1
ATOM 5059 C C . ILE A 1 671 ? -16.932 -9.368 46.000 1.00 95.62 671 ILE A C 1
ATOM 5061 O O . ILE A 1 671 ? -17.398 -10.363 45.443 1.00 95.62 671 ILE 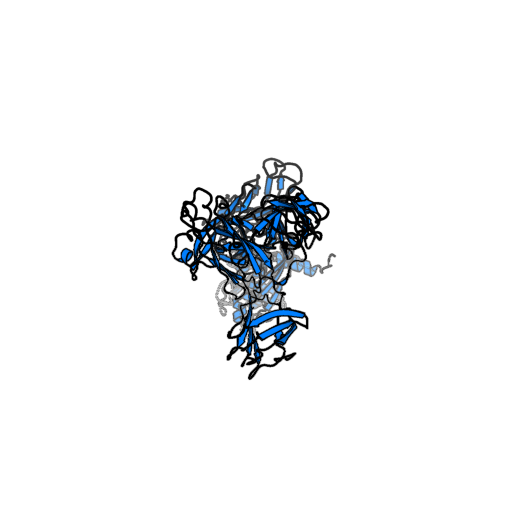A O 1
ATOM 5065 N N . TYR A 1 672 ? -16.622 -8.256 45.351 1.00 94.56 672 TYR A N 1
ATOM 5066 C CA . TYR A 1 672 ? -16.744 -8.102 43.909 1.00 94.56 672 TYR A CA 1
ATOM 5067 C C . TYR A 1 672 ? -15.350 -8.091 43.299 1.00 94.56 672 TYR A C 1
ATOM 5069 O O . TYR A 1 672 ? -14.535 -7.241 43.641 1.00 94.56 672 TYR A O 1
ATOM 5077 N N . ARG A 1 673 ? -15.053 -9.035 42.406 1.00 95.62 673 ARG A N 1
ATOM 5078 C CA . ARG A 1 673 ? -13.864 -8.946 41.554 1.00 95.62 673 ARG A CA 1
ATOM 5079 C C . ARG A 1 673 ? -14.129 -7.877 40.498 1.00 95.62 673 ARG A C 1
ATOM 5081 O O . ARG A 1 673 ? -15.176 -7.913 39.862 1.00 95.62 673 ARG A O 1
ATOM 5088 N N . LEU A 1 674 ? -13.194 -6.951 40.320 1.00 96.44 674 LEU A N 1
ATOM 5089 C CA . LEU A 1 674 ? -13.303 -5.940 39.279 1.00 96.44 674 LEU A CA 1
ATOM 5090 C C . LEU A 1 674 ? -12.783 -6.477 37.943 1.00 96.44 674 LEU A C 1
ATOM 5092 O O . LEU A 1 674 ? -11.831 -7.261 37.887 1.00 96.44 674 LEU A O 1
ATOM 5096 N N . HIS A 1 675 ? -13.429 -6.035 36.872 1.00 94.88 675 HIS A N 1
ATOM 5097 C CA . HIS A 1 675 ? -12.988 -6.195 35.496 1.00 94.88 675 HIS A CA 1
ATOM 5098 C C . HIS A 1 675 ? -12.083 -5.041 35.094 1.00 94.88 675 HIS A C 1
ATOM 5100 O O . HIS A 1 675 ? -12.251 -3.910 35.556 1.00 94.88 675 HIS A O 1
ATOM 5106 N N . ASP A 1 676 ? -11.169 -5.335 34.175 1.00 93.38 676 ASP A N 1
ATOM 5107 C CA . ASP A 1 676 ? -10.240 -4.362 33.619 1.00 93.38 676 ASP A CA 1
ATOM 5108 C C . ASP A 1 676 ? -10.624 -4.018 32.178 1.00 93.38 676 ASP A C 1
ATOM 5110 O O . ASP A 1 676 ? -10.902 -4.898 31.360 1.00 93.38 676 ASP A O 1
ATOM 5114 N N . ARG A 1 677 ? -10.585 -2.731 31.832 1.00 89.62 677 ARG A N 1
ATOM 5115 C CA . ARG A 1 677 ? -10.708 -2.257 30.445 1.00 89.62 677 ARG A CA 1
ATOM 5116 C C . ARG A 1 677 ? -9.624 -1.235 30.156 1.00 89.62 677 ARG A C 1
ATOM 5118 O O . ARG A 1 677 ? -9.456 -0.286 30.913 1.00 89.62 677 ARG A O 1
ATOM 5125 N N . THR A 1 678 ? -8.918 -1.401 29.044 1.00 91.69 678 THR A N 1
ATOM 5126 C CA . THR A 1 678 ? -7.936 -0.419 28.575 1.00 91.69 678 THR A CA 1
ATOM 5127 C C . THR A 1 678 ? -8.498 0.358 27.395 1.00 91.69 678 THR A C 1
ATOM 5129 O O . THR A 1 678 ? -8.935 -0.244 26.417 1.00 91.69 678 THR A O 1
ATOM 5132 N N . VAL A 1 679 ? -8.459 1.686 27.486 1.00 83.06 679 VAL A N 1
ATOM 5133 C CA . VAL A 1 679 ? -8.849 2.611 26.417 1.00 83.06 679 VAL A CA 1
ATOM 5134 C C . VAL A 1 679 ? -7.625 3.437 26.046 1.00 83.06 679 VAL A C 1
ATOM 5136 O O . VAL A 1 679 ? -6.992 4.043 26.910 1.00 83.06 679 VAL A O 1
ATOM 5139 N N . VAL A 1 680 ? -7.267 3.446 24.764 1.00 86.12 680 VAL A N 1
ATOM 5140 C CA . VAL A 1 680 ? -6.104 4.184 24.260 1.00 86.12 680 VAL A CA 1
ATOM 5141 C C . VAL A 1 680 ? -6.592 5.355 23.424 1.00 86.12 680 VAL A C 1
ATOM 5143 O O . VAL A 1 680 ? -7.302 5.165 22.440 1.00 86.12 680 VAL A O 1
ATOM 5146 N N . THR A 1 681 ? -6.183 6.565 23.795 1.00 79.44 681 THR A N 1
ATOM 5147 C CA . THR A 1 681 ? -6.544 7.795 23.090 1.00 79.44 681 THR A CA 1
ATOM 5148 C C . THR A 1 681 ? -5.304 8.424 22.461 1.00 79.44 681 THR A C 1
ATOM 5150 O O . THR A 1 681 ? -4.357 8.746 23.189 1.00 79.44 681 THR A O 1
ATOM 5153 N N . PRO A 1 682 ? -5.266 8.615 21.132 1.00 79.44 682 PRO A N 1
ATOM 5154 C CA . PRO A 1 682 ? -4.168 9.325 20.494 1.00 79.44 682 PRO A CA 1
ATOM 5155 C C . PRO A 1 682 ? -4.259 10.831 20.777 1.00 79.44 682 PRO A C 1
ATOM 5157 O O . PRO A 1 682 ? -5.353 11.388 20.875 1.00 79.44 682 PRO A O 1
ATOM 5160 N N . PHE A 1 683 ? -3.105 11.490 20.868 1.00 79.62 683 PHE A N 1
ATOM 5161 C CA . PHE A 1 683 ? -3.004 12.946 20.968 1.00 79.62 683 PHE A CA 1
ATOM 5162 C C . PHE A 1 683 ? -2.049 13.484 19.909 1.00 79.62 683 PHE A C 1
ATOM 5164 O O . PHE A 1 683 ? -0.998 12.898 19.641 1.00 79.62 683 PHE A O 1
ATOM 5171 N N . GLU A 1 684 ? -2.405 14.624 19.326 1.00 64.25 684 GLU A N 1
ATOM 5172 C CA . GLU A 1 684 ? -1.498 15.368 18.460 1.00 64.25 684 GLU A CA 1
ATOM 5173 C C . GLU A 1 684 ? -0.340 15.952 19.282 1.00 64.25 684 GLU A C 1
ATOM 5175 O O . GLU A 1 684 ? -0.475 16.271 20.467 1.00 64.25 684 GLU A O 1
ATOM 5180 N N . ARG A 1 685 ? 0.822 16.145 18.655 1.00 67.62 685 ARG A N 1
ATOM 5181 C CA . ARG A 1 685 ? 1.893 16.907 19.306 1.00 67.62 685 ARG A CA 1
ATOM 5182 C C . ARG A 1 685 ? 1.502 18.375 19.430 1.00 67.62 685 ARG A C 1
ATOM 5184 O O . ARG A 1 685 ? 0.774 18.901 18.600 1.00 67.62 685 ARG A O 1
ATOM 5191 N N . ASN A 1 686 ? 2.014 19.041 20.461 1.00 69.00 686 ASN A N 1
ATOM 5192 C CA . ASN A 1 686 ? 1.650 20.400 20.871 1.00 69.00 686 ASN A CA 1
ATOM 5193 C C . ASN A 1 686 ? 0.161 20.574 21.207 1.00 69.00 686 ASN A C 1
ATOM 5195 O O . ASN A 1 686 ? -0.297 21.701 21.369 1.00 69.00 686 ASN A O 1
ATOM 5199 N N . PHE A 1 687 ? -0.589 19.479 21.352 1.00 80.12 687 PHE A N 1
ATOM 5200 C CA . PHE A 1 687 ? -2.003 19.520 21.695 1.00 80.12 687 PHE A CA 1
ATOM 5201 C C . PHE A 1 687 ? -2.236 20.149 23.072 1.00 80.12 687 PHE A C 1
ATOM 5203 O O . PHE A 1 687 ? -3.044 21.069 23.228 1.00 80.12 687 PHE A O 1
ATOM 5210 N N . PHE A 1 688 ? -1.497 19.681 24.078 1.00 84.44 688 PHE A N 1
ATOM 5211 C CA . PHE A 1 688 ? -1.642 20.142 25.454 1.00 84.44 688 PHE A CA 1
ATOM 5212 C C . PHE A 1 688 ? -1.097 21.563 25.623 1.00 84.44 688 PHE A C 1
ATOM 5214 O O . PHE A 1 688 ? 0.059 21.842 25.312 1.00 84.44 688 PHE A O 1
ATOM 5221 N N . GLY A 1 689 ? -1.952 22.460 26.125 1.00 75.94 689 GLY A N 1
ATOM 5222 C CA . GLY A 1 689 ? -1.700 23.906 26.194 1.00 75.94 689 GLY A CA 1
ATOM 5223 C C . GLY A 1 689 ? -2.501 24.729 25.177 1.00 75.94 689 GLY A C 1
ATOM 5224 O O . GLY A 1 689 ? -2.510 25.955 25.262 1.00 75.94 689 GLY A O 1
ATOM 5225 N N . THR A 1 690 ? -3.213 24.078 24.251 1.00 76.25 690 THR A N 1
ATOM 5226 C CA . THR A 1 690 ? -4.141 24.740 23.320 1.00 76.25 690 THR A CA 1
ATOM 5227 C C . THR A 1 690 ? -5.553 24.873 23.913 1.00 76.25 690 THR A C 1
ATOM 5229 O O . THR A 1 690 ? -5.929 24.101 24.800 1.00 76.25 690 THR A O 1
ATOM 5232 N N . PRO A 1 691 ? -6.399 25.788 23.396 1.00 74.75 691 PRO A N 1
ATOM 5233 C CA . PRO A 1 691 ? -7.823 25.818 23.739 1.00 74.75 691 PRO A CA 1
ATOM 5234 C C . PRO A 1 691 ? -8.557 24.503 23.427 1.00 74.75 691 PRO A C 1
ATOM 5236 O O . PRO A 1 691 ? -9.485 24.142 24.146 1.00 74.75 691 PRO A O 1
ATOM 5239 N N . ALA A 1 692 ? -8.126 23.771 22.390 1.00 69.19 692 ALA A N 1
ATOM 5240 C CA . ALA A 1 692 ? -8.715 22.491 21.997 1.00 69.19 692 ALA A CA 1
ATOM 5241 C C . ALA A 1 692 ? -8.501 21.406 23.063 1.00 69.19 692 ALA A C 1
ATOM 5243 O O . ALA A 1 692 ? -9.434 20.669 23.373 1.00 69.19 692 ALA A O 1
ATOM 5244 N N . ALA A 1 693 ? -7.322 21.367 23.694 1.00 79.12 693 ALA A N 1
ATOM 5245 C CA . ALA A 1 693 ? -7.076 20.470 24.822 1.00 79.12 693 ALA A CA 1
ATOM 5246 C C . ALA A 1 693 ? -7.999 20.754 26.016 1.00 79.12 693 ALA A C 1
ATOM 5248 O O . ALA A 1 693 ? -8.444 19.821 26.678 1.00 79.12 693 ALA A O 1
ATOM 5249 N N . GLY A 1 694 ? -8.351 22.022 26.259 1.00 77.38 694 GLY A N 1
ATOM 5250 C CA . GLY A 1 694 ? -9.289 22.395 27.323 1.00 77.38 694 GLY A CA 1
ATOM 5251 C C . GLY A 1 694 ? -10.725 21.906 27.094 1.00 77.38 694 GLY A C 1
ATOM 5252 O O . GLY A 1 694 ? -11.455 21.698 28.060 1.00 77.38 694 GLY A O 1
ATOM 5253 N N . GLY A 1 695 ? -11.126 21.711 25.834 1.00 80.94 695 GLY A N 1
ATOM 5254 C CA . GLY A 1 695 ? -12.443 21.190 25.448 1.00 80.94 695 GLY A CA 1
ATOM 5255 C C . GLY A 1 695 ? -12.449 19.705 25.083 1.00 80.94 695 GLY A C 1
ATOM 5256 O O . GLY A 1 695 ? -13.464 19.207 24.596 1.00 80.94 695 GLY A O 1
ATOM 5257 N N . TRP A 1 696 ? -11.330 19.002 25.265 1.00 90.06 696 TRP A N 1
ATOM 5258 C CA . TRP A 1 696 ? -11.214 17.611 24.853 1.00 90.06 696 TRP A CA 1
ATOM 5259 C C . TRP A 1 696 ? -12.092 16.700 25.705 1.00 90.06 696 TRP A C 1
ATOM 5261 O O . TRP A 1 696 ? -12.105 16.781 26.937 1.00 90.06 696 TRP A O 1
ATOM 5271 N N . SER A 1 697 ? -12.788 15.792 25.029 1.00 92.25 697 SER A N 1
ATOM 5272 C CA . SER A 1 697 ? -13.473 14.678 25.665 1.00 92.25 697 SER A CA 1
ATOM 5273 C C . SER A 1 697 ? -13.420 13.445 24.772 1.00 92.25 697 SER A C 1
ATOM 5275 O O . SER A 1 697 ? -13.349 13.553 23.546 1.00 92.25 697 SER A O 1
ATOM 5277 N N . HIS A 1 698 ? -13.456 12.275 25.396 1.00 88.25 698 HIS A N 1
ATOM 5278 C CA . HIS A 1 698 ? -13.555 10.992 24.718 1.00 88.25 698 HIS A CA 1
ATOM 5279 C C . HIS A 1 698 ? -14.659 10.173 25.372 1.00 88.25 698 HIS A C 1
ATOM 5281 O O . HIS A 1 698 ? -14.706 10.080 26.593 1.00 88.25 698 HIS A O 1
ATOM 5287 N N . SER A 1 699 ? -15.547 9.608 24.564 1.00 91.31 699 SER A N 1
ATOM 5288 C CA . SER A 1 699 ? -16.672 8.807 25.035 1.00 91.31 699 SER A CA 1
ATOM 5289 C C . SER A 1 699 ? -16.418 7.344 24.696 1.00 91.31 699 SER A C 1
ATOM 5291 O O . SER A 1 699 ? -16.197 7.029 23.527 1.00 91.31 699 SER A O 1
ATOM 5293 N N . GLU A 1 700 ? -16.454 6.475 25.703 1.00 91.06 700 GLU A N 1
ATOM 5294 C CA . GLU A 1 700 ? -16.408 5.021 25.542 1.00 91.06 700 GLU A CA 1
ATOM 5295 C C . GLU A 1 700 ? -17.771 4.439 25.928 1.00 91.06 700 GLU A C 1
ATOM 5297 O O . GLU A 1 700 ? -18.313 4.728 26.998 1.00 91.06 700 GLU A O 1
ATOM 5302 N N . TRP A 1 701 ? -18.329 3.603 25.055 1.00 93.19 701 TRP A N 1
ATOM 5303 C CA . TRP A 1 701 ? -19.579 2.898 25.327 1.00 93.19 701 TRP A CA 1
ATOM 5304 C C . TRP A 1 701 ? -19.344 1.764 26.331 1.00 93.19 701 TRP A C 1
ATOM 5306 O O . TRP A 1 701 ? -18.721 0.754 26.002 1.00 93.19 701 TRP A O 1
ATOM 5316 N N . MET A 1 702 ? -19.847 1.931 27.554 1.00 91.31 702 MET A N 1
ATOM 5317 C CA . MET A 1 702 ? -19.748 0.971 28.657 1.00 91.31 702 MET A CA 1
ATOM 5318 C C . MET A 1 702 ? -21.056 0.987 29.466 1.00 91.31 702 MET A C 1
ATOM 5320 O O . MET A 1 702 ? -21.094 1.571 30.549 1.00 91.31 702 MET A O 1
ATOM 5324 N N . PRO A 1 703 ? -22.156 0.420 28.948 1.00 93.00 703 PRO A N 1
ATOM 5325 C CA . PRO A 1 703 ? -23.446 0.448 29.630 1.00 93.00 703 PRO A CA 1
ATOM 5326 C C . PRO A 1 703 ? -23.439 -0.432 30.883 1.00 93.00 703 PRO A C 1
ATOM 5328 O O . PRO A 1 703 ? -22.727 -1.430 30.932 1.00 93.00 703 PRO A O 1
ATOM 5331 N N . ASP A 1 704 ? -24.238 -0.047 31.882 1.00 93.06 704 ASP A N 1
ATOM 5332 C CA . ASP A 1 704 ? -24.469 -0.806 33.125 1.00 93.06 704 ASP A CA 1
ATOM 5333 C C . ASP A 1 704 ? -23.213 -1.213 33.912 1.00 93.06 704 ASP A C 1
ATOM 5335 O O . ASP A 1 704 ? -23.192 -2.245 34.583 1.00 93.06 704 ASP A O 1
ATOM 5339 N N . ILE A 1 705 ? -22.161 -0.396 33.884 1.00 94.38 705 ILE A N 1
ATOM 5340 C CA . ILE A 1 705 ? -20.985 -0.624 34.725 1.00 94.38 705 ILE A CA 1
ATOM 5341 C C . ILE A 1 705 ? -20.991 0.288 35.947 1.00 94.38 705 ILE A C 1
ATOM 5343 O O . ILE A 1 705 ? -21.504 1.410 35.916 1.00 94.38 705 ILE A O 1
ATOM 5347 N N . ARG A 1 706 ? -20.318 -0.160 37.006 1.00 93.50 706 ARG A N 1
ATOM 5348 C CA . ARG A 1 706 ? -19.889 0.674 38.130 1.00 93.50 706 ARG A CA 1
ATOM 5349 C C . ARG A 1 706 ? -18.378 0.804 38.118 1.00 93.50 706 ARG A C 1
ATOM 5351 O O . ARG A 1 706 ? -17.663 -0.124 38.491 1.00 93.50 706 ARG A O 1
ATOM 5358 N N . LEU A 1 707 ? -17.887 1.965 37.707 1.00 96.19 707 LEU A N 1
ATOM 5359 C CA . LEU A 1 707 ? -16.468 2.288 37.731 1.00 96.19 707 LEU A CA 1
ATOM 5360 C C . LEU A 1 707 ? -16.009 2.517 39.176 1.00 96.19 707 LEU A C 1
ATOM 5362 O O . LEU A 1 707 ? -16.470 3.444 39.840 1.00 96.19 707 LEU A O 1
ATOM 5366 N N . ALA A 1 708 ? -15.086 1.687 39.652 1.00 96.69 708 ALA A N 1
ATOM 5367 C CA . ALA A 1 708 ? -14.548 1.756 41.009 1.00 96.69 708 ALA A CA 1
ATOM 5368 C C . ALA A 1 708 ? -13.294 2.646 41.064 1.00 96.69 708 ALA A C 1
ATOM 5370 O O . ALA A 1 708 ? -13.145 3.499 41.942 1.00 96.69 708 ALA A O 1
ATOM 5371 N N . SER A 1 709 ? -12.397 2.488 40.086 1.00 97.38 709 SER A N 1
ATOM 5372 C CA . SER A 1 709 ? -11.230 3.358 39.902 1.00 97.38 709 SER A CA 1
ATOM 5373 C C . SER A 1 709 ? -10.794 3.417 38.439 1.00 97.38 709 SER A C 1
ATOM 5375 O O . SER A 1 709 ? -11.132 2.540 37.643 1.00 97.38 709 SER A O 1
ATOM 5377 N N . GLY A 1 710 ? -10.037 4.453 38.090 1.00 96.19 710 GLY A N 1
ATOM 5378 C CA . GLY A 1 710 ? -9.391 4.588 36.789 1.00 96.19 710 GLY A CA 1
ATOM 5379 C C . GLY A 1 710 ? -7.933 4.993 36.949 1.00 96.19 710 GLY A C 1
ATOM 5380 O O . GLY A 1 710 ? -7.598 5.794 37.814 1.00 96.19 710 GLY A O 1
ATOM 5381 N N . GLU A 1 711 ? -7.070 4.466 36.103 1.00 97.00 711 GLU A N 1
ATOM 5382 C CA . GLU A 1 711 ? -5.677 4.858 35.966 1.00 97.00 711 GLU A CA 1
ATOM 5383 C C . GLU A 1 711 ? -5.489 5.584 34.635 1.00 97.00 711 GLU A C 1
ATOM 5385 O O . GLU A 1 711 ? -6.106 5.210 33.638 1.00 97.00 711 GLU A O 1
ATOM 5390 N N . PHE A 1 712 ? -4.625 6.594 34.599 1.00 97.25 712 PHE A N 1
ATOM 5391 C CA . PHE A 1 712 ? -4.273 7.296 33.373 1.00 97.25 712 PHE A CA 1
ATOM 5392 C C . PHE A 1 712 ? -2.796 7.666 33.349 1.00 97.25 712 PHE A C 1
ATOM 5394 O O . PHE A 1 712 ? -2.257 8.220 34.310 1.00 97.25 712 PHE A O 1
ATOM 5401 N N . TRP A 1 713 ? -2.145 7.398 32.224 1.00 97.44 713 TRP A N 1
ATOM 5402 C CA . TRP A 1 713 ? -0.802 7.884 31.930 1.00 97.44 713 TRP A CA 1
ATOM 5403 C C . TRP A 1 713 ? -0.692 8.241 30.452 1.00 97.44 713 TRP A C 1
ATOM 5405 O O . TRP A 1 713 ? -1.458 7.764 29.614 1.00 97.44 713 TRP A O 1
ATOM 5415 N N . VAL A 1 714 ? 0.279 9.088 30.132 1.00 93.00 714 VAL A N 1
ATOM 5416 C CA . VAL A 1 714 ? 0.557 9.542 28.768 1.00 93.00 714 VAL A CA 1
ATOM 5417 C C . VAL A 1 714 ? 1.978 9.193 28.367 1.00 93.00 714 VAL A C 1
ATOM 5419 O O . VAL A 1 714 ? 2.848 9.035 29.219 1.00 93.00 714 VAL A O 1
ATOM 5422 N N . THR A 1 715 ? 2.243 9.083 27.071 1.00 86.94 715 THR A N 1
ATOM 5423 C CA . THR A 1 715 ? 3.568 8.702 26.567 1.00 86.94 715 THR A CA 1
ATOM 5424 C C . THR A 1 715 ? 4.082 9.706 25.542 1.00 86.94 715 THR A C 1
ATOM 5426 O O . THR A 1 715 ? 3.403 10.030 24.561 1.00 86.94 715 THR A O 1
ATOM 5429 N N . ASN A 1 716 ? 5.313 10.181 25.765 1.00 84.69 716 ASN A N 1
ATOM 5430 C CA . ASN A 1 716 ? 6.114 10.902 24.774 1.00 84.69 716 ASN A CA 1
ATOM 5431 C C . ASN A 1 716 ? 7.345 10.064 24.372 1.00 84.69 716 ASN A C 1
ATOM 5433 O O . ASN A 1 716 ? 7.493 8.910 24.775 1.00 84.69 716 ASN A O 1
ATOM 5437 N N . ARG A 1 717 ? 8.262 10.651 23.593 1.00 72.50 717 ARG A N 1
ATOM 5438 C CA . ARG A 1 717 ? 9.473 9.962 23.102 1.00 72.50 717 ARG A CA 1
ATOM 5439 C C . ARG A 1 717 ? 10.415 9.424 24.193 1.00 72.50 717 ARG A C 1
ATOM 5441 O O . ARG A 1 717 ? 11.271 8.609 23.871 1.00 72.50 717 ARG A O 1
ATOM 5448 N N . PHE A 1 718 ? 10.311 9.901 25.433 1.00 79.69 718 PHE A N 1
ATOM 5449 C CA . PHE A 1 718 ? 11.175 9.498 26.548 1.00 79.69 718 PHE A CA 1
ATOM 5450 C C . PHE A 1 718 ? 10.542 8.435 27.451 1.00 79.69 718 PHE A C 1
ATOM 5452 O O . PHE A 1 718 ? 11.193 7.972 28.384 1.00 79.69 718 PHE A O 1
ATOM 5459 N N . GLY A 1 719 ? 9.296 8.044 27.181 1.00 81.62 719 GLY A N 1
ATOM 5460 C CA . GLY A 1 719 ? 8.585 7.013 27.925 1.00 81.62 719 GLY A CA 1
ATOM 5461 C C . GLY A 1 719 ? 7.266 7.496 28.530 1.00 81.62 719 GLY A C 1
ATOM 5462 O O . GLY A 1 719 ? 6.798 8.605 28.239 1.00 81.62 719 GLY A O 1
ATOM 5463 N N . PRO A 1 720 ? 6.625 6.632 29.333 1.00 86.75 720 PRO A N 1
ATOM 5464 C CA . PRO A 1 720 ? 5.375 6.959 30.000 1.00 86.75 720 PRO A CA 1
ATOM 5465 C C . PRO A 1 720 ? 5.591 7.961 31.140 1.00 86.75 720 PRO A C 1
ATOM 5467 O O . PRO A 1 720 ? 6.608 7.933 31.835 1.00 86.75 720 PRO A O 1
ATOM 5470 N N . SER A 1 721 ? 4.601 8.823 31.360 1.00 96.00 721 SER A N 1
ATOM 5471 C CA . SER A 1 721 ? 4.472 9.583 32.599 1.00 96.00 721 SER A CA 1
ATOM 5472 C C . SER A 1 721 ? 4.235 8.633 33.778 1.00 96.00 721 SER A C 1
ATOM 5474 O O . SER A 1 721 ? 3.792 7.498 33.578 1.00 96.00 721 SER A O 1
ATOM 5476 N N . PRO A 1 722 ? 4.428 9.087 35.028 1.00 97.00 722 PRO A N 1
ATOM 5477 C CA . PRO A 1 722 ? 3.837 8.401 36.167 1.00 97.00 722 PRO A CA 1
ATOM 5478 C C . PRO A 1 722 ? 2.320 8.246 35.980 1.00 97.00 722 PRO A C 1
ATOM 5480 O O . PRO A 1 722 ? 1.670 9.112 35.382 1.00 97.00 722 PRO A O 1
ATOM 5483 N N . THR A 1 723 ? 1.776 7.146 36.495 1.00 95.88 723 THR A N 1
ATOM 5484 C CA . THR A 1 723 ? 0.344 6.851 36.455 1.00 95.88 723 THR A CA 1
ATOM 5485 C C . THR A 1 723 ? -0.403 7.662 37.501 1.00 95.88 723 THR A C 1
ATOM 5487 O O . THR A 1 723 ? -0.051 7.649 38.681 1.00 95.88 723 THR A O 1
ATOM 5490 N N . THR A 1 724 ? -1.468 8.328 37.072 1.00 97.38 724 THR A N 1
ATOM 5491 C CA . THR A 1 724 ? -2.439 8.956 37.967 1.00 97.38 724 THR A CA 1
ATOM 5492 C C . THR A 1 724 ? -3.611 8.028 38.184 1.00 97.38 724 THR A C 1
ATOM 5494 O O . THR A 1 724 ? -4.136 7.462 37.232 1.00 97.38 724 THR A O 1
ATOM 5497 N N . VAL A 1 725 ? -4.048 7.916 39.434 1.00 96.75 725 VAL A N 1
ATOM 5498 C CA . VAL A 1 725 ? -5.177 7.074 39.826 1.00 96.75 725 VAL A CA 1
ATOM 5499 C C . VAL A 1 725 ? -6.320 7.959 40.312 1.00 96.75 725 VAL A C 1
ATOM 5501 O O . VAL A 1 725 ? -6.133 8.793 41.198 1.00 96.75 725 VAL A O 1
ATOM 5504 N N . ALA A 1 726 ? -7.502 7.770 39.736 1.00 95.81 726 ALA A N 1
ATOM 5505 C CA . ALA A 1 726 ? -8.758 8.349 40.178 1.00 95.81 726 ALA A CA 1
ATOM 5506 C C . ALA A 1 726 ? -9.571 7.290 40.929 1.00 95.81 726 ALA A C 1
ATOM 5508 O O . ALA A 1 726 ? -9.803 6.186 40.432 1.00 95.81 726 ALA A O 1
ATOM 5509 N N . ASN A 1 727 ? -10.003 7.641 42.136 1.00 95.19 727 ASN A N 1
ATOM 5510 C CA . ASN A 1 727 ? -10.792 6.783 43.008 1.00 95.19 727 ASN A CA 1
ATOM 5511 C C . ASN A 1 727 ? -12.247 7.266 43.044 1.00 95.19 727 ASN A C 1
ATOM 5513 O O . ASN A 1 727 ? -12.498 8.416 43.408 1.00 95.19 727 ASN A O 1
ATOM 5517 N N . TYR A 1 728 ? -13.194 6.381 42.733 1.00 95.62 728 TYR A N 1
ATOM 5518 C CA . TYR A 1 728 ? -14.630 6.681 42.743 1.00 95.62 728 TYR A CA 1
ATOM 5519 C C . TYR A 1 728 ? -15.374 6.029 43.910 1.00 95.62 728 TYR A C 1
ATOM 5521 O O . TYR A 1 728 ? -16.577 6.226 44.064 1.00 95.62 728 TYR A O 1
ATOM 5529 N N . MET A 1 729 ? -14.663 5.327 44.792 1.00 94.19 729 MET A N 1
ATOM 5530 C CA . MET A 1 729 ? -15.241 4.697 45.976 1.00 94.19 729 MET A CA 1
ATOM 5531 C C . MET A 1 729 ? -15.774 5.689 47.013 1.00 94.19 729 MET A C 1
ATOM 5533 O O . MET A 1 729 ? -16.474 5.289 47.928 1.00 94.19 729 MET A O 1
ATOM 5537 N N . GLY A 1 730 ? -15.444 6.979 46.911 1.00 89.62 730 GLY A N 1
ATOM 5538 C CA . GLY A 1 730 ? -16.019 8.016 47.775 1.00 89.62 730 GLY A CA 1
ATOM 5539 C C . GLY A 1 730 ? -17.423 8.471 47.358 1.00 89.62 730 GLY A C 1
ATOM 5540 O O . GLY A 1 730 ? -18.027 9.282 48.060 1.00 89.62 730 GLY A O 1
ATOM 5541 N N . LEU A 1 731 ? -17.927 8.007 46.209 1.00 89.94 731 LEU A N 1
ATOM 5542 C CA . LEU A 1 731 ? -19.282 8.305 45.746 1.00 89.94 731 LEU A CA 1
ATOM 5543 C C . LEU A 1 731 ? -20.313 7.480 46.524 1.00 89.94 731 LEU A C 1
ATOM 5545 O O . LEU A 1 731 ? -20.003 6.394 47.006 1.00 89.94 731 LEU A O 1
ATOM 5549 N N . VAL A 1 732 ? -21.544 7.995 46.618 1.00 83.31 732 VAL A N 1
ATOM 5550 C CA . VAL A 1 732 ? -22.637 7.404 47.419 1.00 83.31 732 VAL A CA 1
ATOM 5551 C C . VAL A 1 732 ? -22.868 5.926 47.084 1.00 83.31 732 VAL A C 1
ATOM 5553 O O . VAL A 1 732 ? -23.059 5.128 47.996 1.00 83.31 732 VAL A O 1
ATOM 5556 N N . ASP A 1 733 ? -22.732 5.552 45.811 1.00 82.88 733 ASP A N 1
ATOM 5557 C CA . ASP A 1 733 ? -23.023 4.198 45.321 1.00 82.88 733 ASP A CA 1
ATOM 5558 C C . ASP A 1 733 ? -21.791 3.262 45.345 1.00 82.88 733 ASP A C 1
ATOM 5560 O O . ASP A 1 733 ? -21.818 2.146 44.813 1.00 82.88 733 ASP A O 1
ATOM 5564 N N . GLY A 1 734 ? -20.669 3.715 45.920 1.00 86.94 734 GLY A N 1
ATOM 5565 C CA . GLY A 1 734 ? -19.410 2.962 45.941 1.00 86.94 734 GLY A CA 1
ATOM 5566 C C . GLY A 1 734 ? -18.781 2.814 44.555 1.00 86.94 734 GLY A C 1
ATOM 5567 O O . GLY A 1 734 ? -18.194 1.779 44.248 1.00 86.94 734 GLY A O 1
ATOM 5568 N N . GLY A 1 735 ? -18.955 3.824 43.702 1.00 92.19 735 GLY A N 1
ATOM 5569 C CA . GLY A 1 735 ? -18.409 3.904 42.349 1.00 92.19 735 GLY A CA 1
ATOM 5570 C C . GLY A 1 735 ? -19.241 4.817 41.447 1.00 92.19 735 GLY A C 1
ATOM 5571 O O . GLY A 1 735 ? -20.309 5.292 41.833 1.00 92.19 735 GLY A O 1
ATOM 5572 N N . GLN A 1 736 ? -18.750 5.083 40.238 1.00 93.44 736 GLN A N 1
ATOM 5573 C CA . GLN A 1 736 ? -19.454 5.875 39.231 1.00 93.44 736 GLN A CA 1
ATOM 5574 C C . GLN A 1 736 ? -20.217 4.950 38.281 1.00 93.44 736 GLN A C 1
ATOM 5576 O O . GLN A 1 736 ? -19.611 4.167 37.552 1.00 93.44 736 GLN A O 1
ATOM 5581 N N . ARG A 1 737 ? -21.547 5.037 38.296 1.00 92.69 737 ARG A N 1
ATOM 5582 C CA . ARG A 1 737 ? -22.426 4.160 37.514 1.00 92.69 737 ARG A CA 1
ATOM 5583 C C . ARG A 1 737 ? -22.717 4.781 36.151 1.00 92.69 737 ARG A C 1
ATOM 5585 O O . ARG A 1 737 ? -23.131 5.939 36.098 1.00 92.69 737 ARG A O 1
ATOM 5592 N N . THR A 1 738 ? -22.485 4.043 35.066 1.00 93.19 738 THR A N 1
ATOM 5593 C CA . THR A 1 738 ? -22.769 4.538 33.709 1.00 93.19 738 THR A CA 1
ATOM 5594 C C . THR A 1 738 ? -24.249 4.505 33.402 1.00 93.19 738 THR A C 1
ATOM 5596 O O . THR A 1 738 ? -24.734 5.525 32.921 1.00 93.19 738 THR A O 1
ATOM 5599 N N . LEU A 1 739 ? -24.930 3.407 33.772 1.00 91.56 739 LEU A N 1
ATOM 5600 C CA . LEU A 1 739 ? -26.361 3.130 33.554 1.00 91.56 739 LEU A CA 1
ATOM 5601 C C . LEU A 1 739 ? -26.781 3.279 32.090 1.00 91.56 739 LEU A C 1
ATOM 5603 O O . LEU A 1 739 ? -26.098 3.937 31.317 1.00 91.56 739 LEU A O 1
ATOM 5607 N N . HIS A 1 740 ? -27.878 2.669 31.662 1.00 89.88 740 HIS A N 1
ATOM 5608 C CA . HIS A 1 740 ? -28.381 2.949 30.320 1.00 89.88 740 HIS A CA 1
ATOM 5609 C C . HIS A 1 740 ? -29.868 2.647 30.193 1.00 89.88 740 HIS A C 1
ATOM 5611 O O . HIS A 1 740 ? -30.409 1.755 30.835 1.00 89.88 740 HIS A O 1
ATOM 5617 N N . GLY A 1 741 ? -30.527 3.365 29.287 1.00 86.81 741 GLY A N 1
ATOM 5618 C CA . GLY A 1 741 ? -31.943 3.181 29.005 1.00 86.81 741 GLY A CA 1
ATOM 5619 C C . GLY A 1 741 ? -32.771 4.377 29.452 1.00 86.81 741 GLY A C 1
ATOM 5620 O O . GLY A 1 741 ? -32.444 5.524 29.156 1.00 86.81 741 GLY A O 1
ATOM 5621 N N . GLY A 1 742 ? -33.919 4.104 30.062 1.00 88.12 742 GLY A N 1
ATOM 5622 C CA . GLY A 1 742 ? -34.877 5.131 30.444 1.00 88.12 742 GLY A CA 1
ATOM 5623 C C . GLY A 1 742 ? -35.603 4.778 31.729 1.00 88.12 742 GLY A C 1
ATOM 5624 O O . GLY A 1 742 ? -35.023 4.709 32.806 1.00 88.12 742 GLY A O 1
ATOM 5625 N N . GLN A 1 743 ? -36.917 4.616 31.640 1.00 92.88 743 GLN A N 1
ATOM 5626 C CA . GLN A 1 743 ? -37.734 4.354 32.816 1.00 92.88 743 GLN A CA 1
ATOM 5627 C C . GLN A 1 743 ? -38.963 3.525 32.464 1.00 92.88 743 GLN A C 1
ATOM 5629 O O . GLN A 1 743 ? -39.575 3.722 31.412 1.00 92.88 743 GLN A O 1
ATOM 5634 N N . PHE A 1 744 ? -39.343 2.645 33.382 1.00 94.38 744 PHE A N 1
ATOM 5635 C CA . PHE A 1 744 ? -40.606 1.920 33.356 1.00 94.38 744 PHE A CA 1
ATOM 5636 C C . PHE A 1 744 ? -41.575 2.564 34.346 1.00 94.38 744 PHE A C 1
ATOM 5638 O O . PHE A 1 744 ? -41.173 2.980 35.435 1.00 94.38 744 PHE A O 1
ATOM 5645 N N . HIS A 1 745 ? -42.851 2.643 33.966 1.00 96.31 745 HIS A N 1
ATOM 5646 C CA . HIS A 1 745 ? -43.899 3.229 34.797 1.00 96.31 745 HIS A CA 1
ATOM 5647 C C . HIS A 1 745 ? -45.098 2.306 34.891 1.00 96.31 745 HIS A C 1
ATOM 5649 O O . HIS A 1 745 ? -45.698 1.964 33.874 1.00 96.31 745 HIS A O 1
ATOM 5655 N N . PHE A 1 746 ? -45.500 2.001 36.116 1.00 97.38 746 PHE A N 1
ATOM 5656 C CA . PHE A 1 746 ? -46.832 1.485 36.394 1.00 97.38 746 PHE A CA 1
ATOM 5657 C C . PHE A 1 746 ? -47.731 2.630 36.840 1.00 97.38 746 PHE A C 1
ATOM 5659 O O . PHE A 1 746 ? -47.322 3.438 37.673 1.00 97.38 746 PHE A O 1
ATOM 5666 N N . GLN A 1 747 ? -48.952 2.686 36.313 1.00 96.88 747 GLN A N 1
ATOM 5667 C CA . GLN A 1 747 ? -49.953 3.678 36.697 1.00 96.88 747 GLN A CA 1
ATOM 5668 C C . GLN A 1 747 ? -51.237 2.982 37.137 1.00 96.88 747 GLN A C 1
ATOM 5670 O O . GLN A 1 747 ? -51.773 2.145 36.413 1.00 96.88 747 GLN A O 1
ATOM 5675 N N . VAL A 1 748 ? -51.727 3.355 38.318 1.00 96.75 748 VAL A N 1
ATOM 5676 C CA . VAL A 1 748 ? -52.999 2.882 38.873 1.00 96.75 748 VAL A CA 1
ATOM 5677 C C . VAL A 1 748 ? -53.867 4.103 39.148 1.00 96.75 748 VAL A C 1
ATOM 5679 O O . VAL A 1 748 ? -53.605 4.876 40.072 1.00 96.75 748 VAL A O 1
ATOM 5682 N N . GLU A 1 749 ? -54.884 4.305 38.313 1.00 95.19 749 GLU A N 1
ATOM 5683 C CA . GLU A 1 749 ? -55.786 5.451 38.416 1.00 95.19 749 GLU A CA 1
ATOM 5684 C C . GLU A 1 749 ? -56.881 5.230 39.466 1.00 95.19 749 GLU A C 1
ATOM 5686 O O . GLU A 1 749 ? -57.432 4.138 39.611 1.00 95.19 749 GLU A O 1
ATOM 5691 N N . GLY A 1 750 ? -57.264 6.302 40.160 1.00 95.44 750 GLY A N 1
ATOM 5692 C CA . GLY A 1 750 ? -58.355 6.282 41.127 1.00 95.44 750 GLY A CA 1
ATOM 5693 C C . GLY A 1 750 ? -57.915 5.944 42.549 1.00 95.44 750 GLY A C 1
ATOM 5694 O O . GLY A 1 750 ? -56.753 6.102 42.923 1.00 95.44 750 GLY A O 1
ATOM 5695 N N . ILE A 1 751 ? -58.893 5.589 43.385 1.00 96.12 751 ILE A N 1
ATOM 5696 C CA . ILE A 1 751 ? -58.667 5.261 44.799 1.00 96.12 751 ILE A CA 1
ATOM 5697 C C . ILE A 1 751 ? -58.003 3.888 44.873 1.00 96.12 751 ILE A C 1
ATOM 5699 O O . ILE A 1 751 ? -58.485 2.936 44.264 1.00 96.12 751 ILE A O 1
ATOM 5703 N N . LEU A 1 752 ? -56.913 3.802 45.629 1.00 96.81 752 LEU A N 1
ATOM 5704 C CA . LEU A 1 752 ? -56.101 2.595 45.721 1.00 96.81 752 LEU A CA 1
ATOM 5705 C C . LEU A 1 752 ? -56.766 1.534 46.610 1.00 96.81 752 LEU A C 1
ATOM 5707 O O . LEU A 1 752 ? -57.506 1.846 47.543 1.00 96.81 752 LEU A O 1
ATOM 5711 N N . GLY A 1 753 ? -56.466 0.270 46.337 1.00 94.38 753 GLY A N 1
ATOM 5712 C CA . GLY A 1 753 ? -56.843 -0.876 47.157 1.00 94.38 753 GLY A CA 1
ATOM 5713 C C . GLY A 1 753 ? -55.733 -1.920 47.128 1.00 94.38 753 GLY A C 1
ATOM 5714 O O . GLY A 1 753 ? -54.861 -1.861 46.266 1.00 94.38 753 GLY A O 1
ATOM 5715 N N . VAL A 1 754 ? -55.760 -2.861 48.073 1.00 96.56 754 VAL A N 1
ATOM 5716 C CA . VAL A 1 754 ? -54.853 -4.019 48.053 1.00 96.56 754 VAL A CA 1
ATOM 5717 C C . VAL A 1 754 ? -55.208 -4.874 46.842 1.00 96.56 754 VAL A C 1
ATOM 5719 O O . VAL A 1 754 ? -56.364 -5.279 46.697 1.00 96.56 754 VAL A O 1
ATOM 5722 N N . LEU A 1 755 ? -54.238 -5.085 45.960 1.00 94.25 755 LEU A N 1
ATOM 5723 C CA . LEU A 1 755 ? -54.459 -5.668 44.643 1.00 94.25 755 LEU A CA 1
ATOM 5724 C C . LEU A 1 755 ? -53.166 -6.319 44.143 1.00 94.25 755 LEU A C 1
ATOM 5726 O O . LEU A 1 755 ? -52.126 -5.661 44.117 1.00 94.25 755 LEU A O 1
ATOM 5730 N N . ASP A 1 756 ? -53.255 -7.581 43.733 1.00 93.56 756 ASP A N 1
ATOM 5731 C CA . ASP A 1 756 ? -52.215 -8.249 42.944 1.00 93.56 756 ASP A CA 1
ATOM 5732 C C . ASP A 1 756 ? -52.384 -7.858 41.467 1.00 93.56 756 ASP A C 1
ATOM 5734 O O . ASP A 1 756 ? -53.517 -7.643 41.022 1.00 93.56 756 ASP A O 1
ATOM 5738 N N . ASP A 1 757 ? -51.286 -7.751 40.714 1.00 91.69 757 ASP A N 1
ATOM 5739 C CA . ASP A 1 757 ? -51.301 -7.293 39.313 1.00 91.69 757 ASP A CA 1
ATOM 5740 C C . ASP A 1 757 ? -52.046 -5.950 39.144 1.00 91.69 757 ASP A C 1
ATOM 5742 O O . ASP A 1 757 ? -52.891 -5.755 38.264 1.00 91.69 757 ASP A O 1
ATOM 5746 N N . ALA A 1 758 ? -51.738 -4.995 40.025 1.00 93.44 758 ALA A N 1
ATOM 5747 C CA . ALA A 1 758 ? -52.434 -3.718 40.146 1.00 93.44 758 ALA A CA 1
ATOM 5748 C C . ALA A 1 758 ? -52.363 -2.835 38.887 1.00 93.44 758 ALA A C 1
ATOM 5750 O O . ALA A 1 758 ? -53.147 -1.895 38.745 1.00 93.44 758 ALA A O 1
ATOM 5751 N N . ALA A 1 759 ? -51.441 -3.135 37.973 1.00 95.56 759 ALA A N 1
ATOM 5752 C CA . ALA A 1 759 ? -51.309 -2.520 36.661 1.00 95.56 759 ALA A CA 1
ATOM 5753 C C . ALA A 1 759 ? -50.902 -3.579 35.616 1.00 95.56 759 ALA A C 1
ATOM 5755 O O . ALA A 1 759 ? -50.325 -4.604 35.985 1.00 95.56 759 ALA A O 1
ATOM 5756 N N . PRO A 1 760 ? -51.157 -3.343 34.312 1.00 96.06 760 PRO A N 1
ATOM 5757 C CA . PRO A 1 760 ? -50.726 -4.258 33.260 1.00 96.06 760 PRO A CA 1
ATOM 5758 C C . PRO A 1 760 ? -49.216 -4.538 33.325 1.00 96.06 760 PRO A C 1
ATOM 5760 O O . PRO A 1 760 ? -48.442 -3.592 33.498 1.00 96.06 760 PRO A O 1
ATOM 5763 N N . PRO A 1 761 ? -48.785 -5.801 33.156 1.00 94.31 761 PRO A N 1
ATOM 5764 C CA . PRO A 1 761 ? -47.377 -6.159 33.233 1.00 94.31 761 PRO A CA 1
ATOM 5765 C C . PRO A 1 761 ? -46.564 -5.510 32.108 1.00 94.31 761 PRO A C 1
ATOM 5767 O O . PRO A 1 761 ? -47.053 -5.326 30.989 1.00 94.31 761 PRO A O 1
ATOM 5770 N N . LEU A 1 762 ? -45.302 -5.193 32.396 1.00 95.75 762 LEU A N 1
ATOM 5771 C CA . LEU A 1 762 ? -44.382 -4.555 31.452 1.00 95.75 762 LEU A CA 1
ATOM 5772 C C . LEU A 1 762 ? -43.284 -5.534 31.036 1.00 95.75 762 LEU A C 1
ATOM 5774 O O . LEU A 1 762 ? -42.630 -6.137 31.880 1.00 95.75 762 LEU A O 1
ATOM 5778 N N . SER A 1 763 ? -43.047 -5.672 29.734 1.00 93.06 763 SER A N 1
ATOM 5779 C CA . SER A 1 763 ? -41.960 -6.504 29.212 1.00 93.06 763 SER A CA 1
ATOM 5780 C C . SER A 1 763 ? -40.631 -5.748 29.206 1.00 93.06 763 SER A C 1
ATOM 5782 O O . SER A 1 763 ? -40.551 -4.644 28.654 1.00 93.06 763 SER A O 1
ATOM 5784 N N . VAL A 1 764 ? -39.576 -6.373 29.720 1.00 93.88 764 VAL A N 1
ATOM 5785 C CA . VAL A 1 764 ? -38.204 -5.864 29.653 1.00 93.88 764 VAL A CA 1
ATOM 5786 C C . VAL A 1 764 ? -37.571 -6.326 28.339 1.00 93.88 764 VAL A C 1
ATOM 5788 O O . VAL A 1 764 ? -37.476 -7.520 28.077 1.00 93.88 764 VAL A O 1
ATOM 5791 N N . GLN A 1 765 ? -37.147 -5.400 27.477 1.00 88.19 765 GLN A N 1
ATOM 5792 C CA . GLN A 1 765 ? -36.636 -5.761 26.142 1.00 88.19 765 GLN A CA 1
ATOM 5793 C C . GLN A 1 765 ? -35.186 -6.262 26.154 1.00 88.19 765 GLN A C 1
ATOM 5795 O O . GLN A 1 765 ? -34.834 -7.139 25.370 1.00 88.19 765 GLN A O 1
ATOM 5800 N N . GLN A 1 766 ? -34.358 -5.722 27.044 1.00 91.31 766 GLN A N 1
ATOM 5801 C CA . GLN A 1 766 ? -32.947 -6.069 27.204 1.00 91.31 766 GLN A CA 1
ATOM 5802 C C . GLN A 1 766 ? -32.561 -5.958 28.674 1.00 91.31 766 GLN A C 1
ATOM 5804 O O . GLN A 1 766 ? -33.300 -5.353 29.446 1.00 91.31 766 GLN A O 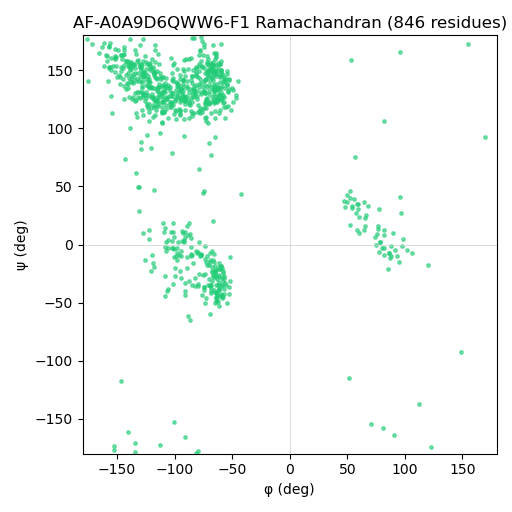1
ATOM 5809 N N . SER A 1 767 ? -31.434 -6.550 29.065 1.00 93.06 767 SER A N 1
ATOM 5810 C CA . SER A 1 767 ? -31.023 -6.463 30.459 1.00 93.06 767 SER A CA 1
ATOM 5811 C C . SER A 1 767 ? -30.588 -5.044 30.824 1.00 93.06 767 SER A C 1
ATOM 5813 O O . SER A 1 767 ? -29.934 -4.393 30.015 1.00 93.06 767 SER A O 1
ATOM 5815 N N . PHE A 1 768 ? -30.945 -4.588 32.023 1.00 92.62 768 PHE A N 1
ATOM 5816 C CA . PHE A 1 768 ? -30.594 -3.264 32.532 1.00 92.62 768 PHE A CA 1
ATOM 5817 C C . PHE A 1 768 ? -30.176 -3.328 33.996 1.00 92.62 768 PHE A C 1
ATOM 5819 O O . PHE A 1 768 ? -30.773 -4.071 34.788 1.00 92.62 768 PHE A O 1
ATOM 5826 N N . SER A 1 769 ? -29.222 -2.481 34.375 1.00 92.81 769 SER A N 1
ATOM 5827 C CA . SER A 1 769 ? -29.040 -2.146 35.781 1.00 92.81 769 SER A CA 1
ATOM 5828 C C . SER A 1 769 ? -30.099 -1.139 36.226 1.00 92.81 769 SER A C 1
ATOM 5830 O O . SER A 1 769 ? -30.478 -0.250 35.473 1.00 92.81 769 SER A O 1
ATOM 5832 N N . MET A 1 770 ? -30.606 -1.265 37.452 1.00 91.75 770 MET A N 1
ATOM 5833 C CA . MET A 1 770 ? -31.556 -0.291 37.989 1.00 91.75 770 MET A CA 1
ATOM 5834 C C . MET A 1 770 ? -30.816 0.859 38.654 1.00 91.75 770 MET A C 1
ATOM 5836 O O . MET A 1 770 ? -29.983 0.641 39.529 1.00 91.75 770 MET A O 1
ATOM 5840 N N . ARG A 1 771 ? -31.183 2.097 38.335 1.00 91.06 771 ARG A N 1
ATOM 5841 C CA . ARG A 1 771 ? -30.771 3.269 39.106 1.00 91.06 771 ARG A CA 1
ATOM 5842 C C . ARG A 1 771 ? -31.450 3.284 40.468 1.00 91.06 771 ARG A C 1
ATOM 5844 O O . ARG A 1 771 ? -30.770 3.295 41.487 1.00 91.06 771 ARG A O 1
ATOM 5851 N N . ASP A 1 772 ? -32.780 3.306 40.461 1.00 92.00 772 ASP A N 1
ATOM 5852 C CA . ASP A 1 772 ? -33.629 3.296 41.648 1.00 92.00 772 ASP A CA 1
ATOM 5853 C C . ASP A 1 772 ? -35.092 2.980 41.305 1.00 92.00 772 ASP A C 1
ATOM 5855 O O . ASP A 1 772 ? -35.520 3.055 40.148 1.00 92.00 772 ASP A O 1
ATOM 5859 N N . VAL A 1 773 ? -35.862 2.638 42.342 1.00 95.62 773 VAL A N 1
ATOM 5860 C CA . VAL A 1 773 ? -37.310 2.409 42.264 1.00 95.62 773 VAL A CA 1
ATOM 5861 C C . VAL A 1 773 ? -38.029 3.253 43.310 1.00 95.62 773 VAL A C 1
ATOM 5863 O O . VAL A 1 773 ? -37.674 3.221 44.489 1.00 95.62 773 VAL A O 1
ATOM 5866 N N . TYR A 1 774 ? -39.056 4.003 42.913 1.00 97.12 774 TYR A N 1
ATOM 5867 C CA . TYR A 1 774 ? -39.867 4.788 43.849 1.00 97.12 774 TYR A CA 1
ATOM 5868 C C . TYR A 1 774 ? -41.334 4.871 43.428 1.00 97.12 774 TYR A C 1
ATOM 5870 O O . TYR A 1 774 ? -41.688 4.686 42.264 1.00 97.12 774 TYR A O 1
ATOM 5878 N N . ALA A 1 775 ? -42.194 5.176 44.395 1.00 97.69 775 ALA A N 1
ATOM 5879 C CA . ALA A 1 775 ? -43.632 5.310 44.215 1.00 97.69 775 ALA A CA 1
ATOM 5880 C C . ALA A 1 775 ? -44.100 6.734 44.539 1.00 97.69 775 ALA A C 1
ATOM 5882 O O . ALA A 1 775 ? -43.579 7.381 45.450 1.00 97.69 775 ALA A O 1
ATOM 5883 N N . GLN A 1 776 ? -45.110 7.211 43.816 1.00 97.94 776 GLN A N 1
ATOM 5884 C CA . GLN A 1 776 ? -45.759 8.503 44.029 1.00 97.94 776 GLN A CA 1
ATOM 5885 C C . GLN A 1 776 ? -47.276 8.372 43.936 1.00 97.94 776 GLN A C 1
ATOM 5887 O O . GLN A 1 776 ? -47.784 7.600 43.131 1.00 97.94 776 GLN A O 1
ATOM 5892 N N . VAL A 1 777 ? -48.005 9.162 44.717 1.00 97.75 777 VAL A N 1
ATOM 5893 C CA . VAL A 1 777 ? -49.468 9.266 44.657 1.00 97.75 777 VAL A CA 1
ATOM 5894 C C . VAL A 1 777 ? -49.895 10.722 44.550 1.00 97.75 777 VAL A C 1
ATOM 5896 O O . VAL A 1 777 ? -49.278 11.610 45.143 1.00 97.75 777 VAL A O 1
ATOM 5899 N N . LYS A 1 778 ? -50.997 10.993 43.848 1.00 97.31 778 LYS A N 1
ATOM 5900 C CA . LYS A 1 778 ? -51.585 12.342 43.810 1.00 97.31 778 LYS A CA 1
ATOM 5901 C C . LYS A 1 778 ? -52.194 12.742 45.150 1.00 97.31 778 LYS A C 1
ATOM 5903 O O . LYS A 1 778 ? -52.183 13.915 45.516 1.00 97.31 778 LYS A O 1
ATOM 5908 N N . THR A 1 779 ? -52.784 11.791 45.866 1.00 97.25 779 THR A N 1
ATOM 5909 C CA . THR A 1 779 ? -53.337 12.016 47.207 1.00 97.25 779 THR A CA 1
ATOM 5910 C C . THR A 1 779 ? -52.737 11.001 48.162 1.00 97.25 779 THR A C 1
ATOM 5912 O O . THR A 1 779 ? -52.830 9.801 47.913 1.00 97.25 779 THR A O 1
ATOM 5915 N N . ALA A 1 780 ? -52.117 11.503 49.230 1.00 96.88 780 ALA A N 1
ATOM 5916 C CA . ALA A 1 780 ? -51.432 10.704 50.238 1.00 96.88 780 ALA A CA 1
ATOM 5917 C C . ALA A 1 780 ? -52.371 9.684 50.909 1.00 96.88 780 ALA A C 1
ATOM 5919 O O . ALA A 1 780 ? -53.553 9.997 51.099 1.00 96.88 780 ALA A O 1
ATOM 5920 N N . PRO A 1 781 ? -51.875 8.497 51.303 1.00 97.25 781 PRO A N 1
ATOM 5921 C CA . PRO A 1 781 ? -52.604 7.628 52.215 1.00 97.25 781 PRO A CA 1
ATOM 5922 C C . PRO A 1 781 ? -52.761 8.317 53.581 1.00 97.25 781 PRO A C 1
ATOM 5924 O O . PRO A 1 781 ? -51.919 9.125 53.974 1.00 97.25 781 PRO A O 1
ATOM 5927 N N . ALA A 1 782 ? -53.844 8.004 54.294 1.00 96.69 782 ALA A N 1
ATOM 5928 C CA . ALA A 1 782 ? -54.111 8.501 55.641 1.00 96.69 782 ALA A CA 1
ATOM 5929 C C . ALA A 1 782 ? -54.345 7.341 56.619 1.00 96.69 782 ALA A C 1
ATOM 5931 O O . ALA A 1 782 ? -55.093 6.410 56.307 1.00 96.69 782 ALA A O 1
ATOM 5932 N N . GLY A 1 783 ? -53.767 7.418 57.816 1.00 95.56 783 GLY A N 1
ATOM 5933 C CA . GLY A 1 783 ? -53.972 6.484 58.931 1.00 95.56 783 GLY A CA 1
ATOM 5934 C C . GLY A 1 783 ? -53.146 5.191 58.874 1.00 95.56 783 GLY A C 1
ATOM 5935 O O . GLY A 1 783 ? -53.151 4.431 59.843 1.00 95.56 783 GLY A O 1
ATOM 5936 N N . ALA A 1 784 ? -52.457 4.920 57.762 1.00 96.75 784 ALA A N 1
ATOM 5937 C CA . ALA A 1 784 ? -51.426 3.887 57.620 1.00 96.75 784 ALA A CA 1
ATOM 5938 C C . ALA A 1 784 ? -50.585 4.147 56.355 1.00 96.75 784 ALA A C 1
ATOM 5940 O O . ALA A 1 784 ? -50.947 4.986 55.529 1.00 96.75 784 ALA A O 1
ATOM 5941 N N . ASN A 1 785 ? -49.482 3.411 56.202 1.00 97.50 785 ASN A N 1
ATOM 5942 C CA . ASN A 1 785 ? -48.631 3.470 55.013 1.00 97.50 785 ASN A CA 1
ATOM 5943 C C . ASN A 1 785 ? -49.305 2.808 53.797 1.00 97.50 785 ASN A C 1
ATOM 5945 O O . ASN A 1 785 ? -50.148 1.924 53.943 1.00 97.50 785 ASN A O 1
ATOM 5949 N N . LEU A 1 786 ? -48.873 3.208 52.603 1.00 97.44 786 LEU A N 1
ATOM 5950 C CA . LEU A 1 786 ? -49.093 2.484 51.352 1.00 97.44 786 LEU A CA 1
ATOM 5951 C C . LEU A 1 786 ? -47.815 1.708 51.020 1.00 97.44 786 LEU A C 1
ATOM 5953 O O . LEU A 1 786 ? -46.748 2.314 50.897 1.00 97.44 786 LEU A O 1
ATOM 5957 N N . GLU A 1 787 ? -47.915 0.393 50.855 1.00 97.81 787 GLU A N 1
ATOM 5958 C CA . GLU A 1 787 ? -46.797 -0.452 50.426 1.00 97.81 787 GLU A CA 1
ATOM 5959 C C . GLU A 1 787 ? -47.071 -1.067 49.065 1.00 97.81 787 GLU A C 1
ATOM 5961 O O . GLU A 1 787 ? -48.130 -1.653 48.831 1.00 97.81 787 GLU A O 1
ATOM 5966 N N . VAL A 1 788 ? -46.080 -0.971 48.187 1.00 97.62 788 VAL A N 1
ATOM 5967 C CA . VAL A 1 788 ? -46.121 -1.561 46.853 1.00 97.62 788 VAL A CA 1
ATOM 5968 C C . VAL A 1 788 ? -44.894 -2.423 46.619 1.00 97.62 788 VAL A C 1
ATOM 5970 O O . VAL A 1 788 ? -43.806 -2.141 47.132 1.00 97.62 788 VAL A O 1
ATOM 5973 N N . ARG A 1 789 ? -45.075 -3.476 45.829 1.00 96.81 789 ARG A N 1
ATOM 5974 C CA . ARG A 1 789 ? -44.032 -4.423 45.454 1.00 96.81 789 ARG A CA 1
ATOM 5975 C C . ARG A 1 789 ? -43.919 -4.479 43.945 1.00 96.81 789 ARG A C 1
ATOM 5977 O O . ARG A 1 789 ? -44.906 -4.722 43.261 1.00 96.81 789 ARG A O 1
ATOM 5984 N N . VAL A 1 790 ? -42.699 -4.315 43.455 1.00 96.25 790 VAL A N 1
ATOM 5985 C CA . VAL A 1 790 ? -42.346 -4.616 42.073 1.00 96.25 790 VAL A CA 1
ATOM 5986 C C . VAL A 1 790 ? -41.720 -6.001 42.048 1.00 96.25 790 VAL A C 1
ATOM 5988 O O . VAL A 1 790 ? -40.794 -6.289 42.814 1.00 96.25 790 VAL A O 1
ATOM 5991 N N . SER A 1 791 ? -42.222 -6.858 41.168 1.00 95.25 791 SER A N 1
ATOM 5992 C CA . SER A 1 791 ? -41.656 -8.179 40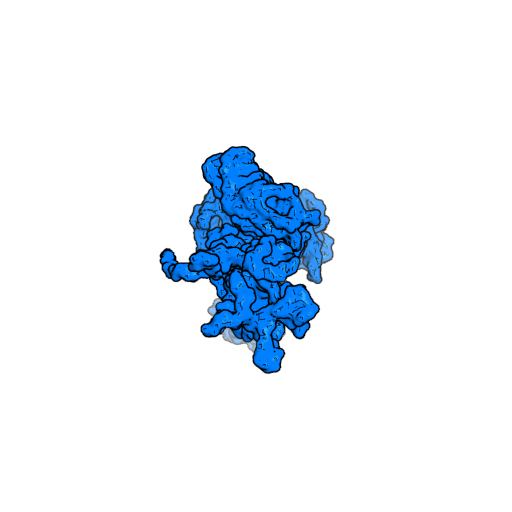.926 1.00 95.25 791 SER A CA 1
ATOM 5993 C C . SER A 1 791 ? -41.256 -8.350 39.468 1.00 95.25 791 SER A C 1
ATOM 5995 O O . SER A 1 791 ? -41.849 -7.741 38.580 1.00 95.25 791 SER A O 1
ATOM 5997 N N . GLN A 1 792 ? -40.241 -9.174 39.233 1.00 94.50 792 GLN A N 1
ATOM 5998 C CA . GLN A 1 792 ? -39.869 -9.661 37.916 1.00 94.50 792 GLN A CA 1
ATOM 5999 C C . GLN A 1 792 ? -40.053 -11.174 37.876 1.00 94.50 792 GLN A C 1
ATOM 6001 O O . GLN A 1 792 ? -39.492 -11.885 38.709 1.00 94.50 792 GLN A O 1
ATOM 6006 N N . ASP A 1 793 ? -40.856 -11.661 36.930 1.00 93.88 793 ASP A N 1
ATOM 6007 C CA . ASP A 1 793 ? -41.163 -13.088 36.761 1.00 93.88 793 ASP A CA 1
ATOM 6008 C C . ASP A 1 793 ? -41.603 -13.757 38.087 1.00 93.88 793 ASP A C 1
ATOM 6010 O O . ASP A 1 793 ? -41.266 -14.902 38.397 1.00 93.88 793 ASP A O 1
ATOM 6014 N N . GLY A 1 794 ? -42.345 -13.001 38.907 1.00 90.44 794 GLY A N 1
ATOM 6015 C CA . GLY A 1 794 ? -42.854 -13.415 40.218 1.00 90.44 794 GLY A CA 1
ATOM 6016 C C . GLY A 1 794 ? -41.865 -13.307 41.388 1.00 90.44 794 GLY A C 1
ATOM 6017 O O . GLY A 1 794 ? -42.254 -13.578 42.523 1.00 90.44 794 GLY A O 1
ATOM 6018 N N . GLN A 1 795 ? -40.609 -12.907 41.161 1.00 92.50 795 GLN A N 1
ATOM 6019 C CA . GLN A 1 795 ? -39.631 -12.633 42.222 1.00 92.50 795 GLN A CA 1
ATOM 6020 C C . GLN A 1 795 ? -39.633 -11.149 42.592 1.00 92.50 795 GLN A C 1
ATOM 6022 O O . GLN A 1 795 ? -39.542 -10.291 41.721 1.00 92.50 795 GLN A O 1
ATOM 6027 N N . GLU A 1 796 ? -39.726 -10.828 43.883 1.00 93.06 796 GLU A N 1
ATOM 6028 C CA . GLU A 1 796 ? -39.656 -9.444 44.366 1.00 93.06 796 GLU A CA 1
ATOM 6029 C C . GLU A 1 796 ? -38.289 -8.825 44.048 1.00 93.06 796 GLU A C 1
ATOM 6031 O O . GLU A 1 796 ? -37.261 -9.347 44.477 1.00 93.06 796 GLU A O 1
ATOM 6036 N N . ILE A 1 797 ? -38.290 -7.704 43.317 1.00 92.38 797 ILE A N 1
ATOM 6037 C CA . ILE A 1 797 ? -37.070 -6.952 42.985 1.00 92.38 797 ILE A CA 1
ATOM 6038 C C . ILE A 1 797 ? -36.975 -5.627 43.736 1.00 92.38 797 ILE A C 1
ATOM 6040 O O . ILE A 1 797 ? -35.872 -5.154 43.979 1.00 92.38 797 ILE A O 1
ATOM 6044 N N . ALA A 1 798 ? -38.104 -5.027 44.123 1.00 93.94 798 ALA A N 1
ATOM 6045 C CA . ALA A 1 798 ? -38.128 -3.801 44.912 1.00 93.94 798 ALA A CA 1
ATOM 6046 C C . ALA A 1 798 ? -39.438 -3.664 45.694 1.00 93.94 798 ALA A C 1
ATOM 6048 O O . ALA A 1 798 ? -40.499 -4.126 45.266 1.00 93.94 798 ALA A O 1
ATOM 6049 N N . ARG A 1 799 ? -39.368 -2.957 46.822 1.00 95.38 799 ARG A N 1
ATOM 6050 C CA . ARG A 1 799 ? -40.517 -2.622 47.663 1.00 95.38 799 ARG A CA 1
ATOM 6051 C C . ARG A 1 799 ? -40.466 -1.155 48.046 1.00 95.38 799 ARG A C 1
ATOM 6053 O O . ARG A 1 799 ? -39.489 -0.710 48.640 1.00 95.38 799 ARG A O 1
ATOM 6060 N N . CYS A 1 800 ? -41.529 -0.419 47.745 1.00 96.75 800 CYS A N 1
ATOM 6061 C CA . CYS A 1 800 ? -41.626 1.004 48.048 1.00 96.75 800 CYS A CA 1
ATOM 6062 C C . CYS A 1 800 ? -42.723 1.249 49.084 1.00 96.75 800 CYS A C 1
ATOM 6064 O O . CYS A 1 800 ? -43.832 0.726 48.967 1.00 96.75 800 CYS A O 1
ATOM 6066 N N . THR A 1 801 ? -42.427 2.092 50.072 1.00 97.81 801 THR A N 1
ATOM 6067 C CA . THR A 1 801 ? -43.373 2.468 51.128 1.00 97.81 801 THR A CA 1
ATOM 6068 C C . THR A 1 801 ? -43.599 3.974 51.101 1.00 97.81 801 THR A C 1
ATOM 6070 O O . THR A 1 801 ? -42.670 4.748 51.338 1.00 97.81 801 THR A O 1
ATOM 6073 N N . ILE A 1 802 ? -44.833 4.400 50.834 1.00 97.75 802 ILE A N 1
ATOM 6074 C CA . ILE A 1 802 ? -45.261 5.787 51.037 1.00 97.75 802 ILE A CA 1
ATOM 6075 C C . ILE A 1 802 ? -45.829 5.887 52.451 1.00 97.75 802 ILE A C 1
ATOM 6077 O O . ILE A 1 802 ? -46.826 5.241 52.779 1.00 97.75 802 ILE A O 1
ATOM 6081 N N . ALA A 1 803 ? -45.167 6.672 53.298 1.00 97.56 803 ALA A N 1
ATOM 6082 C CA . ALA A 1 803 ? -45.592 6.860 54.678 1.00 97.56 803 ALA A CA 1
ATOM 6083 C C . ALA A 1 803 ? -46.934 7.609 54.768 1.00 97.56 803 ALA A C 1
ATOM 6085 O O . ALA A 1 803 ? -47.275 8.398 53.884 1.00 97.56 803 ALA A O 1
ATOM 6086 N N . ASP A 1 804 ? -47.667 7.390 55.861 1.00 96.94 804 ASP A N 1
ATOM 6087 C CA . ASP A 1 804 ? -48.889 8.137 56.190 1.00 96.94 804 ASP A CA 1
ATOM 6088 C C . ASP A 1 804 ? -48.697 9.661 56.017 1.00 96.94 804 ASP A C 1
ATOM 6090 O O . ASP A 1 804 ? -47.724 10.252 56.500 1.00 96.94 804 ASP A O 1
ATOM 6094 N N . GLY A 1 805 ? -49.611 10.297 55.281 1.00 95.69 805 GLY A N 1
ATOM 6095 C CA . GLY A 1 805 ? -49.592 11.730 54.982 1.00 95.69 805 GLY A CA 1
ATOM 6096 C C . GLY A 1 805 ? -48.560 12.183 53.939 1.00 95.69 805 GLY A C 1
ATOM 6097 O O . GLY A 1 805 ? -48.517 13.374 53.630 1.00 95.69 805 GLY A O 1
ATOM 6098 N N . GLN A 1 806 ? -47.748 11.280 53.377 1.00 98.00 806 GLN A N 1
ATOM 6099 C CA . GLN A 1 806 ? -46.768 11.592 52.329 1.00 98.00 806 GLN A CA 1
ATOM 6100 C C . GLN A 1 806 ? -47.275 11.215 50.935 1.00 98.00 806 GLN A C 1
ATOM 6102 O O . GLN A 1 806 ? -48.125 10.347 50.773 1.00 98.00 806 GLN A O 1
ATOM 6107 N N . THR A 1 807 ? -46.742 11.860 49.899 1.00 97.38 807 THR A N 1
ATOM 6108 C CA . THR A 1 807 ? -47.118 11.589 48.500 1.00 97.38 807 THR A CA 1
ATOM 6109 C C . THR A 1 807 ? -46.051 10.845 47.706 1.00 97.38 807 THR A C 1
ATOM 6111 O O . THR A 1 807 ? -46.304 10.480 46.564 1.00 97.38 807 THR A O 1
ATOM 6114 N N . VAL A 1 808 ? -44.866 10.614 48.277 1.00 97.50 808 VAL A N 1
ATOM 6115 C CA . VAL A 1 808 ? -43.715 10.004 47.595 1.00 97.50 808 VAL A CA 1
ATOM 6116 C C . VAL A 1 808 ? -42.991 9.065 48.560 1.00 97.50 808 VAL A C 1
ATOM 6118 O O . VAL A 1 808 ? -42.833 9.397 49.737 1.00 97.50 808 VAL A O 1
ATOM 6121 N N . SER A 1 809 ? -42.552 7.900 48.081 1.00 97.25 809 SER A N 1
ATOM 6122 C CA . SER A 1 809 ? -41.665 7.015 48.841 1.00 97.25 809 SER A CA 1
ATOM 6123 C C . SER A 1 809 ? -40.212 7.484 48.726 1.00 97.25 809 SER A C 1
ATOM 6125 O O . SER A 1 809 ? -39.820 8.010 47.681 1.00 97.25 809 SER A O 1
ATOM 6127 N N . PRO A 1 810 ? -39.358 7.220 49.727 1.00 95.19 810 PRO A N 1
ATOM 6128 C CA . PRO A 1 810 ? -37.918 7.226 49.500 1.00 95.19 810 PRO A CA 1
ATOM 6129 C C . PRO A 1 810 ? -37.567 6.308 48.313 1.00 95.19 810 PRO A C 1
ATOM 6131 O O . PRO A 1 810 ? -38.211 5.260 48.160 1.00 95.19 810 PRO A O 1
ATOM 6134 N N . PRO A 1 811 ? -36.601 6.682 47.457 1.00 92.62 811 PRO A N 1
ATOM 6135 C CA . PRO A 1 811 ? -36.132 5.796 46.405 1.00 92.62 811 PRO A CA 1
ATOM 6136 C C . PRO A 1 811 ? -35.409 4.597 47.014 1.00 92.62 811 PRO A C 1
ATOM 6138 O O . PRO A 1 811 ? -34.577 4.746 47.909 1.00 92.62 811 PRO A O 1
ATOM 6141 N N . VAL A 1 812 ? -35.737 3.409 46.518 1.00 92.62 812 VAL A N 1
ATOM 6142 C CA . VAL A 1 812 ? -34.966 2.194 46.760 1.00 92.62 812 VAL A CA 1
ATOM 6143 C C . VAL A 1 812 ? -33.765 2.253 45.829 1.00 92.62 812 VAL A C 1
ATOM 6145 O O . VAL A 1 812 ? -33.941 2.252 44.612 1.00 92.62 812 VAL A O 1
ATOM 6148 N N . ASP A 1 813 ? -32.568 2.352 46.398 1.00 87.81 813 ASP A N 1
ATOM 6149 C CA . ASP A 1 813 ? -31.321 2.412 45.638 1.00 87.81 813 ASP A CA 1
ATOM 6150 C C . ASP A 1 813 ? -31.111 1.119 44.846 1.00 87.81 813 ASP A C 1
ATOM 6152 O O . ASP A 1 813 ? -31.130 0.025 45.410 1.00 87.81 813 ASP A O 1
ATOM 6156 N N . GLY A 1 814 ? -30.916 1.258 43.537 1.00 85.62 814 GLY A N 1
ATOM 6157 C CA . GLY A 1 814 ? -30.700 0.156 42.616 1.00 85.62 814 GLY A CA 1
ATOM 6158 C C . GLY A 1 814 ? -29.297 -0.449 42.657 1.00 85.62 814 GLY A C 1
ATOM 6159 O O . GLY A 1 814 ? -29.093 -1.509 42.072 1.00 85.62 814 GLY A O 1
ATOM 6160 N N . ALA A 1 815 ? -28.343 0.158 43.373 1.00 77.56 815 ALA A N 1
ATOM 6161 C CA . ALA A 1 815 ? -26.960 -0.315 43.452 1.00 77.56 815 ALA A CA 1
ATOM 6162 C C . ALA A 1 815 ? -26.818 -1.766 43.961 1.00 77.56 815 ALA A C 1
ATOM 6164 O O . ALA A 1 815 ? -25.866 -2.460 43.594 1.00 77.56 815 ALA A O 1
ATOM 6165 N N . GLU A 1 816 ? -27.750 -2.236 44.788 1.00 74.62 816 GLU A N 1
ATOM 6166 C CA . GLU A 1 816 ? -27.762 -3.608 45.315 1.00 74.62 816 GLU A CA 1
ATOM 6167 C C . GLU A 1 816 ? -29.058 -4.365 44.975 1.00 74.62 816 GLU A C 1
ATOM 6169 O O . GLU A 1 816 ? -29.311 -5.441 45.525 1.00 74.62 816 GLU A O 1
ATOM 6174 N N . LEU A 1 817 ? -29.880 -3.829 44.065 1.00 82.94 817 LEU A N 1
ATOM 6175 C CA . LEU A 1 817 ? -31.034 -4.556 43.538 1.00 82.94 817 LEU A CA 1
ATOM 6176 C C . LEU A 1 817 ? -30.597 -5.570 42.472 1.00 82.94 817 LEU A C 1
ATOM 6178 O O . LEU A 1 817 ? -29.489 -5.521 41.939 1.00 82.94 817 LEU A O 1
ATOM 6182 N N . GLY A 1 818 ? -31.479 -6.527 42.179 1.00 79.44 818 GLY A N 1
ATOM 6183 C CA . GLY A 1 818 ? -31.276 -7.467 41.078 1.00 79.44 818 GLY A CA 1
ATOM 6184 C C . GLY A 1 818 ? -31.253 -6.769 39.713 1.00 79.44 818 GLY A C 1
ATOM 6185 O O . GLY A 1 818 ? -31.681 -5.630 39.570 1.00 79.44 818 GLY A O 1
ATOM 6186 N N . VAL A 1 819 ? -30.768 -7.469 38.694 1.00 90.56 819 VAL A N 1
ATOM 6187 C CA . VAL A 1 819 ? -30.745 -6.980 37.307 1.00 90.56 819 VAL A CA 1
ATOM 6188 C C . VAL A 1 819 ? -32.130 -7.141 36.694 1.00 90.56 819 VAL A C 1
ATOM 6190 O O . VAL A 1 819 ? -32.741 -8.199 36.861 1.00 90.56 819 VAL A O 1
ATOM 6193 N N . LEU A 1 820 ? -32.603 -6.146 35.936 1.00 92.94 820 LEU A N 1
ATOM 6194 C CA . LEU A 1 820 ? -33.766 -6.364 35.081 1.00 92.94 820 LEU A CA 1
ATOM 6195 C C . LEU A 1 820 ? -33.330 -7.238 33.917 1.00 92.94 820 LEU A C 1
ATOM 6197 O O . LEU A 1 820 ? -32.559 -6.772 33.092 1.00 92.94 820 LEU A O 1
ATOM 6201 N N . THR A 1 821 ? -33.758 -8.496 33.845 1.00 92.56 821 THR A N 1
ATOM 6202 C CA . THR A 1 821 ? -33.310 -9.399 32.766 1.00 92.56 821 THR A CA 1
ATOM 6203 C C . THR A 1 821 ? -34.093 -9.199 31.465 1.00 92.56 821 THR A C 1
ATOM 6205 O O . THR A 1 821 ? -35.318 -9.067 31.466 1.00 92.56 821 THR A O 1
ATOM 6208 N N . GLY A 1 822 ? -33.386 -9.198 30.331 1.00 92.69 822 GLY A N 1
ATOM 6209 C CA . GLY A 1 822 ? -34.003 -9.122 29.008 1.00 92.69 822 GLY A CA 1
ATOM 6210 C C . GLY A 1 822 ? -34.961 -10.289 28.747 1.00 92.69 822 GLY A C 1
ATOM 6211 O O . GLY A 1 822 ? -34.618 -11.451 28.954 1.00 92.69 822 GLY A O 1
ATOM 6212 N N . GLY A 1 823 ? -36.168 -9.970 28.283 1.00 91.69 823 GLY A N 1
ATOM 6213 C CA . GLY A 1 823 ? -37.266 -10.914 28.077 1.00 91.69 823 GLY A CA 1
ATOM 6214 C C . GLY A 1 823 ? -38.127 -11.178 29.316 1.00 91.69 823 GLY A C 1
ATOM 6215 O O . GLY A 1 823 ? -39.161 -11.831 29.182 1.00 91.69 823 GLY A O 1
ATOM 6216 N N . GLY A 1 824 ? -37.742 -10.674 30.492 1.00 93.00 824 GLY A N 1
ATOM 6217 C CA . GLY A 1 824 ? -38.526 -10.819 31.715 1.00 93.00 824 GLY A CA 1
ATOM 6218 C C . GLY A 1 824 ? -39.751 -9.906 31.769 1.00 93.00 824 GLY A C 1
ATOM 6219 O O . GLY A 1 824 ? -39.868 -8.925 31.026 1.00 93.00 824 GLY A O 1
ATOM 6220 N N . THR A 1 825 ? -40.678 -10.235 32.666 1.00 95.88 825 THR A N 1
ATOM 6221 C CA . THR A 1 825 ? -41.940 -9.506 32.849 1.00 95.88 825 THR A CA 1
ATOM 6222 C C . THR A 1 825 ? -41.998 -8.854 34.225 1.00 95.88 825 THR A C 1
ATOM 6224 O O . THR A 1 825 ? -41.884 -9.536 35.241 1.00 95.88 825 THR A O 1
ATOM 6227 N N . LEU A 1 826 ? -42.211 -7.539 34.258 1.00 96.56 826 LEU A N 1
ATOM 6228 C CA . LEU A 1 826 ? -42.412 -6.767 35.480 1.00 96.56 826 LEU A CA 1
ATOM 6229 C C . LEU A 1 826 ? -43.893 -6.728 35.852 1.00 96.56 826 LEU A C 1
ATOM 6231 O O . LEU A 1 826 ? -44.736 -6.447 34.997 1.00 96.56 826 LEU A O 1
ATOM 6235 N N . ALA A 1 827 ? -44.187 -6.909 37.135 1.00 96.94 827 ALA A N 1
ATOM 6236 C CA . ALA A 1 827 ? -45.518 -6.772 37.713 1.00 96.94 827 ALA A CA 1
ATOM 6237 C C . ALA A 1 827 ? -45.492 -5.872 38.958 1.00 96.94 827 ALA A C 1
ATOM 6239 O O . ALA A 1 827 ? -44.465 -5.748 39.636 1.00 96.94 827 ALA A O 1
ATOM 6240 N N . LEU A 1 828 ? -46.633 -5.243 39.246 1.00 97.88 828 LEU A N 1
ATOM 6241 C CA . LEU A 1 828 ? -46.836 -4.367 40.396 1.00 97.88 828 LEU A CA 1
ATOM 6242 C C . LEU A 1 828 ? -47.955 -4.917 41.277 1.00 97.88 828 LEU A C 1
ATOM 6244 O O . LEU A 1 828 ? -49.084 -5.038 40.812 1.00 97.88 828 LEU A O 1
ATOM 6248 N N . ASP A 1 829 ? -47.673 -5.094 42.564 1.00 97.50 829 ASP A N 1
ATOM 6249 C CA . ASP A 1 829 ? -48.677 -5.410 43.579 1.00 97.50 829 ASP A CA 1
ATOM 6250 C C . ASP A 1 829 ? -48.799 -4.268 44.594 1.00 97.50 829 ASP A C 1
ATOM 6252 O O . ASP A 1 829 ? -47.797 -3.675 45.011 1.00 97.50 829 ASP A O 1
ATOM 6256 N N . ILE A 1 830 ? -50.022 -3.989 45.045 1.00 97.62 830 ILE A N 1
ATOM 6257 C CA . ILE A 1 830 ? -50.302 -3.105 46.181 1.00 97.62 830 ILE A CA 1
ATOM 6258 C C . ILE A 1 830 ? -50.582 -3.988 47.392 1.00 97.62 830 ILE A C 1
ATOM 6260 O O . ILE A 1 830 ? -51.603 -4.669 47.453 1.00 97.62 830 ILE A O 1
ATOM 6264 N N . LEU A 1 831 ? -49.682 -3.960 48.371 1.00 97.25 831 LEU A N 1
ATOM 6265 C CA . LEU A 1 831 ? -49.694 -4.872 49.515 1.00 97.25 831 LEU A CA 1
ATOM 6266 C C . LEU A 1 831 ? -50.490 -4.333 50.704 1.00 97.25 831 LEU A C 1
ATOM 6268 O O . LEU A 1 831 ? -51.096 -5.096 51.456 1.00 97.25 831 LEU A O 1
ATOM 6272 N N . SER A 1 832 ? -50.487 -3.017 50.891 1.00 96.88 832 SER A N 1
ATOM 6273 C CA . SER A 1 832 ? -51.250 -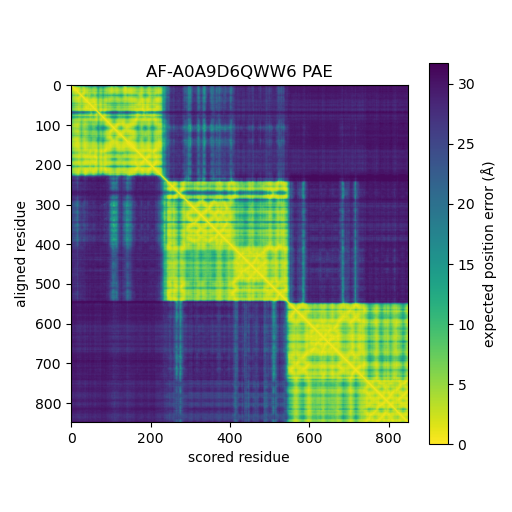2.339 51.938 1.00 96.88 832 SER A CA 1
ATOM 6274 C C . SER A 1 832 ? -51.573 -0.913 51.510 1.00 96.88 832 SER A C 1
ATOM 6276 O O . SER A 1 832 ? -50.861 -0.339 50.694 1.00 96.88 832 SER A O 1
ATOM 6278 N N . VAL A 1 833 ? -52.654 -0.346 52.043 1.00 97.00 833 VAL A N 1
ATOM 6279 C CA . VAL A 1 833 ? -53.103 1.028 51.772 1.00 97.00 833 VAL A CA 1
ATOM 6280 C C . VAL A 1 833 ? -53.462 1.731 53.084 1.00 97.00 833 VAL A C 1
ATOM 6282 O O . VAL A 1 833 ? -53.683 1.074 54.106 1.00 97.00 833 VAL A O 1
ATOM 6285 N N . GLY A 1 834 ? -53.575 3.063 53.060 1.00 95.31 834 GLY A N 1
ATOM 6286 C CA . GLY A 1 834 ? -53.991 3.838 54.232 1.00 95.31 834 GLY A CA 1
ATOM 6287 C C . GLY A 1 834 ? -55.371 3.426 54.769 1.00 95.31 834 GLY A C 1
ATOM 6288 O O . GLY A 1 834 ? -56.303 3.160 54.009 1.00 95.31 834 GLY A O 1
ATOM 6289 N N . THR A 1 835 ? -55.521 3.378 56.095 1.00 95.12 835 THR A N 1
ATOM 6290 C CA . THR A 1 835 ? -56.736 2.876 56.772 1.00 95.12 835 THR A CA 1
ATOM 6291 C C . THR A 1 835 ? -57.864 3.902 56.870 1.00 95.12 835 THR A C 1
ATOM 6293 O O . THR A 1 835 ? -59.035 3.533 56.916 1.00 95.12 835 THR A O 1
ATOM 6296 N N . THR A 1 836 ? -57.528 5.192 56.914 1.00 95.19 836 THR A N 1
ATOM 6297 C CA . THR A 1 836 ? -58.487 6.310 56.896 1.00 95.19 836 THR A CA 1
ATOM 6298 C C . THR A 1 836 ? -58.758 6.771 55.471 1.00 95.19 836 THR A C 1
ATOM 6300 O O . THR A 1 836 ? -59.896 7.067 55.110 1.00 95.19 836 THR A O 1
ATOM 6303 N N . TYR A 1 837 ? -57.710 6.817 54.651 1.00 96.06 837 TYR A N 1
ATOM 6304 C CA . TYR A 1 837 ? -57.805 7.075 53.223 1.00 96.06 837 TYR A CA 1
ATOM 6305 C C . TYR A 1 837 ? -56.754 6.225 52.495 1.00 96.06 837 TYR A C 1
ATOM 6307 O O . TYR A 1 837 ? -55.579 6.344 52.834 1.00 96.06 837 TYR A O 1
ATOM 6315 N N . PRO A 1 838 ? -57.122 5.400 51.500 1.00 94.12 838 PRO A N 1
ATOM 6316 C CA . PRO A 1 838 ? -56.174 4.487 50.853 1.00 94.12 838 PRO A CA 1
ATOM 6317 C C . PRO A 1 838 ? -55.020 5.155 50.092 1.00 94.12 838 PRO A C 1
ATOM 6319 O O . PRO A 1 838 ? -53.982 4.536 49.872 1.00 94.12 838 PRO A O 1
ATOM 6322 N N . GLY A 1 839 ? -55.199 6.415 49.693 1.00 95.50 839 GLY A N 1
ATOM 6323 C CA . GLY A 1 839 ? -54.372 7.085 48.693 1.00 95.50 839 GLY A CA 1
ATOM 6324 C C . GLY A 1 839 ? -55.012 7.016 47.304 1.00 95.50 839 GLY A C 1
ATOM 6325 O O . GLY A 1 839 ? -55.981 6.281 47.082 1.00 95.50 839 GLY A O 1
ATOM 6326 N N . ARG A 1 840 ? -54.519 7.837 46.372 1.00 97.06 840 ARG A N 1
ATOM 6327 C CA . ARG A 1 840 ? -55.113 7.973 45.034 1.00 97.06 840 ARG A CA 1
ATOM 6328 C C . ARG A 1 840 ? -54.080 8.265 43.949 1.00 97.06 840 ARG A C 1
ATOM 6330 O O . ARG A 1 840 ? -53.185 9.076 44.181 1.00 97.06 840 ARG A O 1
ATOM 6337 N N . ASP A 1 841 ? -54.309 7.698 42.764 1.00 97.12 841 ASP A N 1
ATOM 6338 C CA . ASP A 1 841 ? -53.556 7.905 41.520 1.00 97.12 841 ASP A CA 1
ATOM 6339 C C . ASP A 1 841 ? -52.058 7.592 41.720 1.00 97.12 841 ASP A C 1
ATOM 6341 O O . ASP A 1 841 ? -51.236 8.499 41.864 1.00 97.12 841 ASP A O 1
ATOM 6345 N N . LEU A 1 842 ? -51.725 6.298 41.795 1.00 97.75 842 LEU A N 1
ATOM 6346 C CA . LEU A 1 842 ? -50.371 5.787 42.035 1.00 97.75 842 LEU A CA 1
ATOM 6347 C C . LEU A 1 842 ? -49.567 5.731 40.735 1.00 97.75 842 LEU A C 1
ATOM 6349 O O . LEU A 1 842 ? -50.046 5.245 39.714 1.00 97.75 842 LEU A O 1
ATOM 6353 N N . THR A 1 843 ? -48.314 6.166 40.803 1.00 97.88 843 THR A N 1
ATOM 6354 C CA . THR A 1 843 ? -47.280 5.916 39.798 1.00 97.88 843 THR A CA 1
ATOM 6355 C C . THR A 1 843 ? -46.079 5.266 40.472 1.00 97.88 843 THR A C 1
ATOM 6357 O O . THR A 1 843 ? -45.561 5.808 41.447 1.00 97.88 843 THR A O 1
ATOM 6360 N N . VAL A 1 844 ? -45.627 4.120 39.967 1.00 97.56 844 VAL A N 1
ATOM 6361 C CA . VAL A 1 844 ? -44.360 3.498 40.384 1.00 97.56 844 VAL A CA 1
ATOM 6362 C C . VAL A 1 844 ? -43.378 3.605 39.235 1.00 97.56 844 VAL A C 1
ATOM 6364 O O . VAL A 1 844 ? -43.666 3.137 38.135 1.00 97.56 844 VAL A O 1
ATOM 6367 N N . THR A 1 845 ? -42.235 4.229 39.500 1.00 97.38 845 THR A N 1
ATOM 6368 C CA . THR A 1 845 ? -41.189 4.491 38.517 1.00 97.38 845 THR A CA 1
ATOM 6369 C C . THR A 1 845 ? -39.967 3.642 38.828 1.00 97.38 845 THR A C 1
ATOM 6371 O O . THR A 1 845 ? -39.442 3.683 39.940 1.00 97.38 845 THR A O 1
ATOM 6374 N N . ILE A 1 846 ? -39.500 2.909 37.821 1.00 96.00 846 ILE A N 1
ATOM 6375 C CA . ILE A 1 846 ? -38.237 2.169 37.833 1.00 96.00 846 ILE A CA 1
ATOM 6376 C C . ILE A 1 846 ? -37.322 2.884 36.848 1.00 96.00 846 ILE A C 1
ATOM 6378 O O . ILE A 1 846 ? -37.620 2.908 35.652 1.00 96.00 846 ILE A O 1
ATOM 6382 N N . ARG A 1 847 ? -36.247 3.503 37.335 1.00 92.69 847 ARG A N 1
ATOM 6383 C CA . ARG A 1 847 ? -35.240 4.138 36.476 1.00 92.69 847 ARG A CA 1
ATOM 6384 C C . ARG A 1 847 ? -34.113 3.151 36.220 1.00 92.69 847 ARG A C 1
ATOM 6386 O O . ARG A 1 847 ? -33.644 2.526 37.171 1.00 92.69 847 ARG A O 1
ATOM 6393 N N . VAL A 1 848 ? -33.699 3.036 34.965 1.00 90.25 848 VAL A N 1
ATOM 6394 C CA . VAL A 1 848 ? -32.574 2.203 34.520 1.00 90.25 848 VAL A CA 1
ATOM 6395 C C . VAL A 1 848 ? -31.465 3.049 33.924 1.00 90.25 848 VAL A C 1
ATOM 6397 O O . VAL A 1 848 ? -31.788 4.153 33.424 1.00 90.25 848 VAL A O 1
#

Radius of gyration: 49.75 Å; Cα contacts (8 Å, |Δi|>4): 2247; chains: 1; bounding box: 101×62×153 Å

Nearest PDB structures (foldseek):
  7zqp-assembly1_d  TM=7.787E-01  e=2.495E-05  Escherichia phage T5
  9ioz-assembly1_K  TM=5.053E-01  e=6.489E-08  Escherichia phage T5
  9ioz-assembly1_L  TM=4.867E-01  e=5.563E-08  Escherichia phage T5
  8hqz-assembly1_A  TM=4.041E-01  e=4.502E-09  Escherichia phage DT57C
  7zn2-assembly1_c  TM=3.684E-01  e=4.531E-08  Escherichia phage T5

pLDDT: mean 87.16, std 11.7, range [29.05, 98.0]

Foldseek 3Di:
DDDDDDPVLVV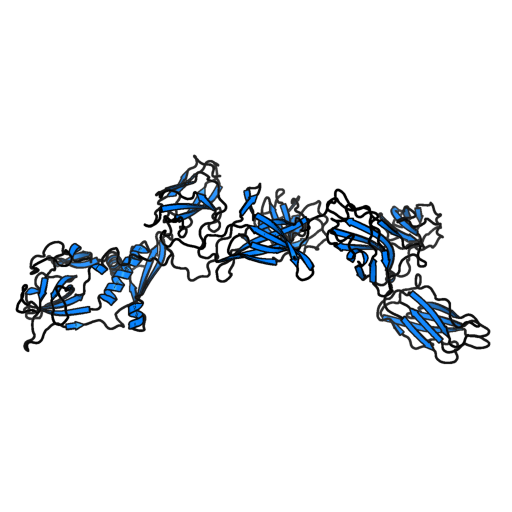QQACLLQQWDWWADPVRDIDIDHQADQCVRAQDAADLEQDPDDDPNGHAPYEAEPDCPDPPHHFFDADPVRHGQKDKAFDPPLQQAQKEKEWFQAVQVVRDIDMDMDGDVVVCVVVVDGHYDYRRHDDDHAPLSVLLSRLLVNCCRPVQRMKMKTKGFCSCPRDIQQTWYFYHYVVVPGDRFIWGWHDWAQDPVNGMIMTMTIGDDNLSRDSCRSRPPPPVQDSDPPPPDLDAAFAWFAQDADPVRHTAWDKDWDWDQDPVRDTWTKIWTFTADAALDAPSQKGEKDWDLDKDKDQAQAQAAAQAKKWKWKWFAFPVRGTGAIRQIRIDHGHHDHRHMKIKIAQIDIDRGGQAMWMWMDRDNRFTFTQDTRHGDDRMDMGRPGDGHSHGHHTNQFQWKWKWKWWFPDDKDFFPDWDQQKTWDPPFQDDWFPQQQWKKAFCDDWLHLDIFGFNTDDRTMTGGPGTRPTTDDRGTMMTTIGRDIGTFDMGRHGIDIGTDGQDAQIWMWMWMWTAGPVRDTDDRSNTHIHTHHRNGDDPDDPAPAAAAAWDWDWDADQAQKIKIADTAHPDCHNVQQWWKKKKKFWWFQCQVAFAPWWFQFKDALPDQKTFIPDQDDDAAQWWKDFQLWIWGFHHADDNRRMTGTDTCPLNTGRGIDGGGTGITTIDIDMDMDTDDGRRHPDPCNNVDMDMDRGARMFTQKMWMWTGGPNGIHDIDMDGQSVDPLRGHTNWHDWKDKFKQAWFDDFDWQSGPKDAAAAKTQWQWKKKFFPFFAAQAKKKKFKDKPPHTQDIFIAGHPGGMTDIGGRSNTGIPHHGIIIGMGTHAAHPVGRTGIMMMMTTD

Solvent-accessible surface area (backbone atoms only — not comparable to full-atom values): 43913 Å² total; per-residue (Å²): 133,88,78,87,71,61,68,69,58,55,53,46,8,41,27,54,57,66,36,46,40,80,34,68,44,99,84,70,43,87,38,80,44,66,66,58,28,52,30,76,68,23,63,56,76,42,82,81,33,66,53,92,63,68,52,85,74,5,27,38,48,33,58,36,20,67,46,88,86,50,90,62,60,53,48,54,43,60,42,98,87,66,44,75,43,66,44,77,50,58,71,57,68,94,76,37,34,45,24,37,37,38,62,39,37,27,61,91,55,82,50,40,82,43,73,54,73,53,67,44,66,71,59,27,65,72,67,74,55,88,35,77,36,79,51,65,52,43,90,47,50,45,69,66,61,47,38,27,48,48,39,31,53,40,45,51,34,57,79,26,44,40,33,41,32,34,34,26,40,69,80,58,61,82,68,53,60,65,41,44,28,22,38,28,36,74,96,77,71,35,69,64,39,41,25,32,29,70,41,80,45,68,42,99,81,66,57,42,25,42,38,33,26,31,48,51,63,50,68,54,57,38,79,68,28,38,46,59,92,67,58,72,96,46,102,49,78,83,67,93,61,92,61,64,14,54,46,41,40,26,62,40,65,50,98,85,71,47,64,23,52,42,73,46,83,43,75,41,78,42,98,86,72,48,73,36,22,28,40,36,39,30,42,28,62,46,46,50,69,61,30,94,49,5,42,51,26,46,61,45,67,66,54,49,78,39,71,60,88,27,56,29,62,35,62,43,57,40,24,32,34,36,27,16,15,20,86,88,68,37,39,12,45,55,24,76,71,24,62,42,77,41,62,72,81,50,50,23,19,26,44,31,45,33,65,34,45,73,41,88,50,42,56,24,30,34,38,29,41,21,78,41,86,61,50,36,22,30,45,47,68,78,34,74,80,53,50,56,50,72,44,42,54,64,66,72,42,68,41,49,61,52,31,80,41,43,55,32,33,45,31,29,33,33,47,45,78,45,73,79,41,61,25,74,36,66,41,61,38,34,44,20,26,84,86,47,79,45,63,64,48,73,56,46,67,24,25,39,35,27,76,36,51,45,41,46,77,45,71,42,43,23,66,39,31,46,39,34,40,41,32,38,75,57,66,50,94,49,58,50,41,79,63,14,26,34,34,37,29,55,65,59,75,42,84,42,38,73,27,68,54,64,59,30,65,32,65,47,83,57,48,55,73,40,35,37,39,37,36,41,31,14,12,16,88,84,69,46,57,22,63,71,94,63,35,40,63,30,80,41,64,34,82,44,72,71,92,86,54,85,48,88,50,44,24,62,48,43,45,70,45,76,49,52,83,36,72,10,34,40,31,41,30,62,62,44,56,96,53,75,65,25,37,26,44,27,44,36,36,42,36,42,35,33,24,36,62,40,74,76,37,75,60,88,30,24,26,59,49,60,42,53,52,79,66,40,69,46,43,34,71,42,62,49,90,70,52,60,73,36,46,32,38,43,79,50,25,30,29,31,27,69,39,66,36,80,87,32,28,25,38,31,40,46,72,24,35,73,80,29,63,56,55,65,44,57,53,62,43,46,45,39,66,46,47,79,48,78,48,78,45,79,44,59,65,58,36,63,89,39,77,64,39,74,70,42,69,49,76,44,87,44,58,25,27,31,36,34,34,38,35,34,30,39,30,27,95,65,34,64,18,53,74,29,70,48,62,28,31,86,38,95,76,36,19,49,56,11,23,27,74,54,72,50,75,44,63,36,82,50,75,52,63,69,32,77,66,52,29,85,68,44,77,33,85,54,66,34,29,38,57,31,36,31,34,37,33,80,38,40,13,26,83,29,44,26,32,35,37,37,23,48,76,84,42,82,58,46,70,30,53,24,48,54,72,32,43,52,21,69,65,41,68,16,85,80,35,62,48,48,49,50,73,37,41,34,40,35,29,30,76,39,40,11,74,76,34,36,22,26,38,38,38,39,42,38,35,37

Sequence (848 aa):
MQKRRIAADVIRGVRNNARLLLSYTSEGKLGVRVENSLALEQPQKPAGSNAPAMVNGGWPAYVYADTTSGSPPSAILRAQNGASTVRLWSRPTADTPNRFAMEFQDRFNEYQQDSLTLVDAGDCARTGQEITGRLLVEGIPTYDQAARILKFFLDKSIKGNRYIEFETTVKAVGQRVGDLITVTYGKEGMVNQPFRLLKIAPAMNYRTVLLTAQIHDDAWYQDTNGQLSLIPETRRQPGVGTHLPNPISGSETDANGKIQFGITEYEVAGTDGSILTEVEVSFTPPVAGRSARAGIPIVSLQPTILPTGGTLAGNQTLYYAVTGSDADGQEGGPSFTVRAKIPAGSSTNTVQLNELSFTPGSATFTVYRGTLPTQLYRIAYGLVLAGQFTDTGLAAELATSPDPHYDHANFYWRLEETEEKFATIVGPNQVGDASLSLTPNAYVGHVVRLVEGQGEGQERTIAANTATILTVDRNWDEAPDGTTHFVVNEATWHFGGRARSSPARFQIPNLRGRVAEISGRAANANNIESPEGLAVVTRWRIGGGGTGVSDEAAPPAPSFGTAAQGDGALIFLGIAFPSLVNTQGITSGIFRLHYRDELEGVSPYQLATAVNAVQTSLALHTPGNAAPWDLIQIEFELMRVTAVGSGGLQYTVERGAHGSTAAPHPAGARIYRLHDRTVVTPFERNFFGTPAAGGWSHSEWMPDIRLASGEFWVTNRFGPSPTTVANYMGLVDGGQRTLHGGQFHFQVEGILGVLDDAAPPLSVQQSFSMRDVYAQVKTAPAGANLEVRVSQDGQEIARCTIADGQTVSPPVDGAELGVLTGGGTLALDILSVGTTYPGRDLTVTIRV